Protein AF-G0HJB2-F1 (afdb_monomer)

Secondary structure (DSSP, 8-state):
-HHHHHHHHHHHHHHHHHHHHHHHHHHHHHHHHHHHHHHHHHHHHHHHHHHHHHHHHHHHHHHHHHHHHHHHHHHHHHHH-----TTTS-HHHHHHHHHHHS--TTS-HHHHHHHTTT-SHHHHHHHHHHHHHHTTEEEEETTEEHHHHHHS-HHHHHHHHHHHEEEEEEEEETTEEEEEEEEEEEEEEETT--EEEEEEESSSS-EEEEEE-TT-B-HHHHHHHTTS---B--B-SS--TTTT--S-EEEEEEEE-SSSEEEEEEESS--TTEEEEESS---S--SEEEESS-----TTS-EEEEEESSTT-PBPPGGGT--TT-EEEEEESS-TTS--TT--SSSSEEEEEEEEE-SSS-EEEEEEEEEESTTTB--HHHHHHHHHSS-B---SSTTS--BSEEEEETTSPBPPEEEEEEETTTTEEEEEEEEEE-TT-EEEEEEEESSS--BSEESHHHHSSEEE-SSS-GGGTEEESSS--EE-SS-EEEPP-SSEEEEEESS-----S-EEEEEEEEESSSS---EEEEEEETT--EEEEEE-BTTTS--SEEEBTBSSSSEEE-S--BS--SS-EEEEEEEEE--STT--EEEEEEEEE-TT--S--EEEEEEGGGTT----SEEEEEEEE---SSS---EEEEEEEEEE--TTGGGTSSTT-TTEEEE-S-SSTTSEEEPPP-------EEEEEEE-HHHHHHHHTT-BEEEEEEEEHHHHHHT--TTHHHHHHHHHHHHHHHT--BTTBPPP-EEE-B---STTT-HHHHHHHHHHTPPPPTT---BHHHHHHIIIII----SSPEEEEBTTTB--TTS--TTS--GGGS--EEEHHHHHHHHHHHHHHHHEE-

Solvent-accessible surface area (backbone atoms only — not comparable to full-atom values): 44216 Å² total; per-residue (Å²): 125,72,72,65,54,57,51,52,52,52,53,52,50,50,65,51,44,54,59,50,51,52,48,48,53,51,48,50,52,53,50,50,50,50,53,49,53,52,51,51,50,51,50,52,52,51,47,51,52,53,54,52,48,52,43,54,50,49,36,51,46,49,41,54,14,47,50,32,26,52,51,38,52,36,51,46,21,31,74,64,48,54,57,27,42,71,86,85,23,32,52,45,59,26,38,44,32,24,22,44,67,39,57,32,66,79,56,60,61,79,54,28,54,74,55,27,60,85,39,18,54,53,46,48,51,52,52,51,38,53,57,33,44,78,73,41,27,48,50,26,45,73,91,37,45,57,71,58,53,67,70,43,56,72,68,59,36,52,52,50,44,63,72,38,40,50,67,48,46,39,49,48,26,38,55,32,34,33,38,42,33,31,34,45,54,31,38,32,26,39,82,86,70,46,81,72,43,77,46,42,46,34,84,63,83,61,40,70,25,76,40,71,47,64,72,34,67,44,30,51,44,12,23,47,53,72,60,76,42,76,49,52,38,37,72,25,98,41,36,36,29,78,80,77,44,43,39,52,48,65,33,27,25,48,15,22,11,57,52,50,64,48,50,32,34,28,25,81,57,66,37,77,38,21,28,25,45,25,65,54,87,88,68,91,48,37,54,24,41,38,25,18,50,68,75,81,86,53,26,90,41,38,29,32,18,48,18,8,78,41,84,95,47,68,76,34,58,40,70,81,78,54,53,72,73,31,40,25,34,38,37,34,79,49,31,16,54,43,45,63,104,77,68,78,62,94,39,49,28,35,39,52,34,38,42,28,31,58,48,77,52,65,38,72,79,26,60,47,71,47,62,49,31,71,93,35,65,44,52,71,66,59,40,53,47,52,50,74,51,35,32,52,47,92,51,96,51,34,58,75,13,22,37,16,63,50,42,22,40,87,80,61,44,78,48,41,20,31,42,59,32,40,32,60,92,74,44,37,36,36,32,37,28,53,52,67,39,49,56,69,34,72,49,53,37,37,41,29,29,8,78,58,73,49,34,49,55,44,62,45,65,74,30,36,84,40,61,46,47,40,76,60,71,59,76,76,58,37,36,78,68,68,48,82,64,48,75,60,94,37,24,37,35,38,73,44,32,77,73,33,49,28,31,28,41,65,62,67,66,77,52,73,68,32,27,32,41,38,34,29,38,25,32,74,43,82,41,26,32,40,31,43,41,28,41,29,22,78,78,71,52,29,37,33,42,28,39,22,16,41,90,59,52,66,3,47,31,41,19,59,60,37,90,81,77,45,66,43,66,76,48,60,35,35,90,65,34,60,53,76,36,36,37,36,42,36,44,38,70,43,91,54,101,77,45,36,34,41,37,35,41,34,43,62,42,60,103,81,70,69,63,73,80,47,74,39,72,47,58,30,72,88,72,77,52,64,79,53,46,37,32,35,49,28,41,34,26,36,12,64,65,100,51,58,26,31,40,36,34,43,34,44,36,30,36,77,37,62,98,63,39,72,36,62,69,38,89,76,26,67,11,43,41,47,33,46,96,54,94,54,96,75,46,56,44,67,56,53,75,60,55,95,55,80,42,73,28,62,21,39,44,34,38,44,37,62,38,51,52,31,52,51,68,51,23,28,34,26,30,77,87,37,55,26,66,53,28,47,49,28,74,44,68,89,54,47,71,60,46,53,56,47,14,52,50,51,25,59,78,70,70,55,54,62,85,95,41,71,64,35,37,4,39,41,36,67,51,40,64,26,73,86,51,26,46,67,53,24,51,49,29,64,75,68,70,54,76,89,62,87,45,53,26,15,41,38,73,40,37,43,36,29,79,47,69,75,58,49,79,79,65,67,66,12,28,31,30,59,58,59,18,27,72,54,85,93,64,68,45,81,72,65,59,74,25,67,74,36,65,43,23,44,20,66,68,62,32,27,44,43,54,29,66,67,45,35,61,70,37,38,58,124

pLDDT: mean 87.91, std 11.34, range [37.28, 98.25]

Foldseek 3Di:
DPPVVVVVVVVVVVVVVVVVVVVVVVCVVVVVVVVVVVVVVVLLVVLVVLLVVVLVVLLVLCQQLLQLLLLLLLCQCLQPLQFAACVPFFLFNQSLLCQAQLDGPRGDSVSSCVRSPCSHPLSVLVVSQVVQVVVQKFKDAPNHGSVVLVVDDSVVNSVSCVVFKDWTWFQLFQFKIKIKIKGAFMFMAGNVRDTSDTGMRVNDGTRMDMHTQAQPKLSLQSSLQVNLDIDGAFAAPCFFCQFDNFLKAKKWFWKEAQDQKDKAFEDCDQAALYEHFFADDPDHRHQEYEHQADDDDDRNRIYGYVIDRDVVDHRDGVCVGDDGGFIKMKGFPDYFLAFPPQDLDPFWKKFKKKKWFALQFKQAQFWDKDKQDPLFQDDPVRLLVQLVFWDWDDDPAQQPIFIQKWKAFRNSHTWWKFWRGDDSPRSITIMITTDIAGNGRMTMMMIGGHDDDGDRIDPNCSNFLGKAQLPDPPVVFKDADFADWDGDDSKIWDFFAAQDLGIKTPWWSQDFAKKKKKWKKFWPDQAFKFWDKWWAAPVGFIWDWGAHHLVYDFGTWIDRRRPDPDIWGDDSGDPHRHDMWMKMWIWHFDPDPQRKIKIKIWGQDDPVLDDGPDMTIDMCPVVSDHGHRITMMTTTIRGDDPDRIIMMIRMIGMTHADPSRPCCRTSSSNSMHMHQPDNDPVSMDTRPRNDSDRDTGIMMMMRNRSVLVCQLVFHKHTFQPAAASSCSSNLHCPCVVVSVVVSVVVCVVVVNASVPHRHHRHIWTFDWLDCRRDVSSVVVCVVVVHDQDAFQARTPSSVSCCPRNDNDRPDGGWFAFPLQQDDDPVDDSPRSPHSVRTSHTHDLVRCCSNLNNVNSVRTGDD

Sequence (862 aa):
MRKRRAYIINSTVILLIIPLILLLATYEDVSSQIVFYQSERMQVERTYRVVSYIEMDFQRTLEISGKRAVVTVVDYIASTGNFLSASSSPANITIRDLMLVEEAQGVSQQYADKLMKDQTVFRWLLNISSELDKQGYTLEVDDTAISDVASMSRDKRKEFLRKNVDITVAPLDSFRIVVRARIDNVKIYDSANNVVYQGTIPRDGYVYSIVSIEELEDPMFSALTGGRYFRSIRPCNYTYPELIDRPIKVLYGDGASTVYHYPGVYSKTTDIGNIFFGNAYPGDGASAYVIKSGTPTDPSIPMIVNTSLTEGGDLADPSKVFKTGDLGVLAFDETSGGGSNSWCSGLEYRLNITVTNNAGEDLNDYQIPILLSTAKDLTTQVLGFLFSHTDYSENQDPFKNGAAIEIYDENCRPVPFWIEYWSPRKSKALIWIRDSLEDRESKTYSIYFGEGTPTKGYHPEQVFLFFDDFTDPWTEKWQEVDDTPTQSGGELTIPGGNSYYVVRTKETLDYSDSFAIRFRMKGTANSDWDSGVGIDDVLRHTVLFTDDYSGSGDGMAIHLAGWWPATAVGDGGRADIRTFNTYEAQVVPLTNILRITEFTFRDILDQDANAISRQERADTRSLGWTFGTPQYVYLVTDTDGSTIPDTIFDYVLVRKHPSSGDLLDDPNFNGIKVSSPQKLRRDIEEKPEGSSSITITPARAYDLQPFVECLMDQRYFGTYSGWSFFERLENSNRNHEGYVRLAKRMQDELGIKYGNEYYPIGLVSFMIPHRVYDEKLFNIFVSLQIAPEEGVSSADYNFLNHYFKSRDVISSTGYRVWGISYEDPNNPNPNLHNPREVPFFIDYETATAIFGTEGANDLLKR

Nearest PDB structures (foldseek):
  2ymz-assembly2_C  TM=6.438E-01  e=4.625E-02  Gallus gallus
  1hlc-assembly1_B  TM=6.589E-01  e=1.674E-01  Homo sapiens
  6yfl-assembly1_AA  TM=2.555E-01  e=1.428E+00  Leviviridae sp.

Structure (mmCIF, N/CA/C/O backbone):
data_AF-G0HJB2-F1
#
_entry.id   AF-G0HJB2-F1
#
loop_
_atom_site.group_PDB
_atom_site.id
_atom_site.type_symbol
_atom_site.label_atom_id
_atom_site.label_alt_id
_atom_site.label_comp_id
_atom_site.label_asym_id
_atom_site.label_entity_id
_atom_site.label_seq_id
_atom_site.pdbx_PDB_ins_code
_atom_site.Cartn_x
_atom_site.Cartn_y
_atom_site.Cartn_z
_atom_site.occupancy
_atom_site.B_iso_or_equiv
_atom_site.auth_seq_id
_atom_site.auth_comp_id
_atom_site.auth_asym_id
_atom_site.auth_atom_id
_atom_site.pdbx_PDB_model_num
ATOM 1 N N . MET A 1 1 ? -27.490 -41.240 116.691 1.00 50.19 1 MET A N 1
ATOM 2 C CA . MET A 1 1 ? -27.000 -41.719 115.371 1.00 50.19 1 MET A CA 1
ATOM 3 C C . MET A 1 1 ? -27.772 -41.214 114.137 1.00 50.19 1 MET A C 1
ATOM 5 O O . MET A 1 1 ? -27.185 -41.234 113.064 1.00 50.19 1 MET A O 1
ATOM 9 N N . ARG A 1 2 ? -29.024 -40.720 114.223 1.00 50.84 2 ARG A N 1
ATOM 10 C CA . ARG A 1 2 ? -29.800 -40.276 113.035 1.00 50.84 2 ARG A CA 1
ATOM 11 C C . ARG A 1 2 ? -29.399 -38.912 112.423 1.00 50.84 2 ARG A C 1
ATOM 13 O O . ARG A 1 2 ? -29.519 -38.760 111.216 1.00 50.84 2 ARG A O 1
ATOM 20 N N . LYS A 1 3 ? -28.849 -37.958 113.195 1.00 52.44 3 LYS A N 1
ATOM 21 C CA . LYS A 1 3 ? -28.474 -36.611 112.689 1.00 52.44 3 LYS A CA 1
ATOM 22 C C . LYS A 1 3 ? -27.213 -36.566 111.797 1.00 52.44 3 LYS A C 1
ATOM 24 O O . LYS A 1 3 ? -27.137 -35.715 110.924 1.00 52.44 3 LYS A O 1
ATOM 29 N N . ARG A 1 4 ? -26.253 -37.497 111.947 1.00 54.97 4 ARG A N 1
ATOM 30 C CA . ARG A 1 4 ? -25.034 -37.551 111.100 1.00 54.97 4 ARG A CA 1
ATOM 31 C C . ARG A 1 4 ? -25.283 -38.116 109.692 1.00 54.97 4 ARG A C 1
ATOM 33 O O . ARG A 1 4 ? -24.586 -37.730 108.767 1.00 54.97 4 ARG A O 1
ATOM 40 N N . ARG A 1 5 ? -26.286 -38.988 109.511 1.00 55.94 5 ARG A N 1
ATOM 41 C CA . ARG A 1 5 ? -26.609 -39.580 108.196 1.00 55.94 5 ARG A CA 1
ATOM 42 C C . ARG A 1 5 ? -27.313 -38.590 107.260 1.00 55.94 5 ARG A C 1
ATOM 44 O O . ARG A 1 5 ? -26.990 -38.563 106.084 1.00 55.94 5 ARG A O 1
ATOM 51 N N . ALA A 1 6 ? -28.196 -37.737 107.786 1.00 58.91 6 ALA A N 1
ATOM 52 C CA . ALA A 1 6 ? -28.856 -36.692 106.996 1.00 58.91 6 ALA A CA 1
ATOM 53 C C . ALA A 1 6 ? -27.874 -35.609 106.509 1.00 58.91 6 ALA A C 1
ATOM 55 O O . ALA A 1 6 ? -27.975 -35.169 105.371 1.00 58.91 6 ALA A O 1
ATOM 56 N N . TYR A 1 7 ? -26.887 -35.233 107.336 1.00 66.44 7 TYR A N 1
ATOM 57 C CA . TYR A 1 7 ? -25.843 -34.277 106.948 1.00 66.44 7 TYR A CA 1
ATOM 58 C C . TYR A 1 7 ? -24.926 -34.845 105.856 1.00 66.44 7 TYR A C 1
ATOM 60 O O . TYR A 1 7 ? -24.681 -34.176 104.863 1.00 66.44 7 TYR A O 1
ATOM 68 N N . ILE A 1 8 ? -24.492 -36.107 105.982 1.00 66.25 8 ILE A N 1
ATOM 69 C CA . ILE A 1 8 ? -23.670 -36.761 104.951 1.00 66.25 8 ILE A CA 1
ATOM 70 C C . ILE A 1 8 ? -24.451 -36.892 103.638 1.00 66.25 8 ILE A C 1
ATOM 72 O O . ILE A 1 8 ? -23.908 -36.558 102.594 1.00 66.25 8 ILE A O 1
ATOM 76 N N . ILE A 1 9 ? -25.725 -37.298 103.666 1.00 68.81 9 ILE A N 1
ATOM 77 C CA . ILE A 1 9 ? -26.535 -37.434 102.443 1.00 68.81 9 ILE A CA 1
ATOM 78 C C . ILE A 1 9 ? -26.760 -36.069 101.769 1.00 68.81 9 ILE A C 1
ATOM 80 O O . ILE A 1 9 ? -26.501 -35.957 100.576 1.00 68.81 9 ILE A O 1
ATOM 84 N N . ASN A 1 10 ? -27.132 -35.014 102.507 1.00 67.38 10 ASN A N 1
ATOM 85 C CA . ASN A 1 10 ? -27.288 -33.673 101.923 1.00 67.38 10 ASN A CA 1
ATOM 86 C C . ASN A 1 10 ? -25.967 -33.094 101.403 1.00 67.38 10 ASN A C 1
ATOM 88 O O . ASN A 1 10 ? -25.946 -32.521 100.319 1.00 67.38 10 ASN A O 1
ATOM 92 N N . SER A 1 11 ? -24.857 -33.264 102.128 1.00 70.00 11 SER A N 1
ATOM 93 C CA . SER A 1 11 ? -23.546 -32.814 101.651 1.00 70.00 11 SER A CA 1
ATOM 94 C C . SER A 1 11 ? -23.090 -33.584 100.414 1.00 70.00 11 SER A C 1
ATOM 96 O O . SER A 1 11 ? -22.521 -32.964 99.528 1.00 70.00 11 SER A O 1
ATOM 98 N N . THR A 1 12 ? -23.378 -34.888 100.311 1.00 73.12 12 THR A N 1
ATOM 99 C CA . THR A 1 12 ? -23.045 -35.706 99.126 1.00 73.12 12 THR A CA 1
ATOM 100 C C . THR A 1 12 ? -23.898 -35.308 97.920 1.00 73.12 12 THR A C 1
ATOM 102 O O . THR A 1 12 ? -23.387 -35.219 96.811 1.00 73.12 12 THR A O 1
ATOM 105 N N . VAL A 1 13 ? -25.183 -35.004 98.136 1.00 74.62 13 VAL A N 1
ATOM 106 C CA . VAL A 1 13 ? -26.087 -34.504 97.090 1.00 74.62 13 VAL A CA 1
ATOM 107 C C . VAL A 1 13 ? -25.645 -33.124 96.597 1.00 74.62 13 VAL A C 1
ATOM 109 O O . VAL A 1 13 ? -25.560 -32.921 95.394 1.00 74.62 13 VAL A O 1
ATOM 112 N N . ILE A 1 14 ? -25.272 -32.199 97.487 1.00 72.88 14 ILE A N 1
ATOM 113 C CA . ILE A 1 14 ? -24.739 -30.884 97.091 1.00 72.88 14 ILE A CA 1
ATOM 114 C C . ILE A 1 14 ? -23.386 -31.030 96.368 1.00 72.88 14 ILE A C 1
ATOM 116 O O . ILE A 1 14 ? -23.179 -30.390 95.339 1.00 72.88 14 ILE A O 1
ATOM 120 N N . LEU A 1 15 ? -22.497 -31.916 96.840 1.00 76.88 15 LEU A N 1
ATOM 121 C CA . LEU A 1 15 ? -21.215 -32.226 96.184 1.00 76.88 15 LEU A CA 1
ATOM 122 C C . LEU A 1 15 ? -21.372 -32.850 94.794 1.00 76.88 15 LEU A C 1
ATOM 124 O O . LEU A 1 15 ? -20.468 -32.707 93.982 1.00 76.88 15 LEU A O 1
ATOM 128 N N . LEU A 1 16 ? -22.487 -33.531 94.522 1.00 76.81 16 LEU A N 1
ATOM 129 C CA . LEU A 1 16 ? -22.809 -34.080 93.202 1.00 76.81 16 LEU A CA 1
ATOM 130 C C . LEU A 1 16 ? -23.548 -33.071 92.314 1.00 76.81 16 LEU A C 1
ATOM 132 O O . LEU A 1 16 ? -23.330 -33.051 91.107 1.00 76.81 16 LEU A O 1
ATOM 136 N N . ILE A 1 17 ? -24.389 -32.211 92.892 1.00 81.81 17 ILE A N 1
ATOM 137 C CA . ILE A 1 17 ? -25.157 -31.200 92.153 1.00 81.81 17 ILE A CA 1
ATOM 138 C C . ILE A 1 17 ? -24.255 -30.080 91.630 1.00 81.81 17 ILE A C 1
ATOM 140 O O . ILE A 1 17 ? -24.452 -29.641 90.505 1.00 81.81 17 ILE A O 1
ATOM 144 N N . ILE A 1 18 ? -23.255 -29.632 92.395 1.00 80.19 18 ILE A N 1
ATOM 145 C CA . ILE A 1 18 ? -22.332 -28.571 91.952 1.00 80.19 18 ILE A CA 1
ATOM 146 C C . ILE A 1 18 ? -21.627 -28.933 90.626 1.00 80.19 18 ILE A C 1
ATOM 148 O O . ILE A 1 18 ? -21.741 -28.156 89.678 1.00 80.19 18 ILE A O 1
ATOM 152 N N . PRO A 1 19 ? -20.949 -30.093 90.496 1.00 82.00 19 PRO A N 1
ATOM 153 C CA . PRO A 1 19 ? -20.351 -30.499 89.228 1.00 82.00 19 PRO A CA 1
ATOM 154 C C . PRO A 1 19 ? -21.392 -30.788 88.141 1.00 82.00 19 PRO A C 1
ATOM 156 O O . PRO A 1 19 ? -21.106 -30.531 86.979 1.00 82.00 19 PRO A O 1
ATOM 159 N N . LEU A 1 20 ? -22.604 -31.249 88.480 1.00 81.44 20 LEU A N 1
ATOM 160 C CA . LEU A 1 20 ? -23.676 -31.451 87.496 1.00 81.44 20 LEU A CA 1
ATOM 161 C C . LEU A 1 20 ? -24.189 -30.122 86.913 1.00 81.44 20 LEU A C 1
ATOM 163 O O . LEU A 1 20 ? -24.407 -30.028 85.710 1.00 81.44 20 LEU A O 1
ATOM 167 N N . ILE A 1 21 ? -24.351 -29.089 87.747 1.00 84.38 21 ILE A N 1
ATOM 168 C CA . ILE A 1 21 ? -24.740 -27.737 87.321 1.00 84.38 21 ILE A CA 1
ATOM 169 C C . ILE A 1 21 ? -23.616 -27.099 86.504 1.00 84.38 21 ILE A C 1
ATOM 171 O O . ILE A 1 21 ? -23.891 -26.501 85.471 1.00 84.38 21 ILE A O 1
ATOM 175 N N . LEU A 1 22 ? -22.355 -27.260 86.920 1.00 82.12 22 LEU A N 1
ATOM 176 C CA . LEU A 1 22 ? -21.201 -26.805 86.138 1.00 82.12 22 LEU A CA 1
ATOM 177 C C . LEU A 1 22 ? -21.123 -27.509 84.778 1.00 82.12 22 LEU A C 1
ATOM 179 O O . LEU A 1 22 ? -20.835 -26.856 83.779 1.00 82.12 22 LEU A O 1
ATOM 183 N N . LEU A 1 23 ? -21.415 -28.811 84.719 1.00 82.81 23 LEU A N 1
ATOM 184 C CA . LEU A 1 23 ? -21.459 -29.581 83.475 1.00 82.81 23 LEU A CA 1
ATOM 185 C C . LEU A 1 23 ? -22.622 -29.145 82.570 1.00 82.81 23 LEU A C 1
ATOM 187 O O . LEU A 1 23 ? -22.443 -29.030 81.366 1.00 82.81 23 LEU A O 1
ATOM 191 N N . LEU A 1 24 ? -23.797 -28.859 83.139 1.00 82.44 24 LEU A N 1
ATOM 192 C CA . LEU A 1 24 ? -24.944 -28.315 82.404 1.00 82.44 24 LEU A CA 1
ATOM 193 C C . LEU A 1 24 ? -24.657 -26.916 81.853 1.00 82.44 24 LEU A C 1
ATOM 195 O O . LEU A 1 24 ? -24.903 -26.679 80.678 1.00 82.44 24 LEU A O 1
ATOM 199 N N . ALA A 1 25 ? -24.088 -26.025 82.668 1.00 80.94 25 ALA A N 1
ATOM 200 C CA . ALA A 1 25 ? -23.736 -24.671 82.250 1.00 80.94 25 ALA A CA 1
ATOM 201 C C . ALA A 1 25 ? -22.644 -24.671 81.167 1.00 80.94 25 ALA A C 1
ATOM 203 O O . ALA A 1 25 ? -22.741 -23.934 80.194 1.00 80.94 25 ALA A O 1
ATOM 204 N N . THR A 1 26 ? -21.628 -25.533 81.293 1.00 82.69 26 THR A N 1
ATOM 205 C CA . THR A 1 26 ? -20.595 -25.687 80.252 1.00 82.69 26 THR A CA 1
ATOM 206 C C . THR A 1 26 ? -21.133 -26.357 78.992 1.00 82.69 26 THR A C 1
ATOM 208 O O . THR A 1 26 ? -20.741 -25.972 77.896 1.00 82.69 26 THR A O 1
ATOM 211 N N . TYR A 1 27 ? -22.051 -27.320 79.108 1.00 85.88 27 TYR A N 1
ATOM 212 C CA . TYR A 1 27 ? -22.712 -27.924 77.950 1.00 85.88 27 TYR A CA 1
ATOM 213 C C . TYR A 1 27 ? -23.601 -26.918 77.210 1.00 85.88 27 TYR A C 1
ATOM 215 O O . TYR A 1 27 ? -23.571 -26.876 75.984 1.00 85.88 27 TYR A O 1
ATOM 223 N N . GLU A 1 28 ? -24.367 -26.098 77.933 1.00 85.62 28 GLU A N 1
ATOM 224 C CA . GLU A 1 28 ? -25.189 -25.033 77.354 1.00 85.62 28 GLU A CA 1
ATOM 225 C C . GLU A 1 28 ? -24.320 -23.993 76.638 1.00 85.62 28 GLU A C 1
ATOM 227 O O . GLU A 1 28 ? -24.586 -23.679 75.479 1.00 85.62 28 GLU A O 1
ATOM 232 N N . ASP A 1 29 ? -23.240 -23.534 77.274 1.00 83.06 29 ASP A N 1
ATOM 233 C CA . ASP A 1 29 ? -22.311 -22.569 76.683 1.00 83.06 29 ASP A CA 1
ATOM 234 C C . ASP A 1 29 ? -21.648 -23.134 75.414 1.00 83.06 29 ASP A C 1
ATOM 236 O O . ASP A 1 29 ? -21.766 -22.548 74.339 1.00 83.06 29 ASP A O 1
ATOM 240 N N . VAL A 1 30 ? -21.070 -24.340 75.481 1.00 79.88 30 VAL A N 1
ATOM 241 C CA . VAL A 1 30 ? -20.441 -24.998 74.320 1.00 79.88 30 VAL A CA 1
ATOM 242 C C . VAL A 1 30 ? -21.459 -25.293 73.214 1.00 79.88 30 VAL A C 1
ATOM 244 O O . VAL A 1 30 ? -21.170 -25.069 72.040 1.00 79.88 30 VAL 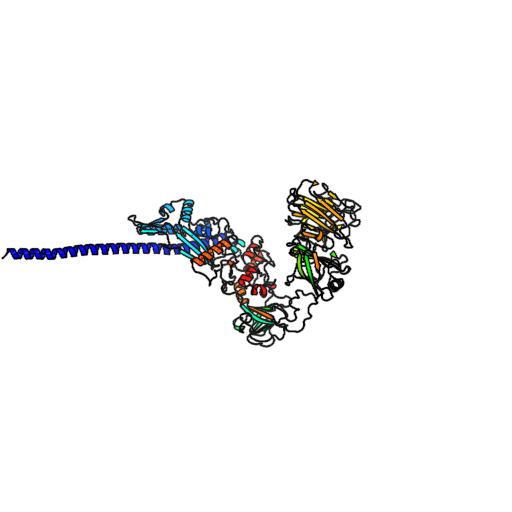A O 1
ATOM 247 N N . SER A 1 31 ? -22.664 -25.760 73.551 1.00 79.94 31 SER A N 1
ATOM 248 C CA . SER A 1 31 ? -23.723 -26.002 72.566 1.00 79.94 31 SER A CA 1
ATOM 249 C C . SER A 1 31 ? -24.179 -24.703 71.903 1.00 79.94 31 SER A C 1
ATOM 251 O O . SER A 1 31 ? -24.405 -24.693 70.694 1.00 79.94 31 SER A O 1
ATOM 253 N N . SER A 1 32 ? -24.313 -23.615 72.665 1.00 79.06 32 SER A N 1
ATOM 254 C CA . SER A 1 32 ? -24.703 -22.309 72.132 1.00 79.06 32 SER A CA 1
ATOM 255 C C . SER A 1 32 ? -23.637 -21.757 71.184 1.00 79.06 32 SER A C 1
ATOM 257 O O . SER A 1 32 ? -23.971 -21.317 70.085 1.00 79.06 32 SER A O 1
ATOM 259 N N . GLN A 1 33 ? -22.358 -21.897 71.545 1.00 79.44 33 GLN A N 1
ATOM 260 C CA . GLN A 1 33 ? -21.227 -21.518 70.704 1.00 79.44 33 GLN A CA 1
ATOM 261 C C . GLN A 1 33 ? -21.196 -22.347 69.417 1.00 79.44 33 GLN A C 1
ATOM 263 O O . GLN A 1 33 ? -21.067 -21.784 68.336 1.00 79.44 33 GLN A O 1
ATOM 268 N N . ILE A 1 34 ? -21.385 -23.670 69.489 1.00 77.25 34 ILE A N 1
ATOM 269 C CA . ILE A 1 34 ? -21.423 -24.534 68.296 1.00 77.25 34 ILE A CA 1
ATOM 270 C C . ILE A 1 34 ? -22.566 -24.132 67.356 1.00 77.25 34 ILE A C 1
ATOM 272 O O . ILE A 1 34 ? -22.340 -24.016 66.152 1.00 77.25 34 ILE A O 1
ATOM 276 N N . VAL A 1 35 ? -23.777 -23.905 67.877 1.00 76.75 35 VAL A N 1
ATOM 277 C CA . VAL A 1 35 ? -24.930 -23.479 67.064 1.00 76.75 35 VAL A CA 1
ATOM 278 C C . VAL A 1 35 ? -24.680 -22.106 66.440 1.00 76.75 35 VAL A C 1
ATOM 280 O O . VAL A 1 35 ? -24.959 -21.917 65.256 1.00 76.75 35 VAL A O 1
ATOM 283 N N . PHE A 1 36 ? -24.104 -21.173 67.198 1.00 76.50 36 PHE A N 1
ATOM 284 C CA . PHE A 1 36 ? -23.735 -19.848 66.709 1.00 76.50 36 PHE A CA 1
ATOM 285 C C . PHE A 1 36 ? -22.700 -19.931 65.576 1.00 76.50 36 PHE A C 1
ATOM 287 O O . PHE A 1 36 ? -22.957 -19.434 64.482 1.00 76.50 36 PHE A O 1
ATOM 294 N N . TYR A 1 37 ? -21.599 -20.664 65.771 1.00 74.69 37 TYR A N 1
ATOM 295 C CA . TYR A 1 37 ? -20.561 -20.846 64.751 1.00 74.69 37 TYR A CA 1
ATOM 296 C C . TYR A 1 37 ? -21.058 -21.604 63.510 1.00 74.69 37 TYR A C 1
ATOM 298 O O . TYR A 1 37 ? -20.644 -21.299 62.392 1.00 74.69 37 TYR A O 1
ATOM 306 N N . GLN A 1 38 ? -21.949 -22.589 63.667 1.00 75.88 38 GLN A N 1
ATOM 307 C CA . GLN A 1 38 ? -22.567 -23.279 62.529 1.00 75.88 38 GLN A CA 1
ATOM 308 C C . GLN A 1 38 ? -23.509 -22.358 61.748 1.00 75.88 38 GLN A C 1
ATOM 310 O O . GLN A 1 38 ? -23.506 -22.391 60.518 1.00 75.88 38 GLN A O 1
ATOM 315 N N . SER A 1 39 ? -24.279 -21.521 62.446 1.00 73.56 39 SER A N 1
ATOM 316 C CA . SER A 1 39 ? -25.139 -20.508 61.835 1.00 73.56 39 SER A CA 1
ATOM 317 C C . SER A 1 39 ? -24.322 -19.459 61.076 1.00 73.56 39 SER A C 1
ATOM 319 O O . SER A 1 39 ? -24.624 -19.186 59.916 1.00 73.56 39 SER A O 1
ATOM 321 N N . GLU A 1 40 ? -23.256 -18.921 61.678 1.00 74.19 40 GLU A N 1
ATOM 322 C CA . GLU A 1 40 ? -22.339 -17.986 61.011 1.00 74.19 40 GLU A CA 1
ATOM 323 C C . GLU A 1 40 ? -21.698 -18.617 59.775 1.00 74.19 40 GLU A C 1
ATOM 325 O O . GLU A 1 40 ? -21.722 -18.031 58.695 1.00 74.19 40 GLU A O 1
ATOM 330 N N . ARG A 1 41 ? -21.187 -19.848 59.891 1.00 73.62 41 ARG A N 1
ATOM 331 C CA . ARG A 1 41 ? -20.577 -20.558 58.761 1.00 73.62 41 ARG A CA 1
ATOM 332 C C . ARG A 1 41 ? -21.569 -20.786 57.623 1.00 73.62 41 ARG A C 1
ATOM 334 O O . ARG A 1 41 ? -21.213 -20.589 56.465 1.00 73.62 41 ARG A O 1
ATOM 341 N N . MET A 1 42 ? -22.796 -21.191 57.939 1.00 76.19 42 MET A N 1
ATOM 342 C CA . MET A 1 42 ? -23.853 -21.399 56.950 1.00 76.19 42 MET A CA 1
ATOM 343 C C . MET A 1 42 ? -24.243 -20.089 56.253 1.00 76.19 42 MET A C 1
ATOM 345 O O . MET A 1 42 ? -24.446 -20.089 55.039 1.00 76.19 42 MET A O 1
ATOM 349 N N . GLN A 1 43 ? -24.305 -18.975 56.989 1.00 72.00 43 GLN A N 1
ATOM 350 C CA . GLN A 1 43 ? -24.538 -17.650 56.410 1.00 72.00 43 GLN A CA 1
ATOM 351 C C . GLN A 1 43 ? -23.390 -17.236 55.485 1.00 72.00 43 GLN A C 1
ATOM 353 O O . GLN A 1 43 ? -23.636 -16.905 54.330 1.00 72.00 43 GLN A O 1
ATOM 358 N N . VAL A 1 44 ? -22.137 -17.355 55.933 1.00 73.00 44 VAL A N 1
ATOM 359 C CA . VAL A 1 44 ? -20.947 -17.051 55.119 1.00 73.00 44 VAL A CA 1
ATOM 360 C C . VAL A 1 44 ? -20.908 -17.898 53.845 1.00 73.00 44 VAL A C 1
ATOM 362 O O . VAL A 1 44 ? -20.634 -17.378 52.764 1.00 73.00 44 VAL A O 1
ATOM 365 N N . GLU A 1 45 ? -21.219 -19.193 53.935 1.00 79.25 45 GLU A N 1
ATOM 366 C CA . GLU A 1 45 ? -21.243 -20.087 52.776 1.00 79.25 45 GLU A CA 1
ATOM 367 C C . GLU A 1 45 ? -22.361 -19.718 51.789 1.00 79.25 45 GLU A C 1
ATOM 369 O O . GLU A 1 45 ? -22.143 -19.719 50.574 1.00 79.25 45 GLU A O 1
ATOM 374 N N . ARG A 1 46 ? -23.547 -19.352 52.291 1.00 77.19 46 ARG A N 1
ATOM 375 C CA . ARG A 1 46 ? -24.664 -18.893 51.459 1.00 77.19 46 ARG A CA 1
ATOM 376 C C . ARG A 1 46 ? -24.309 -17.600 50.726 1.00 77.19 46 ARG A C 1
ATOM 378 O O . ARG A 1 46 ? -24.484 -17.535 49.512 1.00 77.19 46 ARG A O 1
ATOM 385 N N . THR A 1 47 ? -23.735 -16.625 51.425 1.00 74.06 47 THR A N 1
ATOM 386 C CA . THR A 1 47 ? -23.242 -15.369 50.844 1.00 74.06 47 THR A CA 1
ATOM 387 C C . THR A 1 47 ? -22.180 -15.611 49.784 1.00 74.06 47 THR A C 1
ATOM 389 O O . THR A 1 47 ? -22.271 -15.082 48.679 1.00 74.06 47 THR A O 1
ATOM 392 N N . TYR A 1 48 ? -21.191 -16.454 50.088 1.00 80.88 48 TYR A N 1
ATOM 393 C CA . TYR A 1 48 ? -20.129 -16.794 49.151 1.00 80.88 48 TYR A CA 1
ATOM 394 C C . TYR A 1 48 ? -20.696 -17.403 47.863 1.00 80.88 48 TYR A C 1
ATOM 396 O O . TYR A 1 48 ? -20.263 -17.035 46.770 1.00 80.88 48 TYR A O 1
ATOM 404 N N . ARG A 1 49 ? -21.687 -18.299 47.970 1.00 83.38 49 ARG A N 1
ATOM 405 C CA . ARG A 1 49 ? -22.370 -18.895 46.811 1.00 83.38 49 ARG A CA 1
ATOM 406 C C . ARG A 1 49 ? -23.149 -17.860 45.999 1.00 83.38 49 ARG A C 1
ATOM 408 O O . ARG A 1 49 ? -23.062 -17.901 44.777 1.00 83.38 49 ARG A O 1
ATOM 415 N N . VAL A 1 50 ? -23.860 -16.936 46.653 1.00 85.12 50 VAL A N 1
ATOM 416 C CA . VAL A 1 50 ? -24.603 -15.857 45.976 1.00 85.12 50 VAL A CA 1
ATOM 417 C C . VAL A 1 50 ? -23.651 -14.961 45.184 1.00 85.12 50 VAL A C 1
ATOM 419 O O . VAL A 1 50 ? -23.848 -14.778 43.987 1.00 85.12 50 VAL A O 1
ATOM 422 N N . VAL A 1 51 ? -22.578 -14.470 45.808 1.00 87.06 51 VAL A N 1
ATOM 423 C CA . VAL A 1 51 ? -21.606 -13.593 45.131 1.00 87.06 51 VAL A CA 1
ATOM 424 C C . VAL A 1 51 ? -20.905 -14.328 43.987 1.00 87.06 51 VAL A C 1
ATOM 426 O O . VAL A 1 51 ? -20.817 -13.793 42.888 1.00 87.06 51 VAL A O 1
ATOM 429 N N . SER A 1 52 ? -20.491 -15.582 44.196 1.00 88.12 52 SER A N 1
ATOM 430 C CA . SER A 1 52 ? -19.851 -16.385 43.138 1.00 88.12 52 SER A CA 1
ATOM 431 C C . SER A 1 52 ? -20.794 -16.657 41.956 1.00 88.12 52 SER A C 1
ATOM 433 O O . SER A 1 52 ? -20.350 -16.714 40.811 1.00 88.12 52 SER A O 1
ATOM 435 N N . TYR A 1 53 ? -22.097 -16.820 42.215 1.00 89.69 53 TYR A N 1
ATOM 436 C CA . TYR A 1 53 ? -23.104 -16.950 41.161 1.00 89.69 53 TYR A CA 1
ATOM 437 C C . TYR A 1 53 ? -23.235 -15.655 40.354 1.00 89.69 53 TYR A C 1
ATOM 439 O O . TYR A 1 53 ? -23.211 -15.709 39.127 1.00 89.69 53 TYR A O 1
ATOM 447 N N . ILE A 1 54 ? -23.307 -14.499 41.026 1.00 92.06 54 ILE A N 1
ATOM 448 C CA . ILE A 1 54 ? -23.377 -13.191 40.357 1.00 92.06 54 ILE A CA 1
ATOM 449 C C . ILE A 1 54 ? -22.122 -12.952 39.508 1.00 92.06 54 ILE A C 1
ATOM 451 O O . ILE A 1 54 ? -22.243 -12.501 38.377 1.00 92.06 54 ILE A O 1
ATOM 455 N N . GLU A 1 55 ? -20.930 -13.295 40.004 1.00 92.69 55 GLU A N 1
ATOM 456 C CA . GLU A 1 55 ? -19.669 -13.179 39.253 1.00 92.69 55 GLU A CA 1
ATOM 457 C C . GLU A 1 55 ? -19.685 -14.005 37.956 1.00 92.69 55 GLU A C 1
ATOM 459 O O . GLU A 1 55 ? -19.362 -13.495 36.881 1.00 92.69 55 GLU A O 1
ATOM 464 N N . MET A 1 56 ? -20.098 -15.274 38.040 1.00 91.56 56 MET A N 1
ATOM 465 C CA . MET A 1 56 ? -20.166 -16.169 36.882 1.00 91.56 56 MET A CA 1
ATOM 466 C C . MET A 1 56 ? -21.235 -15.728 35.874 1.00 91.56 56 MET A C 1
ATOM 468 O O . MET A 1 56 ? -21.025 -15.804 34.662 1.00 91.56 56 MET A O 1
ATOM 472 N N . ASP A 1 57 ? -22.382 -15.263 36.364 1.00 94.94 57 ASP A N 1
ATOM 473 C CA . ASP A 1 57 ? -23.474 -14.794 35.515 1.00 94.94 57 ASP A CA 1
ATOM 474 C C . ASP A 1 57 ? -23.163 -13.431 34.878 1.00 94.94 57 ASP A C 1
ATOM 476 O O . ASP A 1 57 ? -23.519 -13.185 33.723 1.00 94.94 57 ASP A O 1
ATOM 480 N N . PHE A 1 58 ? -22.402 -12.578 35.571 1.00 95.50 58 PHE A N 1
ATOM 481 C CA . PHE A 1 58 ? -21.863 -11.344 35.007 1.00 95.50 58 PHE A CA 1
ATOM 482 C C . PHE A 1 58 ? -20.926 -11.644 33.835 1.00 95.50 58 PHE A C 1
ATOM 484 O O . PHE A 1 58 ? -21.082 -11.059 32.767 1.00 95.50 58 PHE A O 1
ATOM 491 N N . GLN A 1 59 ? -20.021 -12.620 33.974 1.00 94.62 59 GLN A N 1
ATOM 492 C CA . GLN A 1 59 ? -19.151 -13.045 32.872 1.00 94.62 59 GLN A CA 1
ATOM 493 C C . GLN A 1 59 ? -19.941 -13.499 31.641 1.00 94.62 59 GLN A C 1
ATOM 495 O O . GLN A 1 59 ? -19.661 -13.055 30.527 1.00 94.62 59 GLN A O 1
ATOM 500 N N . ARG A 1 60 ? -20.963 -14.339 31.837 1.00 94.62 60 ARG A N 1
ATOM 501 C CA . ARG A 1 60 ? -21.845 -14.792 30.748 1.00 94.62 60 ARG A CA 1
ATOM 502 C C . ARG A 1 60 ? -22.614 -13.638 30.116 1.00 94.62 60 ARG A C 1
ATOM 504 O O . ARG A 1 60 ? -22.782 -13.599 28.900 1.00 94.62 60 ARG A O 1
ATOM 511 N N . THR A 1 61 ? -23.050 -12.683 30.928 1.00 95.81 61 THR A N 1
ATOM 512 C CA . THR A 1 61 ? -23.729 -11.475 30.452 1.00 95.81 61 THR A CA 1
ATOM 513 C C . THR A 1 61 ? -22.814 -10.639 29.569 1.00 95.81 61 THR A C 1
ATOM 515 O O . THR A 1 61 ? -23.248 -10.198 28.508 1.00 95.81 61 THR A O 1
ATOM 518 N N . LEU A 1 62 ? -21.548 -10.454 29.952 1.00 96.44 62 LEU A N 1
ATOM 519 C CA . LEU A 1 62 ? -20.567 -9.742 29.129 1.00 96.44 62 LEU A CA 1
ATOM 520 C C . LEU A 1 62 ? -20.333 -10.446 27.789 1.00 96.44 62 LEU A C 1
ATOM 522 O O . LEU A 1 62 ? -20.227 -9.773 26.768 1.00 96.44 62 LEU A O 1
ATOM 526 N N . GLU A 1 63 ? -20.305 -11.779 27.773 1.00 94.94 63 GLU A N 1
ATOM 527 C CA . GLU A 1 63 ? -20.160 -12.562 26.543 1.00 94.94 63 GLU A CA 1
ATOM 528 C C . GLU A 1 63 ? -21.356 -12.390 25.605 1.00 94.94 63 GLU A C 1
ATOM 530 O O . GLU A 1 63 ? -21.184 -12.083 24.423 1.00 94.94 63 GLU A O 1
ATOM 535 N N . ILE A 1 64 ? -22.574 -12.551 26.126 1.00 94.88 64 ILE A N 1
ATOM 536 C CA . ILE A 1 64 ? -23.805 -12.428 25.337 1.00 94.88 64 ILE A CA 1
ATOM 537 C C . ILE A 1 64 ? -23.971 -10.991 24.845 1.00 94.88 64 ILE A C 1
ATOM 539 O O . ILE A 1 64 ? -24.168 -10.765 23.651 1.00 94.88 64 ILE A O 1
ATOM 543 N N . SER A 1 65 ? -23.859 -10.021 25.753 1.00 96.44 65 SER A N 1
ATOM 544 C CA . SER A 1 65 ? -24.023 -8.604 25.440 1.00 96.44 65 SER A CA 1
ATOM 545 C C . SER A 1 65 ? -22.939 -8.121 24.476 1.00 96.44 65 SER A C 1
ATOM 547 O O . SER A 1 65 ? -23.247 -7.437 23.505 1.00 96.44 65 SER A O 1
ATOM 549 N N . GLY A 1 66 ? -21.688 -8.552 24.669 1.00 95.94 66 GLY A N 1
ATOM 550 C CA . GLY A 1 66 ? -20.573 -8.237 23.776 1.00 95.94 66 GLY A CA 1
ATOM 551 C C . GLY A 1 66 ? -20.773 -8.795 22.369 1.00 95.94 66 GLY A C 1
ATOM 552 O O . GLY A 1 66 ? -20.667 -8.047 21.398 1.00 95.94 66 GLY A O 1
ATOM 553 N N . LYS A 1 67 ? -21.153 -10.076 22.241 1.00 95.94 67 LYS A N 1
ATOM 554 C CA . LYS A 1 67 ? -21.492 -10.692 20.944 1.00 95.94 67 LYS A CA 1
ATOM 555 C C . LYS A 1 67 ? -22.614 -9.933 20.239 1.00 95.94 67 LYS A C 1
ATOM 557 O O . LYS A 1 67 ? -22.499 -9.627 19.055 1.00 95.94 67 LYS A O 1
ATOM 562 N N . ARG A 1 68 ? -23.690 -9.598 20.956 1.00 95.56 68 ARG A N 1
ATOM 563 C CA . ARG A 1 68 ? -24.820 -8.847 20.389 1.00 95.56 68 ARG A CA 1
ATOM 564 C C . ARG A 1 68 ? -24.418 -7.439 19.971 1.00 95.56 68 ARG A C 1
ATOM 566 O O . ARG A 1 68 ? -24.812 -7.021 18.886 1.00 95.56 68 ARG A O 1
ATOM 573 N N . ALA A 1 69 ? -23.606 -6.746 20.764 1.00 96.56 69 ALA A N 1
ATOM 574 C CA . ALA A 1 69 ? -23.159 -5.393 20.454 1.00 96.56 69 ALA A CA 1
ATOM 575 C C . ALA A 1 69 ? -22.284 -5.372 19.195 1.00 96.56 69 ALA A C 1
ATOM 577 O O . ALA A 1 69 ? -22.532 -4.568 18.301 1.00 96.56 69 ALA A O 1
ATOM 578 N N . VAL A 1 70 ? -21.333 -6.304 19.075 1.00 96.75 70 VAL A N 1
ATOM 579 C CA . VAL A 1 70 ? -20.494 -6.447 17.874 1.00 96.75 70 VAL A CA 1
ATOM 580 C C . VAL A 1 70 ? -21.350 -6.720 16.635 1.00 96.75 70 VAL A C 1
ATOM 582 O O . VAL A 1 70 ? -21.248 -5.989 15.653 1.00 96.75 70 VAL A O 1
ATOM 585 N N . VAL A 1 71 ? -22.255 -7.705 16.693 1.00 95.88 71 VAL A N 1
ATOM 586 C CA . VAL A 1 71 ? -23.147 -8.033 15.564 1.00 95.88 71 VAL A CA 1
ATOM 587 C C . VAL A 1 71 ? -24.065 -6.859 15.210 1.00 95.88 71 VAL A C 1
ATOM 589 O O . VAL A 1 71 ? -24.321 -6.625 14.037 1.00 95.88 71 VAL A O 1
ATOM 592 N N . THR A 1 72 ? -24.527 -6.088 16.197 1.00 96.38 72 THR A N 1
ATOM 593 C CA . THR A 1 72 ? -25.356 -4.891 15.970 1.00 96.38 72 THR A CA 1
ATOM 594 C C . THR A 1 72 ? -24.608 -3.829 15.174 1.00 96.38 72 THR A C 1
ATOM 596 O O . THR A 1 72 ? -25.175 -3.238 14.259 1.00 96.38 72 THR A O 1
ATOM 599 N N . VAL A 1 73 ? -23.338 -3.583 15.507 1.00 96.94 73 VAL A N 1
ATOM 600 C CA . VAL A 1 73 ? -22.515 -2.612 14.776 1.00 96.94 73 VAL A CA 1
ATOM 601 C C . VAL A 1 73 ? -22.231 -3.108 13.357 1.00 96.94 73 VAL A C 1
ATOM 603 O O . VAL A 1 73 ? -22.357 -2.329 12.417 1.00 96.94 73 VAL A O 1
ATOM 606 N N . VAL A 1 74 ? -21.917 -4.397 13.187 1.00 96.25 74 VAL A N 1
ATOM 607 C CA . VAL A 1 74 ? -21.720 -5.005 11.859 1.00 96.25 74 VAL A CA 1
ATOM 608 C C . VAL A 1 74 ? -22.982 -4.889 11.003 1.00 96.25 74 VAL A C 1
ATOM 610 O O . VAL A 1 74 ? -22.898 -4.364 9.898 1.00 96.25 74 VAL A O 1
ATOM 613 N N . ASP A 1 75 ? -24.149 -5.288 11.523 1.00 94.81 75 ASP A N 1
ATOM 614 C CA . ASP A 1 75 ? -25.440 -5.187 10.819 1.00 94.81 75 ASP A CA 1
ATOM 615 C C . ASP A 1 75 ? -25.756 -3.739 10.429 1.00 94.81 75 ASP A C 1
ATOM 617 O O . ASP A 1 75 ? -26.168 -3.468 9.301 1.00 94.81 75 ASP A O 1
ATOM 621 N N . TYR A 1 76 ? -25.520 -2.791 11.342 1.00 96.00 76 TYR A N 1
ATOM 622 C CA . TYR A 1 76 ? -25.729 -1.370 11.085 1.00 96.00 76 TYR A CA 1
ATOM 623 C C . TYR A 1 76 ? -24.843 -0.855 9.943 1.00 96.00 76 TYR A C 1
ATOM 625 O O . TYR A 1 76 ? -25.358 -0.228 9.015 1.00 96.00 76 TYR A O 1
ATOM 633 N N . ILE A 1 77 ? -23.536 -1.125 9.979 1.00 96.50 77 ILE A N 1
ATOM 634 C CA . ILE A 1 77 ? -22.599 -0.639 8.956 1.00 96.50 77 ILE A CA 1
ATOM 635 C C . ILE A 1 77 ? -22.882 -1.317 7.614 1.00 96.50 77 ILE A C 1
ATOM 637 O O . ILE A 1 77 ? -23.037 -0.623 6.612 1.00 96.50 77 ILE A O 1
ATOM 641 N N . ALA A 1 78 ? -23.031 -2.644 7.594 1.00 94.56 78 ALA A N 1
ATOM 642 C CA . ALA A 1 78 ? -23.308 -3.398 6.373 1.00 94.56 78 ALA A CA 1
ATOM 643 C C . ALA A 1 78 ? -24.634 -2.977 5.714 1.00 94.56 78 ALA A C 1
ATOM 645 O O . ALA A 1 78 ? -24.713 -2.884 4.491 1.00 94.56 78 ALA A O 1
ATOM 646 N N . SER A 1 79 ? -25.662 -2.666 6.515 1.00 93.50 79 SER A N 1
ATOM 647 C CA . SER A 1 79 ? -26.983 -2.269 6.006 1.00 93.50 79 SER A CA 1
ATOM 648 C C . SER A 1 79 ? -27.081 -0.800 5.594 1.00 93.50 79 SER A C 1
ATOM 650 O O . SER A 1 79 ? -27.910 -0.459 4.751 1.00 93.50 79 SER A O 1
ATOM 652 N N . THR A 1 80 ? -26.315 0.094 6.227 1.00 94.06 80 THR A N 1
ATOM 653 C CA . THR A 1 80 ? -26.462 1.548 6.020 1.00 94.06 80 THR A CA 1
ATOM 654 C C . THR A 1 80 ? -25.322 2.186 5.238 1.00 94.06 80 THR A C 1
ATOM 656 O O . THR A 1 80 ? -25.500 3.291 4.735 1.00 94.06 80 THR A O 1
ATOM 659 N N . GLY A 1 81 ? -24.161 1.533 5.160 1.00 93.75 81 GLY A N 1
ATOM 660 C CA . GLY A 1 81 ? -22.930 2.116 4.625 1.00 93.75 81 GLY A CA 1
ATOM 661 C C . GLY A 1 81 ? -22.288 3.176 5.530 1.00 93.75 81 GLY A C 1
ATOM 662 O O . GLY A 1 81 ? -21.272 3.760 5.160 1.00 93.75 81 GLY A O 1
ATOM 663 N N . ASN A 1 82 ? -22.854 3.446 6.714 1.00 94.38 82 ASN A N 1
ATOM 664 C CA . ASN A 1 82 ? -22.371 4.492 7.614 1.00 94.38 82 ASN A CA 1
ATOM 665 C C . ASN A 1 82 ? -21.375 3.928 8.630 1.00 94.38 82 ASN A C 1
ATOM 667 O O . ASN A 1 82 ? -21.767 3.277 9.599 1.00 94.38 82 ASN A O 1
ATOM 671 N N . PHE A 1 83 ? -20.094 4.232 8.435 1.00 95.88 83 PHE A N 1
ATOM 672 C CA . PHE A 1 83 ? -19.030 3.879 9.373 1.00 95.88 83 PHE A CA 1
ATOM 673 C C . PHE A 1 83 ? -19.098 4.675 10.680 1.00 95.88 83 PHE A C 1
ATOM 675 O O . PHE A 1 83 ? -19.647 5.780 10.749 1.00 95.88 83 PHE A O 1
ATOM 682 N N . LEU A 1 84 ? -18.500 4.113 11.730 1.00 96.94 84 LEU A N 1
ATOM 683 C CA . LEU A 1 84 ? -18.353 4.785 13.014 1.00 96.94 84 LEU A CA 1
ATOM 684 C C . LEU A 1 84 ? -17.352 5.943 12.928 1.00 96.94 84 LEU A C 1
ATOM 686 O O . LEU A 1 84 ? -16.343 5.883 12.230 1.00 96.94 84 LEU A O 1
ATOM 690 N N . SER A 1 85 ? -17.598 7.005 13.695 1.00 95.69 85 SER A N 1
ATOM 691 C CA . SER A 1 85 ? -16.665 8.127 13.778 1.00 95.69 85 SER A CA 1
ATOM 692 C C . SER A 1 85 ? -15.461 7.771 14.648 1.00 95.69 85 SER A C 1
ATOM 694 O O . SER A 1 85 ? -15.589 7.693 15.869 1.00 95.69 85 SER A O 1
ATOM 696 N N . ALA A 1 86 ? -14.273 7.685 14.045 1.00 93.06 86 ALA A N 1
ATOM 697 C CA . ALA A 1 86 ? -13.017 7.460 14.766 1.00 93.06 86 ALA A CA 1
ATOM 698 C C . ALA A 1 86 ? -12.724 8.514 15.859 1.00 93.06 86 ALA A C 1
ATOM 700 O O . ALA A 1 86 ? -11.981 8.242 16.798 1.00 93.06 86 ALA A O 1
ATOM 701 N N . SER A 1 87 ? -13.285 9.726 15.764 1.00 92.88 87 SER A N 1
ATOM 702 C CA . SER A 1 87 ? -13.062 10.800 16.743 1.00 92.88 87 SER A CA 1
ATOM 703 C C . SER A 1 87 ? -14.132 10.880 17.833 1.00 92.88 87 SER A C 1
ATOM 705 O O . SER A 1 87 ? -13.799 11.121 18.990 1.00 92.88 87 SER A O 1
ATOM 707 N N . SER A 1 88 ? -15.410 10.722 17.478 1.00 91.12 88 SER A N 1
ATOM 708 C CA . SER A 1 88 ? -16.529 10.978 18.400 1.00 91.12 88 SER A CA 1
ATOM 709 C C . SER A 1 88 ? -17.222 9.717 18.912 1.00 91.12 88 SER A C 1
ATOM 711 O O . SER A 1 88 ? -17.792 9.737 20.001 1.00 91.12 88 SER A O 1
ATOM 713 N N . SER A 1 89 ? -17.154 8.615 18.165 1.00 92.69 89 SER A N 1
ATOM 714 C CA . SER A 1 89 ? -17.799 7.346 18.509 1.00 92.69 89 SER A CA 1
ATOM 715 C C . SER A 1 89 ? -16.958 6.142 18.050 1.00 92.69 89 SER A C 1
ATOM 717 O O . SER A 1 89 ? -17.452 5.326 17.264 1.00 92.69 89 SER A O 1
ATOM 719 N N . PRO A 1 90 ? -15.687 6.027 18.489 1.00 96.25 90 PRO A N 1
ATOM 720 C CA . PRO A 1 90 ? -14.819 4.928 18.073 1.00 96.25 90 PRO A CA 1
ATOM 721 C C . PRO A 1 90 ? -15.405 3.574 18.494 1.00 96.25 90 PRO A C 1
ATOM 723 O O . PRO A 1 90 ? -16.202 3.487 19.437 1.00 96.25 90 PRO A O 1
ATOM 726 N N . ALA A 1 91 ? -15.024 2.509 17.792 1.00 97.50 91 ALA A N 1
ATOM 727 C CA . ALA A 1 91 ? -15.624 1.183 17.895 1.00 97.50 91 ALA A CA 1
ATOM 728 C C . ALA A 1 91 ? -15.657 0.651 19.332 1.00 97.50 91 ALA A C 1
ATOM 730 O O . ALA A 1 91 ? -16.700 0.190 19.800 1.00 97.50 91 ALA A O 1
ATOM 731 N N . ASN A 1 92 ? -14.555 0.785 20.074 1.00 97.06 92 ASN A N 1
ATOM 732 C CA . ASN A 1 92 ? -14.484 0.342 21.465 1.00 97.06 92 ASN A CA 1
ATOM 733 C C . ASN A 1 92 ? -15.498 1.055 22.381 1.00 97.06 92 ASN A C 1
ATOM 735 O O . ASN A 1 92 ? -16.119 0.419 23.234 1.00 97.06 92 ASN A O 1
ATOM 739 N N . ILE A 1 93 ? -15.691 2.364 22.201 1.00 96.00 93 ILE A N 1
ATOM 740 C CA . ILE A 1 93 ? -16.637 3.176 22.976 1.00 96.00 93 ILE A CA 1
ATOM 741 C C . ILE A 1 93 ? -18.076 2.832 22.592 1.00 96.00 93 ILE A C 1
ATOM 743 O O . ILE A 1 93 ? -18.924 2.677 23.472 1.00 96.00 93 ILE A O 1
ATOM 747 N N . THR A 1 94 ? -18.342 2.689 21.296 1.00 97.25 94 THR A N 1
ATOM 748 C CA . THR A 1 94 ? -19.670 2.375 20.761 1.00 97.25 94 THR A CA 1
ATOM 749 C C . THR A 1 94 ? -20.143 1.001 21.228 1.00 97.25 94 THR A C 1
ATOM 751 O O . THR A 1 94 ? -21.241 0.885 21.773 1.00 97.25 94 THR A O 1
ATOM 754 N N . ILE A 1 95 ? -19.297 -0.029 21.111 1.00 97.50 95 ILE A N 1
ATOM 755 C CA . ILE A 1 95 ? -19.613 -1.388 21.577 1.00 97.50 95 ILE A CA 1
ATOM 756 C C . ILE A 1 95 ? -19.854 -1.385 23.092 1.00 97.50 95 ILE A C 1
ATOM 758 O O . ILE A 1 95 ? -20.868 -1.910 23.548 1.00 97.50 95 ILE A O 1
ATOM 762 N N . ARG A 1 96 ? -18.985 -0.730 23.877 1.00 96.88 96 ARG A N 1
ATOM 763 C CA . ARG A 1 96 ? -19.156 -0.588 25.333 1.00 96.88 96 ARG A CA 1
ATOM 764 C C . ARG A 1 96 ? -20.504 0.040 25.698 1.00 96.88 96 ARG A C 1
ATOM 766 O O . ARG A 1 96 ? -21.198 -0.446 26.586 1.00 96.88 96 ARG A O 1
ATOM 773 N N . ASP A 1 97 ? -20.868 1.135 25.039 1.00 95.50 97 ASP A N 1
ATOM 774 C CA . ASP A 1 97 ? -22.112 1.854 25.309 1.00 95.50 97 ASP A CA 1
ATOM 775 C C . ASP A 1 97 ? -23.358 1.015 24.982 1.00 95.50 97 ASP A C 1
ATOM 777 O O . ASP A 1 97 ? -24.296 0.988 25.784 1.00 95.50 97 ASP A O 1
ATOM 781 N N . LEU A 1 98 ? -23.346 0.293 23.854 1.00 96.62 98 LEU A N 1
ATOM 782 C CA . LEU A 1 98 ? -24.412 -0.651 23.503 1.00 96.62 98 LEU A CA 1
ATOM 783 C C . LEU A 1 98 ? -24.562 -1.722 24.586 1.00 96.62 98 LEU A C 1
ATOM 785 O O . LEU A 1 98 ? -25.678 -1.977 25.038 1.00 96.62 98 LEU A O 1
ATOM 789 N N . MET A 1 99 ? -23.449 -2.301 25.049 1.00 96.75 99 MET A N 1
ATOM 790 C CA . MET A 1 99 ? -23.458 -3.316 26.107 1.00 96.75 99 MET A CA 1
ATOM 791 C C . MET A 1 99 ? -24.057 -2.795 27.418 1.00 96.75 99 MET A C 1
ATOM 793 O O . MET A 1 99 ? -24.753 -3.528 28.122 1.00 96.75 99 MET A O 1
ATOM 797 N N . LEU A 1 100 ? -23.806 -1.529 27.759 1.00 95.19 100 LEU A N 1
ATOM 798 C CA . LEU A 1 100 ? -24.308 -0.927 28.992 1.00 95.19 100 LEU A CA 1
ATOM 799 C C . LEU A 1 100 ? -25.817 -0.651 28.942 1.00 95.19 100 LEU A C 1
ATOM 801 O O . LEU A 1 100 ? -26.522 -1.037 29.876 1.00 95.19 100 LEU A O 1
ATOM 805 N N . VAL A 1 101 ? -26.309 0.032 27.898 1.00 91.56 101 VAL A N 1
ATOM 806 C CA . VAL A 1 101 ? -27.658 0.642 27.900 1.00 91.56 101 VAL A CA 1
ATOM 807 C C . VAL A 1 101 ? -28.422 0.590 26.571 1.00 91.56 101 VAL A C 1
ATOM 809 O O . VAL A 1 101 ? -29.396 1.321 26.445 1.00 91.56 101 VAL A O 1
ATOM 812 N N . GLU A 1 102 ? -28.037 -0.247 25.597 1.00 89.75 102 GLU A N 1
ATOM 813 C CA . GLU A 1 102 ? -28.737 -0.401 24.295 1.00 89.75 102 GLU A CA 1
ATOM 814 C C . GLU A 1 102 ? -28.670 0.851 23.388 1.00 89.75 102 GLU A C 1
ATOM 816 O O . GLU A 1 102 ? -29.143 0.824 22.260 1.00 89.75 102 GLU A O 1
ATOM 821 N N . GLU A 1 103 ? -28.009 1.932 23.815 1.00 89.12 103 GLU A N 1
ATOM 822 C CA . GLU A 1 103 ? -27.899 3.183 23.052 1.00 89.12 103 GLU A CA 1
ATOM 823 C C . GLU A 1 103 ? -26.439 3.649 22.932 1.00 89.12 103 GLU A C 1
ATOM 825 O O . GLU A 1 103 ? -25.757 3.911 23.936 1.00 89.12 103 GLU A O 1
ATOM 830 N N . ALA A 1 104 ? -25.973 3.857 21.700 1.00 91.75 104 ALA A N 1
ATOM 831 C CA . ALA A 1 104 ? -24.638 4.375 21.416 1.00 91.75 104 ALA A CA 1
ATOM 832 C C . ALA A 1 104 ? -24.661 5.465 20.342 1.00 91.75 104 ALA A C 1
ATOM 834 O O . ALA A 1 104 ? -25.456 5.437 19.405 1.00 91.75 104 ALA A O 1
ATOM 835 N N . GLN A 1 105 ? -23.761 6.438 20.483 1.00 89.19 105 GLN A N 1
ATOM 836 C CA . GLN A 1 105 ? -23.566 7.468 19.468 1.00 89.19 105 GLN A CA 1
ATOM 837 C C . GLN A 1 105 ? -23.044 6.819 18.179 1.00 89.19 105 GLN A C 1
ATOM 839 O O . GLN A 1 105 ? -22.169 5.962 18.237 1.00 89.19 105 GLN A O 1
ATOM 844 N N . GLY A 1 106 ? -23.577 7.224 17.026 1.00 84.56 106 GLY A N 1
ATOM 845 C CA . GLY A 1 106 ? -23.169 6.688 15.722 1.00 84.56 106 GLY A CA 1
ATOM 846 C C . GLY A 1 106 ? -23.945 5.453 15.254 1.00 84.56 106 GLY A C 1
ATOM 847 O O . GLY A 1 106 ? -23.803 5.086 14.094 1.00 84.56 106 GLY A O 1
ATOM 848 N N . VAL A 1 107 ? -24.809 4.863 16.093 1.00 92.62 107 VAL A N 1
ATOM 849 C CA . VAL A 1 107 ? -25.707 3.756 15.718 1.00 92.62 107 VAL A CA 1
ATOM 850 C C . VAL A 1 107 ? -27.158 4.184 15.929 1.00 92.62 107 VAL A C 1
ATOM 852 O O . VAL A 1 107 ? -27.523 4.694 16.986 1.00 92.62 107 VAL A O 1
ATOM 855 N N . SER A 1 108 ? -28.008 3.987 14.919 1.00 91.00 108 SER A N 1
ATOM 856 C CA . SER A 1 108 ? -29.436 4.312 15.026 1.00 91.00 108 SER A CA 1
ATOM 857 C C . SER A 1 108 ? -30.152 3.387 16.014 1.00 91.00 108 SER A C 1
ATOM 859 O O . SER A 1 108 ? -29.976 2.167 15.969 1.00 91.00 108 SER A O 1
ATOM 861 N N . GLN A 1 109 ? -31.037 3.954 16.841 1.00 87.75 109 GLN A N 1
ATOM 862 C CA . GLN A 1 109 ? -31.791 3.205 17.850 1.00 87.75 109 GLN A CA 1
ATOM 863 C C . GLN A 1 109 ? -32.589 2.042 17.253 1.00 87.75 109 GLN A C 1
ATOM 865 O O . GLN A 1 109 ? -32.639 0.964 17.827 1.00 87.75 109 GLN A O 1
ATOM 870 N N . GLN A 1 110 ? -33.154 2.221 16.055 1.00 88.31 110 GLN A N 1
ATOM 871 C CA . GLN A 1 110 ? -33.918 1.167 15.387 1.00 88.31 110 GLN A CA 1
ATOM 872 C C . GLN A 1 110 ? -33.077 -0.091 15.119 1.00 88.31 110 GLN A C 1
ATOM 874 O O . GLN A 1 110 ? -33.619 -1.193 15.115 1.00 88.31 110 GLN A O 1
ATOM 879 N N . TYR A 1 111 ? -31.775 0.061 14.861 1.00 87.50 111 TYR A N 1
ATOM 880 C CA . TYR A 1 111 ? -30.869 -1.072 14.668 1.00 87.50 111 TYR A CA 1
ATOM 881 C C . TYR A 1 111 ? -30.452 -1.676 16.003 1.00 87.50 111 TYR A C 1
ATOM 883 O O . TYR A 1 111 ? -30.476 -2.898 16.142 1.00 87.50 111 TYR A O 1
ATOM 891 N N . ALA A 1 112 ? -30.151 -0.835 16.995 1.00 90.62 112 ALA A N 1
ATOM 892 C CA . ALA A 1 112 ? -29.831 -1.301 18.337 1.00 90.62 112 ALA A CA 1
ATOM 893 C C . ALA A 1 112 ? -30.972 -2.145 18.936 1.00 90.62 112 ALA A C 1
ATOM 895 O O . ALA A 1 112 ? -30.736 -3.274 19.365 1.00 90.62 112 ALA A O 1
ATOM 896 N N . ASP A 1 113 ? -32.219 -1.681 18.827 1.00 91.00 113 ASP A N 1
ATOM 897 C CA . ASP A 1 113 ? -33.410 -2.362 19.352 1.00 91.00 113 ASP A CA 1
ATOM 898 C C . ASP A 1 113 ? -33.638 -3.768 18.756 1.00 91.00 113 ASP A C 1
ATOM 900 O O . ASP A 1 113 ? -34.322 -4.598 19.360 1.00 91.00 113 ASP A O 1
ATOM 904 N N . LYS A 1 114 ? -33.097 -4.076 17.566 1.00 91.00 114 LYS A N 1
ATOM 905 C CA . LYS A 1 114 ? -33.280 -5.401 16.939 1.00 91.00 114 LYS A CA 1
ATOM 906 C C . LYS A 1 114 ? -32.557 -6.510 17.700 1.00 91.00 114 LYS A C 1
ATOM 908 O O . LYS A 1 114 ? -33.065 -7.628 17.769 1.00 91.00 114 LYS A O 1
ATOM 913 N N . LEU A 1 115 ? -31.355 -6.222 18.198 1.00 90.50 115 LEU A N 1
ATOM 914 C CA . LEU A 1 115 ? -30.426 -7.232 18.716 1.00 90.50 115 LEU A CA 1
ATOM 915 C C . LEU A 1 115 ? -29.984 -6.970 20.157 1.00 90.50 115 LEU A C 1
ATOM 917 O O . LEU A 1 115 ? -29.681 -7.929 20.868 1.00 90.50 115 LEU A O 1
ATOM 921 N N . MET A 1 116 ? -29.955 -5.706 20.586 1.00 94.50 116 MET A N 1
ATOM 922 C CA . MET A 1 116 ? -29.540 -5.313 21.936 1.00 94.50 116 MET A CA 1
ATOM 923 C C . MET A 1 116 ? -30.689 -5.250 22.933 1.00 94.50 116 MET A C 1
ATOM 925 O O . MET A 1 116 ? -30.432 -5.253 24.139 1.00 94.50 116 MET A O 1
ATOM 929 N N . LYS A 1 117 ? -31.937 -5.250 22.460 1.00 90.50 117 LYS A N 1
ATOM 930 C CA . LYS A 1 117 ? -33.106 -5.189 23.329 1.00 90.50 117 LYS A CA 1
ATOM 931 C C . LYS A 1 117 ? -33.110 -6.300 24.359 1.00 90.50 117 LYS A C 1
ATOM 933 O O . LYS A 1 117 ? -33.072 -7.486 24.036 1.00 90.50 117 LYS A O 1
ATOM 938 N N . ASP A 1 118 ? -33.169 -5.886 25.619 1.00 90.06 118 ASP A N 1
ATOM 939 C CA . ASP A 1 118 ? -33.095 -6.761 26.786 1.00 90.06 118 ASP A CA 1
ATOM 940 C C . ASP A 1 118 ? -31.777 -7.575 26.914 1.00 90.06 118 ASP A C 1
ATOM 942 O O . ASP A 1 118 ? -31.709 -8.493 27.729 1.00 90.06 118 ASP A O 1
ATOM 946 N N . GLN A 1 119 ? -30.718 -7.242 26.161 1.00 94.62 119 GLN A N 1
ATOM 947 C CA . GLN A 1 119 ? -29.415 -7.940 26.141 1.00 94.62 119 GLN A CA 1
ATOM 948 C C . GLN A 1 119 ? -28.264 -7.088 26.714 1.00 94.62 119 GLN A C 1
ATOM 950 O O . GLN A 1 119 ? -27.114 -7.207 26.289 1.00 94.62 119 GLN A O 1
ATOM 955 N N . THR A 1 120 ? -28.555 -6.195 27.659 1.00 95.81 120 THR A N 1
ATOM 956 C CA . THR A 1 120 ? -27.582 -5.250 28.234 1.00 95.81 120 THR A CA 1
ATOM 957 C C . THR A 1 120 ? -27.186 -5.609 29.662 1.00 95.81 120 THR A C 1
ATOM 959 O O . THR A 1 120 ? -27.928 -6.285 30.379 1.00 95.81 120 THR A O 1
ATOM 962 N N . VAL A 1 121 ? -26.046 -5.084 30.119 1.00 95.94 121 VAL A N 1
ATOM 963 C CA . VAL A 1 121 ? -25.615 -5.173 31.525 1.00 95.94 121 VAL A CA 1
ATOM 964 C C . VAL A 1 121 ? -26.649 -4.531 32.449 1.00 95.94 121 VAL A C 1
ATOM 966 O O . VAL A 1 121 ? -26.961 -5.085 33.500 1.00 95.94 121 VAL A O 1
ATOM 969 N N . PHE A 1 122 ? -27.249 -3.406 32.047 1.00 95.88 122 PHE A N 1
ATOM 970 C CA . PHE A 1 122 ? -28.341 -2.803 32.807 1.00 95.88 122 PHE A CA 1
ATOM 971 C C . PHE A 1 122 ? -29.542 -3.746 32.946 1.00 95.88 122 PHE A C 1
ATOM 973 O O . PHE A 1 122 ? -30.102 -3.888 34.034 1.00 95.88 122 PHE A O 1
ATOM 980 N N . ARG A 1 123 ? -29.934 -4.428 31.862 1.00 95.69 123 ARG A N 1
ATOM 981 C CA . ARG A 1 123 ? -31.047 -5.376 31.920 1.00 95.69 123 ARG A CA 1
ATOM 982 C C . ARG A 1 123 ? -30.735 -6.566 32.817 1.00 95.69 123 ARG A C 1
ATOM 984 O O . ARG A 1 123 ? -31.597 -6.990 33.585 1.00 95.69 123 ARG A O 1
ATOM 991 N N . TRP A 1 124 ? -29.512 -7.073 32.747 1.00 95.81 124 TRP A N 1
ATOM 992 C CA . TRP A 1 124 ? -29.037 -8.117 33.643 1.00 95.81 124 TRP A CA 1
ATOM 993 C C . TRP A 1 124 ? -29.073 -7.678 35.113 1.00 95.81 124 TRP A C 1
ATOM 995 O O . TRP A 1 124 ? -29.616 -8.414 35.933 1.00 95.81 124 TRP A O 1
ATOM 1005 N N . LEU A 1 125 ? -28.616 -6.461 35.439 1.00 95.62 125 LEU A N 1
ATOM 1006 C CA . LEU A 1 125 ? -28.699 -5.909 36.798 1.00 95.62 125 LEU A CA 1
ATOM 1007 C C . LEU A 1 125 ? -30.141 -5.894 37.322 1.00 95.62 125 LEU A C 1
ATOM 1009 O O . LEU A 1 125 ? -30.376 -6.278 38.465 1.00 95.62 125 LEU A O 1
ATOM 1013 N N . LEU A 1 126 ? -31.118 -5.516 36.487 1.00 95.38 126 LEU A N 1
ATOM 1014 C CA . LEU A 1 126 ? -32.539 -5.566 36.859 1.00 95.38 126 LEU A CA 1
ATOM 1015 C C . LEU A 1 126 ? -33.012 -6.993 37.155 1.00 95.38 126 LEU A C 1
ATOM 1017 O O . LEU A 1 126 ? -33.731 -7.220 38.129 1.00 95.38 126 LEU A O 1
ATOM 1021 N N . ASN A 1 127 ? -32.620 -7.952 36.316 1.00 95.56 127 ASN A N 1
ATOM 1022 C CA . ASN A 1 127 ? -33.029 -9.346 36.465 1.00 95.56 127 ASN A CA 1
ATOM 1023 C C . ASN A 1 127 ? -32.399 -9.978 37.714 1.00 95.56 127 ASN A C 1
ATOM 1025 O O . ASN A 1 127 ? -33.108 -10.606 38.497 1.00 95.56 127 ASN A O 1
ATOM 1029 N N . ILE A 1 128 ? -31.101 -9.759 37.945 1.00 94.06 128 ILE A N 1
ATOM 1030 C CA . ILE A 1 128 ? -30.404 -10.243 39.141 1.00 94.06 128 ILE A CA 1
ATOM 1031 C C . ILE A 1 128 ? -30.945 -9.582 40.403 1.00 94.06 128 ILE A C 1
ATOM 1033 O O . ILE A 1 128 ? -31.205 -10.293 41.368 1.00 94.06 128 ILE A O 1
ATOM 1037 N N . SER A 1 129 ? -31.186 -8.267 40.400 1.00 94.31 129 SER A N 1
ATOM 1038 C CA . SER A 1 129 ? -31.822 -7.595 41.539 1.00 94.31 129 SER A CA 1
ATOM 1039 C C . SER A 1 129 ? -33.175 -8.229 41.861 1.00 94.31 129 SER A C 1
ATOM 1041 O O . SER A 1 129 ? -33.438 -8.545 43.013 1.00 94.31 129 SER A O 1
ATOM 1043 N N . SER A 1 130 ? -33.998 -8.512 40.844 1.00 94.25 130 SER A N 1
ATOM 1044 C CA . SER A 1 130 ? -35.297 -9.160 41.045 1.00 94.25 130 SER A CA 1
ATOM 1045 C C . SER A 1 130 ? -35.184 -10.590 41.590 1.00 94.25 130 SER A C 1
ATOM 1047 O O . SER A 1 130 ? -35.984 -10.987 42.438 1.00 94.25 130 SER A O 1
ATOM 1049 N N . GLU A 1 131 ? -34.210 -11.379 41.130 1.00 92.88 131 GLU A N 1
ATOM 1050 C CA . GLU A 1 131 ? -33.970 -12.731 41.655 1.00 92.88 131 GLU A CA 1
ATOM 1051 C C . GLU A 1 131 ? -33.395 -12.723 43.078 1.00 92.88 131 GLU A C 1
ATOM 1053 O O . GLU A 1 131 ? -33.716 -13.609 43.874 1.00 92.88 131 GLU A O 1
ATOM 1058 N N . LEU A 1 132 ? -32.582 -11.723 43.419 1.00 91.12 132 LEU A N 1
ATOM 1059 C CA . LEU A 1 132 ? -32.085 -11.509 44.777 1.00 91.12 132 LEU A CA 1
ATOM 1060 C C . LEU A 1 132 ? -33.217 -11.091 45.718 1.00 91.12 132 LEU A C 1
ATOM 1062 O O . LEU A 1 132 ? -33.349 -11.686 46.790 1.00 91.12 132 LEU A O 1
ATOM 1066 N N . ASP A 1 133 ? -34.100 -10.188 45.284 1.00 91.44 133 ASP A N 1
ATOM 1067 C CA . ASP A 1 133 ? -35.252 -9.744 46.076 1.00 91.44 133 ASP A CA 1
ATOM 1068 C C . ASP A 1 133 ? -36.173 -10.928 46.421 1.00 91.44 133 ASP A C 1
ATOM 1070 O O . ASP A 1 133 ? -36.602 -11.080 47.567 1.00 91.44 133 ASP A O 1
ATOM 1074 N N . LYS A 1 134 ? -36.406 -11.852 45.473 1.00 90.25 134 LYS A N 1
ATOM 1075 C CA . LYS A 1 134 ? -37.159 -13.105 45.718 1.00 90.25 134 LYS A CA 1
ATOM 1076 C C . LYS A 1 134 ? -36.500 -14.011 46.761 1.00 90.25 134 LYS A C 1
ATOM 1078 O O . LYS A 1 134 ? -37.188 -14.793 47.416 1.00 90.25 134 LYS A O 1
ATOM 1083 N N . GLN A 1 135 ? -35.180 -13.933 46.901 1.00 87.00 135 GLN A N 1
ATOM 1084 C CA . GLN A 1 135 ? -34.397 -14.695 47.874 1.00 87.00 135 GLN A CA 1
ATOM 1085 C C . GLN A 1 135 ? -34.234 -13.965 49.218 1.00 87.00 135 GLN A C 1
ATOM 1087 O O . GLN A 1 135 ? -33.636 -14.532 50.138 1.00 87.00 135 GLN A O 1
ATOM 1092 N N . GLY A 1 136 ? -34.798 -12.759 49.348 1.00 88.69 136 GLY A N 1
ATOM 1093 C CA . GLY A 1 136 ? -34.714 -11.926 50.544 1.00 88.69 136 GLY A CA 1
ATOM 1094 C C . GLY A 1 136 ? -33.432 -11.099 50.632 1.00 88.69 136 GLY A C 1
ATOM 1095 O O . GLY A 1 136 ? -32.999 -10.809 51.747 1.00 88.69 136 GLY A O 1
ATOM 1096 N N . TYR A 1 137 ? -32.823 -10.761 49.491 1.00 90.38 137 TYR A N 1
ATOM 1097 C CA . TYR A 1 137 ? -31.646 -9.901 49.402 1.00 90.38 137 TYR A CA 1
ATOM 1098 C C . TYR A 1 137 ? -31.914 -8.664 48.546 1.00 90.38 137 TYR A C 1
ATOM 1100 O O . TYR A 1 137 ? -32.564 -8.780 47.518 1.00 90.38 137 TYR A O 1
ATOM 1108 N N . THR A 1 138 ? -31.338 -7.518 48.900 1.00 91.75 138 THR A N 1
ATOM 1109 C CA . THR A 1 138 ? -31.427 -6.283 48.100 1.00 91.75 138 THR A CA 1
ATOM 1110 C C . THR A 1 138 ? -30.050 -5.887 47.582 1.00 91.75 138 THR A C 1
ATOM 1112 O O . THR A 1 138 ? -29.079 -5.911 48.338 1.00 91.75 138 THR A O 1
ATOM 1115 N N . LEU A 1 139 ? -29.965 -5.544 46.294 1.00 93.62 139 LEU A N 1
ATOM 1116 C CA . LEU A 1 139 ? -28.734 -5.152 45.605 1.00 93.62 139 LEU A CA 1
ATOM 1117 C C . LEU A 1 139 ? -28.680 -3.632 45.400 1.00 93.62 139 LEU A C 1
ATOM 1119 O O . LEU A 1 139 ? -29.587 -3.045 44.806 1.00 93.62 139 LEU A O 1
ATOM 1123 N N . GLU A 1 140 ? -27.576 -3.022 45.816 1.00 95.12 140 GLU A N 1
ATOM 1124 C CA . GLU A 1 140 ? -27.264 -1.613 45.581 1.00 95.12 140 GLU A CA 1
ATOM 1125 C C . GLU A 1 140 ? -25.909 -1.458 44.888 1.00 95.12 140 GLU A C 1
ATOM 1127 O O . GLU A 1 140 ? -24.979 -2.240 45.103 1.00 95.12 140 GLU A O 1
ATOM 1132 N N . VAL A 1 141 ? -25.800 -0.414 44.069 1.00 96.00 141 VAL A N 1
ATOM 1133 C CA . VAL A 1 141 ? -24.553 0.029 43.435 1.00 96.00 141 VAL A CA 1
ATOM 1134 C C . VAL A 1 141 ? -24.385 1.508 43.754 1.00 96.00 141 VAL A C 1
ATOM 1136 O O . VAL A 1 141 ? -25.312 2.280 43.527 1.00 96.00 141 VAL A O 1
ATOM 1139 N N . ASP A 1 142 ? -23.228 1.903 44.289 1.00 94.69 142 ASP A N 1
ATOM 1140 C CA . ASP A 1 142 ? -22.948 3.294 44.697 1.00 94.69 142 ASP A CA 1
ATOM 1141 C C . ASP A 1 142 ? -24.076 3.877 45.581 1.00 94.69 142 ASP A C 1
ATOM 1143 O O . ASP A 1 142 ? -24.612 4.953 45.315 1.00 94.69 142 ASP A O 1
ATOM 1147 N N . ASP A 1 143 ? -24.493 3.102 46.592 1.00 93.38 143 ASP A N 1
ATOM 1148 C CA . ASP A 1 143 ? -25.569 3.430 47.548 1.00 93.38 143 ASP A CA 1
ATOM 1149 C C . ASP A 1 143 ? -26.932 3.738 46.903 1.00 93.38 143 ASP A C 1
ATOM 1151 O O . ASP A 1 143 ? -27.763 4.454 47.463 1.00 93.38 143 ASP A O 1
ATOM 1155 N N . THR A 1 144 ? -27.163 3.214 45.698 1.00 94.81 144 THR A N 1
ATOM 1156 C CA . THR A 1 144 ? -28.416 3.372 44.962 1.00 94.81 144 THR A CA 1
ATOM 1157 C C . THR A 1 144 ? -29.004 2.002 44.640 1.00 94.81 144 THR A C 1
ATOM 1159 O O . THR A 1 144 ? -28.361 1.176 43.983 1.00 94.81 144 THR A O 1
ATOM 1162 N N . ALA A 1 145 ? -30.246 1.761 45.064 1.00 93.19 145 ALA A N 1
ATOM 1163 C CA . ALA A 1 145 ? -30.972 0.543 44.722 1.00 93.19 145 ALA A CA 1
ATOM 1164 C C . ALA A 1 145 ? -31.199 0.444 43.208 1.00 93.19 145 ALA A C 1
ATOM 1166 O O . ALA A 1 145 ? -31.518 1.430 42.537 1.00 93.19 145 ALA A O 1
ATOM 1167 N N . ILE A 1 146 ? -31.086 -0.764 42.649 1.00 94.38 146 ILE A N 1
ATOM 1168 C CA . ILE A 1 146 ? -31.245 -0.974 41.200 1.00 94.38 146 ILE A CA 1
ATOM 1169 C C . ILE A 1 146 ? -32.644 -0.557 40.701 1.00 94.38 146 ILE A C 1
ATOM 1171 O O . ILE A 1 146 ? -32.782 -0.075 39.573 1.00 94.38 146 ILE A O 1
ATOM 1175 N N . SER A 1 147 ? -33.677 -0.656 41.544 1.00 91.50 147 SER A N 1
ATOM 1176 C CA . SER A 1 147 ? -35.020 -0.131 41.254 1.00 91.50 147 SER A CA 1
ATOM 1177 C C . SER A 1 147 ? -35.034 1.384 41.030 1.00 91.50 147 SER A C 1
ATOM 1179 O O . SER A 1 147 ? -35.736 1.872 40.141 1.00 91.50 147 SER A O 1
ATOM 1181 N N . ASP A 1 148 ? -34.226 2.129 41.782 1.00 94.44 148 ASP A N 1
ATOM 1182 C CA . ASP A 1 148 ?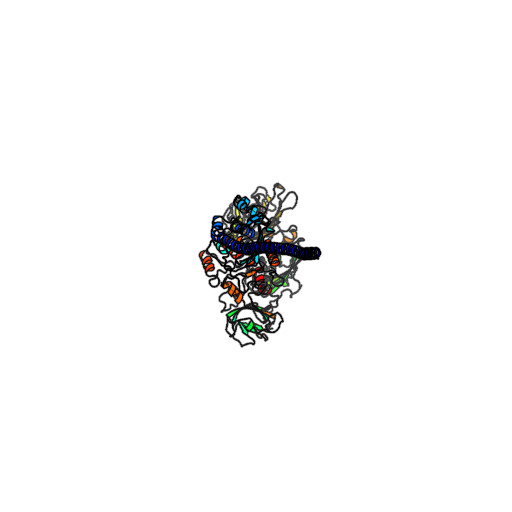 -34.140 3.584 41.671 1.00 94.44 148 ASP A CA 1
ATOM 1183 C C . ASP A 1 148 ? -33.363 3.973 40.413 1.00 94.44 148 ASP A C 1
ATOM 1185 O O . ASP A 1 148 ? -33.795 4.863 39.677 1.00 94.44 148 ASP A O 1
ATOM 1189 N N . VAL A 1 149 ? -32.301 3.230 40.076 1.00 94.00 149 VAL A N 1
ATOM 1190 C CA . VAL A 1 149 ? -31.592 3.354 38.787 1.00 94.00 149 VAL A CA 1
ATOM 1191 C C . VAL A 1 149 ? -32.545 3.125 37.605 1.00 94.00 149 VAL A C 1
ATOM 1193 O O . VAL A 1 149 ? -32.488 3.834 36.593 1.00 94.00 149 VAL A O 1
ATOM 1196 N N . ALA A 1 150 ? -33.480 2.178 37.731 1.00 92.62 150 ALA A N 1
ATOM 1197 C CA . ALA A 1 150 ? -34.506 1.934 36.719 1.00 92.62 150 ALA A CA 1
ATOM 1198 C C . ALA A 1 150 ? -35.449 3.129 36.525 1.00 92.62 150 ALA A C 1
ATOM 1200 O O . ALA A 1 150 ? -35.870 3.399 35.399 1.00 92.62 150 ALA A O 1
ATOM 1201 N N . SER A 1 151 ? -35.733 3.877 37.592 1.00 94.38 151 SER A N 1
ATOM 1202 C CA . SER A 1 151 ? -36.592 5.066 37.556 1.00 94.38 151 SER A CA 1
ATOM 1203 C C . SER A 1 151 ? -35.907 6.326 37.000 1.00 94.38 151 SER A C 1
ATOM 1205 O O . SER A 1 151 ? -36.587 7.300 36.671 1.00 94.38 151 SER A O 1
ATOM 1207 N N . MET A 1 152 ? -34.576 6.318 36.852 1.00 94.69 152 MET A N 1
ATOM 1208 C CA . MET A 1 152 ? -33.822 7.447 36.299 1.00 94.69 152 MET A CA 1
ATOM 1209 C C . MET A 1 152 ? -34.173 7.719 34.829 1.00 94.69 152 MET A C 1
ATOM 1211 O O . MET A 1 152 ? -34.524 6.810 34.070 1.00 94.69 152 MET A O 1
ATOM 1215 N N . SER A 1 153 ? -34.007 8.978 34.400 1.00 94.00 153 SER A N 1
ATOM 1216 C CA . SER A 1 153 ? -34.027 9.322 32.973 1.00 94.00 153 SER A CA 1
ATOM 1217 C C . SER A 1 153 ? -32.903 8.597 32.226 1.00 94.00 153 SER A C 1
ATOM 1219 O O . SER A 1 153 ? -31.886 8.238 32.823 1.00 94.00 153 SER A O 1
ATOM 1221 N N . ARG A 1 154 ? -33.072 8.400 30.912 1.00 87.06 154 ARG A N 1
ATOM 1222 C CA . ARG A 1 154 ? -32.112 7.653 30.079 1.00 87.06 154 ARG A CA 1
ATOM 1223 C C . ARG A 1 154 ? -30.682 8.190 30.206 1.00 87.06 154 ARG A C 1
ATOM 1225 O O . ARG A 1 154 ? -29.780 7.416 30.515 1.00 87.06 154 ARG A O 1
ATOM 1232 N N . ASP A 1 155 ? -30.500 9.505 30.092 1.00 90.12 155 ASP A N 1
ATOM 1233 C CA . ASP A 1 155 ? -29.174 10.135 30.183 1.00 90.12 155 ASP A CA 1
ATOM 1234 C C . ASP A 1 155 ? -28.522 9.937 31.556 1.00 90.12 155 ASP A C 1
ATOM 1236 O O . ASP A 1 155 ? -27.368 9.519 31.644 1.00 90.12 155 ASP A O 1
ATOM 1240 N N . LYS A 1 156 ? -29.284 10.153 32.639 1.00 94.31 156 LYS A N 1
ATOM 1241 C CA . LYS A 1 156 ? -28.791 9.965 34.013 1.00 94.31 156 LYS A CA 1
ATOM 1242 C C . LYS A 1 156 ? -28.426 8.514 34.288 1.00 94.31 156 LYS A C 1
ATOM 1244 O O . LYS A 1 156 ? -27.420 8.245 34.935 1.00 94.31 156 LYS A O 1
ATOM 1249 N N . ARG A 1 157 ? -29.221 7.573 33.775 1.00 93.69 157 ARG A N 1
ATOM 1250 C CA . ARG A 1 157 ? -28.944 6.141 33.892 1.00 93.69 157 ARG A CA 1
ATOM 1251 C C . ARG A 1 157 ? -27.654 5.764 33.165 1.00 93.69 157 ARG A C 1
ATOM 1253 O O . ARG A 1 157 ? -26.839 5.026 33.712 1.00 93.69 157 ARG A O 1
ATOM 1260 N N . LYS A 1 158 ? -27.457 6.276 31.947 1.00 92.25 158 LYS A N 1
ATOM 1261 C CA . LYS A 1 158 ? -26.239 6.049 31.160 1.00 92.25 158 LYS A CA 1
ATOM 1262 C C . LYS A 1 158 ? -25.001 6.599 31.870 1.00 92.25 158 LYS A C 1
ATOM 1264 O O . LYS A 1 158 ? -23.983 5.914 31.930 1.00 92.25 158 LYS A O 1
ATOM 1269 N N . GLU A 1 159 ? -25.092 7.801 32.432 1.00 93.88 159 GLU A N 1
ATOM 1270 C CA . GLU A 1 159 ? -24.016 8.411 33.219 1.00 93.88 159 GLU A CA 1
ATOM 1271 C C . GLU A 1 159 ? -23.709 7.608 34.492 1.00 93.88 159 GLU A C 1
ATOM 1273 O O . GLU A 1 159 ? -22.548 7.286 34.744 1.00 93.88 159 GLU A O 1
ATOM 1278 N N . PHE A 1 160 ? -24.744 7.201 35.236 1.00 95.44 160 PHE A N 1
ATOM 1279 C CA . PHE A 1 160 ? -24.608 6.353 36.422 1.00 95.44 160 PHE A CA 1
ATOM 1280 C C . PHE A 1 160 ? -23.874 5.043 36.104 1.00 95.44 160 PHE A C 1
ATOM 1282 O O . PHE A 1 160 ? -22.919 4.678 36.787 1.00 95.44 160 PHE A O 1
ATOM 1289 N N . LEU A 1 161 ? -24.276 4.347 35.038 1.00 95.19 161 LEU A N 1
ATOM 1290 C CA . LEU A 1 161 ? -23.664 3.072 34.661 1.00 95.19 161 LEU A CA 1
ATOM 1291 C C . LEU A 1 161 ? -22.229 3.241 34.162 1.00 95.19 161 LEU A C 1
ATOM 1293 O O . LEU A 1 161 ? -21.373 2.456 34.548 1.00 95.19 161 LEU A O 1
ATOM 1297 N N . ARG A 1 162 ? -21.931 4.280 33.373 1.00 93.62 162 ARG A N 1
ATOM 1298 C CA . ARG A 1 162 ? -20.553 4.580 32.942 1.00 93.62 162 ARG A CA 1
ATOM 1299 C C . ARG A 1 162 ? -19.619 4.894 34.113 1.00 93.62 162 ARG A C 1
ATOM 1301 O O . ARG A 1 162 ? -18.423 4.654 33.999 1.00 93.62 162 ARG A O 1
ATOM 1308 N N . LYS A 1 163 ? -20.150 5.459 35.201 1.00 95.25 163 LYS A N 1
ATOM 1309 C CA . LYS A 1 163 ? -19.386 5.770 36.414 1.00 95.25 163 LYS A CA 1
ATOM 1310 C C . LYS A 1 163 ? -19.117 4.522 37.261 1.00 95.25 163 LYS A C 1
ATOM 1312 O O . LYS A 1 163 ? -18.028 4.398 37.805 1.00 95.25 163 LYS A O 1
ATOM 1317 N N . ASN A 1 164 ? -20.107 3.638 37.384 1.00 95.75 164 ASN A N 1
ATOM 1318 C CA . ASN A 1 164 ? -20.091 2.549 38.367 1.00 95.75 164 ASN A CA 1
ATOM 1319 C C . ASN A 1 164 ? -19.801 1.161 37.772 1.00 95.75 164 ASN A C 1
ATOM 1321 O O . ASN A 1 164 ? -19.559 0.210 38.513 1.00 95.75 164 ASN A O 1
ATOM 1325 N N . VAL A 1 165 ? -19.829 1.027 36.445 1.00 96.19 165 VAL A N 1
ATOM 1326 C CA . VAL A 1 165 ? -19.465 -0.195 35.723 1.00 96.19 165 VAL A CA 1
ATOM 1327 C C . VAL A 1 165 ? -18.297 0.131 34.793 1.00 96.19 165 VAL A C 1
ATOM 1329 O O . VAL A 1 165 ? -18.483 0.667 33.698 1.00 96.19 165 VAL A O 1
ATOM 1332 N N . ASP A 1 166 ? -17.083 -0.195 35.233 1.00 96.31 166 ASP A N 1
ATOM 1333 C CA . ASP A 1 166 ? -15.870 -0.088 34.423 1.00 96.31 166 ASP A CA 1
ATOM 1334 C C . ASP A 1 166 ? -15.906 -1.189 33.361 1.00 96.31 166 ASP A C 1
ATOM 1336 O O . ASP A 1 166 ? -15.760 -2.364 33.689 1.00 96.31 166 ASP A O 1
ATOM 1340 N N . ILE A 1 167 ? -16.138 -0.821 32.098 1.00 96.81 167 ILE A N 1
ATOM 1341 C CA . ILE A 1 167 ? -16.063 -1.727 30.947 1.00 96.81 167 ILE A CA 1
ATOM 1342 C C . ILE A 1 167 ? -15.058 -1.174 29.945 1.00 96.81 167 ILE A C 1
ATOM 1344 O O . ILE A 1 167 ? -15.208 -0.068 29.421 1.00 96.81 167 ILE A O 1
ATOM 1348 N N . THR A 1 168 ? -14.078 -2.003 29.612 1.00 97.38 168 THR A N 1
ATOM 1349 C CA . THR A 1 168 ? -13.117 -1.780 28.537 1.00 97.38 168 THR A CA 1
ATOM 1350 C C . THR A 1 168 ? -13.332 -2.825 27.450 1.00 97.38 168 THR A C 1
ATOM 1352 O O . THR A 1 168 ? -13.348 -4.022 27.725 1.00 97.38 168 THR A O 1
ATOM 1355 N N . VAL A 1 169 ? -13.485 -2.365 26.211 1.00 98.25 169 VAL A N 1
ATOM 1356 C CA . VAL A 1 169 ? -13.598 -3.209 25.017 1.00 98.25 169 VAL A CA 1
ATOM 1357 C C . VAL A 1 169 ? -12.362 -2.972 24.156 1.00 98.25 169 VAL A C 1
ATOM 1359 O O . VAL A 1 169 ? -11.977 -1.822 23.944 1.00 98.25 169 VAL A O 1
ATOM 1362 N N . ALA A 1 170 ? -11.726 -4.035 23.676 1.00 97.81 170 ALA A N 1
ATOM 1363 C CA . ALA A 1 170 ? -10.485 -3.940 22.913 1.00 97.81 170 ALA A CA 1
ATOM 1364 C C . ALA A 1 170 ? -10.354 -5.079 21.898 1.00 97.81 170 ALA A C 1
ATOM 1366 O O . ALA A 1 170 ? -10.853 -6.174 22.168 1.00 97.81 170 ALA A O 1
ATOM 1367 N N . PRO A 1 171 ? -9.621 -4.889 20.789 1.00 97.81 171 PRO A N 1
ATOM 1368 C CA . PRO A 1 171 ? -9.072 -6.021 20.056 1.00 97.81 171 PRO A CA 1
ATOM 1369 C C . PRO A 1 171 ? -8.143 -6.802 20.991 1.00 97.81 171 PRO A C 1
ATOM 1371 O O . PRO A 1 171 ? -7.351 -6.209 21.726 1.00 97.81 171 PRO A O 1
ATOM 1374 N N . LEU A 1 172 ? -8.270 -8.123 20.999 1.00 97.25 172 LEU A N 1
ATOM 1375 C CA . LEU A 1 172 ? -7.352 -9.013 21.703 1.00 97.25 172 LEU A CA 1
ATOM 1376 C C . LEU A 1 172 ? -6.212 -9.425 20.769 1.00 97.25 172 LEU A C 1
ATOM 1378 O O . LEU A 1 172 ? -5.044 -9.322 21.132 1.00 97.25 172 LEU A O 1
ATOM 1382 N N . ASP A 1 173 ? -6.590 -9.829 19.560 1.00 96.81 173 ASP A N 1
ATOM 1383 C CA . ASP A 1 173 ? -5.757 -10.117 18.395 1.00 96.81 173 ASP A CA 1
ATOM 1384 C C . ASP A 1 173 ? -6.604 -9.897 17.125 1.00 96.81 173 ASP A C 1
ATOM 1386 O O . ASP A 1 173 ? -7.735 -9.412 17.210 1.00 96.81 173 ASP A O 1
ATOM 1390 N N . SER A 1 174 ? -6.081 -10.260 15.953 1.00 97.19 174 SER A N 1
ATOM 1391 C CA . SER A 1 174 ? -6.749 -10.093 14.656 1.00 97.19 174 SER A CA 1
ATOM 1392 C C . SER A 1 174 ? -8.145 -10.722 14.550 1.00 97.19 174 SER A C 1
ATOM 1394 O O . SER A 1 174 ? -8.945 -10.255 13.746 1.00 97.19 174 SER A O 1
ATOM 1396 N N . PHE A 1 175 ? -8.461 -11.756 15.338 1.00 97.81 175 PHE A N 1
ATOM 1397 C CA . PHE A 1 175 ? -9.687 -12.561 15.215 1.00 97.81 175 PHE A CA 1
ATOM 1398 C C . PHE A 1 175 ? -10.539 -12.588 16.489 1.00 97.81 175 PHE A C 1
ATOM 1400 O O . PHE A 1 175 ? -11.588 -13.242 16.535 1.00 97.81 175 PHE A O 1
ATOM 1407 N N . ARG A 1 176 ? -10.120 -11.886 17.547 1.00 97.56 176 ARG A N 1
ATOM 1408 C CA . ARG A 1 176 ? -10.808 -11.894 18.842 1.00 97.56 176 ARG A CA 1
ATOM 1409 C C . ARG A 1 176 ? -10.866 -10.506 19.460 1.00 97.56 176 ARG A C 1
ATOM 1411 O O . ARG A 1 176 ? -9.918 -9.731 19.415 1.00 97.56 176 ARG A O 1
ATOM 1418 N N . ILE A 1 177 ? -11.982 -10.227 20.116 1.00 98.19 177 ILE A N 1
ATOM 1419 C CA . ILE A 1 177 ? -12.237 -9.032 20.919 1.00 98.19 177 ILE A CA 1
ATOM 1420 C C . ILE A 1 177 ? -12.273 -9.455 22.382 1.00 98.19 177 ILE A C 1
ATOM 1422 O O . ILE A 1 177 ? -12.829 -10.499 22.722 1.00 98.19 177 ILE A O 1
ATOM 1426 N N . VAL A 1 178 ? -11.725 -8.632 23.264 1.00 97.88 178 VAL A N 1
ATOM 1427 C CA . VAL A 1 178 ? -11.824 -8.815 24.709 1.00 97.88 178 VAL A CA 1
ATOM 1428 C C . VAL A 1 178 ? -12.690 -7.726 25.325 1.00 97.88 178 VAL A C 1
ATOM 1430 O O . VAL A 1 178 ? -12.579 -6.541 25.006 1.00 97.88 178 VAL A O 1
ATOM 1433 N N . VAL A 1 179 ? -13.556 -8.152 26.235 1.00 98.12 179 VAL A N 1
ATOM 1434 C CA . VAL A 1 179 ? -14.307 -7.287 27.136 1.00 98.12 179 VAL A CA 1
ATOM 1435 C C . VAL A 1 179 ? -13.792 -7.537 28.542 1.00 98.12 179 VAL A C 1
ATOM 1437 O O . VAL A 1 179 ? -13.911 -8.644 29.064 1.00 98.12 179 VAL A O 1
ATOM 1440 N N . ARG A 1 180 ? -13.237 -6.497 29.153 1.00 97.31 180 ARG A N 1
ATOM 1441 C CA . ARG A 1 180 ? -12.769 -6.472 30.537 1.00 97.31 180 ARG A CA 1
ATOM 1442 C C . ARG A 1 180 ? -13.729 -5.616 31.345 1.00 97.31 180 ARG A C 1
ATOM 1444 O O . ARG A 1 180 ? -13.923 -4.455 30.987 1.00 97.31 180 ARG A O 1
ATOM 1451 N N . ALA A 1 181 ? -14.314 -6.154 32.414 1.00 97.50 181 ALA A N 1
ATOM 1452 C CA . ALA A 1 181 ? -15.289 -5.406 33.200 1.00 97.50 181 ALA A CA 1
ATOM 1453 C C . ALA A 1 181 ? -15.240 -5.640 34.715 1.00 97.50 181 ALA A C 1
ATOM 1455 O O . ALA A 1 181 ? -14.858 -6.715 35.186 1.00 97.50 181 ALA A O 1
ATOM 1456 N N . ARG A 1 182 ? -15.661 -4.617 35.465 1.00 96.75 182 ARG A N 1
ATOM 1457 C CA . ARG A 1 182 ? -15.844 -4.626 36.921 1.00 96.75 182 ARG A CA 1
ATOM 1458 C C . ARG A 1 182 ? -16.967 -3.669 37.321 1.00 96.75 182 ARG A C 1
ATOM 1460 O O . ARG A 1 182 ? -17.098 -2.589 36.757 1.00 96.75 182 ARG A O 1
ATOM 1467 N N . ILE A 1 183 ? -17.765 -4.064 38.303 1.00 96.81 183 ILE A N 1
ATOM 1468 C CA . ILE A 1 183 ? -18.777 -3.222 38.943 1.00 96.81 183 ILE A CA 1
ATOM 1469 C C . ILE A 1 183 ? -18.212 -2.746 40.274 1.00 96.81 183 ILE A C 1
ATOM 1471 O O . ILE A 1 183 ? -17.804 -3.565 41.102 1.00 96.81 183 ILE A O 1
ATOM 1475 N N . ASP A 1 184 ? -18.199 -1.436 40.473 1.00 94.19 184 ASP A N 1
ATOM 1476 C CA . ASP A 1 184 ? -17.666 -0.805 41.673 1.00 94.19 184 ASP A CA 1
ATOM 1477 C C . ASP A 1 184 ? -18.772 -0.542 42.708 1.00 94.19 184 ASP A C 1
ATOM 1479 O O . ASP A 1 184 ? -19.947 -0.399 42.372 1.00 94.19 184 ASP A O 1
ATOM 1483 N N . ASN A 1 185 ? -18.389 -0.483 43.988 1.00 93.62 185 ASN A N 1
ATOM 1484 C CA . ASN A 1 185 ? -19.263 -0.116 45.111 1.00 93.62 185 ASN A CA 1
ATOM 1485 C C . ASN A 1 185 ? -20.575 -0.921 45.207 1.00 93.62 185 ASN A C 1
ATOM 1487 O O . ASN A 1 185 ? -21.644 -0.350 45.427 1.00 93.62 185 ASN A O 1
ATOM 1491 N N . VAL A 1 186 ? -20.501 -2.246 45.073 1.00 95.19 186 VAL A N 1
ATOM 1492 C CA . VAL A 1 186 ? -21.658 -3.132 45.226 1.00 95.19 186 VAL A CA 1
ATOM 1493 C C . VAL A 1 186 ? -21.916 -3.430 46.700 1.00 95.19 186 VAL A C 1
ATOM 1495 O O . VAL A 1 186 ? -21.000 -3.830 47.425 1.00 95.19 186 VAL A O 1
ATOM 1498 N N . LYS A 1 187 ? -23.172 -3.293 47.132 1.00 94.62 187 LYS A N 1
ATOM 1499 C CA . LYS A 1 187 ? -23.651 -3.712 48.456 1.00 94.62 187 LYS A CA 1
ATOM 1500 C C . LYS A 1 187 ? -24.843 -4.653 48.319 1.00 94.62 187 LYS A C 1
ATOM 1502 O O . LYS A 1 187 ? -25.739 -4.413 47.515 1.00 94.62 187 LYS A O 1
ATOM 1507 N N . ILE A 1 188 ? -24.847 -5.733 49.099 1.00 92.19 188 ILE A N 1
ATOM 1508 C CA . ILE A 1 188 ? -25.969 -6.677 49.175 1.00 92.19 188 ILE A CA 1
ATOM 1509 C C . ILE A 1 188 ? -26.449 -6.741 50.617 1.00 92.19 188 ILE A C 1
ATOM 1511 O O . ILE A 1 188 ? -25.660 -7.047 51.514 1.00 92.19 188 ILE A O 1
ATOM 1515 N N . TYR A 1 189 ? -27.736 -6.489 50.821 1.00 91.00 189 TYR A N 1
ATOM 1516 C CA . TYR A 1 189 ? -28.404 -6.505 52.120 1.00 91.00 189 TYR A CA 1
ATOM 1517 C C . TYR A 1 189 ? -29.275 -7.747 52.261 1.00 91.00 189 TYR A C 1
ATOM 1519 O O . TYR A 1 189 ? -29.800 -8.231 51.264 1.00 91.00 189 TYR A O 1
ATOM 1527 N N . ASP A 1 190 ? -29.446 -8.264 53.477 1.00 87.62 190 ASP A N 1
ATOM 1528 C CA . ASP A 1 190 ? -30.471 -9.269 53.776 1.00 87.62 190 ASP A CA 1
ATOM 1529 C C . ASP A 1 190 ? -31.823 -8.615 54.121 1.00 87.62 190 ASP A C 1
ATOM 1531 O O . ASP A 1 190 ? -31.938 -7.405 54.302 1.00 87.62 190 ASP A O 1
ATOM 1535 N N . SER A 1 191 ? -32.862 -9.437 54.276 1.00 84.81 191 SER A N 1
ATOM 1536 C CA . SER A 1 191 ? -34.202 -9.001 54.705 1.00 84.81 191 SER A CA 1
ATOM 1537 C C . SER A 1 191 ? -34.261 -8.286 56.068 1.00 84.81 191 SER A C 1
ATOM 1539 O O . SER A 1 191 ? -35.278 -7.671 56.386 1.00 84.81 191 SER A O 1
ATOM 1541 N N . ALA A 1 192 ? -33.202 -8.365 56.880 1.00 85.19 192 ALA A N 1
ATOM 1542 C CA . ALA A 1 192 ? -33.064 -7.659 58.152 1.00 85.19 192 ALA A CA 1
ATOM 1543 C C . ALA A 1 192 ? -32.222 -6.373 58.022 1.00 85.19 192 ALA A C 1
ATOM 1545 O O . ALA A 1 192 ? -31.927 -5.731 59.030 1.00 85.19 192 ALA A O 1
ATOM 1546 N N . ASN A 1 193 ? -31.888 -5.976 56.789 1.00 84.31 193 ASN A N 1
ATOM 1547 C CA . ASN A 1 193 ? -31.101 -4.801 56.435 1.00 84.31 193 ASN A CA 1
ATOM 1548 C C . ASN A 1 193 ? -29.635 -4.852 56.909 1.00 84.31 193 ASN A C 1
ATOM 1550 O O . ASN A 1 193 ? -28.993 -3.812 57.068 1.00 84.31 193 ASN A O 1
ATOM 1554 N N . ASN A 1 194 ? -29.086 -6.051 57.129 1.00 86.00 194 ASN A N 1
ATOM 1555 C CA . ASN A 1 194 ? -27.661 -6.229 57.402 1.00 86.00 194 ASN A CA 1
ATOM 1556 C C . ASN A 1 194 ? -26.881 -6.324 56.092 1.00 86.00 194 ASN A C 1
ATOM 1558 O O . ASN A 1 194 ? -27.318 -6.987 55.153 1.00 86.00 194 ASN A O 1
ATOM 1562 N N . VAL A 1 195 ? -25.693 -5.719 56.051 1.00 87.19 195 VAL A N 1
ATOM 1563 C CA . VAL A 1 195 ? -24.781 -5.835 54.906 1.00 87.19 195 VAL A CA 1
ATOM 1564 C C . VAL A 1 195 ? -24.183 -7.240 54.884 1.00 87.19 195 VAL A C 1
ATOM 1566 O O . VAL A 1 195 ? -23.420 -7.622 55.769 1.00 87.19 195 VAL A O 1
ATOM 1569 N N . VAL A 1 196 ? -24.529 -7.999 53.852 1.00 87.38 196 VAL A N 1
ATOM 1570 C CA . VAL A 1 196 ? -24.063 -9.369 53.619 1.00 87.38 196 VAL A CA 1
ATOM 1571 C C . VAL A 1 196 ? -22.827 -9.373 52.718 1.00 87.38 196 VAL A C 1
ATOM 1573 O O . VAL A 1 196 ? -21.939 -10.210 52.869 1.00 87.38 196 VAL A O 1
ATOM 1576 N N . TYR A 1 197 ? -22.748 -8.418 51.793 1.00 90.12 197 TYR A N 1
ATOM 1577 C CA . TYR A 1 197 ? -21.601 -8.214 50.918 1.00 90.12 197 TYR A CA 1
ATOM 1578 C C . TYR A 1 197 ? -21.367 -6.723 50.684 1.00 90.12 197 TYR A C 1
ATOM 1580 O O . TYR A 1 197 ? -22.323 -5.976 50.491 1.00 90.12 197 TYR A O 1
ATOM 1588 N N . GLN A 1 198 ? -20.101 -6.309 50.668 1.00 92.38 198 GLN A N 1
ATOM 1589 C CA . GLN A 1 198 ? -19.676 -4.974 50.260 1.00 92.38 198 GLN A CA 1
ATOM 1590 C C . GLN A 1 198 ? -18.329 -5.079 49.538 1.00 92.38 198 GLN A C 1
ATOM 1592 O O . GLN A 1 198 ? -17.364 -5.581 50.115 1.00 92.38 198 GLN A O 1
ATOM 1597 N N . GLY A 1 199 ? -18.255 -4.607 48.295 1.00 92.50 199 GLY A N 1
ATOM 1598 C CA . GLY A 1 199 ? -17.032 -4.666 47.493 1.00 92.50 199 GLY A CA 1
ATOM 1599 C C . GLY A 1 199 ? -17.283 -4.484 45.998 1.00 92.50 199 GLY A C 1
ATOM 1600 O O . GLY A 1 199 ? -18.312 -3.952 45.592 1.00 92.50 199 GLY A O 1
ATOM 1601 N N . THR A 1 200 ? -16.337 -4.927 45.173 1.00 95.00 200 THR A N 1
ATOM 1602 C CA . THR A 1 200 ? -16.461 -4.933 43.704 1.00 95.00 200 THR A CA 1
ATOM 1603 C C . THR A 1 200 ? -17.061 -6.242 43.201 1.00 95.00 200 THR A C 1
ATOM 1605 O O . THR A 1 200 ? -17.023 -7.252 43.893 1.00 95.00 200 THR A O 1
ATOM 1608 N N . ILE A 1 201 ? -17.609 -6.273 41.991 1.00 93.62 201 ILE A N 1
ATOM 1609 C CA . ILE A 1 201 ? -17.926 -7.528 41.297 1.00 93.62 201 ILE A CA 1
ATOM 1610 C C . ILE A 1 201 ? -17.127 -7.543 39.986 1.00 93.62 201 ILE A C 1
ATOM 1612 O O . ILE A 1 201 ? -17.397 -6.714 39.119 1.00 93.62 201 ILE A O 1
ATOM 1616 N N . PRO A 1 202 ? -16.133 -8.434 39.821 1.00 93.56 202 PRO A N 1
ATOM 1617 C CA . PRO A 1 202 ? -15.748 -9.511 40.737 1.00 93.56 202 PRO A CA 1
ATOM 1618 C C . PRO A 1 202 ? -15.052 -9.012 42.009 1.00 93.56 202 PRO A C 1
ATOM 1620 O O . PRO A 1 202 ? -14.566 -7.882 42.069 1.00 93.56 202 PRO A O 1
ATOM 1623 N N . ARG A 1 203 ? -15.000 -9.878 43.027 1.00 90.94 203 ARG A N 1
ATOM 1624 C CA . ARG A 1 203 ? -14.338 -9.625 44.319 1.00 90.94 203 ARG A CA 1
ATOM 1625 C C . ARG A 1 203 ? -12.864 -9.259 44.199 1.00 90.94 203 ARG A C 1
ATOM 1627 O O . ARG A 1 203 ? -12.358 -8.550 45.062 1.00 90.94 203 ARG A O 1
ATOM 1634 N N . ASP A 1 204 ? -12.188 -9.766 43.174 1.00 87.25 204 ASP A N 1
ATOM 1635 C CA . ASP A 1 204 ? -10.795 -9.452 42.878 1.00 87.25 204 ASP A CA 1
ATOM 1636 C C . ASP A 1 204 ? -10.612 -9.218 41.375 1.00 87.25 204 ASP A C 1
ATOM 1638 O O . ASP A 1 204 ? -11.201 -9.917 40.548 1.00 87.25 204 ASP A O 1
ATOM 1642 N N . GLY A 1 205 ? -9.790 -8.228 41.033 1.00 91.44 205 GLY A N 1
ATOM 1643 C CA . GLY A 1 205 ? -9.458 -7.882 39.656 1.00 91.44 205 GLY A CA 1
ATOM 1644 C C . GLY A 1 205 ? -10.670 -7.549 38.779 1.00 91.44 205 GLY A C 1
ATOM 1645 O O . GLY A 1 205 ? -11.472 -6.671 39.096 1.00 91.44 205 GLY A O 1
ATOM 1646 N N . TYR A 1 206 ? -10.738 -8.212 37.625 1.00 95.81 206 TYR A N 1
ATOM 1647 C CA . TYR A 1 206 ? -11.698 -7.966 36.551 1.00 95.81 206 TYR A CA 1
ATOM 1648 C C . TYR A 1 206 ? -12.212 -9.287 35.985 1.00 95.81 206 TYR A C 1
ATOM 1650 O O . TYR A 1 206 ? -11.500 -10.292 35.985 1.00 95.81 206 TYR A O 1
ATOM 1658 N N . VAL A 1 207 ? -13.440 -9.274 35.469 1.00 94.88 207 VAL A N 1
ATOM 1659 C CA . VAL A 1 207 ? -13.963 -10.371 34.652 1.00 94.88 207 VAL A CA 1
ATOM 1660 C C . VAL A 1 207 ? -13.620 -10.104 33.192 1.00 94.88 207 VAL A C 1
ATOM 1662 O O . VAL A 1 207 ? -13.734 -8.973 32.715 1.00 94.88 207 VAL A O 1
ATOM 1665 N N . TYR A 1 208 ? -13.244 -11.165 32.480 1.00 95.62 208 TYR A N 1
ATOM 1666 C CA . TYR A 1 208 ? -12.939 -11.121 31.057 1.00 95.62 208 TYR A CA 1
ATOM 1667 C C . TYR A 1 208 ? -13.912 -11.989 30.264 1.00 95.62 208 TYR A C 1
ATOM 1669 O O . TYR A 1 208 ? -14.248 -13.109 30.658 1.00 95.62 208 TYR A O 1
ATOM 1677 N N . SER A 1 209 ? -14.317 -11.476 29.111 1.00 95.69 209 SER A N 1
ATOM 1678 C CA . SER A 1 209 ? -15.045 -12.212 28.087 1.00 95.69 209 SER A CA 1
ATOM 1679 C C . SER A 1 209 ? -14.330 -12.047 26.753 1.00 95.69 209 SER A C 1
ATOM 1681 O O . SER A 1 209 ? -14.026 -10.926 26.350 1.00 95.69 209 SER A O 1
ATOM 1683 N N . ILE A 1 210 ? -14.090 -13.157 26.058 1.00 96.56 210 ILE A N 1
ATOM 1684 C CA . ILE A 1 210 ? -13.448 -13.172 24.743 1.00 96.56 210 ILE A CA 1
ATOM 1685 C C . ILE A 1 210 ? -14.510 -13.499 23.695 1.00 96.56 210 ILE A C 1
ATOM 1687 O O . ILE A 1 210 ? -15.203 -14.512 23.784 1.00 96.56 210 ILE A O 1
ATOM 1691 N N . VAL A 1 211 ? -14.638 -12.629 22.703 1.00 95.69 211 VAL A N 1
ATOM 1692 C CA . VAL A 1 211 ? -15.592 -12.736 21.602 1.00 95.69 211 VAL A CA 1
ATOM 1693 C C . VAL A 1 211 ? -14.808 -12.981 20.318 1.00 95.69 211 VAL A C 1
ATOM 1695 O O . VAL A 1 211 ? -14.034 -12.124 19.905 1.00 95.69 211 VAL A O 1
ATOM 1698 N N . SER A 1 212 ? -14.990 -14.146 19.694 1.00 96.00 212 SER A N 1
ATOM 1699 C CA . SER A 1 212 ? -14.439 -14.404 18.356 1.00 96.00 212 SER A CA 1
ATOM 1700 C C . SER A 1 212 ? -15.258 -13.665 17.296 1.00 96.00 212 SER A C 1
ATOM 1702 O O . SER A 1 212 ? -16.485 -13.589 17.407 1.00 96.00 212 SER A O 1
ATOM 1704 N N . ILE A 1 213 ? -14.563 -13.124 16.295 1.00 97.19 213 ILE A N 1
ATOM 1705 C CA . ILE A 1 213 ? -15.154 -12.530 15.087 1.00 97.19 213 ILE A CA 1
ATOM 1706 C C . ILE A 1 213 ? -15.014 -13.446 13.863 1.00 97.19 213 ILE A C 1
ATOM 1708 O O . ILE A 1 213 ? -15.343 -13.043 12.753 1.00 97.19 213 ILE A O 1
ATOM 1712 N N . GLU A 1 214 ? -14.528 -14.674 14.040 1.00 96.44 214 GLU A N 1
ATOM 1713 C CA . GLU A 1 214 ? -14.502 -15.665 12.965 1.00 96.44 214 GLU A CA 1
ATOM 1714 C C . GLU A 1 214 ? -15.927 -15.986 12.498 1.00 96.44 214 GLU A C 1
ATOM 1716 O O . GLU A 1 214 ? -16.869 -16.032 13.292 1.00 96.44 214 GLU A O 1
ATOM 1721 N N . GLU A 1 215 ? -16.081 -16.185 11.190 1.00 95.62 215 GLU A N 1
ATOM 1722 C CA . GLU A 1 215 ? -17.355 -16.369 10.484 1.00 95.62 215 GLU A CA 1
ATOM 1723 C C . GLU A 1 215 ? -18.332 -15.183 10.568 1.00 95.62 215 GLU A C 1
ATOM 1725 O O . GLU A 1 215 ? -19.426 -15.242 10.002 1.00 95.62 215 GLU A O 1
ATOM 1730 N N . LEU A 1 216 ? -17.943 -14.079 11.213 1.00 96.00 216 LEU A N 1
ATOM 1731 C CA . LEU A 1 216 ? -18.686 -12.827 11.161 1.00 96.00 216 LEU A CA 1
ATOM 1732 C C . LEU A 1 216 ? -18.484 -12.157 9.800 1.00 96.00 216 LEU A C 1
ATOM 1734 O O . LEU A 1 216 ? -17.427 -12.282 9.183 1.00 96.00 216 LEU A O 1
ATOM 1738 N N . GLU A 1 217 ? -19.496 -11.436 9.326 1.00 95.44 217 GLU A N 1
ATOM 1739 C CA . GLU A 1 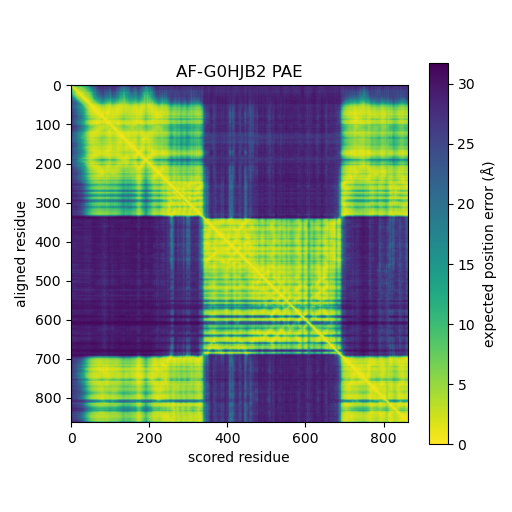217 ? -19.349 -10.586 8.148 1.00 95.44 217 GLU A CA 1
ATOM 1740 C C . GLU A 1 217 ? -18.346 -9.460 8.424 1.00 95.44 217 GLU A C 1
ATOM 1742 O O . GLU A 1 217 ? -18.387 -8.822 9.477 1.00 95.44 217 GLU A O 1
ATOM 1747 N N . ASP A 1 218 ? -17.462 -9.205 7.463 1.00 96.94 218 ASP A N 1
ATOM 1748 C CA . ASP A 1 218 ? -16.658 -7.993 7.431 1.00 96.94 218 ASP A CA 1
ATOM 1749 C C . ASP A 1 218 ? -17.489 -6.870 6.787 1.00 96.94 218 ASP A C 1
ATOM 1751 O O . ASP A 1 218 ? -17.686 -6.866 5.563 1.00 96.94 218 ASP A O 1
ATOM 1755 N N . PRO A 1 219 ? -18.009 -5.918 7.585 1.00 94.81 219 PRO A N 1
ATOM 1756 C CA . PRO A 1 219 ? -19.002 -4.969 7.100 1.00 94.81 219 PRO A CA 1
ATOM 1757 C C . PRO A 1 219 ? -18.420 -3.952 6.117 1.00 94.81 219 PRO A C 1
ATOM 1759 O O . PRO A 1 219 ? -19.186 -3.292 5.419 1.00 94.81 219 PRO A O 1
ATOM 1762 N N . MET A 1 220 ? -17.091 -3.821 6.033 1.00 94.81 220 MET A N 1
ATOM 1763 C CA . MET A 1 220 ? -16.438 -2.880 5.125 1.00 94.81 220 MET A CA 1
ATOM 1764 C C . MET A 1 220 ? -16.733 -3.218 3.656 1.00 94.81 220 MET A C 1
ATOM 1766 O O . MET A 1 220 ? -16.984 -2.312 2.860 1.00 94.81 220 MET A O 1
ATOM 1770 N N . PHE A 1 221 ? -16.783 -4.509 3.307 1.00 96.00 221 PHE A N 1
ATOM 1771 C CA . PHE A 1 221 ? -17.099 -4.968 1.950 1.00 96.00 221 PHE A CA 1
ATOM 1772 C C . PHE A 1 221 ? -18.513 -4.549 1.538 1.00 96.00 221 PHE A C 1
ATOM 1774 O O . PHE A 1 221 ? -18.700 -3.904 0.504 1.00 96.00 221 PHE A O 1
ATOM 1781 N N . SER A 1 222 ? -19.503 -4.864 2.371 1.00 95.69 222 SER A N 1
ATOM 1782 C CA . SER A 1 222 ? -20.904 -4.537 2.100 1.00 95.69 222 SER A CA 1
ATOM 1783 C C . SER A 1 222 ? -21.139 -3.029 2.113 1.00 95.69 222 SER A C 1
ATOM 1785 O O . SER A 1 222 ? -21.804 -2.508 1.220 1.00 95.69 222 SER A O 1
ATOM 1787 N N . ALA A 1 223 ? -20.543 -2.306 3.063 1.00 95.56 223 ALA A N 1
ATOM 1788 C CA . ALA A 1 223 ? -20.700 -0.861 3.175 1.00 95.56 223 ALA A CA 1
ATOM 1789 C C . ALA A 1 223 ? -20.135 -0.105 1.965 1.00 95.56 223 ALA A C 1
ATOM 1791 O O . ALA A 1 223 ? -20.834 0.732 1.396 1.00 95.56 223 ALA A O 1
ATOM 1792 N N . LEU A 1 224 ? -18.904 -0.414 1.539 1.00 94.38 224 LEU A N 1
ATOM 1793 C CA . LEU A 1 224 ? -18.258 0.302 0.432 1.00 94.38 224 LEU A CA 1
ATOM 1794 C C . LEU A 1 224 ? -18.822 -0.107 -0.930 1.00 94.38 224 LEU A C 1
ATOM 1796 O O . LEU A 1 224 ? -18.982 0.734 -1.806 1.00 94.38 224 LEU A O 1
ATOM 1800 N N . THR A 1 225 ? -19.207 -1.370 -1.112 1.00 93.75 225 THR A N 1
ATOM 1801 C CA . THR A 1 225 ? -19.775 -1.828 -2.393 1.00 93.75 225 THR A CA 1
ATOM 1802 C C . THR A 1 225 ? -21.284 -1.592 -2.523 1.00 93.75 225 THR A C 1
ATOM 1804 O O . THR A 1 225 ? -21.884 -1.971 -3.535 1.00 93.75 225 THR A O 1
ATOM 1807 N N . GLY A 1 226 ? -21.927 -0.996 -1.512 1.00 91.31 226 GLY A N 1
ATOM 1808 C CA . GLY A 1 226 ? -23.378 -0.797 -1.474 1.00 91.31 226 GLY A CA 1
ATOM 1809 C C . GLY A 1 226 ? -24.164 -2.114 -1.467 1.00 91.31 226 GLY A C 1
ATOM 1810 O O . GLY A 1 226 ? -25.185 -2.231 -2.143 1.00 91.31 226 GLY A O 1
ATOM 1811 N N . GLY A 1 227 ? -23.651 -3.127 -0.765 1.00 92.19 227 GLY A N 1
ATOM 1812 C CA . GLY A 1 227 ? -24.255 -4.453 -0.602 1.00 92.19 227 GLY A CA 1
ATOM 1813 C C . GLY A 1 227 ? -24.065 -5.405 -1.787 1.00 92.19 227 GLY A C 1
ATOM 1814 O O . GLY A 1 227 ? -24.664 -6.480 -1.810 1.00 92.19 227 GLY A O 1
ATOM 1815 N N . ARG A 1 228 ? -23.256 -5.039 -2.790 1.00 92.19 228 ARG A N 1
ATOM 1816 C CA . ARG A 1 228 ? -23.001 -5.886 -3.973 1.00 92.19 228 ARG A CA 1
ATOM 1817 C C . ARG A 1 228 ? -22.045 -7.036 -3.682 1.00 92.19 228 ARG A C 1
ATOM 1819 O O . ARG A 1 228 ? -22.083 -8.050 -4.378 1.00 92.19 228 ARG A O 1
ATOM 1826 N N . TYR A 1 229 ? -21.190 -6.872 -2.681 1.00 94.50 229 TYR A N 1
ATOM 1827 C CA . TYR A 1 229 ? -20.180 -7.841 -2.301 1.00 94.50 229 TYR A CA 1
ATOM 1828 C C . TYR A 1 229 ? -20.091 -7.922 -0.776 1.00 94.50 229 TYR A C 1
ATOM 1830 O O . TYR A 1 229 ? -20.077 -6.897 -0.104 1.00 94.50 229 TYR A O 1
ATOM 1838 N N . PHE A 1 230 ? -20.009 -9.137 -0.242 1.00 93.88 230 PHE A N 1
ATOM 1839 C CA . PHE A 1 230 ? -19.883 -9.401 1.190 1.00 93.88 230 PHE A CA 1
ATOM 1840 C C . PHE A 1 230 ? -18.893 -10.543 1.414 1.00 93.88 230 PHE A C 1
ATOM 1842 O O . PHE A 1 230 ? -18.732 -11.415 0.552 1.00 93.88 230 PHE A O 1
ATOM 1849 N N . ARG A 1 231 ? -18.254 -10.563 2.585 1.00 93.88 231 ARG A N 1
ATOM 1850 C CA . ARG A 1 231 ? -17.260 -11.576 2.950 1.00 93.88 231 ARG A CA 1
ATOM 1851 C C . ARG A 1 231 ? -17.371 -11.920 4.428 1.00 93.88 231 ARG A C 1
ATOM 1853 O O . ARG A 1 231 ? -17.601 -11.038 5.248 1.00 93.88 231 ARG A O 1
ATOM 1860 N N . SER A 1 232 ? -17.206 -13.199 4.759 1.00 95.50 232 SER A N 1
ATOM 1861 C CA . SER A 1 232 ? -17.050 -13.643 6.146 1.00 95.50 232 SER A CA 1
ATOM 1862 C C . SER A 1 232 ? -15.573 -13.746 6.518 1.00 95.50 232 SER A C 1
ATOM 1864 O O . SER A 1 232 ? -14.750 -14.192 5.710 1.00 95.50 232 SER A O 1
ATOM 1866 N N . ILE A 1 233 ? -15.246 -13.353 7.748 1.00 97.69 233 ILE A N 1
ATOM 1867 C CA . ILE A 1 233 ? -13.890 -13.377 8.291 1.00 97.69 233 ILE A CA 1
ATOM 1868 C C . ILE A 1 233 ? -13.489 -14.825 8.545 1.00 97.69 233 ILE A C 1
ATOM 1870 O O . ILE A 1 233 ? -13.998 -15.479 9.453 1.00 97.69 233 ILE A O 1
ATOM 1874 N N . ARG A 1 234 ? -12.568 -15.332 7.728 1.00 97.19 234 ARG A N 1
ATOM 1875 C CA . ARG A 1 234 ? -12.075 -16.710 7.808 1.00 97.19 234 ARG A CA 1
ATOM 1876 C C . ARG A 1 234 ? -10.550 -16.722 7.837 1.00 97.19 234 ARG A C 1
ATOM 1878 O O . ARG A 1 234 ? -9.953 -16.291 6.849 1.00 97.19 234 ARG A O 1
ATOM 1885 N N . PRO A 1 235 ? -9.911 -17.183 8.925 1.00 96.88 235 PRO A N 1
ATOM 1886 C CA . PRO A 1 235 ? -8.458 -17.179 9.029 1.00 96.88 235 PRO A CA 1
ATOM 1887 C C . PRO A 1 235 ? -7.828 -18.124 8.000 1.00 96.88 235 PRO A C 1
ATOM 1889 O O . PRO A 1 235 ? -8.356 -19.196 7.707 1.00 96.88 235 PRO A O 1
ATOM 1892 N N . CYS A 1 236 ? -6.686 -17.727 7.444 1.00 95.88 236 CYS A N 1
ATOM 1893 C CA . CYS A 1 236 ? -5.821 -18.618 6.675 1.00 95.88 236 CYS A CA 1
ATOM 1894 C C . CYS A 1 236 ? -5.200 -19.659 7.617 1.00 95.88 236 CYS A C 1
ATOM 1896 O O . CYS A 1 236 ? -5.006 -19.380 8.802 1.00 95.88 236 CYS A O 1
ATOM 1898 N N . ASN A 1 237 ? -4.819 -20.829 7.092 1.00 94.06 237 ASN A N 1
ATOM 1899 C CA . ASN A 1 237 ? -4.059 -21.830 7.859 1.00 94.06 237 ASN A CA 1
ATOM 1900 C C . ASN A 1 237 ? -2.755 -21.242 8.436 1.00 94.06 237 ASN A C 1
ATOM 1902 O O . ASN A 1 237 ? -2.306 -21.646 9.504 1.00 94.06 237 ASN A O 1
ATOM 1906 N N . TYR A 1 238 ? -2.200 -20.239 7.753 1.00 95.12 238 TYR A N 1
ATOM 1907 C CA . TYR A 1 238 ? -1.067 -19.416 8.171 1.00 95.12 238 TYR A CA 1
ATOM 1908 C C . TYR A 1 238 ? -1.581 -18.121 8.803 1.00 95.12 238 TYR A C 1
ATOM 1910 O O . TYR A 1 238 ? -1.429 -17.030 8.259 1.00 95.12 238 TYR A O 1
ATOM 1918 N N . THR A 1 239 ? -2.294 -18.260 9.922 1.00 94.56 239 THR A N 1
ATOM 1919 C CA . THR A 1 239 ? -3.093 -17.173 10.507 1.00 94.56 239 THR A CA 1
ATOM 1920 C C . THR A 1 239 ? -2.253 -15.967 10.924 1.00 94.56 239 THR A C 1
ATOM 1922 O O . THR A 1 239 ? -2.713 -14.842 10.771 1.00 94.56 239 THR A O 1
ATOM 1925 N N . TYR A 1 240 ? -1.027 -16.183 11.413 1.00 96.62 240 TYR A N 1
ATOM 1926 C CA . TYR A 1 240 ? -0.118 -15.129 11.881 1.00 96.62 240 TYR A CA 1
ATOM 1927 C C . TYR A 1 240 ? 1.269 -15.278 11.225 1.00 96.62 240 TYR A C 1
ATOM 1929 O O . TYR A 1 240 ? 2.178 -15.828 11.856 1.00 96.62 240 TYR A O 1
ATOM 1937 N N . PRO A 1 241 ? 1.443 -14.822 9.969 1.00 95.00 241 PRO A N 1
ATOM 1938 C CA . PRO A 1 241 ? 2.666 -15.039 9.186 1.00 95.00 241 PRO A CA 1
ATOM 1939 C C . PRO A 1 241 ? 3.938 -14.460 9.810 1.00 95.00 241 PRO A C 1
ATOM 1941 O O . PRO A 1 241 ? 5.022 -15.019 9.665 1.00 95.00 241 PRO A O 1
ATOM 1944 N N . GLU A 1 242 ? 3.800 -13.356 10.541 1.00 94.56 242 GLU A N 1
ATOM 1945 C CA . GLU A 1 242 ? 4.917 -12.660 11.187 1.00 94.56 242 GLU A CA 1
ATOM 1946 C C . GLU A 1 242 ? 5.389 -13.351 12.475 1.00 94.56 242 GLU A C 1
ATOM 1948 O O . GLU A 1 242 ? 6.498 -13.091 12.929 1.00 94.56 242 GLU A O 1
ATOM 1953 N N . LEU A 1 243 ? 4.566 -14.238 13.051 1.00 92.62 243 LEU A N 1
ATOM 1954 C CA . LEU A 1 243 ? 4.808 -14.855 14.359 1.00 92.62 243 LEU A CA 1
ATOM 1955 C C . LEU A 1 243 ? 5.042 -16.364 14.315 1.00 92.62 243 LEU A C 1
ATOM 1957 O O . LEU A 1 243 ? 5.858 -16.882 15.076 1.00 92.62 243 LEU A O 1
ATOM 1961 N N . ILE A 1 244 ? 4.256 -17.083 13.510 1.00 90.31 244 ILE A N 1
ATOM 1962 C CA . ILE A 1 244 ? 4.164 -18.545 13.594 1.00 90.31 244 ILE A CA 1
ATOM 1963 C C . ILE A 1 244 ? 4.794 -19.193 12.371 1.00 90.31 244 ILE A C 1
ATOM 1965 O O . ILE A 1 244 ? 5.833 -19.835 12.485 1.00 90.31 244 ILE A O 1
ATOM 1969 N N . ASP A 1 245 ? 4.133 -19.068 11.223 1.00 89.88 245 ASP A N 1
ATOM 1970 C CA . ASP A 1 245 ? 4.558 -19.700 9.981 1.00 89.88 245 ASP A CA 1
ATOM 1971 C C . ASP A 1 245 ? 4.014 -18.916 8.791 1.00 89.88 245 ASP A C 1
ATOM 1973 O O . ASP A 1 245 ? 2.895 -18.394 8.839 1.00 89.88 245 ASP A O 1
ATOM 1977 N N . ARG A 1 246 ? 4.799 -18.855 7.720 1.00 94.44 246 ARG A N 1
ATOM 1978 C CA . ARG A 1 246 ? 4.490 -18.068 6.527 1.00 94.44 246 ARG A CA 1
ATOM 1979 C C . ARG A 1 246 ? 3.808 -18.938 5.476 1.00 94.44 246 ARG A C 1
ATOM 1981 O O . ARG A 1 246 ? 4.165 -20.103 5.325 1.00 94.44 246 ARG A O 1
ATOM 1988 N N . PRO A 1 247 ? 2.882 -18.384 4.675 1.00 95.94 247 PRO A N 1
ATOM 1989 C CA . PRO A 1 247 ? 2.195 -19.128 3.623 1.00 95.94 247 PRO A CA 1
ATOM 1990 C C . PRO A 1 247 ? 3.070 -19.383 2.381 1.00 95.94 247 PRO A C 1
ATOM 1992 O O . PRO A 1 247 ? 2.545 -19.677 1.311 1.00 95.94 247 PRO A O 1
ATOM 1995 N N . ILE A 1 248 ? 4.393 -19.272 2.506 1.00 95.88 248 ILE A N 1
ATOM 1996 C CA . ILE A 1 248 ? 5.361 -19.650 1.480 1.00 95.88 248 ILE A CA 1
ATOM 1997 C C . ILE A 1 248 ? 6.408 -20.563 2.109 1.00 95.88 248 ILE A C 1
ATOM 1999 O O . ILE A 1 248 ? 6.833 -20.338 3.243 1.00 95.88 248 ILE A O 1
ATOM 2003 N N . LYS A 1 249 ? 6.840 -21.589 1.376 1.00 94.94 249 LYS A N 1
ATOM 2004 C CA . LYS A 1 249 ? 7.982 -22.418 1.791 1.00 94.94 249 LYS A CA 1
ATOM 2005 C C . LYS A 1 249 ? 9.180 -22.112 0.914 1.00 94.94 249 LYS A C 1
ATOM 2007 O O . LYS A 1 249 ? 9.006 -21.837 -0.267 1.00 94.94 249 LYS A O 1
ATOM 2012 N N . VAL A 1 250 ? 10.379 -22.212 1.476 1.00 95.75 250 VAL A N 1
ATOM 2013 C CA . VAL A 1 250 ? 11.628 -21.933 0.763 1.00 95.75 250 VAL A CA 1
ATOM 2014 C C . VAL A 1 250 ? 12.644 -23.053 0.977 1.00 95.75 250 VAL A C 1
ATOM 2016 O O . VAL A 1 250 ? 12.744 -23.625 2.065 1.00 95.75 250 VAL A O 1
ATOM 2019 N N . LEU A 1 251 ? 13.390 -23.372 -0.077 1.00 96.94 251 LEU A N 1
ATOM 2020 C CA . LEU A 1 251 ? 14.656 -24.093 -0.003 1.00 96.94 251 LEU A CA 1
ATOM 2021 C C . LEU A 1 251 ? 15.770 -23.219 -0.562 1.00 96.94 251 LEU A C 1
ATOM 2023 O O . LEU A 1 251 ? 15.635 -22.665 -1.648 1.00 96.94 251 LEU A O 1
ATOM 2027 N N . TYR A 1 252 ? 16.875 -23.155 0.167 1.00 96.06 252 TYR A N 1
ATOM 2028 C CA . TYR A 1 252 ? 18.102 -22.475 -0.237 1.00 96.06 252 TYR A CA 1
ATOM 2029 C C . TYR A 1 252 ? 18.995 -23.456 -0.981 1.00 96.06 252 TYR A C 1
ATOM 2031 O O . TYR A 1 252 ? 18.940 -24.646 -0.689 1.00 96.06 252 TYR A O 1
ATOM 2039 N N . GLY A 1 253 ? 19.825 -22.994 -1.906 1.00 93.31 253 GLY A N 1
ATOM 2040 C CA . GLY A 1 253 ? 20.804 -23.843 -2.574 1.00 93.31 253 GLY A CA 1
ATOM 2041 C C . GLY A 1 253 ? 21.723 -23.065 -3.504 1.00 93.31 253 GLY A C 1
ATOM 2042 O O . GLY A 1 253 ? 21.700 -21.838 -3.548 1.00 93.31 253 GLY A O 1
ATOM 2043 N N . ASP A 1 254 ? 22.510 -23.815 -4.262 1.00 91.06 254 ASP A N 1
ATOM 2044 C CA . ASP A 1 254 ? 23.420 -23.304 -5.279 1.00 91.06 254 ASP A CA 1
ATOM 2045 C C . ASP A 1 254 ? 22.708 -23.315 -6.637 1.00 91.06 254 ASP A C 1
ATOM 2047 O O . ASP A 1 254 ? 22.347 -24.378 -7.152 1.00 91.06 254 ASP A O 1
ATOM 2051 N N . GLY A 1 255 ? 22.483 -22.142 -7.214 1.00 88.69 255 GLY A N 1
ATOM 2052 C CA . GLY A 1 255 ? 21.759 -21.947 -8.459 1.00 88.69 255 GLY A CA 1
ATOM 2053 C C . GLY A 1 255 ? 22.643 -21.637 -9.661 1.00 88.69 255 GLY A C 1
ATOM 2054 O O . GLY A 1 255 ? 23.677 -20.988 -9.539 1.00 88.69 255 GLY A O 1
ATOM 2055 N N . ALA A 1 256 ? 22.200 -22.063 -10.842 1.00 88.12 256 ALA A N 1
ATOM 2056 C CA . ALA A 1 256 ? 22.659 -21.548 -12.128 1.00 88.12 256 ALA A CA 1
ATOM 2057 C C . ALA A 1 256 ? 21.457 -21.394 -13.068 1.00 88.12 256 ALA A C 1
ATOM 2059 O O . ALA A 1 256 ? 20.613 -22.287 -13.155 1.00 88.12 256 ALA A O 1
ATOM 2060 N N . SER A 1 257 ? 21.370 -20.255 -13.747 1.00 86.50 257 SER A N 1
ATOM 2061 C CA . SER A 1 257 ? 20.250 -19.899 -14.625 1.00 86.50 257 SER A CA 1
ATOM 2062 C C . SER A 1 257 ? 20.640 -18.731 -15.526 1.00 86.50 257 SER A C 1
ATOM 2064 O O . SER A 1 257 ? 21.403 -17.877 -15.090 1.00 86.50 257 SER A O 1
ATOM 2066 N N . THR A 1 258 ? 20.091 -18.622 -16.735 1.00 80.38 258 THR A N 1
ATOM 2067 C CA . THR A 1 258 ? 20.193 -17.416 -17.582 1.00 80.38 258 THR A CA 1
ATOM 2068 C C . THR A 1 258 ? 19.125 -16.363 -17.262 1.00 80.38 258 THR A C 1
ATOM 2070 O O . THR A 1 258 ? 19.153 -15.275 -17.828 1.00 80.38 258 THR A O 1
ATOM 2073 N N . VAL A 1 259 ? 18.165 -16.676 -16.384 1.00 82.00 259 VAL A N 1
ATOM 2074 C CA . VAL A 1 259 ? 17.079 -15.777 -15.951 1.00 82.00 259 VAL A CA 1
ATOM 2075 C C . VAL A 1 259 ? 17.051 -15.640 -14.429 1.00 82.00 259 VAL A C 1
ATOM 2077 O O . VAL A 1 259 ? 17.274 -16.617 -13.715 1.00 82.00 259 VAL A O 1
ATOM 2080 N N . TYR A 1 260 ? 16.756 -14.438 -13.926 1.00 85.75 260 TYR A N 1
ATOM 2081 C CA . TYR A 1 260 ? 16.723 -14.160 -12.481 1.00 85.75 260 TYR A CA 1
ATOM 2082 C C . TYR A 1 260 ? 15.589 -14.881 -11.759 1.00 85.75 260 TYR A C 1
ATOM 2084 O O . TYR A 1 260 ? 15.734 -15.272 -10.606 1.00 85.75 260 TYR A O 1
ATOM 2092 N N . HIS A 1 261 ? 14.460 -15.057 -12.445 1.00 91.50 261 HIS A N 1
ATOM 2093 C CA . HIS A 1 261 ? 13.287 -15.717 -11.901 1.00 91.50 261 HIS A CA 1
ATOM 2094 C C . HIS A 1 261 ? 12.756 -16.724 -12.907 1.00 91.50 261 HIS A C 1
ATOM 2096 O O . HIS A 1 261 ? 12.629 -16.421 -14.094 1.00 91.50 261 HIS A O 1
ATOM 2102 N N . TYR A 1 262 ? 12.417 -17.913 -12.424 1.00 92.56 262 TYR A N 1
ATOM 2103 C CA . TYR A 1 262 ? 11.728 -18.921 -13.214 1.00 92.56 262 TYR A CA 1
ATOM 2104 C C . TYR A 1 262 ? 10.481 -19.401 -12.465 1.00 92.56 262 TYR A C 1
ATOM 2106 O O . TYR A 1 262 ? 10.600 -20.219 -11.545 1.00 92.56 262 TYR A O 1
ATOM 2114 N N . PRO A 1 263 ? 9.287 -18.889 -12.807 1.00 94.69 263 PRO A N 1
ATOM 2115 C CA . PRO A 1 263 ? 8.044 -19.404 -12.261 1.00 94.69 263 PRO A CA 1
ATOM 2116 C C . PRO A 1 263 ? 7.629 -20.697 -12.987 1.00 94.69 263 PRO A C 1
ATOM 2118 O O . PRO A 1 263 ? 7.856 -20.866 -14.188 1.00 94.69 263 PRO A O 1
ATOM 2121 N N . GLY A 1 264 ? 6.981 -21.622 -12.281 1.00 93.75 264 GLY A N 1
ATOM 2122 C CA . GLY A 1 264 ? 6.477 -22.862 -12.872 1.00 93.75 264 GLY A CA 1
ATOM 2123 C C . GLY A 1 264 ? 5.721 -23.751 -11.893 1.00 93.75 264 GLY A C 1
ATOM 2124 O O . GLY A 1 264 ? 5.478 -23.371 -10.754 1.00 93.75 264 GLY A O 1
ATOM 2125 N N . VAL A 1 265 ? 5.340 -24.948 -12.336 1.00 95.56 265 VAL A N 1
ATOM 2126 C CA . VAL A 1 265 ? 4.620 -25.927 -11.504 1.00 95.56 265 VAL A CA 1
ATOM 2127 C C . VAL A 1 265 ? 5.556 -27.068 -11.118 1.00 95.56 265 VAL A C 1
ATOM 2129 O O . VAL A 1 265 ? 6.239 -27.639 -11.971 1.00 95.56 265 VAL A O 1
ATOM 2132 N N . TYR A 1 266 ? 5.596 -27.424 -9.836 1.00 97.00 266 TYR A N 1
ATOM 2133 C CA . TYR A 1 266 ? 6.448 -28.498 -9.341 1.00 97.00 266 TYR A CA 1
ATOM 2134 C C . TYR A 1 266 ? 5.963 -29.881 -9.797 1.00 97.00 266 TYR A C 1
ATOM 2136 O O . TYR A 1 266 ? 4.788 -30.230 -9.670 1.00 97.00 266 TYR A O 1
ATOM 2144 N N . SER A 1 267 ? 6.886 -30.729 -10.258 1.00 96.06 267 SER A N 1
ATOM 2145 C CA . SER A 1 267 ? 6.609 -32.123 -10.619 1.00 96.06 267 SER A CA 1
ATOM 2146 C C . SER A 1 267 ? 7.724 -33.087 -10.202 1.00 96.06 267 SER A C 1
ATOM 2148 O O . SER A 1 267 ? 8.890 -32.723 -10.085 1.00 96.06 267 SER A O 1
ATOM 2150 N N . LYS A 1 268 ? 7.355 -34.357 -9.987 1.00 93.56 268 LYS A N 1
ATOM 2151 C CA . LYS A 1 268 ? 8.308 -35.473 -9.825 1.00 93.56 268 LYS A CA 1
ATOM 2152 C C . LYS A 1 268 ? 8.625 -36.179 -11.145 1.00 93.56 268 LYS A C 1
ATOM 2154 O O . LYS A 1 268 ? 9.422 -37.114 -11.161 1.00 93.56 268 LYS A O 1
ATOM 2159 N N . THR A 1 269 ? 7.979 -35.770 -12.230 1.00 90.56 269 THR A N 1
ATOM 2160 C CA . THR A 1 269 ? 8.229 -36.237 -13.595 1.00 90.56 269 THR A CA 1
ATOM 2161 C C . THR A 1 269 ? 8.901 -35.131 -14.399 1.00 90.56 269 THR A C 1
ATOM 2163 O O . THR A 1 269 ? 8.687 -33.945 -14.149 1.00 90.56 269 THR A O 1
ATOM 2166 N N . THR A 1 270 ? 9.763 -35.521 -15.334 1.00 89.50 270 THR A N 1
ATOM 2167 C CA . THR A 1 270 ? 10.452 -34.597 -16.238 1.00 89.50 270 THR A CA 1
ATOM 2168 C C . THR A 1 270 ? 9.539 -34.257 -17.410 1.00 89.50 270 THR A C 1
ATOM 2170 O O . THR A 1 270 ? 9.495 -35.005 -18.386 1.00 89.50 270 THR A O 1
ATOM 2173 N N . ASP A 1 271 ? 8.813 -33.148 -17.299 1.00 87.38 271 ASP A N 1
ATOM 2174 C CA . ASP A 1 271 ? 7.910 -32.660 -18.342 1.00 87.38 271 ASP A CA 1
ATOM 2175 C C . ASP A 1 271 ? 8.194 -31.187 -18.658 1.00 87.38 271 ASP A C 1
ATOM 2177 O O . ASP A 1 271 ? 8.541 -30.397 -17.774 1.00 87.38 271 ASP A O 1
ATOM 2181 N N . ILE A 1 272 ? 7.991 -30.807 -19.919 1.00 84.88 272 ILE A N 1
ATOM 2182 C CA . ILE A 1 272 ? 8.146 -29.426 -20.388 1.00 84.88 272 ILE A CA 1
ATOM 2183 C C . ILE A 1 272 ? 7.166 -28.509 -19.634 1.00 84.88 272 ILE A C 1
ATOM 2185 O O . ILE A 1 272 ? 5.996 -28.849 -19.451 1.00 84.88 272 ILE A O 1
ATOM 2189 N N . GLY A 1 273 ? 7.654 -27.346 -19.195 1.00 80.69 273 GLY A N 1
ATOM 2190 C CA . GLY A 1 273 ? 6.915 -26.356 -18.403 1.00 80.69 273 GLY A CA 1
ATOM 2191 C C . GLY A 1 273 ? 6.907 -26.623 -16.893 1.00 80.69 273 GLY A C 1
ATOM 2192 O O . GLY A 1 273 ? 6.491 -25.760 -16.122 1.00 80.69 273 GLY A O 1
ATOM 2193 N N . ASN A 1 274 ? 7.389 -27.785 -16.439 1.00 93.62 274 ASN A N 1
ATOM 2194 C CA . ASN A 1 274 ? 7.444 -28.116 -15.015 1.00 93.62 274 ASN A CA 1
ATOM 2195 C C . ASN A 1 274 ? 8.836 -27.902 -14.410 1.00 93.62 274 ASN A C 1
ATOM 2197 O O . ASN A 1 274 ? 9.867 -28.049 -15.075 1.00 93.62 274 ASN A O 1
ATOM 2201 N N . ILE A 1 275 ? 8.838 -27.623 -13.107 1.00 96.31 275 ILE A N 1
ATOM 2202 C CA . ILE A 1 275 ? 10.022 -27.614 -12.252 1.00 96.31 275 ILE A CA 1
ATOM 2203 C C . ILE A 1 275 ? 10.154 -29.007 -11.631 1.00 96.31 275 ILE A C 1
ATOM 2205 O O . ILE A 1 275 ? 9.355 -29.400 -10.777 1.00 96.31 275 ILE A O 1
ATOM 2209 N N . PHE A 1 276 ? 11.156 -29.777 -12.046 1.00 96.44 276 PHE A N 1
ATOM 2210 C CA . PHE A 1 276 ? 11.433 -31.068 -11.427 1.00 96.44 276 PHE A CA 1
ATOM 2211 C C . PHE A 1 276 ? 12.006 -30.878 -10.021 1.00 96.44 276 PHE A C 1
ATOM 2213 O O . PHE A 1 276 ? 12.913 -30.071 -9.833 1.00 96.44 276 PHE A O 1
ATOM 2220 N N . PHE A 1 277 ? 11.561 -31.675 -9.047 1.00 96.69 277 PHE A N 1
ATOM 2221 C CA . PHE A 1 277 ? 12.190 -31.721 -7.725 1.00 96.69 277 PHE A CA 1
ATOM 2222 C C . PHE A 1 277 ? 12.506 -33.148 -7.261 1.00 96.69 277 PHE A C 1
ATOM 2224 O O . PHE A 1 277 ? 11.695 -34.068 -7.394 1.00 96.69 277 PHE A O 1
ATOM 2231 N N . GLY A 1 278 ? 13.689 -33.349 -6.672 1.00 94.75 278 GLY A N 1
ATOM 2232 C CA . GLY A 1 278 ? 14.105 -34.677 -6.219 1.00 94.75 278 GLY A CA 1
ATOM 2233 C C . GLY A 1 278 ? 15.482 -34.748 -5.564 1.00 94.75 278 GLY A C 1
ATOM 2234 O O . GLY A 1 278 ? 16.167 -33.751 -5.363 1.00 94.75 278 GLY A O 1
ATOM 2235 N N . ASN A 1 279 ? 15.903 -35.965 -5.216 1.00 92.81 279 ASN A N 1
ATOM 2236 C CA . ASN A 1 279 ? 17.193 -36.187 -4.552 1.00 92.81 279 ASN A CA 1
ATOM 2237 C C . ASN A 1 279 ? 18.389 -36.229 -5.516 1.00 92.81 279 ASN A C 1
ATOM 2239 O O . ASN A 1 279 ? 19.520 -36.015 -5.091 1.00 92.81 279 ASN A O 1
ATOM 2243 N N . ALA A 1 280 ? 18.149 -36.527 -6.792 1.00 89.25 280 ALA A N 1
ATOM 2244 C CA . ALA A 1 280 ? 19.176 -36.631 -7.820 1.00 89.25 280 ALA A CA 1
ATOM 2245 C C . ALA A 1 280 ? 18.624 -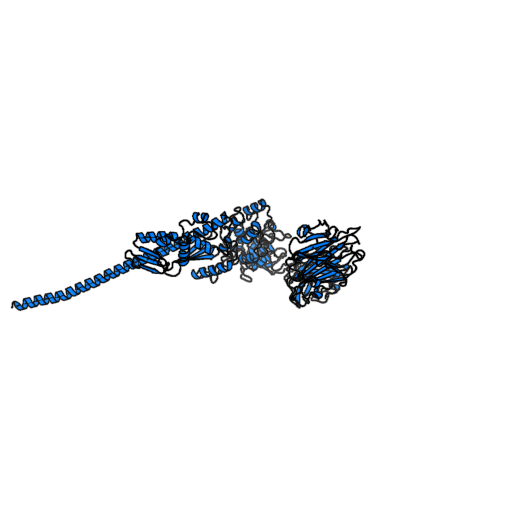36.155 -9.167 1.00 89.25 280 ALA A C 1
ATOM 2247 O O . ALA A 1 280 ? 17.410 -36.166 -9.380 1.00 89.25 280 ALA A O 1
ATOM 2248 N N . TYR A 1 281 ? 19.528 -35.765 -10.065 1.00 88.19 281 TYR A N 1
ATOM 2249 C CA . TYR A 1 281 ? 19.190 -35.350 -11.420 1.00 88.19 281 TYR A CA 1
ATOM 2250 C C . TYR A 1 281 ? 18.596 -36.528 -12.224 1.00 88.19 281 TYR A C 1
ATOM 2252 O O . TYR A 1 281 ? 19.246 -37.573 -12.322 1.00 88.19 281 TYR A O 1
ATOM 2260 N N . PRO A 1 282 ? 17.374 -36.397 -12.772 1.00 86.19 282 PRO A N 1
ATOM 2261 C CA . PRO A 1 282 ? 16.655 -37.498 -13.420 1.00 86.19 282 PRO A CA 1
ATOM 2262 C C . PRO A 1 282 ? 17.008 -37.686 -14.907 1.00 86.19 282 PRO A C 1
ATOM 2264 O O . PRO A 1 282 ? 16.587 -38.680 -15.497 1.00 86.19 282 PRO A O 1
ATOM 2267 N N . GLY A 1 283 ? 17.768 -36.760 -15.503 1.00 82.56 283 GLY A N 1
ATOM 2268 C CA . GLY A 1 283 ? 17.944 -36.622 -16.952 1.00 82.56 283 GLY A CA 1
ATOM 2269 C C . GLY A 1 283 ? 17.207 -35.399 -17.511 1.00 82.56 283 GLY A C 1
ATOM 2270 O O . GLY A 1 283 ? 16.433 -34.761 -16.795 1.00 82.56 283 GLY A O 1
ATOM 2271 N N . ASP A 1 284 ? 17.457 -35.089 -18.784 1.00 82.56 284 ASP A N 1
ATOM 2272 C CA . ASP A 1 284 ? 16.827 -33.970 -19.494 1.00 82.56 284 ASP A CA 1
ATOM 2273 C C . ASP A 1 284 ? 15.317 -34.182 -19.694 1.00 82.56 284 ASP A C 1
ATOM 2275 O O . ASP A 1 284 ? 14.851 -35.308 -19.889 1.00 82.56 284 ASP A O 1
ATOM 2279 N N . GLY A 1 285 ? 14.552 -33.087 -19.718 1.00 82.62 285 GLY A N 1
ATOM 2280 C CA . GLY A 1 285 ? 13.128 -33.095 -20.077 1.00 82.62 285 GLY A CA 1
ATOM 2281 C C . GLY A 1 285 ? 12.243 -32.145 -19.269 1.00 82.62 285 GLY A C 1
ATOM 2282 O O . GLY A 1 285 ? 11.178 -31.773 -19.754 1.00 82.62 285 GLY A O 1
ATOM 2283 N N . ALA A 1 286 ? 12.674 -31.727 -18.075 1.00 88.75 286 ALA A N 1
ATOM 2284 C CA . ALA A 1 286 ? 12.033 -30.640 -17.331 1.00 88.75 286 ALA A CA 1
ATOM 2285 C C . ALA A 1 286 ? 12.604 -29.276 -17.739 1.00 88.75 286 ALA A C 1
ATOM 2287 O O . ALA A 1 286 ? 13.743 -29.190 -18.204 1.00 88.75 286 ALA A O 1
ATOM 2288 N N . SER A 1 287 ? 11.825 -28.214 -17.527 1.00 90.50 287 SER A N 1
ATOM 2289 C CA . SER A 1 287 ? 12.244 -26.846 -17.852 1.00 90.50 287 SER A CA 1
ATOM 2290 C C . SER A 1 287 ? 13.067 -26.181 -16.747 1.00 90.50 287 SER A C 1
ATOM 2292 O O . SER A 1 287 ? 13.789 -25.235 -17.032 1.00 90.50 287 SER A O 1
ATOM 2294 N N . ALA A 1 288 ? 13.000 -26.688 -15.514 1.00 93.50 288 ALA A N 1
ATOM 2295 C CA . ALA A 1 288 ? 13.874 -26.290 -14.414 1.00 93.50 288 ALA A CA 1
ATOM 2296 C C . ALA A 1 288 ? 14.001 -27.412 -13.369 1.00 93.50 288 ALA A C 1
ATOM 2298 O O . ALA A 1 288 ? 13.203 -28.354 -13.371 1.00 93.50 288 ALA A O 1
ATOM 2299 N N . TYR A 1 289 ? 14.991 -27.326 -12.473 1.00 95.00 289 TYR A N 1
ATOM 2300 C CA . TYR A 1 289 ? 15.321 -28.400 -11.525 1.00 95.00 289 TYR A CA 1
ATOM 2301 C C . TYR A 1 289 ? 15.638 -27.880 -10.117 1.00 95.00 289 TYR A C 1
ATOM 2303 O O . TYR A 1 289 ? 16.388 -26.923 -9.955 1.00 95.00 289 TYR A O 1
ATOM 2311 N N . VAL A 1 290 ? 15.145 -28.578 -9.091 1.00 96.94 290 VAL A N 1
ATOM 2312 C CA . VAL A 1 290 ? 15.514 -28.382 -7.681 1.00 96.94 290 VAL A CA 1
ATOM 2313 C C . VAL A 1 290 ? 15.951 -29.712 -7.068 1.00 96.94 290 VAL A C 1
ATOM 2315 O O . VAL A 1 290 ? 15.157 -30.645 -6.925 1.00 96.94 290 VAL A O 1
ATOM 2318 N N . ILE A 1 291 ? 17.234 -29.836 -6.734 1.00 95.00 291 ILE A N 1
ATOM 2319 C CA . ILE A 1 291 ? 17.872 -31.127 -6.460 1.00 95.00 291 ILE A CA 1
ATOM 2320 C C . ILE A 1 291 ? 18.627 -31.096 -5.134 1.00 95.00 291 ILE A C 1
ATOM 2322 O O . ILE A 1 291 ? 19.429 -30.203 -4.880 1.00 95.00 291 ILE A O 1
ATOM 2326 N N . LYS A 1 292 ? 18.461 -32.144 -4.320 1.00 94.44 292 LYS A N 1
ATOM 2327 C CA . LYS A 1 292 ? 19.147 -32.256 -3.024 1.00 94.44 292 LYS A CA 1
ATOM 2328 C C . LYS A 1 292 ? 20.665 -32.088 -3.099 1.00 94.44 292 LYS A C 1
ATOM 2330 O O . LYS A 1 292 ? 21.242 -31.447 -2.234 1.00 94.44 292 LYS A O 1
ATOM 2335 N N . SER A 1 293 ? 21.327 -32.717 -4.065 1.00 90.25 293 SER A N 1
ATOM 2336 C CA . SER A 1 293 ? 22.788 -32.675 -4.191 1.00 90.25 293 SER A CA 1
ATOM 2337 C C . SER A 1 293 ? 23.209 -32.785 -5.647 1.00 90.25 293 SER A C 1
ATOM 2339 O O . SER A 1 293 ? 22.733 -33.683 -6.347 1.00 90.25 293 SER A O 1
ATOM 2341 N N . GLY A 1 294 ? 24.121 -31.921 -6.085 1.00 85.38 294 GLY A N 1
ATOM 2342 C CA . GLY A 1 294 ? 24.602 -31.920 -7.461 1.00 85.38 294 GLY A CA 1
ATOM 2343 C C . GLY A 1 294 ? 25.519 -30.744 -7.773 1.00 85.38 294 GLY A C 1
ATOM 2344 O O . GLY A 1 294 ? 25.963 -30.018 -6.889 1.00 85.38 294 GLY A O 1
ATOM 2345 N N . THR A 1 295 ? 25.800 -30.563 -9.057 1.00 83.38 295 THR A N 1
ATOM 2346 C CA . THR A 1 295 ? 26.503 -29.393 -9.589 1.00 83.38 295 THR A CA 1
ATOM 2347 C C . THR A 1 295 ? 25.762 -28.965 -10.849 1.00 83.38 295 THR A C 1
ATOM 2349 O O . THR A 1 295 ? 25.489 -29.842 -11.677 1.00 83.38 295 THR A O 1
ATOM 2352 N N . PRO A 1 296 ? 25.412 -27.679 -11.019 1.00 80.31 296 PRO A N 1
ATOM 2353 C CA . PRO A 1 296 ? 24.780 -27.227 -12.248 1.00 80.31 296 PRO A CA 1
ATOM 2354 C C . PRO A 1 296 ? 25.746 -27.409 -13.422 1.00 80.31 296 PRO A C 1
ATOM 2356 O O . PRO A 1 296 ? 26.941 -27.137 -13.300 1.00 80.31 296 PRO A O 1
ATOM 2359 N N . THR A 1 297 ? 25.244 -27.921 -14.544 1.00 72.50 297 THR A N 1
ATOM 2360 C CA . THR A 1 297 ? 26.067 -28.250 -15.727 1.00 72.50 297 THR A CA 1
ATOM 2361 C C . THR A 1 297 ? 25.685 -27.459 -16.973 1.00 72.50 297 THR A C 1
ATOM 2363 O O . THR A 1 297 ? 26.514 -27.330 -17.871 1.00 72.50 297 THR A O 1
ATOM 2366 N N . ASP A 1 298 ? 24.481 -26.888 -17.006 1.00 75.31 298 ASP A N 1
ATOM 2367 C CA . ASP A 1 298 ? 23.985 -26.041 -18.085 1.00 75.31 298 ASP A CA 1
ATOM 2368 C C . ASP A 1 298 ? 23.149 -24.902 -17.478 1.00 75.31 298 ASP A C 1
ATOM 2370 O O . ASP A 1 298 ? 22.117 -25.179 -16.868 1.00 75.31 298 ASP A O 1
ATOM 2374 N N . PRO A 1 299 ? 23.578 -23.636 -17.598 1.00 73.69 299 PRO A N 1
ATOM 2375 C CA . PRO A 1 299 ? 22.841 -22.513 -17.039 1.00 73.69 299 PRO A CA 1
ATOM 2376 C C . PRO A 1 299 ? 21.632 -22.096 -17.879 1.00 73.69 299 PRO A C 1
ATOM 2378 O O . PRO A 1 299 ? 20.792 -21.353 -17.384 1.00 73.69 299 PRO A O 1
ATOM 2381 N N . SER A 1 300 ? 21.505 -22.560 -19.129 1.00 78.75 300 SER A N 1
ATOM 2382 C CA . SER A 1 300 ? 20.307 -22.298 -19.943 1.00 78.75 300 SER A CA 1
ATOM 2383 C C . SER A 1 300 ? 19.060 -22.999 -19.393 1.00 78.75 300 SER A C 1
ATOM 2385 O O . SER A 1 300 ? 17.933 -22.648 -19.742 1.00 78.75 300 SER A O 1
ATOM 2387 N N . ILE A 1 301 ? 19.271 -23.968 -18.502 1.00 84.75 301 ILE A N 1
ATOM 2388 C CA . ILE A 1 301 ? 18.245 -24.702 -17.783 1.00 84.75 301 ILE A CA 1
ATOM 2389 C C . ILE A 1 301 ? 18.332 -24.294 -16.304 1.00 84.75 301 ILE A C 1
ATOM 2391 O O . ILE A 1 301 ? 19.242 -24.752 -15.609 1.00 84.75 301 ILE A O 1
ATOM 2395 N N . PRO A 1 302 ? 17.395 -23.472 -15.793 1.00 91.12 302 PRO A N 1
ATOM 2396 C CA . PRO A 1 302 ? 17.411 -23.029 -14.404 1.00 91.12 302 PRO A CA 1
ATOM 2397 C C . PRO A 1 302 ? 17.486 -24.211 -13.430 1.00 91.12 302 PRO A C 1
ATOM 2399 O O . PRO A 1 302 ? 16.630 -25.102 -13.429 1.00 91.12 302 PRO A O 1
ATOM 2402 N N . MET A 1 303 ? 18.521 -24.236 -12.594 1.00 92.88 303 MET A N 1
ATOM 2403 C CA . MET A 1 303 ? 18.798 -25.361 -11.706 1.00 92.88 303 MET A CA 1
ATOM 2404 C C . MET A 1 303 ? 19.288 -24.883 -10.346 1.00 92.88 303 MET A C 1
ATOM 2406 O O . MET A 1 303 ? 20.242 -24.119 -10.280 1.00 92.88 303 MET A O 1
ATOM 2410 N N . ILE A 1 304 ? 18.684 -25.399 -9.274 1.00 95.06 304 ILE A N 1
ATOM 2411 C CA . ILE A 1 304 ? 19.124 -25.227 -7.886 1.00 95.06 304 ILE A CA 1
ATOM 2412 C C . ILE A 1 304 ? 19.538 -26.595 -7.339 1.00 95.06 304 ILE A C 1
ATOM 2414 O O . ILE A 1 304 ? 18.753 -27.546 -7.358 1.00 95.06 304 ILE A O 1
ATOM 2418 N N . VAL A 1 305 ? 20.773 -26.711 -6.860 1.00 94.00 305 VAL A N 1
ATOM 2419 C CA . VAL A 1 305 ? 21.329 -27.928 -6.253 1.00 94.00 305 VAL A CA 1
ATOM 2420 C C . VAL A 1 305 ? 21.747 -27.676 -4.805 1.00 94.00 305 VAL A C 1
ATOM 2422 O O . VAL A 1 305 ? 21.726 -26.547 -4.331 1.00 94.00 305 VAL A O 1
ATOM 2425 N N . ASN A 1 306 ? 22.151 -28.733 -4.097 1.00 93.25 306 ASN A N 1
ATOM 2426 C CA . ASN A 1 306 ? 22.661 -28.650 -2.722 1.00 93.25 306 ASN A CA 1
ATOM 2427 C C . ASN A 1 306 ? 21.653 -28.005 -1.761 1.00 93.25 306 ASN A C 1
ATOM 2429 O O . ASN A 1 306 ? 22.008 -27.178 -0.927 1.00 93.25 306 ASN A O 1
ATOM 2433 N N . THR A 1 307 ? 20.380 -28.383 -1.897 1.00 95.50 307 THR A N 1
ATOM 2434 C CA . THR A 1 307 ? 19.291 -27.680 -1.222 1.00 95.50 307 THR A CA 1
ATOM 2435 C C . THR A 1 307 ? 19.311 -27.853 0.294 1.00 95.50 307 THR A C 1
ATOM 2437 O O . THR A 1 307 ? 19.485 -28.974 0.769 1.00 95.50 307 THR A O 1
ATOM 2440 N N . SER A 1 308 ? 19.008 -26.802 1.053 1.00 94.94 308 SER A N 1
ATOM 2441 C CA . SER A 1 308 ? 18.929 -26.771 2.518 1.00 94.94 308 SER A CA 1
ATOM 2442 C C . SER A 1 308 ? 17.712 -25.964 3.005 1.00 94.94 308 SER A C 1
ATOM 2444 O O . SER A 1 308 ? 17.146 -25.150 2.279 1.00 94.94 308 SER A O 1
ATOM 2446 N N . LEU A 1 309 ? 17.278 -26.199 4.252 1.00 92.06 309 LEU A N 1
ATOM 2447 C CA . LEU A 1 309 ? 16.161 -25.455 4.876 1.00 92.06 309 LEU A CA 1
ATOM 2448 C C . LEU A 1 309 ? 16.569 -24.068 5.393 1.00 92.06 309 LEU A C 1
ATOM 2450 O O . LEU A 1 309 ? 15.714 -23.240 5.684 1.00 92.06 309 LEU A O 1
ATOM 2454 N N . THR A 1 310 ? 17.868 -23.836 5.538 1.00 89.12 310 THR A N 1
ATOM 2455 C CA . THR A 1 310 ? 18.466 -22.562 5.943 1.00 89.12 310 THR A CA 1
ATOM 2456 C C . THR A 1 310 ? 19.685 -22.309 5.074 1.00 89.12 310 THR A C 1
ATOM 2458 O O . THR A 1 310 ? 20.327 -23.266 4.632 1.00 89.12 310 THR A O 1
ATOM 2461 N N . GLU A 1 311 ? 20.049 -21.050 4.874 1.00 83.81 311 GLU A N 1
ATOM 2462 C CA . GLU A 1 311 ? 21.263 -20.676 4.149 1.00 83.81 311 GLU A CA 1
ATOM 2463 C C . GLU A 1 311 ? 22.504 -21.387 4.732 1.00 83.81 311 GLU A C 1
ATOM 2465 O O . GLU A 1 311 ? 22.732 -21.377 5.944 1.00 83.81 311 GLU A O 1
ATOM 2470 N N . GLY A 1 312 ? 23.258 -22.099 3.884 1.00 77.31 312 GLY A N 1
ATOM 2471 C CA . GLY A 1 312 ? 24.441 -22.877 4.287 1.00 77.31 312 GLY A CA 1
ATOM 2472 C C . GLY A 1 312 ? 24.186 -24.047 5.256 1.00 77.31 312 GLY A C 1
ATOM 2473 O O . GLY A 1 312 ? 25.133 -24.555 5.858 1.00 77.31 312 GLY A O 1
ATOM 2474 N N . GLY A 1 313 ? 22.925 -24.452 5.452 1.00 86.25 313 GLY A N 1
ATOM 2475 C CA . GLY A 1 313 ? 22.528 -25.531 6.361 1.00 86.25 313 GLY A CA 1
ATOM 2476 C C . GLY A 1 313 ? 22.719 -26.947 5.803 1.00 86.25 313 GLY A C 1
ATOM 2477 O O . GLY A 1 313 ? 23.225 -27.157 4.704 1.00 86.25 313 GLY A O 1
ATOM 2478 N N . ASP A 1 314 ? 22.266 -27.947 6.565 1.00 90.50 314 ASP A N 1
ATOM 2479 C CA . ASP A 1 314 ? 22.315 -29.352 6.145 1.00 90.50 314 ASP A CA 1
ATOM 2480 C C . ASP A 1 314 ? 21.430 -29.629 4.917 1.00 90.50 314 ASP A C 1
ATOM 2482 O O . ASP A 1 314 ? 20.327 -29.088 4.781 1.00 90.50 314 ASP A O 1
ATOM 2486 N N . LEU A 1 315 ? 21.883 -30.559 4.064 1.00 93.12 315 LEU A N 1
ATOM 2487 C CA . LEU A 1 315 ? 21.167 -30.950 2.848 1.00 93.12 315 LEU A CA 1
ATOM 2488 C C . LEU A 1 315 ? 19.765 -31.504 3.152 1.00 93.12 315 LEU A C 1
ATOM 2490 O O . LEU A 1 315 ? 19.597 -32.591 3.722 1.00 93.12 315 LEU A O 1
ATOM 2494 N N . ALA A 1 316 ? 18.753 -30.800 2.663 1.00 94.44 316 ALA A N 1
ATOM 2495 C CA . ALA A 1 316 ? 17.343 -31.132 2.743 1.00 94.44 316 ALA A CA 1
ATOM 2496 C C . ALA A 1 316 ? 16.858 -31.838 1.468 1.00 94.44 316 ALA A C 1
ATOM 2498 O O . ALA A 1 316 ? 17.335 -31.577 0.372 1.00 94.44 316 ALA A O 1
ATOM 2499 N N . ASP A 1 317 ? 15.904 -32.760 1.615 1.00 94.56 317 ASP A N 1
ATOM 2500 C CA . ASP A 1 317 ? 15.243 -33.415 0.478 1.00 94.56 317 ASP A CA 1
ATOM 2501 C C . ASP A 1 317 ? 14.091 -32.527 -0.028 1.00 94.56 317 ASP A C 1
ATOM 2503 O O . ASP A 1 317 ? 13.137 -32.327 0.738 1.00 94.56 317 ASP A O 1
ATOM 2507 N N . PRO A 1 318 ? 14.122 -32.048 -1.291 1.00 96.19 318 PRO A N 1
ATOM 2508 C CA . PRO A 1 318 ? 13.051 -31.232 -1.862 1.00 96.19 318 PRO A CA 1
ATOM 2509 C C . PRO A 1 318 ? 11.659 -31.860 -1.758 1.00 96.19 318 PRO A C 1
ATOM 2511 O O . PRO A 1 318 ? 10.668 -31.156 -1.579 1.00 96.19 318 PRO A O 1
ATOM 2514 N N . SER A 1 319 ? 11.568 -33.196 -1.762 1.00 93.94 319 SER A N 1
ATOM 2515 C CA . SER A 1 319 ? 10.294 -33.919 -1.649 1.00 93.94 319 SER A CA 1
ATOM 2516 C C . SER A 1 319 ? 9.606 -33.797 -0.290 1.00 93.94 319 SER A C 1
ATOM 2518 O O . SER A 1 319 ? 8.478 -34.271 -0.145 1.00 93.94 319 SER A O 1
ATOM 2520 N N . LYS A 1 320 ? 10.277 -33.229 0.718 1.00 92.75 320 LYS A N 1
ATOM 2521 C CA . LYS A 1 320 ? 9.678 -32.936 2.028 1.00 92.75 320 LYS A CA 1
ATOM 2522 C C . LYS A 1 320 ? 9.054 -31.543 2.099 1.00 92.75 320 LYS A C 1
ATOM 2524 O O . LYS A 1 320 ? 8.279 -31.301 3.019 1.00 92.75 320 LYS A O 1
ATOM 2529 N N . VAL A 1 321 ? 9.396 -30.658 1.163 1.00 93.31 321 VAL A N 1
ATOM 2530 C CA . VAL A 1 321 ? 8.934 -29.264 1.136 1.00 93.31 321 VAL A CA 1
ATOM 2531 C C . VAL A 1 321 ? 7.881 -29.077 0.046 1.00 93.31 321 VAL A C 1
ATOM 2533 O O . VAL A 1 321 ? 6.793 -28.571 0.3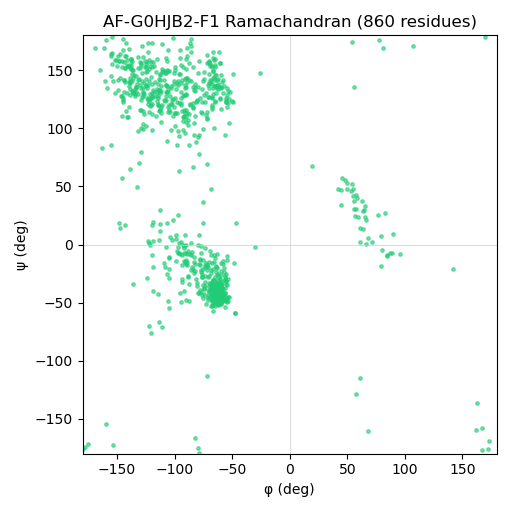37 1.00 93.31 321 VAL A O 1
ATOM 2536 N N . PHE A 1 322 ? 8.174 -29.569 -1.161 1.00 96.19 322 PHE A N 1
ATOM 2537 C CA . PHE A 1 322 ? 7.348 -29.396 -2.356 1.00 96.19 322 PHE A CA 1
ATOM 2538 C C . PHE A 1 322 ? 6.492 -30.625 -2.659 1.00 96.19 322 PHE A C 1
ATOM 2540 O O . PHE A 1 322 ? 6.899 -31.772 -2.421 1.00 96.19 322 PHE A O 1
ATOM 2547 N N . LYS A 1 323 ? 5.307 -30.394 -3.228 1.00 96.00 323 LYS A N 1
ATOM 2548 C CA . LYS A 1 323 ? 4.420 -31.436 -3.750 1.00 96.00 323 LYS A CA 1
ATOM 2549 C C . LYS A 1 323 ? 4.203 -31.238 -5.248 1.00 96.00 323 LYS A C 1
ATOM 2551 O O . LYS A 1 323 ? 4.389 -30.168 -5.812 1.00 96.00 323 LYS A O 1
ATOM 2556 N N . THR A 1 324 ? 3.834 -32.325 -5.918 1.00 95.75 324 THR A N 1
ATOM 2557 C CA . THR A 1 324 ? 3.484 -32.275 -7.340 1.00 95.75 324 THR A CA 1
ATOM 2558 C C . THR A 1 324 ? 2.205 -31.465 -7.527 1.00 95.75 324 THR A C 1
ATOM 2560 O O . THR A 1 324 ? 1.206 -31.769 -6.877 1.00 95.75 324 THR A O 1
ATOM 2563 N N . GLY A 1 325 ? 2.237 -30.496 -8.441 1.00 93.75 325 GLY A N 1
ATOM 2564 C CA . GLY A 1 325 ? 1.136 -29.576 -8.720 1.00 93.75 325 GLY A CA 1
ATOM 2565 C C . GLY A 1 325 ? 1.227 -28.238 -7.984 1.00 93.75 325 GLY A C 1
ATOM 2566 O O . GLY A 1 325 ? 0.448 -27.349 -8.306 1.00 93.75 325 GLY A O 1
ATOM 2567 N N . ASP A 1 326 ? 2.167 -28.081 -7.047 1.00 95.81 326 ASP A N 1
ATOM 2568 C CA . ASP A 1 326 ? 2.358 -26.820 -6.330 1.00 95.81 326 ASP A CA 1
ATOM 2569 C C . ASP A 1 326 ? 2.949 -25.751 -7.266 1.00 95.81 326 ASP A C 1
ATOM 2571 O O . ASP A 1 326 ? 3.858 -26.033 -8.056 1.00 95.81 326 ASP A O 1
ATOM 2575 N N . LEU A 1 327 ? 2.450 -24.517 -7.165 1.00 95.44 327 LEU A N 1
ATOM 2576 C CA . LEU A 1 327 ? 3.028 -23.357 -7.839 1.00 95.44 327 LEU A CA 1
ATOM 2577 C C . LEU A 1 327 ? 4.372 -22.974 -7.204 1.00 95.44 327 LEU A C 1
ATOM 2579 O O . LEU A 1 327 ? 4.445 -22.734 -5.998 1.00 95.44 327 LEU A O 1
ATOM 2583 N N . GLY A 1 328 ? 5.414 -22.855 -8.023 1.00 95.62 328 GLY A N 1
ATOM 2584 C CA . GLY A 1 328 ? 6.767 -22.552 -7.582 1.00 95.62 328 GLY A CA 1
ATOM 2585 C C . GLY A 1 328 ? 7.438 -21.406 -8.324 1.00 95.62 328 GLY A C 1
ATOM 2586 O O . GLY A 1 328 ? 7.111 -21.102 -9.472 1.00 95.62 328 GLY A O 1
ATOM 2587 N N . VAL A 1 329 ? 8.416 -20.789 -7.665 1.00 96.88 329 VAL A N 1
ATOM 2588 C CA . VAL A 1 329 ? 9.301 -19.776 -8.254 1.00 96.88 329 VAL A CA 1
ATOM 2589 C C . VAL A 1 329 ? 10.734 -20.076 -7.850 1.00 96.88 329 VAL A C 1
ATOM 2591 O O . VAL A 1 329 ? 11.031 -20.230 -6.669 1.00 96.88 329 VAL A O 1
ATOM 2594 N N . LEU A 1 330 ? 11.630 -20.153 -8.829 1.00 96.75 330 LEU A N 1
ATOM 2595 C CA . LEU A 1 330 ? 13.069 -20.178 -8.584 1.00 96.75 330 LEU A CA 1
ATOM 2596 C C . LEU A 1 330 ? 13.604 -18.754 -8.699 1.00 96.75 330 LEU A C 1
ATOM 2598 O O . LEU A 1 330 ? 13.370 -18.121 -9.725 1.00 96.75 330 LEU A O 1
ATOM 2602 N N . ALA A 1 331 ? 14.299 -18.274 -7.675 1.00 94.31 331 ALA A N 1
ATOM 2603 C CA . ALA A 1 331 ? 14.963 -16.977 -7.642 1.00 94.31 331 ALA A CA 1
ATOM 2604 C C . ALA A 1 331 ? 16.481 -17.181 -7.583 1.00 94.31 331 ALA A C 1
ATOM 2606 O O . ALA A 1 331 ? 16.967 -18.000 -6.798 1.00 94.31 331 ALA A O 1
ATOM 2607 N N . PHE A 1 332 ? 17.217 -16.456 -8.420 1.00 90.00 332 PHE A N 1
ATOM 2608 C CA . PHE A 1 332 ? 18.670 -16.542 -8.542 1.00 90.00 332 PHE A CA 1
ATOM 2609 C C . PHE A 1 332 ? 19.284 -15.175 -8.265 1.00 90.00 332 PHE A C 1
ATOM 2611 O O . PHE A 1 332 ? 18.875 -14.191 -8.880 1.00 90.00 332 PHE A O 1
ATOM 2618 N N . ASP A 1 333 ? 20.287 -15.122 -7.387 1.00 81.12 333 ASP A N 1
ATOM 2619 C CA . ASP A 1 333 ? 20.950 -13.857 -7.048 1.00 81.12 333 ASP A CA 1
ATOM 2620 C C . ASP A 1 333 ? 21.737 -13.288 -8.237 1.00 81.12 333 ASP A C 1
ATOM 2622 O O . ASP A 1 333 ? 21.792 -12.077 -8.435 1.00 81.12 333 ASP A O 1
ATOM 2626 N N . GLU A 1 334 ? 22.305 -14.165 -9.071 1.00 74.50 334 GLU A N 1
ATOM 2627 C CA . GLU A 1 334 ? 22.930 -13.796 -10.345 1.00 74.50 334 GLU A CA 1
ATOM 2628 C C . GLU A 1 334 ? 22.620 -14.844 -11.417 1.00 74.50 334 GLU A C 1
ATOM 2630 O O . GLU A 1 334 ? 22.329 -16.001 -11.105 1.00 74.50 334 GLU A O 1
ATOM 2635 N N . THR A 1 335 ? 22.738 -14.463 -12.690 1.00 69.38 335 THR A N 1
ATOM 2636 C CA . THR A 1 335 ? 22.510 -15.360 -13.828 1.00 69.38 335 THR A CA 1
ATOM 2637 C C . THR A 1 335 ? 23.823 -15.746 -14.509 1.00 69.38 335 THR A C 1
ATOM 2639 O O . THR A 1 335 ? 24.700 -14.914 -14.731 1.00 69.38 335 THR A O 1
ATOM 2642 N N . SER A 1 336 ? 23.996 -17.021 -14.865 1.00 59.66 336 SER A N 1
ATOM 2643 C CA . SER A 1 336 ? 25.153 -17.467 -15.641 1.00 59.66 336 SER A CA 1
ATOM 2644 C C . SER A 1 336 ? 24.924 -17.173 -17.125 1.00 59.66 336 SER A C 1
ATOM 2646 O O . SER A 1 336 ? 23.931 -17.597 -17.709 1.00 59.66 336 SER A O 1
ATOM 2648 N N . GLY A 1 337 ? 25.846 -16.435 -17.742 1.00 51.84 337 GLY A N 1
ATOM 2649 C CA . GLY A 1 337 ? 25.658 -15.870 -19.084 1.00 51.84 337 GLY A CA 1
ATOM 2650 C C . GLY A 1 337 ? 24.970 -14.499 -19.083 1.00 51.84 337 GLY A C 1
ATOM 2651 O O . GLY A 1 337 ? 24.935 -13.847 -20.125 1.00 51.84 337 GLY A O 1
ATOM 2652 N N . GLY A 1 338 ? 24.495 -14.034 -17.923 1.00 40.88 338 GLY A N 1
ATOM 2653 C CA . GLY A 1 338 ? 24.210 -12.629 -17.666 1.00 40.88 338 GLY A CA 1
ATOM 2654 C C . GLY A 1 338 ? 25.499 -11.930 -17.254 1.00 40.88 338 GLY A C 1
ATOM 2655 O O . GLY A 1 338 ? 26.275 -12.453 -16.453 1.00 40.88 338 GLY A O 1
ATOM 2656 N N . GLY A 1 339 ? 25.766 -10.771 -17.855 1.00 40.75 339 GLY A N 1
ATOM 2657 C CA . GLY A 1 339 ? 26.865 -9.912 -17.437 1.00 40.75 339 GLY A CA 1
ATOM 2658 C C . GLY A 1 339 ? 26.828 -9.699 -15.924 1.00 40.75 339 GLY A C 1
ATOM 2659 O O . GLY A 1 339 ? 25.757 -9.700 -15.325 1.00 40.75 339 GLY A O 1
ATOM 2660 N N . SER A 1 340 ? 28.019 -9.565 -15.335 1.00 43.69 340 SER A N 1
ATOM 2661 C CA . SER A 1 340 ? 28.279 -9.237 -13.928 1.00 43.69 340 SER A CA 1
ATOM 2662 C C . SER A 1 340 ? 27.149 -8.456 -13.261 1.00 43.69 340 SER A C 1
ATOM 2664 O O . SER A 1 340 ? 26.587 -7.572 -13.909 1.00 43.69 340 SER A O 1
ATOM 2666 N N . ASN A 1 341 ? 26.964 -8.688 -11.958 1.00 47.94 341 ASN A N 1
ATOM 2667 C CA . ASN A 1 341 ? 26.086 -8.034 -10.972 1.00 47.94 341 ASN A CA 1
ATOM 2668 C C . ASN A 1 341 ? 26.069 -6.478 -10.942 1.00 47.94 341 ASN A C 1
ATOM 2670 O O . ASN A 1 341 ? 25.685 -5.858 -9.959 1.00 47.94 341 ASN A O 1
ATOM 2674 N N . SER A 1 342 ? 26.519 -5.820 -12.005 1.00 59.44 342 SER A N 1
ATOM 2675 C CA . SER A 1 342 ? 26.396 -4.403 -12.272 1.00 59.44 342 SER A CA 1
ATOM 2676 C C . SER A 1 342 ? 25.628 -4.061 -13.560 1.00 59.44 342 SER A C 1
ATOM 2678 O O . SER A 1 342 ? 25.421 -2.878 -13.764 1.00 59.44 342 SER A O 1
ATOM 2680 N N . TRP A 1 343 ? 25.260 -4.984 -14.465 1.00 72.94 343 TRP A N 1
ATOM 2681 C CA . TRP A 1 343 ? 24.639 -4.607 -15.756 1.00 72.94 343 TRP A CA 1
ATOM 2682 C C . TRP A 1 343 ? 23.102 -4.588 -15.696 1.00 72.94 343 TRP A C 1
ATOM 2684 O O . TRP A 1 343 ? 22.458 -5.624 -15.807 1.00 72.94 343 TRP A O 1
ATOM 2694 N N . CYS A 1 344 ? 22.513 -3.402 -15.531 1.00 79.44 344 CYS A N 1
ATOM 2695 C CA . CYS A 1 344 ? 21.083 -3.225 -15.249 1.00 79.44 344 CYS A CA 1
ATOM 2696 C C . CYS A 1 344 ? 20.190 -3.090 -16.504 1.00 79.44 344 CYS A C 1
ATOM 2698 O O . CYS A 1 344 ? 18.974 -3.048 -16.366 1.00 79.44 344 CYS A O 1
ATOM 2700 N N . SER A 1 345 ? 20.765 -2.988 -17.712 1.00 82.56 345 SER A N 1
ATOM 2701 C CA . SER A 1 345 ? 20.031 -2.663 -18.949 1.00 82.56 345 SER A CA 1
ATOM 2702 C C . SER A 1 345 ? 20.213 -3.703 -20.057 1.00 82.56 345 SER A C 1
ATOM 2704 O O . SER A 1 345 ? 21.214 -4.422 -20.119 1.00 82.56 345 SER A O 1
ATOM 2706 N N . GLY A 1 346 ? 19.256 -3.751 -20.986 1.00 79.38 346 GLY A N 1
ATOM 2707 C CA . GLY A 1 346 ? 19.377 -4.518 -22.225 1.00 79.38 346 GLY A CA 1
ATOM 2708 C C . GLY A 1 346 ? 20.477 -4.002 -23.163 1.00 79.38 346 GLY A C 1
ATOM 2709 O O . GLY A 1 346 ? 21.056 -4.821 -23.879 1.00 79.38 346 GLY A O 1
ATOM 2710 N N . LEU A 1 347 ? 20.792 -2.703 -23.094 1.00 83.12 347 LEU A N 1
ATOM 2711 C CA . LEU A 1 347 ? 21.691 -1.975 -24.000 1.00 83.12 347 LEU A CA 1
ATOM 2712 C C . LEU A 1 347 ? 23.170 -2.386 -23.848 1.00 83.12 347 LEU A C 1
ATOM 2714 O O . LEU A 1 347 ? 23.596 -2.866 -22.791 1.00 83.12 347 LEU A O 1
ATOM 2718 N N . GLU A 1 348 ? 23.948 -2.219 -24.921 1.00 87.12 348 GLU A N 1
ATOM 2719 C CA . GLU A 1 348 ? 25.300 -2.776 -25.086 1.00 87.12 348 GLU A CA 1
ATOM 2720 C C . GLU A 1 348 ? 26.393 -2.031 -24.325 1.00 87.12 348 GLU A C 1
ATOM 2722 O O . GLU A 1 348 ? 27.424 -2.624 -24.022 1.00 87.12 348 GLU A O 1
ATOM 2727 N N . TYR A 1 349 ? 26.204 -0.755 -23.999 1.00 90.50 349 TYR A N 1
ATOM 2728 C CA . TYR A 1 349 ? 27.240 0.060 -23.369 1.00 90.50 349 TYR A CA 1
ATOM 2729 C C . TYR A 1 349 ? 26.732 0.773 -22.120 1.00 90.50 349 TYR A C 1
ATOM 2731 O O . TYR A 1 349 ? 25.541 1.044 -21.973 1.00 90.50 349 TYR A O 1
ATOM 2739 N N . ARG A 1 350 ? 27.655 1.094 -21.208 1.00 91.12 350 ARG A N 1
ATOM 2740 C CA . ARG A 1 350 ? 27.386 1.830 -19.969 1.00 91.12 350 ARG A CA 1
ATOM 2741 C C . ARG A 1 350 ? 28.427 2.912 -19.750 1.00 91.12 350 ARG A C 1
ATOM 2743 O O . ARG A 1 350 ? 29.626 2.641 -19.747 1.00 91.12 350 ARG A O 1
ATOM 2750 N N . LEU A 1 351 ? 27.957 4.125 -19.486 1.00 91.75 351 LEU A N 1
ATOM 2751 C CA . LEU A 1 351 ? 28.749 5.251 -19.012 1.00 91.75 351 LEU A CA 1
ATOM 2752 C C . LEU A 1 351 ? 28.336 5.579 -17.576 1.00 91.75 351 LEU A C 1
ATOM 2754 O O . LEU A 1 351 ? 27.226 6.048 -17.329 1.00 91.75 351 LEU A O 1
ATOM 2758 N N . ASN A 1 352 ? 29.248 5.368 -16.631 1.00 90.69 352 ASN A N 1
ATOM 2759 C CA . ASN A 1 352 ? 29.050 5.791 -15.249 1.00 90.69 352 ASN A CA 1
ATOM 2760 C C . ASN A 1 352 ? 29.440 7.262 -15.097 1.00 90.69 352 ASN A C 1
ATOM 2762 O O . ASN A 1 352 ? 30.582 7.642 -15.356 1.00 90.69 352 ASN A O 1
ATOM 2766 N N . ILE A 1 353 ? 28.497 8.088 -14.653 1.00 92.06 353 ILE A N 1
ATOM 2767 C CA . ILE A 1 353 ? 28.723 9.499 -14.357 1.00 92.06 353 ILE A CA 1
ATOM 2768 C C . ILE A 1 353 ? 28.542 9.762 -12.868 1.00 92.06 353 ILE A C 1
ATOM 2770 O O . ILE A 1 353 ? 27.604 9.286 -12.238 1.00 92.06 353 ILE A O 1
ATOM 2774 N N . THR A 1 354 ? 29.427 10.568 -12.304 1.00 92.75 354 THR A N 1
ATOM 2775 C CA . THR A 1 354 ? 29.268 11.136 -10.971 1.00 92.75 354 THR A CA 1
ATOM 2776 C C . THR A 1 354 ? 28.725 12.550 -11.106 1.00 92.75 354 THR A C 1
ATOM 2778 O O . THR A 1 354 ? 29.336 13.399 -11.767 1.00 92.75 354 THR A O 1
ATOM 2781 N N . VAL A 1 355 ? 27.578 12.779 -10.475 1.00 94.44 355 VAL A N 1
ATOM 2782 C CA . VAL A 1 355 ? 26.868 14.053 -10.405 1.00 94.44 355 VAL A CA 1
ATOM 2783 C C . VAL A 1 355 ? 27.082 14.629 -9.010 1.00 94.44 355 VAL A C 1
ATOM 2785 O O . VAL A 1 355 ? 26.725 13.996 -8.020 1.00 94.44 355 VAL A O 1
ATOM 2788 N N . THR A 1 356 ? 27.680 15.816 -8.932 1.00 94.19 356 THR A N 1
ATOM 2789 C CA . THR A 1 356 ? 27.969 16.517 -7.674 1.00 94.19 356 THR A CA 1
ATOM 2790 C C . THR A 1 356 ? 27.180 17.816 -7.602 1.00 94.19 356 THR A C 1
ATOM 2792 O O . THR A 1 356 ? 27.236 18.622 -8.538 1.00 94.19 356 THR A O 1
ATOM 2795 N N . ASN A 1 357 ? 26.511 18.048 -6.473 1.00 93.81 357 ASN A N 1
ATOM 2796 C CA . ASN A 1 357 ? 25.861 19.318 -6.180 1.00 93.81 357 ASN A CA 1
ATOM 2797 C C . ASN A 1 357 ? 26.902 20.366 -5.748 1.00 93.81 357 ASN A C 1
ATOM 2799 O O . ASN A 1 357 ? 27.530 20.246 -4.703 1.00 93.81 357 ASN A O 1
ATOM 2803 N N . ASN A 1 358 ? 27.082 21.401 -6.563 1.00 90.25 358 ASN A N 1
ATOM 2804 C CA . ASN A 1 358 ? 27.919 22.572 -6.296 1.00 90.25 358 ASN A CA 1
ATOM 2805 C C . ASN A 1 358 ? 27.095 23.871 -6.294 1.00 90.25 358 ASN A C 1
ATOM 2807 O O . ASN A 1 358 ? 27.660 24.951 -6.476 1.00 90.25 358 ASN A O 1
ATOM 2811 N N . ALA A 1 359 ? 25.774 23.779 -6.128 1.00 86.00 359 ALA A N 1
ATOM 2812 C CA . ALA A 1 359 ? 24.899 24.944 -6.099 1.00 86.00 359 ALA A CA 1
ATOM 2813 C C . ALA A 1 359 ? 25.126 25.806 -4.845 1.00 86.00 359 ALA A C 1
ATOM 2815 O O . ALA A 1 359 ? 24.917 27.012 -4.893 1.00 86.00 359 ALA A O 1
ATOM 2816 N N . GLY A 1 360 ? 25.634 25.219 -3.753 1.00 85.75 360 GLY A N 1
ATOM 2817 C CA . GLY A 1 360 ? 25.817 25.909 -2.473 1.00 85.75 360 GLY A CA 1
ATOM 2818 C C . GLY A 1 360 ? 24.599 25.831 -1.546 1.00 85.75 360 GLY A C 1
ATOM 2819 O O . GLY A 1 360 ? 24.583 26.512 -0.522 1.00 85.75 360 GLY A O 1
ATOM 2820 N N . GLU A 1 361 ? 23.600 25.015 -1.893 1.00 88.19 361 GLU A N 1
ATOM 2821 C CA . GLU A 1 361 ? 22.420 24.685 -1.086 1.00 88.19 361 GLU A CA 1
ATOM 2822 C C . GLU A 1 361 ? 21.940 23.253 -1.391 1.00 88.19 361 GLU A C 1
ATOM 2824 O O . GLU A 1 361 ? 22.311 22.676 -2.418 1.00 88.19 361 GLU A O 1
ATOM 2829 N N . ASP A 1 362 ? 21.125 22.675 -0.506 1.00 91.12 362 ASP A N 1
ATOM 2830 C CA . ASP A 1 362 ? 20.595 21.316 -0.667 1.00 91.12 362 ASP A CA 1
ATOM 2831 C C . ASP A 1 362 ? 19.517 21.266 -1.759 1.00 91.12 362 ASP A C 1
ATOM 2833 O O . ASP A 1 362 ? 18.545 22.026 -1.747 1.00 91.12 362 ASP A O 1
ATOM 2837 N N . LEU A 1 363 ? 19.652 20.319 -2.684 1.00 91.06 363 LEU A N 1
ATOM 2838 C CA . LEU A 1 363 ? 18.688 20.060 -3.746 1.00 91.06 363 LEU A CA 1
ATOM 2839 C C . LEU A 1 363 ? 17.762 18.934 -3.300 1.00 91.06 363 LEU A C 1
ATOM 2841 O O . LEU A 1 363 ? 18.082 17.769 -3.478 1.00 91.06 363 LEU A O 1
ATOM 2845 N N . ASN A 1 364 ? 16.621 19.264 -2.700 1.00 90.62 364 ASN A N 1
ATOM 2846 C CA . ASN A 1 364 ? 15.665 18.268 -2.214 1.00 90.62 364 ASN A CA 1
ATOM 2847 C C . ASN A 1 364 ? 14.579 17.981 -3.251 1.00 90.62 364 ASN A C 1
ATOM 2849 O O . ASN A 1 364 ? 13.818 18.884 -3.617 1.00 90.62 364 ASN A O 1
ATOM 2853 N N . ASP A 1 365 ? 14.460 16.715 -3.666 1.00 91.19 365 ASP A N 1
ATOM 2854 C CA . ASP A 1 365 ? 13.447 16.266 -4.623 1.00 91.19 365 ASP A CA 1
ATOM 2855 C C . ASP A 1 365 ? 13.440 17.173 -5.873 1.00 91.19 365 ASP A C 1
ATOM 2857 O O . ASP A 1 365 ? 12.448 17.824 -6.213 1.00 91.19 365 ASP A O 1
ATOM 2861 N N . TYR A 1 366 ? 14.619 17.333 -6.469 1.00 92.12 366 TYR A N 1
ATOM 2862 C CA . TYR A 1 366 ? 14.931 18.401 -7.411 1.00 92.12 366 TYR A CA 1
ATOM 2863 C C . TYR A 1 366 ? 15.096 17.870 -8.837 1.00 92.12 366 TYR A C 1
ATOM 2865 O O . TYR A 1 366 ? 15.563 16.753 -9.046 1.00 92.12 366 TYR A O 1
ATOM 2873 N N . GLN A 1 367 ? 14.751 18.697 -9.827 1.00 94.31 367 GLN A N 1
ATOM 2874 C CA . GLN A 1 367 ? 14.963 18.414 -11.249 1.00 94.31 367 GLN A CA 1
ATOM 2875 C C . GLN A 1 367 ? 16.424 18.684 -11.621 1.00 94.31 367 GLN A C 1
ATOM 2877 O O . GLN A 1 367 ? 16.794 19.821 -11.911 1.00 94.31 367 GLN A O 1
ATOM 2882 N N . ILE A 1 368 ? 17.271 17.658 -11.599 1.00 94.12 368 ILE A N 1
ATOM 2883 C CA . ILE A 1 368 ? 18.713 17.788 -11.821 1.00 94.12 368 ILE A CA 1
ATOM 2884 C C . ILE A 1 368 ? 19.028 17.720 -13.331 1.00 94.12 368 ILE A C 1
ATOM 2886 O O . ILE A 1 368 ? 18.744 16.700 -13.966 1.00 94.12 368 ILE A O 1
ATOM 2890 N N . PRO A 1 369 ? 19.657 18.759 -13.915 1.00 93.19 369 PRO A N 1
ATOM 2891 C CA . PRO A 1 369 ? 20.117 18.742 -15.301 1.00 93.19 369 PRO A CA 1
ATOM 2892 C C . PRO A 1 369 ? 21.461 18.012 -15.451 1.00 93.19 369 PRO A C 1
ATOM 2894 O O . PRO A 1 369 ? 22.489 18.406 -14.895 1.00 93.19 369 PRO A O 1
ATOM 2897 N N . ILE A 1 370 ? 21.479 16.979 -16.286 1.00 94.62 370 ILE A N 1
ATOM 2898 C CA . ILE A 1 370 ? 22.661 16.248 -16.739 1.00 94.62 370 ILE A CA 1
ATOM 2899 C C . ILE A 1 370 ? 23.038 16.749 -18.137 1.00 94.62 370 ILE A C 1
ATOM 2901 O O . ILE A 1 370 ? 22.443 16.376 -19.151 1.00 94.62 370 ILE A O 1
ATOM 2905 N N . LEU A 1 371 ? 24.068 17.594 -18.197 1.00 93.38 371 LEU A N 1
ATOM 2906 C CA . LEU A 1 371 ? 24.643 18.072 -19.453 1.00 93.38 371 LEU A CA 1
ATOM 2907 C C . LEU A 1 371 ? 25.800 17.165 -19.902 1.00 93.38 371 LEU A C 1
ATOM 2909 O O . LEU A 1 371 ? 26.888 17.207 -19.331 1.00 93.38 371 LEU A O 1
ATOM 2913 N N . LEU A 1 372 ? 25.608 16.404 -20.977 1.00 93.38 372 LEU A N 1
ATOM 2914 C CA . LEU A 1 372 ? 26.664 15.605 -21.602 1.00 93.38 372 LEU A CA 1
ATOM 2915 C C . LEU A 1 372 ? 27.354 16.437 -22.687 1.00 93.38 372 LEU A C 1
ATOM 2917 O O . LEU A 1 372 ? 26.858 16.551 -23.806 1.00 93.38 372 LEU A O 1
ATOM 2921 N N . SER A 1 373 ? 28.478 17.070 -22.350 1.00 91.00 373 SER A N 1
ATOM 2922 C CA . SER A 1 373 ? 29.287 17.855 -23.294 1.00 91.00 373 SER A CA 1
ATOM 2923 C C . SER A 1 373 ? 30.712 18.071 -22.778 1.00 91.00 373 SER A C 1
ATOM 2925 O O . SER A 1 373 ? 30.991 17.848 -21.601 1.00 91.00 373 SER A O 1
ATOM 2927 N N . THR A 1 374 ? 31.607 18.580 -23.631 1.00 88.94 374 THR A N 1
ATOM 2928 C CA . THR A 1 374 ? 32.973 18.966 -23.228 1.00 88.94 374 THR A CA 1
ATOM 2929 C C . THR A 1 374 ? 33.023 20.202 -22.324 1.00 88.94 374 THR A C 1
ATOM 2931 O O . THR A 1 374 ? 34.103 20.572 -21.876 1.00 88.94 374 THR A O 1
ATOM 2934 N N . ALA A 1 375 ? 31.889 20.875 -22.084 1.00 86.00 375 ALA A N 1
ATOM 2935 C CA . ALA A 1 375 ? 31.790 21.923 -21.065 1.00 86.00 375 ALA A CA 1
ATOM 2936 C C . ALA A 1 375 ? 31.743 21.340 -19.638 1.00 86.00 375 ALA A C 1
ATOM 2938 O O . ALA A 1 375 ? 31.916 22.072 -18.667 1.00 86.00 375 ALA A O 1
ATOM 2939 N N . LYS A 1 376 ? 31.518 20.025 -19.511 1.00 88.25 376 LYS A N 1
ATOM 2940 C CA . LYS A 1 376 ? 31.667 19.251 -18.274 1.00 88.25 376 LYS A CA 1
ATOM 2941 C C . LYS A 1 376 ? 32.988 18.481 -18.283 1.00 88.25 376 LYS A C 1
ATOM 2943 O O . LYS A 1 376 ? 33.713 18.491 -19.276 1.00 88.25 376 LYS A O 1
ATOM 2948 N N . ASP A 1 377 ? 33.286 17.760 -17.204 1.00 87.25 377 ASP A N 1
ATOM 2949 C CA . ASP A 1 377 ? 34.521 16.974 -17.056 1.00 87.25 377 ASP A CA 1
ATOM 2950 C C . ASP A 1 377 ? 34.497 15.663 -17.890 1.00 87.25 377 ASP A C 1
ATOM 2952 O O . ASP A 1 377 ? 35.009 14.627 -17.463 1.00 87.25 377 ASP A O 1
ATOM 2956 N N . LEU A 1 378 ? 33.904 15.693 -19.093 1.00 87.19 378 LEU A N 1
ATOM 2957 C CA . LEU A 1 378 ? 33.811 14.582 -20.045 1.00 87.19 378 LEU A CA 1
ATOM 2958 C C . LEU A 1 378 ? 34.736 14.819 -21.246 1.00 87.19 378 LEU A C 1
ATOM 2960 O O . LEU A 1 378 ? 34.815 15.914 -21.803 1.00 87.19 378 LEU A O 1
ATOM 2964 N N . THR A 1 379 ? 35.442 13.775 -21.682 1.00 87.31 379 THR A N 1
ATOM 2965 C CA . THR A 1 379 ? 36.393 13.885 -22.799 1.00 87.31 379 THR A CA 1
ATOM 2966 C C . THR A 1 379 ? 35.702 13.753 -24.160 1.00 87.31 379 THR A C 1
ATOM 2968 O O . THR A 1 379 ? 34.713 13.036 -24.306 1.00 87.31 379 THR A O 1
ATOM 2971 N N . THR A 1 380 ? 36.277 14.358 -25.208 1.00 87.94 380 THR A N 1
ATOM 2972 C CA . THR A 1 380 ? 35.810 14.192 -26.601 1.00 87.94 380 THR A CA 1
ATOM 2973 C C . THR A 1 380 ? 35.780 12.726 -27.047 1.00 87.94 380 THR A C 1
ATOM 2975 O O . THR A 1 380 ? 34.983 12.365 -27.903 1.00 87.94 380 THR A O 1
ATOM 2978 N N . GLN A 1 381 ? 36.628 11.866 -26.470 1.00 86.62 381 GLN A N 1
ATOM 2979 C CA . GLN A 1 381 ? 36.654 10.434 -26.784 1.00 86.62 381 GLN A CA 1
ATOM 2980 C C . GLN A 1 381 ? 35.427 9.710 -26.221 1.00 86.62 381 GLN A C 1
ATOM 2982 O O . GLN A 1 381 ? 34.812 8.936 -26.945 1.00 86.62 381 GLN A O 1
ATOM 2987 N N . VAL A 1 382 ? 35.062 9.992 -24.964 1.00 88.12 382 VAL A N 1
ATOM 2988 C CA . VAL A 1 382 ? 33.870 9.425 -24.310 1.00 88.12 382 VAL A CA 1
ATOM 2989 C C . VAL A 1 382 ? 32.607 9.875 -25.033 1.00 88.12 382 VAL A C 1
ATOM 2991 O O . VAL A 1 382 ? 31.803 9.044 -25.437 1.00 88.12 382 VAL A O 1
ATOM 2994 N N . LEU A 1 383 ? 32.471 11.181 -25.281 1.00 91.25 383 LEU A N 1
ATOM 2995 C CA . LEU A 1 383 ? 31.310 11.725 -25.989 1.00 91.25 383 LEU A CA 1
ATOM 2996 C C . LEU A 1 383 ? 31.241 11.202 -27.428 1.00 91.25 383 LEU A C 1
ATOM 2998 O O . LEU A 1 383 ? 30.181 10.788 -27.881 1.00 91.25 383 LEU A O 1
ATOM 3002 N N . GLY A 1 384 ? 32.372 11.166 -28.138 1.00 90.94 384 GLY A N 1
ATOM 3003 C CA . GLY A 1 384 ? 32.428 10.628 -29.494 1.00 90.94 384 GLY A CA 1
ATOM 3004 C C . GLY A 1 384 ? 31.996 9.164 -29.563 1.00 90.94 384 GLY A C 1
ATOM 3005 O O . GLY A 1 384 ? 31.286 8.795 -30.494 1.00 90.94 384 GLY A O 1
ATOM 3006 N N . PHE A 1 385 ? 32.372 8.343 -28.578 1.00 91.69 385 PHE A N 1
ATOM 3007 C CA . PHE A 1 385 ? 31.926 6.952 -28.496 1.00 91.69 385 PHE A CA 1
ATOM 3008 C C . PHE A 1 385 ? 30.428 6.865 -28.183 1.00 91.69 385 PHE A C 1
ATOM 3010 O O . PHE A 1 385 ? 29.707 6.257 -28.966 1.00 91.69 385 PHE A O 1
ATOM 3017 N N . LEU A 1 386 ? 29.960 7.539 -27.123 1.00 93.62 386 LEU A N 1
ATOM 3018 C CA . LEU A 1 386 ? 28.546 7.606 -26.735 1.00 93.62 386 LEU A CA 1
ATOM 3019 C C . LEU A 1 386 ? 27.655 7.930 -27.943 1.00 93.62 386 LEU A C 1
ATOM 3021 O O . LEU A 1 386 ? 26.812 7.132 -28.333 1.00 93.62 386 LEU A O 1
ATOM 3025 N N . PHE A 1 387 ? 27.895 9.065 -28.601 1.00 94.31 387 PHE A N 1
ATOM 3026 C CA . PHE A 1 387 ? 27.051 9.528 -29.706 1.00 94.31 387 PHE A CA 1
ATOM 3027 C C . PHE A 1 387 ? 27.190 8.714 -31.002 1.00 94.31 387 PHE A C 1
ATOM 3029 O O . PHE A 1 387 ? 26.323 8.832 -31.862 1.00 94.31 387 PHE A O 1
ATOM 3036 N N . SER A 1 388 ? 28.259 7.925 -31.177 1.00 93.25 388 SER A N 1
ATOM 3037 C CA . SER A 1 388 ? 28.420 7.053 -32.357 1.00 93.25 388 SER A CA 1
ATOM 3038 C C . SER A 1 388 ? 27.867 5.641 -32.166 1.00 93.25 388 SER A C 1
ATOM 3040 O O . SER A 1 388 ? 27.700 4.948 -33.164 1.00 93.25 388 SER A O 1
ATOM 3042 N N . HIS A 1 389 ? 27.578 5.238 -30.924 1.00 93.44 389 HIS A N 1
ATOM 3043 C CA . HIS A 1 389 ? 27.068 3.909 -30.562 1.00 93.44 389 HIS A CA 1
ATOM 3044 C C . HIS A 1 389 ? 25.693 3.975 -29.878 1.00 93.44 389 HIS A C 1
ATOM 3046 O O . HIS A 1 389 ? 25.298 3.027 -29.216 1.00 93.44 389 HIS A O 1
ATOM 3052 N N . THR A 1 390 ? 24.980 5.099 -29.985 1.00 95.62 390 THR A N 1
ATOM 3053 C CA . THR A 1 390 ? 23.613 5.239 -29.462 1.00 95.62 390 THR A CA 1
ATOM 3054 C C . THR A 1 390 ? 22.657 5.437 -30.626 1.00 95.62 390 THR A C 1
ATOM 3056 O O . THR A 1 390 ? 22.783 6.433 -31.349 1.00 95.62 390 THR A O 1
ATOM 3059 N N . ASP A 1 391 ? 21.682 4.544 -30.780 1.00 93.56 391 ASP A N 1
ATOM 3060 C CA . ASP A 1 391 ? 20.572 4.763 -31.702 1.00 93.56 391 ASP A CA 1
ATOM 3061 C C . ASP A 1 391 ? 19.766 5.991 -31.271 1.00 93.56 391 ASP A C 1
ATOM 3063 O O . ASP A 1 391 ? 19.485 6.210 -30.093 1.00 93.56 391 ASP A O 1
ATOM 3067 N N . TYR A 1 392 ? 19.390 6.833 -32.228 1.00 95.38 392 TYR A N 1
ATOM 3068 C CA . TYR A 1 392 ? 18.645 8.058 -31.957 1.00 95.38 392 TYR A CA 1
ATOM 3069 C C . TYR A 1 392 ? 17.669 8.352 -33.091 1.00 95.38 392 TYR A C 1
ATOM 3071 O O . TYR A 1 392 ? 17.882 7.957 -34.238 1.00 95.38 392 TYR A O 1
ATOM 3079 N N . SER A 1 393 ? 16.580 9.054 -32.788 1.00 91.56 393 SER A N 1
ATOM 3080 C CA . SER A 1 393 ? 15.655 9.496 -33.831 1.00 91.56 393 SER A CA 1
ATOM 3081 C C . SER A 1 393 ? 16.290 10.654 -34.602 1.00 91.56 393 SER A C 1
ATOM 3083 O O . SER A 1 393 ? 16.637 11.668 -33.998 1.00 91.56 393 SER A O 1
ATOM 3085 N N . GLU A 1 394 ? 16.439 10.530 -35.918 1.00 86.19 394 GLU A N 1
ATOM 3086 C CA . GLU A 1 394 ? 17.125 11.534 -36.737 1.00 86.19 394 GLU A CA 1
ATOM 3087 C C . GLU A 1 394 ? 16.162 12.643 -37.203 1.00 86.19 394 GLU A C 1
ATOM 3089 O O . GLU A 1 394 ? 15.605 12.593 -38.301 1.00 86.19 394 GLU A O 1
ATOM 3094 N N . ASN A 1 395 ? 15.961 13.667 -36.367 1.00 89.44 395 ASN A N 1
ATOM 3095 C CA . ASN A 1 395 ? 15.287 14.911 -36.742 1.00 89.44 395 ASN A CA 1
ATOM 3096 C C . ASN A 1 395 ? 16.317 16.017 -37.047 1.00 89.44 395 ASN A C 1
ATOM 3098 O O . ASN A 1 395 ? 17.420 16.054 -36.493 1.00 89.44 395 ASN A O 1
ATOM 3102 N N . GLN A 1 396 ? 15.955 16.940 -37.946 1.00 86.69 396 GLN A N 1
ATOM 3103 C CA . GLN A 1 396 ? 16.749 18.147 -38.196 1.00 86.69 396 GLN A CA 1
ATOM 3104 C C . GLN A 1 396 ? 16.833 19.030 -36.950 1.00 86.69 396 GLN A C 1
ATOM 3106 O O . GLN A 1 396 ? 17.854 19.683 -36.740 1.00 86.69 396 GLN A O 1
ATOM 3111 N N . ASP A 1 397 ? 15.773 19.028 -36.142 1.00 87.94 397 ASP A N 1
ATOM 3112 C CA . ASP A 1 397 ? 15.694 19.724 -34.870 1.00 87.94 397 ASP A CA 1
ATOM 3113 C C . ASP A 1 397 ? 16.175 18.820 -33.717 1.00 87.94 397 ASP A C 1
ATOM 3115 O O . ASP A 1 397 ? 15.469 17.879 -33.344 1.00 87.94 397 ASP A O 1
ATOM 3119 N N . PRO A 1 398 ? 17.346 19.087 -33.103 1.00 90.56 398 PRO A N 1
ATOM 3120 C CA . PRO A 1 398 ? 17.892 18.220 -32.062 1.00 90.56 398 PRO A CA 1
ATOM 3121 C C . PRO A 1 398 ? 17.071 18.164 -30.768 1.00 90.56 398 PRO A C 1
ATOM 3123 O O . PRO A 1 398 ? 17.290 17.266 -29.958 1.00 90.56 398 PRO A O 1
ATOM 3126 N N . PHE A 1 399 ? 16.136 19.093 -30.560 1.00 90.50 399 PHE A N 1
ATOM 3127 C CA . PHE A 1 399 ? 15.196 19.042 -29.437 1.00 90.50 399 PHE A CA 1
ATOM 3128 C C . PHE A 1 399 ? 14.092 18.007 -29.650 1.00 90.50 399 PHE A C 1
ATOM 3130 O O . PHE A 1 399 ? 13.509 17.524 -28.687 1.00 90.50 399 PHE A O 1
ATOM 3137 N N . LYS A 1 400 ? 13.831 17.598 -30.895 1.00 89.75 400 LYS A N 1
ATOM 3138 C CA . LYS A 1 400 ? 12.890 16.516 -31.215 1.00 89.75 400 LYS A CA 1
ATOM 3139 C C . LYS A 1 400 ? 13.558 15.137 -31.216 1.00 89.75 400 LYS A C 1
ATOM 3141 O O . LYS A 1 400 ? 12.868 14.134 -31.365 1.00 89.75 400 LYS A O 1
ATOM 3146 N N . ASN A 1 401 ? 14.880 15.071 -31.044 1.00 92.44 401 ASN A N 1
ATOM 3147 C CA . ASN A 1 401 ? 15.606 13.807 -31.031 1.00 92.44 401 ASN A CA 1
ATOM 3148 C C . ASN A 1 401 ? 15.450 13.085 -29.683 1.00 92.44 401 ASN A C 1
ATOM 3150 O O . ASN A 1 401 ? 15.761 13.649 -28.635 1.00 92.44 401 ASN A O 1
ATOM 3154 N N . GLY A 1 402 ? 15.017 11.828 -29.723 1.00 93.06 402 GLY A N 1
ATOM 3155 C CA . GLY A 1 402 ? 15.179 10.848 -28.652 1.00 93.06 402 GLY A CA 1
ATOM 3156 C C . GLY A 1 402 ? 16.415 9.974 -28.868 1.00 93.06 402 GLY A C 1
ATOM 3157 O O . GLY A 1 402 ? 16.982 9.957 -29.962 1.00 93.06 402 GLY A O 1
ATOM 3158 N N . ALA A 1 403 ? 16.811 9.230 -27.839 1.00 96.38 403 ALA A N 1
ATOM 3159 C CA . ALA A 1 403 ? 17.966 8.335 -27.854 1.00 96.38 403 ALA A CA 1
ATOM 3160 C C . ALA A 1 403 ? 17.640 7.002 -27.167 1.00 96.38 403 ALA A C 1
ATOM 3162 O O . ALA A 1 403 ? 16.800 6.955 -26.269 1.00 96.38 403 ALA A O 1
ATOM 3163 N N . ALA A 1 404 ? 18.280 5.920 -27.604 1.00 95.12 404 ALA A N 1
ATOM 3164 C CA . ALA A 1 404 ? 18.185 4.599 -26.995 1.00 95.12 404 ALA A CA 1
ATOM 3165 C C . ALA A 1 404 ? 19.080 4.565 -25.751 1.00 95.12 404 ALA A C 1
ATOM 3167 O O . ALA A 1 404 ? 20.217 4.094 -25.796 1.00 95.12 404 ALA A O 1
ATOM 3168 N N . ILE A 1 405 ? 18.578 5.153 -24.663 1.00 96.56 405 ILE A N 1
ATOM 3169 C CA . ILE A 1 405 ? 19.269 5.221 -23.377 1.00 96.56 405 ILE A CA 1
ATOM 3170 C C . ILE A 1 405 ? 18.357 4.798 -22.227 1.00 96.56 405 ILE A C 1
ATOM 3172 O O . ILE A 1 405 ? 17.147 5.008 -22.272 1.00 96.56 405 ILE A O 1
ATOM 3176 N N . GLU A 1 406 ? 18.963 4.275 -21.168 1.00 94.06 406 GLU A N 1
ATOM 3177 C CA . GLU A 1 406 ? 18.320 4.021 -19.876 1.00 94.06 406 GLU A CA 1
ATOM 3178 C C . GLU A 1 406 ? 19.230 4.533 -18.755 1.00 94.06 406 GLU A C 1
ATOM 3180 O O . GLU A 1 406 ? 20.455 4.453 -18.862 1.00 94.06 406 GLU A O 1
ATOM 3185 N N . ILE A 1 407 ? 18.657 5.062 -17.673 1.00 95.25 407 ILE A N 1
ATOM 3186 C CA . ILE A 1 407 ? 19.426 5.606 -16.546 1.00 95.25 407 ILE A CA 1
ATOM 3187 C C . ILE A 1 407 ? 19.075 4.830 -15.284 1.00 95.25 407 ILE A C 1
ATOM 3189 O O . ILE A 1 407 ? 17.902 4.704 -14.942 1.00 95.25 407 ILE A O 1
ATOM 3193 N N . TYR A 1 408 ? 20.095 4.338 -14.587 1.00 91.12 408 TYR A N 1
ATOM 3194 C CA . TYR A 1 408 ? 19.953 3.655 -13.305 1.00 91.12 408 TYR A CA 1
ATOM 3195 C C . TYR A 1 408 ? 20.820 4.321 -12.242 1.00 91.12 408 TYR A C 1
ATOM 3197 O O . TYR A 1 408 ? 21.860 4.911 -12.549 1.00 91.12 408 TYR A O 1
ATOM 3205 N N . ASP A 1 409 ? 20.399 4.210 -10.988 1.00 87.94 409 ASP A N 1
ATOM 3206 C CA . ASP A 1 409 ? 21.249 4.543 -9.850 1.00 87.94 409 ASP A CA 1
ATOM 3207 C C . ASP A 1 409 ? 22.253 3.416 -9.536 1.00 87.94 409 ASP A C 1
ATOM 3209 O O . ASP A 1 409 ? 22.292 2.371 -10.190 1.00 87.94 409 ASP A O 1
ATOM 3213 N N . GLU A 1 410 ? 23.073 3.620 -8.504 1.00 81.12 410 GLU A N 1
ATOM 3214 C CA . GLU A 1 410 ? 24.083 2.652 -8.054 1.00 81.12 410 GLU A CA 1
ATOM 3215 C C . GLU A 1 410 ? 23.522 1.282 -7.619 1.00 81.12 410 GLU A C 1
ATOM 3217 O O . GLU A 1 410 ? 24.282 0.320 -7.529 1.00 81.12 410 GLU A O 1
ATOM 3222 N N . ASN A 1 411 ? 22.209 1.175 -7.378 1.00 78.19 411 ASN A N 1
ATOM 3223 C CA . ASN A 1 411 ? 21.523 -0.036 -6.924 1.00 78.19 411 ASN A CA 1
ATOM 3224 C C . ASN A 1 411 ? 20.681 -0.690 -8.037 1.00 78.19 411 ASN A C 1
ATOM 3226 O O . ASN A 1 411 ? 19.777 -1.471 -7.738 1.00 78.19 411 ASN A O 1
ATOM 3230 N N . CYS A 1 412 ? 20.937 -0.364 -9.310 1.00 77.81 412 CYS A N 1
ATOM 3231 C CA . CYS A 1 412 ? 20.139 -0.823 -10.452 1.00 77.81 412 CYS A CA 1
ATOM 3232 C C . CYS A 1 412 ? 18.646 -0.454 -10.363 1.00 77.81 412 CYS A C 1
ATOM 3234 O O . CYS A 1 412 ? 17.798 -1.156 -10.921 1.00 77.81 412 CYS A O 1
ATOM 3236 N N . ARG A 1 413 ? 18.292 0.666 -9.720 1.00 83.81 413 ARG A N 1
ATOM 3237 C CA . ARG A 1 413 ? 16.920 1.195 -9.772 1.00 83.81 413 ARG A CA 1
ATOM 3238 C C . ARG A 1 413 ? 16.784 2.159 -10.952 1.00 83.81 413 ARG A C 1
ATOM 3240 O O . ARG A 1 413 ? 17.633 3.044 -11.082 1.00 83.81 413 ARG A O 1
ATOM 3247 N N . PRO A 1 414 ? 15.765 2.004 -11.817 1.00 86.38 414 PRO A N 1
ATOM 3248 C CA . PRO A 1 414 ? 15.580 2.891 -12.958 1.00 86.38 414 PRO A CA 1
ATOM 3249 C C . PRO A 1 414 ? 15.232 4.303 -12.475 1.00 86.38 414 PRO A C 1
ATOM 3251 O O . PRO A 1 414 ? 14.396 4.481 -11.589 1.00 86.38 414 PRO A O 1
ATOM 3254 N N . VAL A 1 415 ? 15.876 5.306 -13.064 1.00 92.19 415 VAL A N 1
ATOM 3255 C CA . VAL A 1 415 ? 15.705 6.722 -12.727 1.00 92.19 415 VAL A CA 1
ATOM 3256 C C . VAL A 1 415 ? 14.835 7.375 -13.802 1.00 92.19 415 VAL A C 1
ATOM 3258 O O . VAL A 1 415 ? 15.227 7.357 -14.972 1.00 92.19 415 VAL A O 1
ATOM 3261 N N . PRO A 1 416 ? 13.673 7.960 -13.449 1.00 94.56 416 PRO A N 1
ATOM 3262 C CA . PRO A 1 416 ? 12.878 8.740 -14.387 1.00 94.56 416 PRO A CA 1
ATOM 3263 C C . PRO A 1 416 ? 13.703 9.857 -15.022 1.00 94.56 416 PRO A C 1
ATOM 3265 O O . PRO A 1 416 ? 14.437 10.570 -14.328 1.00 94.56 416 PRO A O 1
ATOM 3268 N N . PHE A 1 417 ? 13.590 10.011 -16.339 1.00 97.06 417 PHE A N 1
ATOM 3269 C CA . PHE A 1 417 ? 14.353 11.011 -17.074 1.00 97.06 417 PHE A CA 1
ATOM 3270 C C . PHE A 1 417 ? 13.609 11.561 -18.287 1.00 97.06 417 PHE A C 1
ATOM 3272 O O . PHE A 1 417 ? 12.743 10.903 -18.864 1.00 97.06 417 PHE A O 1
ATOM 3279 N N . TRP A 1 418 ? 14.014 12.754 -18.719 1.00 97.81 418 TRP A N 1
ATOM 3280 C CA . TRP A 1 418 ? 13.566 13.367 -19.966 1.00 97.81 418 TRP A CA 1
ATOM 3281 C C . TRP A 1 418 ? 14.738 13.970 -20.742 1.00 97.81 418 TRP A C 1
ATOM 3283 O O . TRP A 1 418 ? 15.569 14.685 -20.186 1.00 97.81 418 TRP A O 1
ATOM 3293 N N . ILE A 1 419 ? 14.809 13.694 -22.040 1.00 96.81 419 ILE A N 1
ATOM 3294 C CA . ILE A 1 419 ? 15.818 14.227 -22.954 1.00 96.81 419 ILE A CA 1
ATOM 3295 C C . ILE A 1 419 ? 15.281 15.529 -23.541 1.00 96.81 419 ILE A C 1
ATOM 3297 O O . ILE A 1 419 ? 14.442 15.502 -24.438 1.00 96.81 419 ILE A O 1
ATOM 3301 N N . GLU A 1 420 ? 15.788 16.675 -23.093 1.00 93.94 420 GLU A N 1
ATOM 3302 C CA . GLU A 1 420 ? 15.413 17.970 -23.678 1.00 93.94 420 GLU A CA 1
ATOM 3303 C C . GLU A 1 420 ? 16.070 18.165 -25.048 1.00 93.94 420 GLU A C 1
ATOM 3305 O O . GLU A 1 420 ? 15.434 18.618 -25.997 1.00 93.94 420 GLU A O 1
ATOM 3310 N N . TYR A 1 421 ? 17.350 17.805 -25.158 1.00 92.81 421 TYR A N 1
ATOM 3311 C CA . TYR A 1 421 ? 18.172 18.073 -26.335 1.00 92.81 421 TYR A CA 1
ATOM 3312 C C . TYR A 1 421 ? 19.135 16.916 -26.595 1.00 92.81 421 TYR A C 1
ATOM 3314 O O . TYR A 1 421 ? 19.871 16.520 -25.690 1.00 92.81 421 TYR A O 1
ATOM 3322 N N . TRP A 1 422 ? 19.205 16.431 -27.838 1.00 94.88 422 TRP A N 1
ATOM 3323 C CA . TRP A 1 422 ? 20.152 15.389 -28.244 1.00 94.88 422 TRP A CA 1
ATOM 3324 C C . TRP A 1 422 ? 20.737 15.652 -29.637 1.00 94.88 422 TRP A C 1
ATOM 3326 O O . TRP A 1 422 ? 20.067 15.521 -30.664 1.00 94.88 422 TRP A O 1
ATOM 3336 N N . SER A 1 423 ? 22.025 16.008 -29.696 1.00 92.50 423 SER A N 1
ATOM 3337 C CA . SER A 1 423 ? 22.727 16.278 -30.955 1.00 92.50 423 SER A CA 1
ATOM 3338 C C . SER A 1 423 ? 24.044 15.508 -31.059 1.00 92.50 423 SER A C 1
ATOM 3340 O O . SER A 1 423 ? 25.077 15.983 -30.571 1.00 92.50 423 SER A O 1
ATOM 3342 N N . PRO A 1 424 ? 24.058 14.384 -31.797 1.00 90.94 424 PRO A N 1
ATOM 3343 C CA . PRO A 1 424 ? 25.291 13.666 -32.114 1.00 90.94 424 PRO A CA 1
ATOM 3344 C C . PRO A 1 424 ? 26.300 14.535 -32.874 1.00 90.94 424 PRO A C 1
ATOM 3346 O O . PRO A 1 424 ? 27.494 14.505 -32.580 1.00 90.94 424 PRO A O 1
ATOM 3349 N N . ARG A 1 425 ? 25.817 15.399 -33.785 1.00 89.00 425 ARG A N 1
ATOM 3350 C CA . ARG A 1 425 ? 26.650 16.317 -34.590 1.00 89.00 425 ARG A CA 1
ATOM 3351 C C . ARG A 1 425 ? 27.416 17.337 -33.748 1.00 89.00 425 ARG A C 1
ATOM 3353 O O . ARG A 1 425 ? 28.551 17.658 -34.084 1.00 89.00 425 ARG A O 1
ATOM 3360 N N . LYS A 1 426 ? 26.796 17.855 -32.682 1.00 87.88 426 LYS A N 1
ATOM 3361 C CA . LYS A 1 426 ? 27.444 18.775 -31.731 1.00 87.88 426 LYS A CA 1
ATOM 3362 C C . LYS A 1 426 ? 28.065 18.040 -30.531 1.00 87.88 426 LYS A C 1
ATOM 3364 O O . LYS A 1 426 ? 28.627 18.697 -29.662 1.00 87.88 426 LYS A O 1
ATOM 3369 N N . SER A 1 427 ? 27.949 16.708 -30.474 1.00 91.00 427 SER A N 1
ATOM 3370 C CA . SER A 1 427 ? 28.316 15.862 -29.328 1.00 91.00 427 SER A CA 1
ATOM 3371 C C . SER A 1 427 ? 27.829 16.438 -27.991 1.00 91.00 427 SER A C 1
ATOM 3373 O O . SER A 1 427 ? 28.595 16.561 -27.031 1.00 91.00 427 SER A O 1
ATOM 3375 N N . LYS A 1 428 ? 26.555 16.850 -27.967 1.00 91.25 428 LYS A N 1
ATOM 3376 C CA . LYS A 1 428 ? 25.922 17.540 -26.838 1.00 91.25 428 LYS A CA 1
ATOM 3377 C C . LYS A 1 428 ? 24.534 16.962 -26.578 1.00 91.25 428 LYS A C 1
ATOM 3379 O O . LYS A 1 428 ? 23.737 16.866 -27.513 1.00 91.25 428 LYS A O 1
ATOM 3384 N N . ALA A 1 429 ? 24.242 16.645 -25.319 1.00 94.44 429 ALA A N 1
ATOM 3385 C CA . ALA A 1 429 ? 22.905 16.279 -24.859 1.00 94.44 429 ALA A CA 1
ATOM 3386 C C . ALA A 1 429 ? 22.568 16.941 -23.516 1.00 94.44 429 ALA A C 1
ATOM 3388 O O . ALA A 1 429 ? 23.460 17.132 -22.690 1.00 94.44 429 ALA A O 1
ATOM 3389 N N . LEU A 1 430 ? 21.296 17.284 -23.313 1.00 93.81 430 LEU A N 1
ATOM 3390 C CA . LEU A 1 430 ? 20.743 17.761 -22.045 1.00 93.81 430 LEU A CA 1
ATOM 3391 C C . LEU A 1 430 ? 19.619 16.818 -21.620 1.00 93.81 430 LEU A C 1
ATOM 3393 O O . LEU A 1 430 ? 18.635 16.662 -22.345 1.00 93.81 430 LEU A O 1
ATOM 3397 N N . ILE A 1 431 ? 19.795 16.198 -20.458 1.00 96.75 431 ILE A N 1
ATOM 3398 C CA . ILE A 1 431 ? 18.878 15.215 -19.884 1.00 96.75 431 ILE A CA 1
ATOM 3399 C C . ILE A 1 431 ? 18.492 15.691 -18.486 1.00 96.75 431 ILE A C 1
ATOM 3401 O O . ILE A 1 431 ? 19.353 16.141 -17.741 1.00 96.75 431 ILE A O 1
ATOM 3405 N N . TRP A 1 432 ? 17.225 15.581 -18.115 1.00 96.94 432 TRP A N 1
ATOM 3406 C CA . TRP A 1 432 ? 16.730 15.906 -16.781 1.00 96.94 432 TRP A CA 1
ATOM 3407 C C . TRP A 1 432 ? 16.385 14.634 -16.024 1.00 96.94 432 TRP A C 1
ATOM 3409 O O . TRP A 1 432 ? 15.764 13.747 -16.601 1.00 96.94 432 TRP A O 1
ATOM 3419 N N . ILE A 1 433 ? 16.756 14.571 -14.747 1.00 97.00 433 ILE A N 1
ATOM 3420 C CA . ILE A 1 433 ? 16.357 13.514 -13.806 1.00 97.00 433 ILE A CA 1
ATOM 3421 C C . ILE A 1 433 ? 15.775 14.139 -12.535 1.00 97.00 433 ILE A C 1
ATOM 3423 O O . ILE A 1 433 ? 15.885 15.350 -12.336 1.00 97.00 433 ILE A O 1
ATOM 3427 N N . ARG A 1 434 ? 15.196 13.324 -11.649 1.00 93.50 434 ARG A N 1
ATOM 3428 C CA . ARG A 1 434 ? 14.717 13.768 -10.333 1.00 93.50 434 ARG A CA 1
ATOM 3429 C C . ARG A 1 434 ? 15.363 12.964 -9.212 1.00 93.50 434 ARG A C 1
ATOM 3431 O O . ARG A 1 434 ? 15.215 11.748 -9.177 1.00 93.50 434 ARG A O 1
ATOM 3438 N N . ASP A 1 435 ? 16.061 13.647 -8.308 1.00 93.62 435 ASP A N 1
ATOM 3439 C CA . ASP A 1 435 ? 16.633 13.062 -7.085 1.00 93.62 435 ASP A CA 1
ATOM 3440 C C . ASP A 1 435 ? 16.919 14.168 -6.044 1.00 93.62 435 ASP A C 1
ATOM 3442 O O . ASP A 1 435 ? 16.750 15.360 -6.319 1.00 93.62 435 ASP A O 1
ATOM 3446 N N . SER A 1 436 ? 17.357 13.775 -4.849 1.00 93.31 436 SER A N 1
ATOM 3447 C CA . SER A 1 436 ? 17.865 14.658 -3.800 1.00 93.31 436 SER A CA 1
ATOM 3448 C C . SER A 1 436 ? 19.395 14.611 -3.703 1.00 93.31 436 SER A C 1
ATOM 3450 O O . SER A 1 436 ? 19.971 13.523 -3.715 1.00 93.31 436 SER A O 1
ATOM 3452 N N . LEU A 1 437 ? 20.051 15.765 -3.569 1.00 91.50 437 LEU A N 1
ATOM 3453 C CA . LEU A 1 437 ? 21.496 15.905 -3.351 1.00 91.50 437 LEU A CA 1
ATOM 3454 C C . LEU A 1 437 ? 21.788 17.023 -2.337 1.00 91.50 437 LEU A C 1
ATOM 3456 O O . LEU A 1 437 ? 21.512 18.191 -2.617 1.00 91.50 437 LEU A O 1
ATOM 3460 N N . GLU A 1 438 ? 22.400 16.701 -1.200 1.00 94.12 438 GLU A N 1
ATOM 3461 C CA . GLU A 1 438 ? 22.884 17.696 -0.227 1.00 94.12 438 GLU A CA 1
ATOM 3462 C C . GLU A 1 438 ? 24.010 18.569 -0.824 1.00 94.12 438 GLU A C 1
ATOM 3464 O O . GLU A 1 438 ? 24.650 18.197 -1.817 1.00 94.12 438 GLU A O 1
ATOM 3469 N N . ASP A 1 439 ? 24.271 19.754 -0.258 1.00 90.75 439 ASP A N 1
ATOM 3470 C CA . ASP A 1 439 ? 25.374 20.622 -0.704 1.00 90.75 439 ASP A CA 1
ATOM 3471 C C . ASP A 1 439 ? 26.716 19.866 -0.667 1.00 90.75 439 ASP A C 1
ATOM 3473 O O . ASP A 1 439 ? 27.149 19.358 0.370 1.00 90.75 439 ASP A O 1
ATOM 3477 N N . ARG A 1 440 ? 27.416 19.831 -1.809 1.00 90.19 440 ARG A N 1
ATOM 3478 C CA . ARG A 1 440 ? 28.663 19.075 -2.054 1.00 90.19 440 ARG A CA 1
ATOM 3479 C C . ARG A 1 440 ? 28.529 17.551 -2.062 1.00 90.19 440 ARG A C 1
ATOM 3481 O O . ARG A 1 440 ? 29.552 16.871 -2.203 1.00 90.19 440 ARG A O 1
ATOM 3488 N N . GLU A 1 441 ? 27.324 16.995 -1.962 1.00 94.44 441 GLU A N 1
ATOM 3489 C CA . GLU A 1 441 ? 27.104 15.559 -2.136 1.00 94.44 441 GLU A CA 1
ATOM 3490 C C . GLU A 1 441 ? 27.383 15.140 -3.586 1.00 94.44 441 GLU A C 1
ATOM 3492 O O . GLU A 1 441 ? 27.213 15.915 -4.531 1.00 94.44 441 GLU A O 1
ATOM 3497 N N . SER A 1 442 ? 27.845 13.902 -3.769 1.00 92.56 442 SER A N 1
ATOM 3498 C CA . SER A 1 442 ? 28.025 13.284 -5.081 1.00 92.56 442 SER A CA 1
ATOM 3499 C C . SER A 1 442 ? 27.323 11.936 -5.140 1.00 92.56 442 SER A C 1
ATOM 3501 O O . SER A 1 442 ? 27.566 11.092 -4.281 1.00 92.56 442 SER A O 1
ATOM 3503 N N . LYS A 1 443 ? 26.537 11.709 -6.193 1.00 93.62 443 LYS A N 1
ATOM 3504 C CA . LYS A 1 443 ? 25.928 10.410 -6.511 1.00 93.62 443 LYS A CA 1
ATOM 3505 C C . LYS A 1 443 ? 26.390 9.916 -7.871 1.00 93.62 443 LYS A C 1
ATOM 3507 O O . LYS A 1 443 ? 26.748 10.711 -8.742 1.00 93.62 443 LYS A O 1
ATOM 3512 N N . THR A 1 444 ? 26.392 8.599 -8.047 1.00 91.50 444 THR A N 1
ATOM 3513 C CA . THR A 1 444 ? 26.752 7.970 -9.320 1.00 91.50 444 THR A CA 1
ATOM 3514 C C . THR A 1 444 ? 25.504 7.450 -10.014 1.00 91.50 444 THR A C 1
ATOM 3516 O O . THR A 1 444 ? 24.681 6.782 -9.396 1.00 91.50 444 THR A O 1
ATOM 3519 N N . TYR A 1 445 ? 25.403 7.741 -11.307 1.00 93.94 445 TYR A N 1
ATOM 3520 C CA . TYR A 1 445 ? 24.365 7.235 -12.191 1.00 93.94 445 TYR A CA 1
ATOM 3521 C C . TYR A 1 445 ? 25.005 6.487 -13.352 1.00 93.94 445 TYR A C 1
ATOM 3523 O O . TYR A 1 445 ? 26.023 6.915 -13.904 1.00 93.94 445 TYR A O 1
ATOM 3531 N N . SER A 1 446 ? 24.384 5.386 -13.744 1.00 92.81 446 SER A N 1
ATOM 3532 C CA . SER A 1 446 ? 24.763 4.598 -14.907 1.00 92.81 446 SER A CA 1
ATOM 3533 C C . SER A 1 446 ? 23.852 4.955 -16.075 1.00 92.81 446 SER A C 1
ATOM 3535 O O . SER A 1 446 ? 22.662 4.649 -16.041 1.00 92.81 446 SER A O 1
ATOM 3537 N N . ILE A 1 447 ? 24.409 5.577 -17.115 1.00 95.25 447 ILE A N 1
ATOM 3538 C CA . ILE A 1 447 ? 23.722 5.791 -18.393 1.00 95.25 447 ILE A CA 1
ATOM 3539 C C . ILE A 1 447 ? 24.053 4.607 -19.295 1.00 95.25 447 ILE A C 1
ATOM 3541 O O . ILE A 1 447 ? 25.189 4.475 -19.753 1.00 95.25 447 ILE A O 1
ATOM 3545 N N . TYR A 1 448 ? 23.072 3.754 -19.549 1.00 94.69 448 TYR A N 1
ATOM 3546 C CA . TYR A 1 448 ? 23.163 2.696 -20.544 1.00 94.69 448 TYR A CA 1
ATOM 3547 C C . TYR A 1 448 ? 22.741 3.232 -21.904 1.00 94.69 448 TYR A C 1
ATOM 3549 O O . TYR A 1 448 ? 21.830 4.054 -21.984 1.00 94.69 448 TYR A O 1
ATOM 3557 N N . PHE A 1 449 ? 23.421 2.801 -22.960 1.00 94.88 449 PHE A N 1
ATOM 3558 C CA . PHE A 1 449 ? 23.199 3.275 -24.323 1.00 94.88 449 PHE A CA 1
ATOM 3559 C C . PHE A 1 449 ? 23.636 2.222 -25.339 1.00 94.88 449 PHE A C 1
ATOM 3561 O O . PHE A 1 449 ? 24.478 1.378 -25.028 1.00 94.88 449 PHE A O 1
ATOM 3568 N N . GLY A 1 450 ? 23.068 2.257 -26.542 1.00 93.44 450 GLY A N 1
ATOM 3569 C CA . GLY A 1 450 ? 23.324 1.197 -27.509 1.00 93.44 450 GLY A CA 1
ATOM 3570 C C . GLY A 1 450 ? 22.388 1.175 -28.709 1.00 93.44 450 GLY A C 1
ATOM 3571 O O . GLY A 1 450 ? 21.756 2.185 -29.038 1.00 93.44 450 GLY A O 1
ATOM 3572 N N . GLU A 1 451 ? 22.299 0.001 -29.332 1.00 89.38 451 GLU A N 1
ATOM 3573 C CA . GLU A 1 451 ? 21.280 -0.336 -30.321 1.00 89.38 451 GLU A CA 1
ATOM 3574 C C . GLU A 1 451 ? 19.942 -0.567 -29.604 1.00 89.38 451 GLU A C 1
ATOM 3576 O O . GLU A 1 451 ? 19.839 -1.302 -28.620 1.00 89.38 451 GLU A O 1
ATOM 3581 N N . GLY A 1 452 ? 18.878 0.088 -30.063 1.00 87.50 452 GLY A N 1
ATOM 3582 C CA . GLY A 1 452 ? 17.604 0.040 -29.352 1.00 87.50 452 GLY A CA 1
ATOM 3583 C C . GLY A 1 452 ? 16.553 0.984 -29.908 1.00 87.50 452 GLY A C 1
ATOM 3584 O O . GLY A 1 452 ? 16.747 1.648 -30.920 1.00 87.50 452 GLY A O 1
ATOM 3585 N N . THR A 1 453 ? 15.397 1.046 -29.242 1.00 89.50 453 THR A N 1
ATOM 3586 C CA . THR A 1 453 ? 14.330 1.976 -29.639 1.00 89.50 453 THR A CA 1
ATOM 3587 C C . THR A 1 453 ? 14.598 3.349 -29.024 1.00 89.50 453 THR A C 1
ATOM 3589 O O . THR A 1 453 ? 14.588 3.457 -27.796 1.00 89.50 453 THR A O 1
ATOM 3592 N N . PRO A 1 454 ? 14.815 4.409 -29.824 1.00 92.25 454 PRO A N 1
ATOM 3593 C CA . PRO A 1 454 ? 15.020 5.741 -29.277 1.00 92.25 454 PRO A CA 1
ATOM 3594 C C . PRO A 1 454 ? 13.783 6.242 -28.533 1.00 92.25 454 PRO A C 1
ATOM 3596 O O . PRO A 1 454 ? 12.672 6.165 -29.056 1.00 92.25 454 PRO A O 1
ATOM 3599 N N . THR A 1 455 ? 13.982 6.813 -27.346 1.00 92.88 455 THR A N 1
ATOM 3600 C CA . THR A 1 455 ? 12.921 7.437 -26.544 1.00 92.88 455 THR A CA 1
ATOM 3601 C C . THR A 1 455 ? 13.273 8.880 -26.186 1.00 92.88 455 THR A C 1
ATOM 3603 O O . THR A 1 455 ? 14.445 9.256 -26.150 1.00 92.88 455 THR A O 1
ATOM 3606 N N . LYS A 1 456 ? 12.258 9.708 -25.917 1.00 92.62 456 LYS A N 1
ATOM 3607 C CA . LYS A 1 456 ? 12.425 11.047 -25.330 1.00 92.62 456 LYS A CA 1
ATOM 3608 C C . LYS A 1 456 ? 12.559 11.012 -23.806 1.00 92.62 456 LYS A C 1
ATOM 3610 O O . LYS A 1 456 ? 12.932 12.024 -23.224 1.00 92.62 456 LYS A O 1
ATOM 3615 N N . GLY A 1 457 ? 12.304 9.879 -23.159 1.00 90.31 457 GLY A N 1
ATOM 3616 C CA . GLY A 1 457 ? 12.410 9.749 -21.709 1.00 90.31 457 GLY A CA 1
ATOM 3617 C C . GLY A 1 457 ? 11.830 8.447 -21.164 1.00 90.31 457 GLY A C 1
ATOM 3618 O O . GLY A 1 457 ? 11.278 7.634 -21.906 1.00 90.31 457 GLY A O 1
ATOM 3619 N N . TYR A 1 458 ? 11.935 8.281 -19.851 1.00 89.06 458 TYR A N 1
ATOM 3620 C CA . TYR A 1 458 ? 11.269 7.245 -19.063 1.00 89.06 458 TYR A CA 1
ATOM 3621 C C . TYR A 1 458 ? 10.531 7.946 -17.921 1.00 89.06 458 TYR A C 1
ATOM 3623 O O . TYR A 1 458 ? 11.174 8.583 -17.091 1.00 89.06 458 TYR A O 1
ATOM 3631 N N . HIS A 1 459 ? 9.198 7.881 -17.916 1.00 88.25 459 HIS A N 1
ATOM 3632 C CA . HIS A 1 459 ? 8.329 8.602 -16.972 1.00 88.25 459 HIS A CA 1
ATOM 3633 C C . HIS A 1 459 ? 8.663 10.102 -16.795 1.00 88.25 459 HIS A C 1
ATOM 3635 O O . HIS A 1 459 ? 8.906 10.556 -15.670 1.00 88.25 459 HIS A O 1
ATOM 3641 N N . PRO A 1 460 ? 8.709 10.904 -17.878 1.00 87.19 460 PRO A N 1
ATOM 3642 C CA . PRO A 1 460 ? 9.051 12.328 -17.799 1.00 87.19 460 PRO A CA 1
ATOM 3643 C C . PRO A 1 460 ? 8.087 13.142 -16.912 1.00 87.19 460 PRO A C 1
ATOM 3645 O O . PRO A 1 460 ? 8.495 14.133 -16.306 1.00 87.19 460 PRO A O 1
ATOM 3648 N N . GLU A 1 461 ? 6.838 12.698 -16.756 1.00 88.25 461 GLU A N 1
ATOM 3649 C CA . GLU A 1 461 ? 5.843 13.264 -15.840 1.00 88.25 461 GLU A CA 1
ATOM 3650 C C . GLU A 1 461 ? 6.248 13.166 -14.364 1.00 88.25 461 GLU A C 1
ATOM 3652 O O . GLU A 1 461 ? 5.828 13.989 -13.556 1.00 88.25 461 GLU A O 1
ATOM 3657 N N . GLN A 1 462 ? 7.093 12.195 -14.007 1.00 92.62 462 GLN A N 1
ATOM 3658 C CA . GLN A 1 462 ? 7.610 12.052 -12.646 1.00 92.62 462 GLN A CA 1
ATOM 3659 C C . GLN A 1 462 ? 8.808 12.966 -12.388 1.00 92.62 462 GLN A C 1
ATOM 3661 O O . GLN A 1 462 ? 9.156 13.189 -11.229 1.00 92.62 462 GLN A O 1
ATOM 3666 N N . VAL A 1 463 ? 9.436 13.520 -13.434 1.00 95.19 463 VAL A N 1
ATOM 3667 C CA . VAL A 1 463 ? 10.623 14.371 -13.297 1.00 95.19 463 VAL A CA 1
ATOM 3668 C C . VAL A 1 463 ? 10.240 15.758 -12.785 1.00 95.19 463 VAL A C 1
ATOM 3670 O O . VAL A 1 463 ? 10.867 16.247 -11.851 1.00 95.19 463 VAL A O 1
ATOM 3673 N N . PHE A 1 464 ? 9.201 16.380 -13.338 1.00 95.38 464 PHE A N 1
ATOM 3674 C CA . PHE A 1 464 ? 8.856 17.790 -13.105 1.00 95.38 464 PHE A CA 1
ATOM 3675 C C . PHE A 1 464 ? 7.636 17.971 -12.184 1.00 95.38 464 PHE A C 1
ATOM 3677 O O . PHE A 1 464 ? 6.913 17.020 -11.904 1.00 95.38 464 PHE A O 1
ATOM 3684 N N . LEU A 1 465 ? 7.392 19.200 -11.706 1.00 92.50 465 LEU A N 1
ATOM 3685 C CA . LEU A 1 465 ? 6.151 19.545 -10.987 1.00 92.50 465 LEU A CA 1
ATOM 3686 C C . LEU A 1 465 ? 4.940 19.533 -11.930 1.00 92.50 465 LEU A C 1
ATOM 3688 O O . LEU A 1 465 ? 3.839 19.163 -11.541 1.00 92.50 465 LEU A O 1
ATOM 3692 N N . PHE A 1 466 ? 5.171 19.931 -13.178 1.00 95.44 466 PHE A N 1
ATOM 3693 C CA . PHE A 1 466 ? 4.238 19.832 -14.291 1.00 95.44 466 PHE A CA 1
ATOM 3694 C C . PHE A 1 466 ? 5.048 19.601 -15.569 1.00 95.44 466 PHE A C 1
ATOM 3696 O O . PHE A 1 466 ? 6.136 20.163 -15.708 1.00 95.44 466 PHE A O 1
ATOM 3703 N N . PHE A 1 467 ? 4.539 18.784 -16.490 1.00 96.19 467 PHE A N 1
ATOM 3704 C CA . PHE A 1 467 ? 5.220 18.464 -17.742 1.00 96.19 467 PHE A CA 1
ATOM 3705 C C . PHE A 1 467 ? 4.229 18.117 -18.849 1.00 96.19 467 PHE A C 1
ATOM 3707 O O . PHE A 1 467 ? 3.375 17.240 -18.679 1.00 96.19 467 PHE A O 1
ATOM 3714 N N . ASP A 1 468 ? 4.401 18.740 -20.008 1.00 96.31 468 ASP A N 1
ATOM 3715 C CA . ASP A 1 468 ? 3.737 18.344 -21.239 1.00 96.31 468 ASP A CA 1
ATOM 3716 C C . ASP A 1 468 ? 4.636 18.589 -22.455 1.00 96.31 468 ASP A C 1
ATOM 3718 O O . ASP A 1 468 ? 5.149 19.691 -22.634 1.00 96.31 468 ASP A O 1
ATOM 3722 N N . ASP A 1 469 ? 4.822 17.564 -23.283 1.00 94.31 469 ASP A N 1
ATOM 3723 C CA . ASP A 1 469 ? 5.486 17.633 -24.592 1.00 94.31 469 ASP A CA 1
ATOM 3724 C C . ASP A 1 469 ? 4.510 17.369 -25.749 1.00 94.31 469 ASP A C 1
ATOM 3726 O O . ASP A 1 469 ? 4.917 17.153 -26.892 1.00 94.31 469 ASP A O 1
ATOM 3730 N N . PHE A 1 470 ? 3.207 17.355 -25.441 1.00 95.00 470 PHE A N 1
ATOM 3731 C CA . PHE A 1 470 ? 2.116 17.207 -26.398 1.00 95.00 470 PHE A CA 1
ATOM 3732 C C . PHE A 1 470 ? 2.226 15.947 -27.265 1.00 95.00 470 PHE A C 1
ATOM 3734 O O . PHE A 1 470 ? 1.779 15.929 -28.418 1.00 95.00 470 PHE A O 1
ATOM 3741 N N . THR A 1 471 ? 2.817 14.880 -26.727 1.00 90.44 471 THR A N 1
ATOM 3742 C CA . THR A 1 471 ? 2.768 13.540 -27.327 1.00 90.44 471 THR A CA 1
ATOM 3743 C C . THR A 1 471 ? 1.450 12.825 -27.009 1.00 90.44 471 THR A C 1
ATOM 3745 O O . THR A 1 471 ? 0.906 12.145 -27.882 1.00 90.44 471 THR A O 1
ATOM 3748 N N . ASP A 1 472 ? 0.884 13.087 -25.829 1.00 91.12 472 ASP A N 1
ATOM 3749 C CA . ASP A 1 472 ? -0.456 12.676 -25.388 1.00 91.12 472 ASP A CA 1
ATOM 3750 C C . ASP A 1 472 ? -1.497 13.786 -25.624 1.00 91.12 472 ASP A C 1
ATOM 3752 O O . ASP A 1 472 ? -1.116 14.950 -25.779 1.00 91.12 472 ASP A O 1
ATOM 3756 N N . PRO A 1 473 ? -2.814 13.493 -25.658 1.00 93.88 473 PRO A N 1
ATOM 3757 C CA . PRO A 1 473 ? -3.837 14.514 -25.885 1.00 93.88 473 PRO A CA 1
ATOM 3758 C C . PRO A 1 473 ? -3.752 15.684 -24.887 1.00 93.88 473 PRO A C 1
ATOM 3760 O O . PRO A 1 473 ? -3.913 15.501 -23.682 1.00 93.88 473 PRO A O 1
ATOM 3763 N N . TRP A 1 474 ? -3.607 16.916 -25.387 1.00 94.56 474 TRP A N 1
ATOM 3764 C CA . TRP A 1 474 ? -3.468 18.144 -24.586 1.00 94.56 474 TRP A CA 1
ATOM 3765 C C . TRP A 1 474 ? -4.620 18.323 -23.593 1.00 94.56 474 TRP A C 1
ATOM 3767 O O . TRP A 1 474 ? -4.447 18.829 -22.484 1.00 94.56 474 TRP A O 1
ATOM 3777 N N . THR A 1 475 ? -5.806 17.832 -23.963 1.00 95.50 475 THR A N 1
ATOM 3778 C CA . THR A 1 475 ? -7.006 17.840 -23.129 1.00 95.50 475 THR A CA 1
ATOM 3779 C C . THR A 1 475 ? -6.872 17.014 -21.861 1.00 95.50 475 THR A C 1
ATOM 3781 O O . THR A 1 475 ? -7.796 17.043 -21.062 1.00 95.50 475 THR A O 1
ATOM 3784 N N . GLU A 1 476 ? -5.813 16.231 -21.656 1.00 94.06 476 GLU A N 1
ATOM 3785 C CA . GLU A 1 476 ? -5.579 15.511 -20.404 1.00 94.06 476 GLU A CA 1
ATOM 3786 C C . GLU A 1 476 ? -5.072 16.447 -19.309 1.00 94.06 476 GLU A C 1
ATOM 3788 O O . GLU A 1 476 ? -5.606 16.405 -18.200 1.00 94.06 476 GLU A O 1
ATOM 3793 N N . LYS A 1 477 ? -4.140 17.346 -19.647 1.00 95.25 477 LYS A N 1
ATOM 3794 C CA . LYS A 1 477 ? -3.419 18.216 -18.701 1.00 95.25 477 LYS A CA 1
ATOM 3795 C C . LYS A 1 477 ? -3.891 19.669 -18.710 1.00 95.25 477 LYS A C 1
ATOM 3797 O O . LYS A 1 477 ? -3.708 20.379 -17.720 1.00 95.25 477 LYS A O 1
ATOM 3802 N N . TRP A 1 478 ? -4.542 20.098 -19.788 1.00 97.19 478 TRP A N 1
ATOM 3803 C CA . TRP A 1 478 ? -4.969 21.479 -19.989 1.00 97.19 478 TRP A CA 1
ATOM 3804 C C . TRP A 1 478 ? -6.491 21.612 -20.107 1.00 97.19 478 TRP A C 1
ATOM 3806 O O . TRP A 1 478 ? -7.204 20.684 -20.499 1.00 97.19 478 TRP A O 1
ATOM 3816 N N . GLN A 1 479 ? -6.988 22.791 -19.746 1.00 96.81 479 GLN A N 1
ATOM 3817 C CA . GLN A 1 479 ? -8.374 23.223 -19.843 1.00 96.81 479 GLN A CA 1
ATOM 3818 C C . GLN A 1 479 ? -8.463 24.424 -20.788 1.00 96.81 479 GLN A C 1
ATOM 3820 O O . GLN A 1 479 ? -7.726 25.393 -20.621 1.00 96.81 479 GLN A O 1
ATOM 3825 N N . GLU A 1 480 ? -9.398 24.364 -21.736 1.00 96.56 480 GLU A N 1
ATOM 3826 C CA . GLU A 1 480 ? -9.774 25.489 -22.600 1.00 96.56 480 GLU A CA 1
ATOM 3827 C C . GLU A 1 480 ? -10.287 26.680 -21.783 1.00 96.56 480 GLU A C 1
ATOM 3829 O O . GLU A 1 480 ? -11.078 26.504 -20.849 1.00 96.56 480 GLU A O 1
ATOM 3834 N N . VAL A 1 481 ? -9.827 27.880 -22.140 1.00 95.06 481 VAL A N 1
ATOM 3835 C CA . VAL A 1 481 ? -10.227 29.138 -21.505 1.00 95.06 481 VAL A CA 1
ATOM 3836 C C . VAL A 1 481 ? -10.825 30.080 -22.552 1.00 95.06 481 VAL A C 1
ATOM 3838 O O . VAL A 1 481 ? -12.043 30.260 -22.533 1.00 95.06 481 VAL A O 1
ATOM 3841 N N . ASP A 1 482 ? -10.017 30.617 -23.472 1.00 93.19 482 ASP A N 1
ATOM 3842 C CA . ASP A 1 482 ? -10.491 31.586 -24.475 1.00 93.19 482 ASP A CA 1
ATOM 3843 C C . ASP A 1 482 ? -10.658 31.002 -25.889 1.00 93.19 482 ASP A C 1
ATOM 3845 O O . ASP A 1 482 ? -11.521 31.474 -26.632 1.00 93.19 482 ASP A O 1
ATOM 3849 N N . ASP A 1 483 ? -9.878 29.982 -26.270 1.00 91.56 483 ASP A N 1
ATOM 3850 C CA . ASP A 1 483 ? -9.970 29.351 -27.596 1.00 91.56 483 ASP A CA 1
ATOM 3851 C C . ASP A 1 483 ? -9.450 27.903 -27.580 1.00 91.56 483 ASP A C 1
ATOM 3853 O O . ASP A 1 483 ? -8.724 27.502 -26.668 1.00 91.56 483 ASP A O 1
ATOM 3857 N N . THR A 1 484 ? -9.806 27.114 -28.594 1.00 93.69 484 THR A N 1
ATOM 3858 C CA . THR A 1 484 ? -9.459 25.694 -28.705 1.00 93.69 484 THR A CA 1
ATOM 3859 C C . THR A 1 484 ? -8.143 25.503 -29.475 1.00 93.69 484 THR A C 1
ATOM 3861 O O . THR A 1 484 ? -8.094 25.743 -30.686 1.00 93.69 484 THR A O 1
ATOM 3864 N N . PRO A 1 485 ? -7.077 24.980 -28.842 1.00 95.00 485 PRO A N 1
ATOM 3865 C CA . PRO A 1 485 ? -5.857 24.608 -29.546 1.00 95.00 485 PRO A CA 1
ATOM 3866 C C . PRO A 1 485 ? -6.046 23.427 -30.498 1.00 95.00 485 PRO A C 1
ATOM 3868 O O . PRO A 1 485 ? -6.923 22.573 -30.334 1.00 95.00 485 PRO A O 1
ATOM 3871 N N . THR A 1 486 ? -5.117 23.298 -31.439 1.00 96.12 486 THR A N 1
ATOM 3872 C CA . THR A 1 486 ? -4.951 22.088 -32.249 1.00 96.12 486 THR A CA 1
ATOM 3873 C C . THR A 1 486 ? -3.626 21.418 -31.917 1.00 96.12 486 THR A C 1
ATOM 3875 O O . THR A 1 486 ? -2.631 22.087 -31.670 1.00 96.12 486 THR A O 1
ATOM 3878 N N . GLN A 1 487 ? -3.591 20.088 -31.902 1.00 96.00 487 GLN A N 1
ATOM 3879 C CA . GLN A 1 487 ? -2.381 19.331 -31.586 1.00 96.00 487 GLN A CA 1
ATOM 3880 C C . GLN A 1 487 ? -2.051 18.369 -32.716 1.00 96.00 487 GLN A C 1
ATOM 3882 O O . GLN A 1 487 ? -2.927 17.667 -33.227 1.00 96.00 487 GLN A O 1
ATOM 3887 N N . SER A 1 488 ? -0.780 18.326 -33.104 1.00 93.25 488 SER A N 1
ATOM 3888 C CA . SER A 1 488 ? -0.290 17.405 -34.124 1.00 93.25 488 SER A CA 1
ATOM 3889 C C . SER A 1 488 ? 1.216 17.211 -33.993 1.00 93.25 488 SER A C 1
ATOM 3891 O O . SER A 1 488 ? 1.959 18.178 -33.894 1.00 93.25 488 SER A O 1
ATOM 3893 N N . GLY A 1 489 ? 1.678 15.960 -34.068 1.00 84.50 489 GLY A N 1
ATOM 3894 C CA . GLY A 1 489 ? 3.106 15.649 -34.184 1.00 84.50 489 GLY A CA 1
ATOM 3895 C C . GLY A 1 489 ? 3.961 16.033 -32.971 1.00 84.50 489 GLY A C 1
ATOM 3896 O O . GLY A 1 489 ? 5.121 16.396 -33.158 1.00 84.50 489 GLY A O 1
ATOM 3897 N N . GLY A 1 490 ? 3.419 15.961 -31.750 1.00 88.94 490 GLY A N 1
ATOM 3898 C CA . GLY A 1 490 ? 4.159 16.378 -30.553 1.00 88.94 490 GLY A CA 1
ATOM 3899 C C . GLY A 1 490 ? 4.238 17.897 -30.396 1.00 88.94 490 GLY A C 1
ATOM 3900 O O . GLY A 1 490 ? 5.238 18.401 -29.903 1.00 88.94 490 GLY A O 1
ATOM 3901 N N . GLU A 1 491 ? 3.286 18.643 -30.957 1.00 95.75 491 GLU A N 1
ATOM 3902 C CA . GLU A 1 491 ? 3.243 20.106 -30.904 1.00 95.75 491 GLU A CA 1
ATOM 3903 C C . GLU A 1 491 ? 1.803 20.565 -30.654 1.00 95.75 491 GLU A C 1
ATOM 3905 O O . GLU A 1 491 ? 0.859 20.008 -31.229 1.00 95.75 491 GLU A O 1
ATOM 3910 N N . LEU A 1 492 ? 1.642 21.599 -29.828 1.00 97.56 492 LEU A N 1
ATOM 3911 C CA . LEU A 1 492 ? 0.371 22.273 -29.582 1.00 97.56 492 LEU A CA 1
ATOM 3912 C C . LEU A 1 492 ? 0.368 23.627 -30.285 1.00 97.56 492 LEU A C 1
ATOM 3914 O O . LEU A 1 492 ? 1.175 24.497 -29.979 1.00 97.56 492 LEU A O 1
ATOM 3918 N N . THR A 1 493 ? -0.551 23.816 -31.220 1.00 97.38 493 THR A N 1
ATOM 3919 C CA . THR A 1 493 ? -0.781 25.084 -31.911 1.00 97.38 493 THR A CA 1
ATOM 3920 C C . THR A 1 493 ? -1.952 25.796 -31.253 1.00 97.38 493 THR A C 1
ATOM 3922 O O . THR A 1 493 ? -3.089 25.322 -31.336 1.00 97.38 493 THR A O 1
ATOM 3925 N N . ILE A 1 494 ? -1.681 26.924 -30.604 1.00 95.50 494 ILE A N 1
ATOM 3926 C CA . ILE A 1 494 ? -2.717 27.835 -30.129 1.00 95.50 494 ILE A CA 1
ATOM 3927 C C . ILE A 1 494 ? -3.001 28.884 -31.217 1.00 95.50 494 ILE A C 1
ATOM 3929 O O . ILE A 1 494 ? -2.050 29.397 -31.819 1.00 95.50 494 ILE A O 1
ATOM 3933 N N . PRO A 1 495 ? -4.280 29.173 -31.510 1.00 91.81 495 PRO A N 1
ATOM 3934 C CA . PRO A 1 495 ? -4.635 30.169 -32.510 1.00 91.81 495 PRO A CA 1
ATOM 3935 C C . PRO A 1 495 ? -4.182 31.556 -32.058 1.00 91.81 495 PRO A C 1
ATOM 3937 O O . PRO A 1 495 ? -4.278 31.879 -30.873 1.00 91.81 495 PRO A O 1
ATOM 3940 N N . GLY A 1 496 ? -3.701 32.372 -32.995 1.00 89.38 496 GLY A N 1
ATOM 3941 C CA . GLY A 1 496 ? -3.428 33.776 -32.702 1.00 89.38 496 GLY A CA 1
ATOM 3942 C C . GLY A 1 496 ? -4.728 34.539 -32.412 1.00 89.38 496 GLY A C 1
ATOM 3943 O O . GLY A 1 496 ? -5.773 34.290 -33.022 1.00 89.38 496 GLY A O 1
ATOM 3944 N N . GLY A 1 497 ? -4.676 35.478 -31.474 1.00 87.25 497 GLY A N 1
ATOM 3945 C CA . GLY A 1 497 ? -5.809 36.299 -31.064 1.00 87.25 497 GLY A CA 1
ATOM 3946 C C . GLY A 1 497 ? -5.376 37.456 -30.172 1.00 87.25 497 GLY A C 1
ATOM 3947 O O . GLY A 1 497 ? -4.235 37.503 -29.736 1.00 87.25 497 GLY A O 1
ATOM 3948 N N . ASN A 1 498 ? -6.286 38.396 -29.918 1.00 88.00 498 ASN A N 1
ATOM 3949 C CA . ASN A 1 498 ? -5.985 39.600 -29.143 1.00 88.00 498 ASN A CA 1
ATOM 3950 C C . ASN A 1 498 ? -6.179 39.347 -27.638 1.00 88.00 498 ASN A C 1
ATOM 3952 O O . ASN A 1 498 ? -7.319 39.245 -27.171 1.00 88.00 498 ASN A O 1
ATOM 3956 N N . SER A 1 499 ? -5.081 39.353 -26.888 1.00 88.12 499 SER A N 1
ATOM 3957 C CA . SER A 1 499 ? -5.003 39.218 -25.429 1.00 88.12 499 SER A CA 1
ATOM 3958 C C . SER A 1 499 ? -5.619 37.919 -24.876 1.00 88.12 499 SER A C 1
ATOM 3960 O O . SER A 1 499 ? -6.295 37.932 -23.843 1.00 88.12 499 SER A O 1
ATOM 3962 N N . TYR A 1 500 ? -5.412 36.794 -25.561 1.00 89.56 500 TYR A N 1
ATOM 3963 C CA . TYR A 1 500 ? -5.991 35.495 -25.214 1.00 89.56 500 TYR A CA 1
ATOM 3964 C C . TYR A 1 500 ? -5.208 34.756 -24.128 1.00 89.56 500 TYR A C 1
ATOM 3966 O O . TYR A 1 500 ? -3.985 34.607 -24.182 1.00 89.56 500 TYR A O 1
ATOM 3974 N N . TYR A 1 501 ? -5.962 34.199 -23.186 1.00 92.19 501 TYR A N 1
ATOM 3975 C CA . TYR A 1 501 ? -5.581 33.111 -22.300 1.00 92.19 501 TYR A CA 1
ATOM 3976 C C . TYR A 1 501 ? -6.144 31.829 -22.903 1.00 92.19 501 TYR A C 1
ATOM 3978 O O . TYR A 1 501 ? -7.257 31.432 -22.590 1.00 92.19 501 TYR A O 1
ATOM 3986 N N . VAL A 1 502 ? -5.426 31.196 -23.829 1.00 92.56 502 VAL A N 1
ATOM 3987 C CA . VAL A 1 502 ? -6.012 30.133 -24.665 1.00 92.56 502 VAL A CA 1
ATOM 3988 C C . VAL A 1 502 ? -6.356 28.900 -23.829 1.00 92.56 502 VAL A C 1
ATOM 3990 O O . VAL A 1 502 ? -7.497 28.436 -23.817 1.00 92.56 502 VAL A O 1
ATOM 3993 N N . VAL A 1 503 ? -5.378 28.398 -23.075 1.00 96.06 503 VAL A N 1
ATOM 3994 C CA . VAL A 1 503 ? -5.546 27.262 -22.163 1.00 96.06 503 VAL A CA 1
ATOM 3995 C C . VAL A 1 503 ? -4.838 27.509 -20.845 1.00 96.06 503 VAL A C 1
ATOM 3997 O O . VAL A 1 503 ? -3.895 28.297 -20.770 1.00 96.06 503 VAL A O 1
ATOM 4000 N N . ARG A 1 504 ? -5.260 26.773 -19.818 1.00 96.25 504 ARG A N 1
ATOM 4001 C CA . ARG A 1 504 ? -4.590 26.703 -18.518 1.00 96.25 504 ARG A CA 1
ATOM 4002 C C . ARG A 1 504 ? -4.402 25.272 -18.043 1.00 96.25 504 ARG A C 1
ATOM 4004 O O . ARG A 1 504 ? -5.113 24.386 -18.512 1.00 96.25 504 ARG A O 1
ATOM 4011 N N . THR A 1 505 ? -3.499 25.030 -17.101 1.00 96.88 505 THR A N 1
ATOM 4012 C CA . THR A 1 505 ? -3.392 23.714 -16.452 1.00 96.88 505 THR A CA 1
ATOM 4013 C C . THR A 1 505 ? -4.719 23.338 -15.788 1.00 96.88 505 THR A C 1
ATOM 4015 O O . THR A 1 505 ? -5.421 24.193 -15.251 1.00 96.88 505 THR A O 1
ATOM 4018 N N . LYS A 1 506 ? -5.109 22.061 -15.848 1.00 95.06 506 LYS A N 1
ATOM 4019 C CA . LYS A 1 506 ? -6.337 21.589 -15.182 1.00 95.06 506 LYS A CA 1
ATOM 4020 C C . LYS A 1 506 ? -6.214 21.585 -13.670 1.00 95.06 506 LYS A C 1
ATOM 4022 O O . LYS A 1 506 ? -7.131 22.015 -12.976 1.00 95.06 506 LYS A O 1
ATOM 4027 N N . GLU A 1 507 ? -5.091 21.063 -13.201 1.00 93.00 507 GLU A N 1
ATOM 4028 C CA . GLU A 1 507 ? -4.765 20.972 -11.788 1.00 93.00 507 GLU A CA 1
ATOM 4029 C C . GLU A 1 507 ? -3.957 22.198 -11.361 1.00 93.00 507 GLU A C 1
ATOM 4031 O O . GLU A 1 507 ? -3.260 22.831 -12.169 1.00 93.00 507 GLU A O 1
ATOM 4036 N N . THR A 1 508 ? -4.074 22.533 -10.080 1.00 91.25 508 THR A N 1
ATOM 4037 C CA . THR A 1 508 ? -3.284 23.585 -9.451 1.00 91.25 508 THR A CA 1
ATOM 4038 C C . THR A 1 508 ? -1.850 23.113 -9.219 1.00 91.25 508 THR A C 1
ATOM 4040 O O . THR A 1 508 ? -1.613 21.962 -8.864 1.00 91.25 508 THR A O 1
ATOM 4043 N N . LEU A 1 509 ? -0.876 24.009 -9.399 1.00 87.62 509 LEU A N 1
ATOM 4044 C CA . LEU A 1 509 ? 0.530 23.733 -9.093 1.00 87.62 509 LEU A CA 1
ATOM 4045 C C . LEU A 1 509 ? 0.781 23.579 -7.585 1.00 87.62 509 LEU A C 1
ATOM 4047 O O . LEU A 1 509 ? 1.662 22.816 -7.201 1.00 87.62 509 LEU A O 1
ATOM 4051 N N . ASP A 1 510 ? 0.055 24.335 -6.748 1.00 83.12 510 ASP A N 1
ATOM 4052 C CA . ASP A 1 510 ? 0.121 24.333 -5.274 1.00 83.12 510 ASP A CA 1
ATOM 4053 C C . ASP A 1 510 ? 1.550 24.332 -4.685 1.00 83.12 510 ASP A C 1
ATOM 4055 O O . ASP A 1 510 ? 1.814 23.779 -3.615 1.00 83.12 510 ASP A O 1
ATOM 4059 N N . TYR A 1 511 ? 2.483 25.004 -5.365 1.00 86.62 511 TYR A N 1
ATOM 4060 C CA . TYR A 1 511 ? 3.892 25.080 -4.987 1.00 86.62 511 TYR A CA 1
ATOM 4061 C C . TYR A 1 511 ? 4.283 26.521 -4.645 1.00 86.62 511 TYR A C 1
ATOM 4063 O O . TYR A 1 511 ? 4.313 27.386 -5.514 1.00 86.62 511 TYR A O 1
ATOM 4071 N N . SER A 1 512 ? 4.553 26.794 -3.364 1.00 82.25 512 SER A N 1
ATOM 4072 C CA . SER A 1 512 ? 4.759 28.157 -2.844 1.00 82.25 512 SER A CA 1
ATOM 4073 C C . SER A 1 512 ? 6.213 28.629 -2.792 1.00 82.25 512 SER A C 1
ATOM 4075 O O . SER A 1 512 ? 6.452 29.795 -2.476 1.00 82.25 512 SER A O 1
ATOM 4077 N N . ASP A 1 513 ? 7.169 27.736 -3.035 1.00 86.25 513 ASP A N 1
ATOM 4078 C CA . ASP A 1 513 ? 8.590 28.085 -3.084 1.00 86.25 513 ASP A CA 1
ATOM 4079 C C . ASP A 1 513 ? 8.977 28.579 -4.485 1.00 86.25 513 ASP A C 1
ATOM 4081 O O . ASP A 1 513 ? 8.165 28.606 -5.406 1.00 86.25 513 ASP A O 1
ATOM 4085 N N . SER A 1 514 ? 10.231 28.986 -4.659 1.00 87.31 514 SER A N 1
ATOM 4086 C CA . SER A 1 514 ? 10.758 29.450 -5.942 1.00 87.31 514 SER A CA 1
ATOM 4087 C C . SER A 1 514 ? 10.723 28.350 -7.021 1.00 87.31 514 SER A C 1
ATOM 4089 O O . SER A 1 514 ? 11.136 27.208 -6.787 1.00 87.31 514 SER A O 1
ATOM 4091 N N . PHE A 1 515 ? 10.252 28.686 -8.224 1.00 91.00 515 PHE A N 1
ATOM 4092 C CA . PHE A 1 515 ? 10.124 27.760 -9.360 1.00 91.00 515 PHE A CA 1
ATOM 4093 C C . PHE A 1 515 ? 10.406 28.449 -10.699 1.00 91.00 515 PHE A C 1
ATOM 4095 O O . PHE A 1 515 ? 10.479 29.675 -10.786 1.00 91.00 515 PHE A O 1
ATOM 4102 N N . ALA A 1 516 ? 10.566 27.647 -11.750 1.00 91.75 516 ALA A N 1
ATOM 4103 C CA . ALA A 1 516 ? 10.732 28.110 -13.117 1.00 91.75 516 ALA A CA 1
ATOM 4104 C C . ALA A 1 516 ? 9.819 27.342 -14.081 1.00 91.75 516 ALA A C 1
ATOM 4106 O O . ALA A 1 516 ? 9.696 26.119 -13.992 1.00 91.75 516 ALA A O 1
ATOM 4107 N N . ILE A 1 517 ? 9.208 28.067 -15.015 1.00 95.38 517 ILE A N 1
ATOM 4108 C CA . ILE A 1 517 ? 8.443 27.528 -16.138 1.00 95.38 517 ILE A CA 1
ATOM 4109 C C . ILE A 1 517 ? 9.356 27.574 -17.356 1.00 95.38 517 ILE A C 1
ATOM 4111 O O . ILE A 1 517 ? 9.702 28.658 -17.824 1.00 95.38 517 ILE A O 1
ATOM 4115 N N . ARG A 1 518 ? 9.751 26.414 -17.872 1.00 93.62 518 ARG A N 1
ATOM 4116 C CA . ARG A 1 518 ? 10.586 26.293 -19.068 1.00 93.62 518 ARG A CA 1
ATOM 4117 C C . ARG A 1 518 ? 9.732 25.777 -20.211 1.00 93.62 518 ARG A C 1
ATOM 4119 O O . ARG A 1 518 ? 9.001 24.803 -20.054 1.00 93.62 518 ARG A O 1
ATOM 4126 N N . PHE A 1 519 ? 9.810 26.426 -21.359 1.00 95.75 519 PHE A N 1
ATOM 4127 C CA . PHE A 1 519 ? 8.961 26.089 -22.493 1.00 95.75 519 PHE A CA 1
ATOM 4128 C C . PHE A 1 519 ? 9.657 26.404 -23.803 1.00 95.75 519 PHE A C 1
ATOM 4130 O O . PHE A 1 519 ? 10.591 27.204 -23.851 1.00 95.75 519 PHE A O 1
ATOM 4137 N N . ARG A 1 520 ? 9.206 25.764 -24.876 1.00 94.06 520 ARG A N 1
ATOM 4138 C CA . ARG A 1 520 ? 9.757 25.973 -26.212 1.00 94.06 520 ARG A CA 1
ATOM 4139 C C . ARG A 1 520 ? 8.647 26.283 -27.195 1.00 94.06 520 ARG A C 1
ATOM 4141 O O . ARG A 1 520 ? 7.688 25.523 -27.287 1.00 94.06 520 ARG A O 1
ATOM 4148 N N . MET A 1 521 ? 8.785 27.389 -27.921 1.00 94.56 521 MET A N 1
ATOM 4149 C CA . MET A 1 521 ? 7.740 27.876 -28.822 1.00 94.56 521 MET A CA 1
ATOM 4150 C C . MET A 1 521 ? 8.281 28.597 -30.064 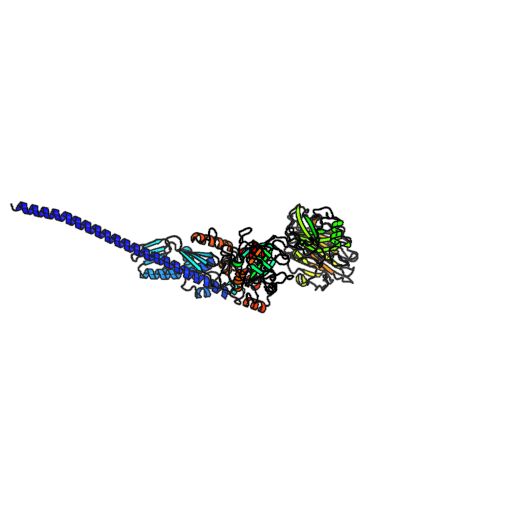1.00 94.56 521 MET A C 1
ATOM 4152 O O . MET A 1 521 ? 9.458 28.965 -30.112 1.00 94.56 521 MET A O 1
ATOM 4156 N N . LYS A 1 522 ? 7.418 28.761 -31.073 1.00 92.94 522 LYS A N 1
ATOM 4157 C CA . LYS A 1 522 ? 7.628 29.562 -32.294 1.00 92.94 522 LYS A CA 1
ATOM 4158 C C . LYS A 1 522 ? 6.304 30.151 -32.791 1.00 92.94 522 LYS A C 1
ATOM 4160 O O . LYS A 1 522 ? 5.249 29.571 -32.542 1.00 92.94 522 LYS A O 1
ATOM 4165 N N . GLY A 1 523 ? 6.371 31.225 -33.567 1.00 92.75 523 GLY A N 1
ATOM 4166 C CA . GLY A 1 523 ? 5.248 31.754 -34.341 1.00 92.75 523 GLY A CA 1
ATOM 4167 C C . GLY A 1 523 ? 5.159 31.146 -35.745 1.00 92.75 523 GLY A C 1
ATOM 4168 O O . GLY A 1 523 ? 6.122 30.589 -36.276 1.00 92.75 523 GLY A O 1
ATOM 4169 N N . THR A 1 524 ? 4.007 31.265 -36.398 1.00 93.19 524 THR A N 1
ATOM 4170 C CA . THR A 1 524 ? 3.821 30.796 -37.789 1.00 93.19 524 THR A CA 1
ATOM 4171 C C . THR A 1 524 ? 4.247 31.815 -38.854 1.00 93.19 524 THR A C 1
ATOM 4173 O O . THR A 1 524 ? 4.587 31.435 -39.980 1.00 93.19 524 THR A O 1
ATOM 4176 N N . ALA A 1 525 ? 4.309 33.105 -38.512 1.00 89.94 525 ALA A N 1
ATOM 4177 C CA . ALA A 1 525 ? 4.753 34.187 -39.390 1.00 89.94 525 ALA A CA 1
ATOM 4178 C C . ALA A 1 525 ? 5.543 35.241 -38.603 1.00 89.94 525 ALA A C 1
ATOM 4180 O O . ALA A 1 525 ? 5.296 35.424 -37.424 1.00 89.94 525 ALA A O 1
ATOM 4181 N N . ASN A 1 526 ? 6.473 35.943 -39.260 1.00 88.88 526 ASN A N 1
ATOM 4182 C CA . ASN A 1 526 ? 7.203 37.068 -38.661 1.00 88.88 526 ASN A CA 1
ATOM 4183 C C . ASN A 1 526 ? 6.331 38.334 -38.730 1.00 88.88 526 ASN A C 1
ATOM 4185 O O . ASN A 1 526 ? 6.359 39.050 -39.733 1.00 88.88 526 ASN A O 1
ATOM 4189 N N . SER A 1 527 ? 5.509 38.528 -37.705 1.00 88.12 527 SER A N 1
ATOM 4190 C CA . SER A 1 527 ? 4.532 39.606 -37.505 1.00 88.12 527 SER A CA 1
ATOM 4191 C C . SER A 1 527 ? 4.312 39.763 -35.996 1.00 88.12 527 SER A C 1
ATOM 4193 O O . SER A 1 527 ? 4.886 38.982 -35.242 1.00 88.12 527 SER A O 1
ATOM 4195 N N . ASP A 1 528 ? 3.470 40.713 -35.597 1.00 86.50 528 ASP A N 1
ATOM 4196 C CA . ASP A 1 528 ? 3.022 40.884 -34.211 1.00 86.50 528 ASP A CA 1
ATOM 4197 C C . ASP A 1 528 ? 2.526 39.575 -33.596 1.00 86.50 528 ASP A C 1
ATOM 4199 O O . ASP A 1 528 ? 1.672 38.902 -34.192 1.00 86.50 528 ASP A O 1
ATOM 4203 N N . TRP A 1 529 ? 3.129 39.171 -32.480 1.00 87.69 529 TRP A N 1
ATOM 4204 C CA . TRP A 1 529 ? 3.014 37.815 -31.955 1.00 87.69 529 TRP A CA 1
ATOM 4205 C C . TRP A 1 529 ? 2.797 37.727 -30.450 1.00 87.69 529 TRP A C 1
ATOM 4207 O O . TRP A 1 529 ? 2.119 36.786 -30.043 1.00 87.69 529 TRP A O 1
ATOM 4217 N N . ASP A 1 530 ? 3.369 38.629 -29.647 1.00 88.44 530 ASP A N 1
ATOM 4218 C CA . ASP A 1 530 ? 3.242 38.718 -28.177 1.00 88.44 530 ASP A CA 1
ATOM 4219 C C . ASP A 1 530 ? 2.755 37.424 -27.494 1.00 88.44 530 ASP A C 1
ATOM 4221 O O . ASP A 1 530 ? 1.636 37.315 -26.986 1.00 88.44 530 ASP A O 1
ATOM 4225 N N . SER A 1 531 ? 3.580 36.377 -27.529 1.00 92.38 531 SER A N 1
ATOM 4226 C CA . SER A 1 531 ? 3.167 35.032 -27.104 1.00 92.38 531 SER A CA 1
ATOM 4227 C C . SER A 1 531 ? 4.085 34.449 -26.054 1.00 92.38 531 SER A C 1
ATOM 4229 O O . SER A 1 531 ? 5.269 34.774 -25.994 1.00 92.38 531 SER A O 1
ATOM 4231 N N . GLY A 1 532 ? 3.535 33.560 -25.226 1.00 94.81 532 GLY A N 1
ATOM 4232 C CA . GLY A 1 532 ? 4.297 32.856 -24.204 1.00 94.81 532 GLY A CA 1
ATOM 4233 C C . GLY A 1 532 ? 3.428 32.220 -23.132 1.00 94.81 532 GLY A C 1
ATOM 4234 O O . GLY A 1 532 ? 2.420 31.579 -23.433 1.00 94.81 532 GLY A O 1
ATOM 4235 N N . VAL A 1 533 ? 3.840 32.360 -21.873 1.00 97.00 533 VAL A N 1
ATOM 4236 C CA . VAL A 1 533 ? 3.176 31.713 -20.732 1.00 97.00 533 VAL A CA 1
ATOM 4237 C C . VAL A 1 533 ? 2.716 32.727 -19.695 1.00 97.00 533 VAL A C 1
ATOM 4239 O O . VAL A 1 533 ? 3.323 33.780 -19.518 1.00 97.00 533 VAL A O 1
ATOM 4242 N N . GLY A 1 534 ? 1.648 32.394 -18.979 1.00 95.19 534 GLY A N 1
ATOM 4243 C CA . GLY A 1 534 ? 1.161 33.150 -17.832 1.00 95.19 534 GLY A CA 1
ATOM 4244 C C . GLY A 1 534 ? 1.133 32.303 -16.566 1.00 95.19 534 GLY A C 1
ATOM 4245 O O . GLY A 1 534 ? 1.057 31.081 -16.636 1.00 95.19 534 GLY A O 1
ATOM 4246 N N . ILE A 1 535 ? 1.162 32.945 -15.405 1.00 93.88 535 ILE A N 1
ATOM 4247 C CA . ILE A 1 535 ? 0.960 32.304 -14.104 1.00 93.88 535 ILE A CA 1
ATOM 4248 C C . ILE A 1 535 ? -0.012 33.136 -13.277 1.00 93.88 535 ILE A C 1
ATOM 4250 O O . ILE A 1 535 ? 0.154 34.355 -13.180 1.00 93.88 535 ILE A O 1
ATOM 4254 N N . ASP A 1 536 ? -1.023 32.495 -12.691 1.00 91.00 536 ASP A N 1
ATOM 4255 C CA . ASP A 1 536 ? -1.881 33.128 -11.691 1.00 91.00 536 ASP A CA 1
ATOM 4256 C C . ASP A 1 536 ? -1.600 32.623 -10.271 1.00 91.00 536 ASP A C 1
ATOM 4258 O O . ASP A 1 536 ? -1.023 31.555 -10.059 1.00 91.00 536 ASP A O 1
ATOM 4262 N N . ASP A 1 537 ? -1.973 33.435 -9.285 1.00 88.69 537 ASP A N 1
ATOM 4263 C CA . ASP A 1 537 ? -1.919 33.077 -7.872 1.00 88.69 537 ASP A CA 1
ATOM 4264 C C . ASP A 1 537 ? -3.321 32.913 -7.257 1.00 88.69 537 ASP A C 1
ATOM 4266 O O . ASP A 1 537 ? -4.352 33.267 -7.835 1.00 88.69 537 ASP A O 1
ATOM 4270 N N . VAL A 1 538 ? -3.363 32.433 -6.012 1.00 88.19 538 VAL A N 1
ATOM 4271 C CA . VAL A 1 538 ? -4.591 32.317 -5.197 1.00 88.19 538 VAL A CA 1
ATOM 4272 C C . VAL A 1 538 ? -5.332 33.646 -4.978 1.00 88.19 538 VAL A C 1
ATOM 4274 O O . VAL A 1 538 ? -6.489 33.642 -4.552 1.00 88.19 538 VAL A O 1
ATOM 4277 N N . LEU A 1 539 ? -4.682 34.787 -5.222 1.00 85.62 539 LEU A N 1
ATOM 4278 C CA . LEU A 1 539 ? -5.260 36.129 -5.119 1.00 85.62 539 LEU A CA 1
ATOM 4279 C C . LEU A 1 539 ? -5.755 36.657 -6.476 1.00 85.62 539 LEU A C 1
ATOM 4281 O O . LEU A 1 539 ? -6.319 37.752 -6.522 1.00 85.62 539 LEU A O 1
ATOM 4285 N N . ARG A 1 540 ? -5.634 35.855 -7.545 1.00 85.00 540 ARG A N 1
ATOM 4286 C CA . ARG A 1 540 ? -5.964 36.186 -8.939 1.00 85.00 540 ARG A CA 1
ATOM 4287 C C . ARG A 1 540 ? -5.112 37.308 -9.524 1.00 85.00 540 ARG A C 1
ATOM 4289 O O . ARG A 1 540 ? -5.573 38.047 -10.394 1.00 85.00 540 ARG A O 1
ATOM 4296 N N . HIS A 1 541 ? -3.887 37.456 -9.046 1.00 86.75 541 HIS A N 1
ATOM 4297 C CA . HIS A 1 541 ? -2.877 38.224 -9.754 1.00 86.75 541 HIS A CA 1
ATOM 4298 C C . HIS A 1 541 ? -2.298 37.351 -10.858 1.00 86.75 541 HIS A C 1
ATOM 4300 O O . HIS A 1 541 ? -1.992 36.186 -10.620 1.00 86.75 541 HIS A O 1
ATOM 4306 N N . THR A 1 542 ? -2.139 37.917 -12.050 1.00 89.56 542 THR A N 1
ATOM 4307 C CA . THR A 1 542 ? -1.653 37.185 -13.217 1.00 89.56 542 THR A CA 1
ATOM 4308 C C . THR A 1 542 ? -0.431 37.874 -13.786 1.00 89.56 542 THR A C 1
ATOM 4310 O O . THR A 1 542 ? -0.488 39.063 -14.106 1.00 89.56 542 THR A O 1
ATOM 4313 N N . VAL A 1 543 ? 0.650 37.113 -13.936 1.00 91.56 543 VAL A N 1
ATOM 4314 C CA . VAL A 1 543 ? 1.902 37.575 -14.534 1.00 91.56 543 VAL A CA 1
ATOM 4315 C C . VAL A 1 543 ? 2.120 36.852 -15.851 1.00 91.56 543 VAL A C 1
ATOM 4317 O O . VAL A 1 543 ? 1.991 35.631 -15.903 1.00 91.56 543 VAL A O 1
ATOM 4320 N N . LEU A 1 544 ? 2.424 37.602 -16.908 1.00 93.25 544 LEU A N 1
ATOM 4321 C CA . LEU A 1 544 ? 2.644 37.080 -18.257 1.00 93.25 544 LEU A CA 1
ATOM 4322 C C . LEU A 1 544 ? 4.102 37.248 -18.666 1.00 93.25 544 LEU A C 1
ATOM 4324 O O . LEU A 1 544 ? 4.733 38.246 -18.323 1.00 93.25 544 LEU A O 1
ATOM 4328 N N . PHE A 1 545 ? 4.594 36.288 -19.436 1.00 92.81 545 PHE A N 1
ATOM 4329 C CA . PHE A 1 545 ? 5.938 36.236 -19.987 1.00 92.81 545 PHE A CA 1
ATOM 4330 C C . PHE A 1 545 ? 5.823 36.023 -21.491 1.00 92.81 545 PHE A C 1
ATOM 4332 O O . PHE A 1 545 ? 5.501 34.912 -21.920 1.00 92.81 545 PHE A O 1
ATOM 4339 N N . THR A 1 546 ? 6.041 37.078 -22.274 1.00 91.75 546 THR A N 1
ATOM 4340 C CA . THR A 1 546 ? 5.838 37.068 -23.730 1.00 91.75 546 THR A CA 1
ATOM 4341 C C . THR A 1 546 ? 7.100 37.487 -24.473 1.00 91.75 546 THR A C 1
ATOM 4343 O O . THR A 1 546 ? 7.908 38.246 -23.943 1.00 91.75 546 THR A O 1
ATOM 4346 N N . ASP A 1 547 ? 7.296 36.960 -25.679 1.00 89.31 547 ASP A N 1
ATOM 4347 C CA . ASP A 1 547 ? 8.301 37.439 -26.641 1.00 89.31 547 ASP A CA 1
ATOM 4348 C C . ASP A 1 547 ? 7.593 37.837 -27.942 1.00 89.31 547 ASP A C 1
ATOM 4350 O O . ASP A 1 547 ? 6.492 37.351 -28.221 1.00 89.31 547 ASP A O 1
ATOM 4354 N N . ASP A 1 548 ? 8.249 38.677 -28.741 1.00 87.19 548 ASP A N 1
ATOM 4355 C CA . ASP A 1 548 ? 7.664 39.260 -29.951 1.00 87.19 548 ASP A CA 1
ATOM 4356 C C . ASP A 1 548 ? 8.651 39.335 -31.134 1.00 87.19 548 ASP A C 1
ATOM 4358 O O . ASP A 1 548 ? 9.871 39.124 -31.026 1.00 87.19 548 ASP A O 1
ATOM 4362 N N . TYR A 1 549 ? 8.103 39.622 -32.313 1.00 86.88 549 TYR A N 1
ATOM 4363 C CA . TYR A 1 549 ? 8.832 39.942 -33.524 1.00 86.88 549 TYR A CA 1
ATOM 4364 C C . TYR A 1 549 ? 9.383 41.375 -33.506 1.00 86.88 549 TYR A C 1
ATOM 4366 O O . TYR A 1 549 ? 8.686 42.361 -33.296 1.00 86.88 549 TYR A O 1
ATOM 4374 N N . SER A 1 550 ? 10.653 41.528 -33.879 1.00 80.56 550 SER A N 1
ATOM 4375 C CA . SER A 1 550 ? 11.349 42.820 -33.811 1.00 80.56 550 SER A CA 1
ATOM 4376 C C . SER A 1 550 ? 10.829 43.922 -34.738 1.00 80.56 550 SER A C 1
ATOM 4378 O O . SER A 1 550 ? 11.310 45.056 -34.690 1.00 80.56 550 SER A O 1
ATOM 4380 N N . GLY A 1 551 ? 9.915 43.594 -35.654 1.00 75.75 551 GLY A N 1
ATOM 4381 C CA . GLY A 1 551 ? 9.318 44.545 -36.589 1.00 75.75 551 GLY A CA 1
ATOM 4382 C C . GLY A 1 551 ? 7.945 45.078 -36.176 1.00 75.75 551 GLY A C 1
ATOM 4383 O O . GLY A 1 551 ? 7.440 45.946 -36.891 1.00 75.75 551 GLY A O 1
ATOM 4384 N N . SER A 1 552 ? 7.353 44.572 -35.090 1.00 70.12 552 SER A N 1
ATOM 4385 C CA . SER A 1 552 ? 5.991 44.898 -34.634 1.00 70.12 552 SER A CA 1
ATOM 4386 C C . SER A 1 552 ? 5.944 45.535 -33.248 1.00 70.12 552 SER A C 1
ATOM 4388 O O . SER A 1 552 ? 5.227 46.523 -33.107 1.00 70.12 552 SER A O 1
ATOM 4390 N N . GLY A 1 553 ? 6.752 45.085 -32.283 1.00 67.06 553 GLY A N 1
ATOM 4391 C CA . GLY A 1 553 ? 6.564 45.522 -30.902 1.00 67.06 553 GLY A CA 1
ATOM 4392 C C . GLY A 1 553 ? 7.758 45.369 -29.961 1.00 67.06 553 GLY A C 1
ATOM 4393 O O . GLY A 1 553 ? 8.931 45.451 -30.349 1.00 67.06 553 GLY A O 1
ATOM 4394 N N . ASP A 1 554 ? 7.394 45.260 -28.685 1.00 69.75 554 ASP A N 1
ATOM 4395 C CA . ASP A 1 554 ? 8.252 45.105 -27.517 1.00 69.75 554 ASP A CA 1
ATOM 4396 C C . ASP A 1 554 ? 8.649 43.630 -27.420 1.00 69.75 554 ASP A C 1
ATOM 4398 O O . ASP A 1 554 ? 7.776 42.779 -27.399 1.00 69.75 554 ASP A O 1
ATOM 4402 N N . GLY A 1 555 ? 9.943 43.299 -27.402 1.00 78.00 555 GLY A N 1
ATOM 4403 C CA . GLY A 1 555 ? 10.366 41.899 -27.482 1.00 78.00 555 GLY A CA 1
ATOM 4404 C C . GLY A 1 555 ? 10.100 41.085 -26.222 1.00 78.00 555 GLY A C 1
ATOM 4405 O O . GLY A 1 555 ? 8.964 40.801 -25.867 1.00 78.00 555 GLY A O 1
ATOM 4406 N N . MET A 1 556 ? 11.145 40.656 -25.519 1.00 86.06 556 MET A N 1
ATOM 4407 C CA . MET A 1 556 ? 10.912 39.956 -24.255 1.00 86.06 556 MET A CA 1
ATOM 4408 C C . MET A 1 556 ? 10.266 40.895 -23.229 1.00 86.06 556 MET A C 1
ATOM 4410 O O . MET A 1 556 ? 10.833 41.939 -22.887 1.00 86.06 556 MET A O 1
ATOM 4414 N N . ALA A 1 557 ? 9.106 40.493 -22.709 1.00 87.25 557 ALA A N 1
ATOM 4415 C CA . ALA A 1 557 ? 8.303 41.290 -21.798 1.00 87.25 557 ALA A CA 1
ATOM 4416 C C . ALA A 1 557 ? 7.766 40.480 -20.606 1.00 87.25 557 ALA A C 1
ATOM 4418 O O . ALA A 1 557 ? 7.375 39.316 -20.722 1.00 87.25 557 ALA A O 1
ATOM 4419 N N . ILE A 1 558 ? 7.724 41.134 -19.440 1.00 89.12 558 ILE A N 1
ATOM 4420 C CA . ILE A 1 558 ? 7.039 40.652 -18.235 1.00 89.12 558 ILE A CA 1
ATOM 4421 C C . ILE A 1 558 ? 5.876 41.592 -17.937 1.00 89.12 558 ILE A C 1
ATOM 4423 O O . ILE A 1 558 ? 6.093 42.752 -17.581 1.00 89.12 558 ILE A O 1
ATOM 4427 N N . HIS A 1 559 ? 4.646 41.090 -18.019 1.00 88.50 559 HIS A N 1
ATOM 4428 C CA . HIS A 1 559 ? 3.442 41.857 -17.705 1.00 88.50 559 HIS A CA 1
ATOM 4429 C C . HIS A 1 559 ? 2.940 41.473 -16.323 1.00 88.50 559 HIS A C 1
ATOM 4431 O O . HIS A 1 559 ? 2.467 40.361 -16.114 1.00 88.50 559 HIS A O 1
ATOM 4437 N N . LEU A 1 560 ? 3.052 42.376 -15.353 1.00 80.50 560 LEU A N 1
ATOM 4438 C CA . LEU A 1 560 ? 2.810 42.033 -13.953 1.00 80.50 560 LEU A CA 1
ATOM 4439 C C . LEU A 1 560 ? 1.321 41.916 -13.593 1.00 80.50 560 LEU A C 1
ATOM 4441 O O . LEU A 1 560 ? 1.013 41.272 -12.602 1.00 80.50 560 LEU A O 1
ATOM 4445 N N . ALA A 1 561 ? 0.402 42.525 -14.346 1.00 76.81 561 ALA A N 1
ATOM 4446 C CA . ALA A 1 561 ? -1.020 42.589 -13.987 1.00 76.81 561 ALA A CA 1
ATOM 4447 C C . ALA A 1 561 ? -1.954 42.226 -15.149 1.00 76.81 561 ALA A C 1
ATOM 4449 O O . ALA A 1 561 ? -2.901 42.951 -15.446 1.00 76.81 561 ALA A O 1
ATOM 4450 N N . GLY A 1 562 ? -1.675 41.104 -15.809 1.00 78.12 562 GLY A N 1
ATOM 4451 C CA . GLY A 1 562 ? -2.268 40.781 -17.105 1.00 78.12 562 GLY A CA 1
ATOM 4452 C C . GLY A 1 562 ? -1.759 41.720 -18.200 1.00 78.12 562 GLY A C 1
ATOM 4453 O O . GLY A 1 562 ? -0.721 42.359 -18.040 1.00 78.12 562 GLY A O 1
ATOM 4454 N N . TRP A 1 563 ? -2.492 41.810 -19.304 1.00 80.62 563 TRP A N 1
ATOM 4455 C CA . TRP A 1 563 ? -2.093 42.561 -20.495 1.00 80.62 563 TRP A CA 1
ATOM 4456 C C . TRP A 1 563 ? -2.050 44.083 -20.273 1.00 80.62 563 TRP A C 1
ATOM 4458 O O . TRP A 1 563 ? -3.081 44.705 -19.993 1.00 80.62 563 TRP A O 1
ATOM 4468 N N . TRP A 1 564 ? -0.851 44.680 -20.389 1.00 68.19 564 TRP A N 1
ATOM 4469 C CA . TRP A 1 564 ? -0.585 46.131 -20.484 1.00 68.19 564 TRP A CA 1
ATOM 4470 C C . TRP A 1 564 ? -0.570 47.061 -19.237 1.00 68.19 564 TRP A C 1
ATOM 4472 O O . TRP A 1 564 ? -0.217 48.230 -19.430 1.00 68.19 564 TRP A O 1
ATOM 4482 N N . PRO A 1 565 ? -0.879 46.705 -17.962 1.00 60.03 565 PRO A N 1
ATOM 4483 C CA . PRO A 1 565 ? -0.970 47.725 -16.903 1.00 60.03 565 PRO A CA 1
ATOM 4484 C C . PRO A 1 565 ? 0.367 47.992 -16.199 1.00 60.03 565 PRO A C 1
ATOM 4486 O O . PRO A 1 565 ? 0.500 49.003 -15.508 1.00 60.03 565 PRO A O 1
ATOM 4489 N N . ALA A 1 566 ? 1.339 47.084 -16.334 1.00 65.19 566 ALA A N 1
ATOM 4490 C CA . ALA A 1 566 ? 2.650 47.160 -15.694 1.00 65.19 566 ALA A CA 1
ATOM 4491 C C . ALA A 1 566 ? 3.645 46.211 -16.376 1.00 65.19 566 ALA A C 1
ATOM 4493 O O . ALA A 1 566 ? 3.857 45.088 -15.915 1.00 65.19 566 ALA A O 1
ATOM 4494 N N . THR A 1 567 ? 4.228 46.674 -17.478 1.00 70.19 567 THR A N 1
ATOM 4495 C CA . THR A 1 567 ? 5.111 45.868 -18.327 1.00 70.19 567 THR A CA 1
ATOM 4496 C C . THR A 1 567 ? 6.570 46.270 -18.129 1.00 70.19 567 THR A C 1
ATOM 4498 O O . THR A 1 567 ? 6.907 47.457 -18.146 1.00 70.19 567 THR A O 1
ATOM 4501 N N . ALA A 1 568 ? 7.435 45.281 -17.920 1.00 71.25 568 ALA A N 1
ATOM 4502 C CA . ALA A 1 568 ? 8.878 45.427 -18.050 1.00 71.25 568 ALA A CA 1
ATOM 4503 C C . ALA A 1 568 ? 9.288 44.857 -19.409 1.00 71.25 568 ALA A C 1
ATOM 4505 O O . ALA A 1 568 ? 9.065 43.677 -19.660 1.00 71.25 568 ALA A O 1
ATOM 4506 N N . VAL A 1 569 ? 9.854 45.705 -20.263 1.00 69.50 569 VAL A N 1
ATOM 4507 C CA . VAL A 1 569 ? 10.362 45.362 -21.596 1.00 69.50 569 VAL A CA 1
ATOM 4508 C C . VAL A 1 569 ? 11.845 45.679 -21.596 1.00 69.50 569 VAL A C 1
ATOM 4510 O O . VAL A 1 569 ? 12.224 46.753 -21.112 1.00 69.50 569 VAL A O 1
ATOM 4513 N N . GLY A 1 570 ? 12.680 44.820 -22.168 1.00 58.00 570 GLY A N 1
ATOM 4514 C CA . GLY A 1 570 ? 14.106 45.147 -22.249 1.00 58.00 570 GLY A CA 1
ATOM 4515 C C . GLY A 1 570 ? 14.867 44.614 -23.449 1.00 58.00 570 GLY A C 1
ATOM 4516 O O . GLY A 1 570 ? 16.096 44.724 -23.484 1.00 58.00 570 GLY A O 1
ATOM 4517 N N . ASP A 1 571 ? 14.166 44.227 -24.518 1.00 67.44 571 ASP A N 1
ATOM 4518 C CA . ASP A 1 571 ? 14.768 44.172 -25.847 1.00 67.44 571 ASP A CA 1
ATOM 4519 C C . ASP A 1 571 ? 13.793 44.560 -26.978 1.00 67.44 571 ASP A C 1
ATOM 4521 O O . ASP A 1 571 ? 12.635 44.899 -26.748 1.00 67.44 571 ASP A O 1
ATOM 4525 N N . GLY A 1 572 ? 14.312 44.593 -28.209 1.00 65.81 572 GLY A N 1
ATOM 4526 C CA . GLY A 1 572 ? 13.560 44.958 -29.412 1.00 65.81 572 GLY A CA 1
ATOM 4527 C C . GLY A 1 572 ? 13.033 43.768 -30.210 1.00 65.81 572 GLY A C 1
ATOM 4528 O O . GLY A 1 572 ? 12.925 43.906 -31.422 1.00 65.81 572 GLY A O 1
ATOM 4529 N N . GLY A 1 573 ? 12.811 42.607 -29.587 1.00 72.06 573 GLY A N 1
ATOM 4530 C CA . GLY A 1 573 ? 12.214 41.424 -30.215 1.00 72.06 573 GLY A CA 1
ATOM 4531 C C . GLY A 1 573 ? 13.158 40.630 -31.114 1.00 72.06 573 GLY A C 1
ATOM 4532 O O . GLY A 1 573 ? 14.313 40.996 -31.368 1.00 72.06 573 GLY A O 1
ATOM 4533 N N . ARG A 1 574 ? 12.662 39.506 -31.638 1.00 75.94 574 ARG A N 1
ATOM 4534 C CA . ARG A 1 574 ? 13.422 38.619 -32.533 1.00 75.94 574 ARG A CA 1
ATOM 4535 C C . ARG A 1 574 ? 13.171 38.939 -33.995 1.00 75.94 574 ARG A C 1
ATOM 4537 O O . ARG A 1 574 ? 12.034 39.066 -34.426 1.00 75.94 574 ARG A O 1
ATOM 4544 N N . ALA A 1 575 ? 14.225 38.914 -34.809 1.00 80.19 575 ALA A N 1
ATOM 4545 C CA . ALA A 1 575 ? 14.087 39.047 -36.264 1.00 80.19 575 ALA A CA 1
ATOM 4546 C C . ALA A 1 575 ? 13.464 37.811 -36.948 1.00 80.19 575 ALA A C 1
ATOM 4548 O O . ALA A 1 575 ? 13.006 37.902 -38.088 1.00 80.19 575 ALA A O 1
ATOM 4549 N N . ASP A 1 576 ? 13.474 36.651 -36.288 1.00 85.56 576 ASP A N 1
ATOM 4550 C CA . ASP A 1 576 ? 12.801 35.443 -36.761 1.00 85.56 576 ASP A CA 1
ATOM 4551 C C . ASP A 1 576 ? 12.175 34.703 -35.577 1.00 85.56 576 ASP A C 1
ATOM 4553 O O . ASP A 1 576 ? 12.879 34.131 -34.741 1.00 85.56 576 ASP A O 1
ATOM 4557 N N . ILE A 1 577 ? 10.844 34.736 -35.523 1.00 86.81 577 ILE A N 1
ATOM 4558 C CA . ILE A 1 577 ? 10.034 34.038 -34.516 1.00 86.81 577 ILE A CA 1
ATOM 4559 C C . ILE A 1 577 ? 9.537 32.683 -35.026 1.00 86.81 577 ILE A C 1
ATOM 4561 O O . ILE A 1 577 ? 9.005 31.891 -34.262 1.00 86.81 577 ILE A O 1
ATOM 4565 N N . ARG A 1 578 ? 9.748 32.371 -36.313 1.00 89.62 578 ARG A N 1
ATOM 4566 C CA . ARG A 1 578 ? 9.330 31.099 -36.937 1.00 89.62 578 ARG A CA 1
ATOM 4567 C C . ARG A 1 578 ? 10.222 29.909 -36.612 1.00 89.62 578 ARG A C 1
ATOM 4569 O O . ARG A 1 578 ? 9.917 28.780 -36.995 1.00 89.62 578 ARG A O 1
ATOM 4576 N N . THR A 1 579 ? 11.342 30.148 -35.949 1.00 88.19 579 THR A N 1
ATOM 4577 C CA . THR A 1 579 ? 12.211 29.094 -35.435 1.00 88.19 579 THR A CA 1
ATOM 4578 C C . THR A 1 579 ? 11.882 28.862 -33.971 1.00 88.19 579 THR A C 1
ATOM 4580 O O . THR A 1 579 ? 11.592 29.805 -33.244 1.00 88.19 579 THR A O 1
ATOM 4583 N N . PHE A 1 580 ? 11.891 27.601 -33.541 1.00 89.94 580 PHE A N 1
ATOM 4584 C CA . PHE A 1 580 ? 11.667 27.272 -32.137 1.00 89.94 580 PHE A CA 1
ATOM 4585 C C . PHE A 1 580 ? 12.788 27.802 -31.257 1.00 89.94 580 PHE A C 1
ATOM 4587 O O . PHE A 1 580 ? 13.963 27.604 -31.573 1.00 89.94 580 PHE A O 1
ATOM 4594 N N . ASN A 1 581 ? 12.405 28.381 -30.122 1.00 87.50 581 ASN A N 1
ATOM 4595 C CA . ASN A 1 581 ? 13.325 28.837 -29.088 1.00 87.50 581 ASN A CA 1
ATOM 4596 C C . ASN A 1 581 ? 12.831 28.444 -27.710 1.00 87.50 581 ASN A C 1
ATOM 4598 O O . ASN A 1 581 ? 11.626 28.299 -27.493 1.00 87.50 581 ASN A O 1
ATOM 4602 N N . THR A 1 582 ? 13.785 28.236 -26.807 1.00 89.81 582 THR A N 1
ATOM 4603 C CA . THR A 1 582 ? 13.520 27.791 -25.443 1.00 89.81 582 THR A CA 1
ATOM 4604 C C . THR A 1 582 ? 13.628 28.971 -24.495 1.00 89.81 582 THR A C 1
ATOM 4606 O O . THR A 1 582 ? 14.673 29.616 -24.402 1.00 89.81 582 THR A O 1
ATOM 4609 N N . TYR A 1 583 ? 12.560 29.185 -23.746 1.00 89.81 583 TYR A N 1
ATOM 4610 C CA . TYR A 1 583 ? 12.402 30.261 -22.790 1.00 89.81 583 TYR A CA 1
ATOM 4611 C C . TYR A 1 583 ? 12.277 29.710 -21.377 1.00 89.81 583 TYR A C 1
ATOM 4613 O O . TYR A 1 583 ? 11.913 28.547 -21.169 1.00 89.81 583 TYR A O 1
ATOM 4621 N N . GLU A 1 584 ? 12.544 30.565 -20.398 1.00 90.62 584 GLU A N 1
ATOM 4622 C CA . GLU A 1 584 ? 12.306 30.249 -18.998 1.00 90.62 584 GLU A CA 1
ATOM 4623 C C . GLU A 1 584 ? 11.846 31.464 -18.204 1.00 90.62 584 GLU A C 1
ATOM 4625 O O . GLU A 1 584 ? 12.504 32.506 -18.182 1.00 90.62 584 GLU A O 1
ATOM 4630 N N . ALA A 1 585 ? 10.716 31.301 -17.528 1.00 92.00 585 ALA A N 1
ATOM 4631 C CA . ALA A 1 585 ? 10.139 32.268 -16.615 1.00 92.00 585 ALA A CA 1
ATOM 4632 C C . ALA A 1 585 ? 10.369 31.805 -15.173 1.00 92.00 585 ALA A C 1
ATOM 4634 O O . ALA A 1 585 ? 9.867 30.762 -14.765 1.00 92.00 585 ALA A O 1
ATOM 4635 N N . GLN A 1 586 ? 11.134 32.567 -14.402 1.00 89.94 586 GLN A N 1
ATOM 4636 C CA . GLN A 1 586 ? 11.495 32.269 -13.019 1.00 89.94 586 GLN A CA 1
ATOM 4637 C C . GLN A 1 586 ? 10.656 33.130 -12.073 1.00 89.94 586 GLN A C 1
ATOM 4639 O O . GLN A 1 586 ? 10.523 34.340 -12.276 1.00 89.94 586 GLN A O 1
ATOM 4644 N N . VAL A 1 587 ? 10.121 32.505 -11.027 1.00 88.94 587 VAL A N 1
ATOM 4645 C CA . VAL A 1 587 ? 9.301 33.139 -9.993 1.00 88.94 587 VAL A CA 1
ATOM 4646 C C . VAL A 1 587 ? 9.967 32.897 -8.645 1.00 88.94 587 VAL A C 1
ATOM 4648 O O . VAL A 1 587 ? 10.067 31.757 -8.192 1.00 88.94 587 VAL A O 1
ATOM 4651 N N . VAL A 1 588 ? 10.437 33.970 -8.007 1.00 86.25 588 VAL A N 1
ATOM 4652 C CA . VAL A 1 588 ? 11.226 33.908 -6.770 1.00 86.25 588 VAL A CA 1
ATOM 4653 C C . VAL A 1 588 ? 10.563 34.761 -5.682 1.00 86.25 588 VAL A C 1
ATOM 4655 O O . VAL A 1 588 ? 10.694 35.992 -5.683 1.00 86.25 588 VAL A O 1
ATOM 4658 N N . PRO A 1 589 ? 9.844 34.149 -4.723 1.00 78.00 589 PRO A N 1
ATOM 4659 C CA . PRO A 1 589 ? 9.310 34.859 -3.565 1.00 78.00 589 PRO A CA 1
ATOM 4660 C C . PRO A 1 589 ? 10.451 35.336 -2.649 1.00 78.00 589 PRO A C 1
ATOM 4662 O O . PRO A 1 589 ? 11.203 34.535 -2.095 1.00 78.00 589 PRO A O 1
ATOM 4665 N N . LEU A 1 590 ? 10.598 36.649 -2.450 1.00 68.81 590 LEU A N 1
ATOM 4666 C CA . LEU A 1 590 ? 11.631 37.210 -1.573 1.00 68.81 590 LEU A CA 1
ATOM 4667 C C . LEU A 1 590 ? 11.166 37.210 -0.109 1.00 68.81 590 LEU A C 1
ATOM 4669 O O . LEU A 1 590 ? 10.073 37.665 0.230 1.00 68.81 590 LEU A O 1
ATOM 4673 N N . THR A 1 591 ? 12.052 36.791 0.794 1.00 57.81 591 THR A N 1
ATOM 4674 C CA . THR A 1 591 ? 11.773 36.567 2.227 1.00 57.81 591 THR A CA 1
ATOM 4675 C C . THR A 1 591 ? 11.735 37.830 3.101 1.00 57.81 591 THR A C 1
ATOM 4677 O O . THR A 1 591 ? 11.629 37.744 4.325 1.00 57.81 591 THR A O 1
ATOM 4680 N N . ASN A 1 592 ? 11.785 39.031 2.520 1.00 54.69 592 ASN A N 1
ATOM 4681 C CA . ASN A 1 592 ? 11.792 40.268 3.304 1.00 54.69 592 ASN A CA 1
ATOM 4682 C C . ASN A 1 592 ? 10.383 40.655 3.798 1.00 54.69 592 ASN A C 1
ATOM 4684 O O . ASN A 1 592 ? 9.373 40.299 3.197 1.00 54.69 592 ASN A O 1
ATOM 4688 N N . ILE A 1 593 ? 10.327 41.469 4.863 1.00 52.25 593 ILE A N 1
ATOM 4689 C CA . ILE A 1 593 ? 9.129 41.962 5.597 1.00 52.25 593 ILE A CA 1
ATOM 4690 C C . ILE A 1 593 ? 8.016 42.536 4.679 1.00 52.25 593 ILE A C 1
ATOM 4692 O O . ILE A 1 593 ? 6.874 42.686 5.103 1.00 52.25 593 ILE A O 1
ATOM 4696 N N . LEU A 1 594 ? 8.335 42.831 3.416 1.00 52.97 594 LEU A N 1
ATOM 4697 C CA . LEU A 1 594 ? 7.446 43.407 2.407 1.00 52.97 594 LEU A CA 1
ATOM 4698 C C . LEU A 1 594 ? 6.787 42.384 1.449 1.00 52.97 594 LEU A C 1
ATOM 4700 O O . LEU A 1 594 ? 5.996 42.819 0.622 1.00 52.97 594 LEU A O 1
ATOM 4704 N N . ARG A 1 595 ? 7.076 41.069 1.541 1.00 62.69 595 ARG A N 1
ATOM 4705 C CA . ARG A 1 595 ? 6.521 39.999 0.667 1.00 62.69 595 ARG A CA 1
ATOM 4706 C C . ARG A 1 595 ? 6.537 40.354 -0.833 1.00 62.69 595 ARG A C 1
ATOM 4708 O O . ARG A 1 595 ? 5.498 40.397 -1.492 1.00 62.69 595 ARG A O 1
ATOM 4715 N N . ILE A 1 596 ? 7.726 40.659 -1.345 1.00 71.88 596 ILE A N 1
ATOM 4716 C CA . ILE A 1 596 ? 7.954 41.004 -2.756 1.00 71.88 596 ILE A CA 1
ATOM 4717 C C . ILE A 1 596 ? 8.262 39.719 -3.524 1.00 71.88 596 ILE A C 1
ATOM 4719 O O . ILE A 1 596 ? 8.945 38.854 -2.991 1.00 71.88 596 ILE A O 1
ATOM 4723 N N . THR A 1 597 ? 7.793 39.592 -4.761 1.00 81.50 597 THR A N 1
ATOM 4724 C CA . THR A 1 597 ? 8.191 38.496 -5.665 1.00 81.50 597 THR A CA 1
ATOM 4725 C C . THR A 1 597 ? 9.015 39.069 -6.811 1.00 81.50 597 THR A C 1
ATOM 4727 O O . THR A 1 597 ? 8.639 40.103 -7.367 1.00 81.50 597 THR A O 1
ATOM 4730 N N . GLU A 1 598 ? 10.156 38.445 -7.103 1.00 85.56 598 GLU A N 1
ATOM 4731 C CA . GLU A 1 598 ? 10.992 38.746 -8.268 1.00 85.56 598 GLU A CA 1
ATOM 4732 C C . GLU A 1 598 ? 10.617 37.791 -9.403 1.00 85.56 598 GLU A C 1
ATOM 4734 O O . GLU A 1 598 ? 10.515 36.578 -9.210 1.00 85.56 598 GLU A O 1
ATOM 4739 N N . PHE A 1 599 ? 10.405 38.361 -10.582 1.00 87.75 599 PHE A N 1
ATOM 4740 C CA . PHE A 1 599 ? 10.125 37.648 -11.815 1.00 87.75 599 PHE A CA 1
ATOM 4741 C C . PHE A 1 599 ? 11.288 37.863 -12.768 1.00 87.75 599 PHE A C 1
ATOM 4743 O O . PHE A 1 599 ? 11.732 38.995 -12.963 1.00 87.75 599 PHE A O 1
ATOM 4750 N N . THR A 1 600 ? 11.778 36.786 -13.367 1.00 86.94 600 THR A N 1
ATOM 4751 C CA . THR A 1 600 ? 12.837 36.846 -14.377 1.00 86.94 600 THR A CA 1
ATOM 4752 C C . THR A 1 600 ? 12.398 36.089 -15.618 1.00 86.94 600 THR A C 1
ATOM 4754 O O . THR A 1 600 ? 11.918 34.970 -15.497 1.00 86.94 600 THR A O 1
ATOM 4757 N N . PHE A 1 601 ? 12.597 36.657 -16.803 1.00 88.69 601 PHE A N 1
ATOM 4758 C CA . PHE A 1 601 ? 12.303 35.992 -18.071 1.00 88.69 601 PHE A CA 1
ATOM 4759 C C . PHE A 1 601 ? 13.566 35.882 -18.910 1.00 88.69 601 PHE A C 1
ATOM 4761 O O . PHE A 1 601 ? 14.244 36.886 -19.112 1.00 88.69 601 PHE A O 1
ATOM 4768 N N . ARG A 1 602 ? 13.919 34.674 -19.358 1.00 84.19 602 ARG A N 1
ATOM 4769 C CA . ARG A 1 602 ? 15.173 34.393 -20.073 1.00 84.19 602 ARG A CA 1
ATOM 4770 C C . ARG A 1 602 ? 14.916 33.680 -21.395 1.00 84.19 602 ARG A C 1
ATOM 4772 O O . ARG A 1 602 ? 14.130 32.737 -21.441 1.00 84.19 602 ARG A O 1
ATOM 4779 N N . ASP A 1 603 ? 15.648 34.082 -22.427 1.00 81.19 603 ASP A N 1
ATOM 4780 C CA . ASP A 1 603 ? 15.848 33.292 -23.645 1.00 81.19 603 ASP A CA 1
ATOM 4781 C C . ASP A 1 603 ? 17.109 32.437 -23.451 1.00 81.19 603 ASP A C 1
ATOM 4783 O O . ASP A 1 603 ? 18.214 32.965 -23.279 1.00 81.19 603 ASP A O 1
ATOM 4787 N N . ILE A 1 604 ? 16.938 31.114 -23.375 1.00 73.19 604 ILE A N 1
ATOM 4788 C CA . ILE A 1 604 ? 17.991 30.199 -22.910 1.00 73.19 604 ILE A CA 1
ATOM 4789 C C . ILE A 1 604 ? 18.826 29.635 -24.065 1.00 73.19 604 ILE A C 1
ATOM 4791 O O . ILE A 1 604 ? 20.002 29.327 -23.854 1.00 73.19 604 ILE A O 1
ATOM 4795 N N . LEU A 1 605 ? 18.273 29.473 -25.275 1.00 66.38 605 LEU A N 1
ATOM 4796 C CA . LEU A 1 605 ? 18.972 28.797 -26.379 1.00 66.38 605 LEU A CA 1
ATOM 4797 C C . LEU A 1 605 ? 18.636 29.410 -27.746 1.00 66.38 605 LEU A C 1
ATOM 4799 O O . LEU A 1 605 ? 17.552 29.177 -28.276 1.00 66.38 605 LEU A O 1
ATOM 4803 N N . ASP A 1 606 ? 19.618 30.077 -28.366 1.00 52.59 606 ASP A N 1
ATOM 4804 C CA . ASP A 1 606 ? 19.649 30.286 -29.818 1.00 52.59 606 ASP A CA 1
ATOM 4805 C C . ASP A 1 606 ? 20.308 29.090 -30.544 1.00 52.59 606 ASP A C 1
ATOM 4807 O O . ASP A 1 606 ? 20.861 28.176 -29.918 1.00 52.59 606 ASP A O 1
ATOM 4811 N N . GLN A 1 607 ? 20.226 29.064 -31.883 1.00 42.62 607 GLN A N 1
ATOM 4812 C CA . GLN A 1 607 ? 20.631 27.936 -32.743 1.00 42.62 607 GLN A CA 1
ATOM 4813 C C . GLN A 1 607 ? 22.081 27.441 -32.543 1.00 42.62 607 GLN A C 1
ATOM 4815 O O . GLN A 1 607 ? 22.404 26.325 -32.974 1.00 42.62 607 GLN A O 1
ATOM 4820 N N . ASP A 1 608 ? 22.937 28.191 -31.840 1.00 42.69 608 ASP A N 1
ATOM 4821 C CA . ASP A 1 608 ? 24.333 27.843 -31.567 1.00 42.69 608 ASP A CA 1
ATOM 4822 C C . ASP A 1 608 ? 24.658 27.563 -30.091 1.00 42.69 608 ASP A C 1
ATOM 4824 O O . ASP A 1 608 ? 25.791 27.186 -29.781 1.00 42.69 608 ASP A O 1
ATOM 4828 N N . ALA A 1 609 ? 23.654 27.580 -29.209 1.00 47.88 609 ALA A N 1
ATOM 4829 C CA . ALA A 1 609 ? 23.738 27.134 -27.817 1.00 47.88 609 ALA A CA 1
ATOM 4830 C C . ALA A 1 609 ? 24.853 27.814 -26.989 1.00 47.88 609 ALA A C 1
ATOM 4832 O O . ALA A 1 609 ? 25.521 27.139 -26.194 1.00 47.88 609 ALA A O 1
ATOM 4833 N N . ASN A 1 610 ? 25.029 29.132 -27.160 1.00 39.34 610 ASN A N 1
ATOM 4834 C CA . ASN A 1 610 ? 25.928 29.978 -26.368 1.00 39.34 610 ASN A CA 1
ATOM 4835 C C . ASN A 1 610 ? 25.199 31.199 -25.774 1.00 39.34 610 ASN A C 1
ATOM 4837 O O . ASN A 1 610 ? 24.620 31.973 -26.518 1.00 39.34 610 ASN A O 1
ATOM 4841 N N . ALA A 1 611 ? 25.378 31.388 -24.456 1.00 42.50 611 ALA A N 1
ATOM 4842 C CA . ALA A 1 611 ? 25.043 32.544 -23.606 1.00 42.50 611 ALA A CA 1
ATOM 4843 C C . ALA A 1 611 ? 23.581 33.046 -23.585 1.00 42.50 611 ALA A C 1
ATOM 4845 O O . ALA A 1 611 ? 22.960 33.260 -24.617 1.00 42.50 611 ALA A O 1
ATOM 4846 N N . ILE A 1 612 ? 23.083 33.325 -22.368 1.00 52.25 612 ILE A N 1
ATOM 4847 C CA . ILE A 1 612 ? 21.863 34.110 -22.113 1.00 52.25 612 ILE A CA 1
ATOM 4848 C C . ILE A 1 612 ? 22.017 35.429 -22.876 1.00 52.25 612 ILE A C 1
ATOM 4850 O O . ILE A 1 612 ? 22.829 36.273 -22.491 1.00 52.25 612 ILE A O 1
ATOM 4854 N N . SER A 1 613 ? 21.314 35.574 -23.995 1.00 52.38 613 SER A N 1
ATOM 4855 C CA . SER A 1 613 ? 21.445 36.757 -24.847 1.00 52.38 613 SER A CA 1
ATOM 4856 C C . SER A 1 613 ? 20.483 37.861 -24.415 1.00 52.38 613 SER A C 1
ATOM 4858 O O . SER A 1 613 ? 20.786 39.037 -24.623 1.00 52.38 613 SER A O 1
ATOM 4860 N N . ARG A 1 614 ? 19.343 37.485 -23.812 1.00 64.19 614 ARG A N 1
ATOM 4861 C CA . ARG A 1 614 ? 18.213 38.365 -23.482 1.00 64.19 614 ARG A CA 1
ATOM 4862 C C . ARG A 1 614 ? 17.575 37.909 -22.160 1.00 64.19 614 ARG A C 1
ATOM 4864 O O . ARG A 1 614 ? 17.266 36.726 -21.986 1.00 64.19 614 ARG A O 1
ATOM 4871 N N . GLN A 1 615 ? 17.482 38.825 -21.196 1.00 72.25 615 GLN A N 1
ATOM 4872 C CA . GLN A 1 615 ? 16.936 38.576 -19.861 1.00 72.25 615 GLN A CA 1
ATOM 4873 C C . GLN A 1 615 ? 16.220 39.821 -19.347 1.00 72.25 615 GLN A C 1
ATOM 4875 O O . GLN A 1 615 ? 16.854 40.862 -19.193 1.00 72.25 615 GLN A O 1
ATOM 4880 N N . GLU A 1 616 ? 14.973 39.644 -18.922 1.00 73.75 616 GLU A N 1
ATOM 4881 C CA . GLU A 1 616 ? 14.197 40.669 -18.233 1.00 73.75 616 GLU A CA 1
ATOM 4882 C C . GLU A 1 616 ? 13.985 40.350 -16.764 1.00 73.75 616 GLU A C 1
ATOM 4884 O O . GLU A 1 616 ? 13.905 39.185 -16.369 1.00 73.75 616 GLU A O 1
ATOM 4889 N N . ARG A 1 617 ? 13.893 41.402 -15.946 1.00 78.75 617 ARG A N 1
ATOM 4890 C CA . ARG A 1 617 ? 13.584 41.299 -14.518 1.00 78.75 617 ARG A CA 1
ATOM 4891 C C . ARG A 1 617 ? 12.530 42.316 -14.121 1.00 78.75 617 ARG A C 1
ATOM 4893 O O . ARG A 1 617 ? 12.644 43.499 -14.433 1.00 78.75 617 ARG A O 1
ATOM 4900 N N . ALA A 1 618 ? 11.550 41.862 -13.357 1.00 75.06 618 ALA A N 1
ATOM 4901 C CA . ALA A 1 618 ? 10.509 42.694 -12.782 1.00 75.06 618 ALA A CA 1
ATOM 4902 C C . ALA A 1 618 ? 10.253 42.283 -11.330 1.00 75.06 618 ALA A C 1
ATOM 4904 O O . ALA A 1 618 ? 10.549 41.161 -10.923 1.00 75.06 618 ALA A O 1
ATOM 4905 N N . ASP A 1 619 ? 9.693 43.186 -10.531 1.00 75.25 619 ASP A N 1
ATOM 4906 C CA . ASP A 1 619 ? 9.280 42.855 -9.172 1.00 75.25 619 ASP A CA 1
ATOM 4907 C C . ASP A 1 619 ? 7.970 43.543 -8.790 1.00 75.25 619 ASP A C 1
ATOM 4909 O O . ASP A 1 619 ? 7.535 44.516 -9.409 1.00 75.25 619 ASP A O 1
ATOM 4913 N N . THR A 1 620 ? 7.329 43.031 -7.742 1.00 72.31 620 THR A N 1
ATOM 4914 C CA . THR A 1 620 ? 6.034 43.547 -7.286 1.00 72.31 620 THR A CA 1
ATOM 4915 C C . THR A 1 620 ? 6.116 44.858 -6.487 1.00 72.31 620 THR A C 1
ATOM 4917 O O . THR A 1 620 ? 5.069 45.385 -6.094 1.00 72.31 620 THR A O 1
ATOM 4920 N N . ARG A 1 621 ? 7.311 45.434 -6.237 1.00 69.12 621 ARG A N 1
ATOM 4921 C CA . ARG A 1 621 ? 7.464 46.643 -5.392 1.00 69.12 621 ARG A CA 1
ATOM 4922 C C . ARG A 1 621 ? 6.746 47.847 -5.972 1.00 69.12 621 ARG A C 1
ATOM 4924 O O . ARG A 1 621 ? 6.173 48.629 -5.218 1.00 69.12 621 ARG A O 1
ATOM 4931 N N . SER A 1 622 ? 6.795 48.001 -7.291 1.00 63.25 622 SER A N 1
ATOM 4932 C CA . SER A 1 622 ? 6.186 49.123 -8.012 1.00 63.25 622 SER A CA 1
ATOM 4933 C C . SER A 1 622 ? 4.653 49.115 -7.949 1.00 63.25 622 SER A C 1
ATOM 4935 O O . SER A 1 622 ? 4.039 50.169 -8.102 1.00 63.25 622 SER A O 1
ATOM 4937 N N . LEU A 1 623 ? 4.047 47.956 -7.670 1.00 67.62 623 LEU A N 1
ATOM 4938 C CA . LEU A 1 623 ? 2.597 47.741 -7.660 1.00 67.62 623 LEU A CA 1
ATOM 4939 C C . LEU A 1 623 ? 1.986 47.649 -6.257 1.00 67.62 623 LEU A C 1
ATOM 4941 O O . LEU A 1 623 ? 0.768 47.703 -6.113 1.00 67.62 623 LEU A O 1
ATOM 4945 N N . GLY A 1 624 ? 2.808 47.545 -5.208 1.00 68.19 624 GLY A N 1
ATOM 4946 C CA . GLY A 1 624 ? 2.333 47.551 -3.818 1.00 68.19 624 GLY A CA 1
ATOM 4947 C C . GLY A 1 624 ? 1.474 46.340 -3.428 1.00 68.19 624 GLY A C 1
ATOM 4948 O O . GLY A 1 624 ? 0.720 46.418 -2.458 1.00 68.19 624 GLY A O 1
ATOM 4949 N N . TRP A 1 625 ? 1.585 45.235 -4.165 1.00 75.62 625 TRP A N 1
ATOM 4950 C CA . TRP A 1 625 ? 0.849 43.985 -3.948 1.00 75.62 625 TRP A CA 1
ATOM 4951 C C . TRP A 1 625 ? 1.784 42.777 -3.748 1.00 75.62 625 TRP A C 1
ATOM 4953 O O . TRP A 1 625 ? 2.989 42.836 -4.014 1.00 75.62 625 TRP A O 1
ATOM 4963 N N . THR A 1 626 ? 1.221 41.679 -3.250 1.00 75.50 626 THR A N 1
ATOM 4964 C CA . THR A 1 626 ? 1.941 40.442 -2.924 1.00 75.50 626 THR A CA 1
ATOM 4965 C C . THR A 1 626 ? 1.437 39.320 -3.819 1.00 75.50 626 THR A C 1
ATOM 4967 O O . THR A 1 626 ? 0.232 39.083 -3.850 1.00 75.50 626 THR A O 1
ATOM 4970 N N . PHE A 1 627 ? 2.354 38.618 -4.488 1.00 80.44 627 PHE A N 1
ATOM 4971 C CA . PHE A 1 627 ? 2.038 37.389 -5.212 1.00 80.44 627 PHE A CA 1
ATOM 4972 C C . PHE A 1 627 ? 1.865 36.242 -4.202 1.00 80.44 627 PHE A C 1
ATOM 4974 O O . PHE A 1 627 ? 2.720 36.023 -3.339 1.00 80.44 627 PHE A O 1
ATOM 4981 N N . GLY A 1 628 ? 0.701 35.602 -4.224 1.00 81.94 628 GLY A N 1
ATOM 4982 C CA . GLY A 1 628 ? 0.333 34.466 -3.389 1.00 81.94 628 GLY A CA 1
ATOM 4983 C C . GLY A 1 628 ? 0.861 33.139 -3.936 1.00 81.94 628 GLY A C 1
ATOM 4984 O O . GLY A 1 628 ? 1.707 33.104 -4.824 1.00 81.94 628 GLY A O 1
ATOM 4985 N N . THR A 1 629 ? 0.345 32.029 -3.402 1.00 86.62 629 THR A N 1
ATOM 4986 C CA . THR A 1 629 ? 0.655 30.690 -3.920 1.00 86.62 629 THR A CA 1
ATOM 4987 C C . THR A 1 629 ? 0.202 30.575 -5.384 1.00 86.62 629 THR A C 1
ATOM 4989 O O . THR A 1 629 ? -0.972 30.846 -5.649 1.00 86.62 629 THR A O 1
ATOM 4992 N N . PRO A 1 630 ? 1.087 30.188 -6.317 1.00 88.31 630 PRO A N 1
ATOM 4993 C CA . PRO A 1 630 ? 0.740 29.940 -7.714 1.00 88.31 630 PRO A CA 1
ATOM 4994 C C . PRO A 1 630 ? -0.334 28.857 -7.860 1.00 88.31 630 PRO A C 1
ATOM 4996 O O . PRO A 1 630 ? -0.280 27.842 -7.162 1.00 88.31 630 PRO A O 1
ATOM 4999 N N . GLN A 1 631 ? -1.284 29.051 -8.776 1.00 91.06 631 GLN A N 1
ATOM 5000 C CA . GLN A 1 631 ? -2.337 28.079 -9.072 1.00 91.06 631 GLN A CA 1
ATOM 5001 C C . GLN A 1 631 ? -2.194 27.501 -10.478 1.00 91.06 631 GLN A C 1
ATOM 5003 O O . GLN A 1 631 ? -1.896 26.319 -10.601 1.00 91.06 631 GLN A O 1
ATOM 5008 N N . TYR A 1 632 ? -2.368 28.299 -11.527 1.00 94.62 632 TYR A N 1
ATOM 5009 C CA . TYR A 1 632 ? -2.478 27.815 -12.900 1.00 94.62 632 TYR A CA 1
ATOM 5010 C C . TYR A 1 632 ? -1.429 28.437 -13.817 1.00 94.62 632 TYR A C 1
ATOM 5012 O O . TYR A 1 632 ? -1.198 29.648 -13.799 1.00 94.62 632 TYR A O 1
ATOM 5020 N N . VAL A 1 633 ? -0.840 27.603 -14.676 1.00 96.56 633 VAL A N 1
ATOM 5021 C CA . VAL A 1 633 ? -0.038 28.070 -15.817 1.00 96.56 633 VAL A CA 1
ATOM 5022 C C . VAL A 1 633 ? -0.959 28.240 -17.015 1.00 96.56 633 VAL A C 1
ATOM 5024 O O . VAL A 1 633 ? -1.765 27.354 -17.289 1.00 96.56 633 VAL A O 1
ATOM 5027 N N . TYR A 1 634 ? -0.818 29.346 -17.736 1.00 96.81 634 TYR A N 1
ATOM 5028 C CA . TYR A 1 634 ? -1.556 29.663 -18.956 1.00 96.81 634 TYR A CA 1
ATOM 5029 C C . TYR A 1 634 ? -0.635 29.632 -20.171 1.00 96.81 634 TYR A C 1
ATOM 5031 O O . TYR A 1 634 ? 0.533 30.004 -20.064 1.00 96.81 634 TYR A O 1
ATOM 5039 N N . LEU A 1 635 ? -1.183 29.265 -21.328 1.00 97.12 635 LEU A N 1
ATOM 5040 C CA . LEU A 1 635 ? -0.588 29.574 -22.630 1.00 97.12 635 LEU A CA 1
ATOM 5041 C C . LEU A 1 635 ? -1.313 30.787 -23.202 1.00 97.12 635 LEU A C 1
ATOM 5043 O O . LEU A 1 635 ? -2.546 30.800 -23.260 1.00 97.12 635 LEU A O 1
ATOM 5047 N N . VAL A 1 636 ? -0.549 31.812 -23.567 1.00 95.12 636 VAL A N 1
ATOM 5048 C CA . VAL A 1 636 ? -1.079 33.145 -23.864 1.00 95.12 636 VAL A CA 1
ATOM 5049 C C . VAL A 1 636 ? -0.559 33.680 -25.191 1.00 95.12 636 VAL A C 1
ATOM 5051 O O . VAL A 1 636 ? 0.539 33.325 -25.625 1.00 95.12 636 VAL A O 1
ATOM 5054 N N . THR A 1 637 ? -1.361 34.531 -25.826 1.00 92.56 637 THR A N 1
ATOM 5055 C CA . THR A 1 637 ? -1.017 35.204 -27.083 1.00 92.56 637 THR A CA 1
ATOM 5056 C C . THR A 1 637 ? -1.774 36.526 -27.214 1.00 92.56 637 THR A C 1
ATOM 5058 O O . THR A 1 637 ? -2.945 36.600 -26.835 1.00 92.56 637 THR A O 1
ATOM 5061 N N . ASP A 1 638 ? -1.114 37.563 -27.724 1.00 89.62 638 ASP A N 1
ATOM 5062 C CA . ASP A 1 638 ? -1.725 38.836 -28.115 1.00 89.62 638 ASP A CA 1
ATOM 5063 C C . ASP A 1 638 ? -1.263 39.242 -29.516 1.00 89.62 638 ASP A C 1
ATOM 5065 O O . ASP A 1 638 ? -0.473 40.146 -29.710 1.00 89.62 638 ASP A O 1
ATOM 5069 N N . THR A 1 639 ? -1.723 38.522 -30.531 1.00 84.12 639 THR A N 1
ATOM 5070 C CA . THR A 1 639 ? -1.348 38.813 -31.915 1.00 84.12 639 THR A CA 1
ATOM 5071 C C . THR A 1 639 ? -2.322 39.830 -32.521 1.00 84.12 639 THR A C 1
ATOM 5073 O O . THR A 1 639 ? -3.454 39.459 -32.873 1.00 84.12 639 THR A O 1
ATOM 5076 N N . ASP A 1 640 ? -1.910 41.083 -32.721 1.00 75.62 640 ASP A N 1
ATOM 5077 C CA . ASP A 1 640 ? -2.701 42.101 -33.420 1.00 75.62 640 ASP A CA 1
ATOM 5078 C C . ASP A 1 640 ? -2.059 42.548 -34.750 1.00 75.62 640 ASP A C 1
ATOM 5080 O O . ASP A 1 640 ? -0.943 43.034 -34.852 1.00 75.62 640 ASP A O 1
ATOM 5084 N N . GLY A 1 641 ? -2.769 42.368 -35.872 1.00 68.06 641 GLY A N 1
ATOM 5085 C CA . GLY A 1 641 ? -2.196 42.744 -37.166 1.00 68.06 641 GLY A CA 1
ATOM 5086 C C . GLY A 1 641 ? -2.924 42.233 -38.401 1.00 68.06 641 GLY A C 1
ATOM 5087 O O . GLY A 1 641 ? -3.972 41.594 -38.344 1.00 68.06 641 GLY A O 1
ATOM 5088 N N . SER A 1 642 ? -2.353 42.536 -39.574 1.00 66.19 642 SER A N 1
ATOM 5089 C CA . SER A 1 642 ? -2.863 42.042 -40.869 1.00 66.19 642 SER A CA 1
ATOM 5090 C C . SER A 1 642 ? -2.570 40.556 -41.114 1.00 66.19 642 SER A C 1
ATOM 5092 O O . SER A 1 642 ? -3.218 39.930 -41.951 1.00 66.19 642 SER A O 1
ATOM 5094 N N . THR A 1 643 ? -1.596 40.009 -40.385 1.00 75.88 643 THR A N 1
ATOM 5095 C CA . THR A 1 643 ? -1.292 38.581 -40.279 1.00 75.88 643 THR A CA 1
ATOM 5096 C C . THR A 1 643 ? -1.382 38.245 -38.798 1.00 75.88 643 THR A C 1
ATOM 5098 O O . THR A 1 643 ? -0.750 38.932 -38.006 1.00 75.88 643 THR A O 1
ATOM 5101 N N . ILE A 1 644 ? -2.180 37.240 -38.447 1.00 82.50 644 ILE A N 1
ATOM 5102 C CA . ILE A 1 644 ? -2.425 36.796 -37.069 1.00 82.50 644 ILE A CA 1
ATOM 5103 C C . ILE A 1 644 ? -1.666 35.471 -36.918 1.00 82.50 644 ILE A C 1
ATOM 5105 O O . ILE A 1 644 ? -2.195 34.439 -37.340 1.00 82.50 644 ILE A O 1
ATOM 5109 N N . PRO A 1 645 ? -0.380 35.484 -36.521 1.00 86.88 645 PRO A N 1
ATOM 5110 C CA . PRO A 1 645 ? 0.394 34.258 -36.425 1.00 86.88 645 PRO A CA 1
ATOM 5111 C C . PRO A 1 645 ? -0.073 33.403 -35.247 1.00 86.88 645 PRO A C 1
ATOM 5113 O O . PRO A 1 645 ? -0.063 33.848 -34.109 1.00 86.88 645 PRO A O 1
ATOM 5116 N N . ASP A 1 646 ? -0.383 32.138 -35.517 1.00 93.81 646 ASP A N 1
ATOM 5117 C CA . ASP A 1 646 ? -0.542 31.132 -34.466 1.00 93.81 646 ASP A CA 1
ATOM 5118 C C . ASP A 1 646 ? 0.787 30.874 -33.741 1.00 93.81 646 ASP A C 1
ATOM 5120 O O . ASP A 1 646 ? 1.874 31.007 -34.328 1.00 93.81 646 ASP A O 1
ATOM 5124 N N . THR A 1 647 ? 0.682 30.417 -32.495 1.00 95.12 647 THR A N 1
ATOM 5125 C CA . THR A 1 647 ? 1.809 30.056 -31.628 1.00 95.12 647 THR A CA 1
ATOM 5126 C C . THR A 1 647 ? 1.874 28.552 -31.480 1.00 95.12 647 THR A C 1
ATOM 5128 O O . THR A 1 647 ? 0.899 27.903 -31.114 1.00 95.12 647 THR A O 1
ATOM 5131 N N . ILE A 1 648 ? 3.043 27.982 -31.744 1.00 96.75 648 ILE A N 1
ATOM 5132 C CA . ILE A 1 648 ? 3.272 26.545 -31.655 1.00 96.75 648 ILE A CA 1
ATOM 5133 C C . ILE A 1 648 ? 4.195 26.278 -30.473 1.00 96.75 648 ILE A C 1
ATOM 5135 O O . ILE A 1 648 ? 5.331 26.751 -30.472 1.00 96.75 648 ILE A O 1
ATOM 5139 N N . PHE A 1 649 ? 3.724 25.495 -29.505 1.00 97.69 649 PHE A N 1
ATOM 5140 C CA . PHE A 1 649 ? 4.492 24.978 -28.379 1.00 97.69 649 PHE A CA 1
ATOM 5141 C C . PHE A 1 649 ? 4.979 23.555 -28.660 1.00 97.69 649 PHE A C 1
ATOM 5143 O O . PHE A 1 649 ? 4.237 22.715 -29.165 1.00 97.69 649 PHE A O 1
ATOM 5150 N N . ASP A 1 650 ? 6.235 23.296 -28.311 1.00 94.94 650 ASP A N 1
ATOM 5151 C CA . ASP A 1 650 ? 6.864 21.973 -28.357 1.00 94.94 650 ASP A CA 1
ATOM 5152 C C . ASP A 1 650 ? 6.765 21.274 -26.996 1.00 94.94 650 ASP A C 1
ATOM 5154 O O . ASP A 1 650 ? 6.301 20.147 -26.904 1.00 94.94 650 ASP A O 1
ATOM 5158 N N . TYR A 1 651 ? 7.134 21.969 -25.921 1.00 95.75 651 TYR A N 1
ATOM 5159 C CA . TYR A 1 651 ? 6.949 21.474 -24.560 1.00 95.75 651 TYR A CA 1
ATOM 5160 C C . TYR A 1 651 ? 6.782 22.622 -23.570 1.00 95.75 651 TYR A C 1
ATOM 5162 O O . TYR A 1 651 ? 7.225 23.749 -23.820 1.00 95.75 651 TYR A O 1
ATOM 5170 N N . VAL A 1 652 ? 6.189 22.303 -22.422 1.00 97.31 652 VAL A N 1
ATOM 5171 C CA . VAL A 1 652 ? 6.057 23.167 -21.248 1.00 97.31 652 VAL A CA 1
ATOM 5172 C C . VAL A 1 652 ? 6.323 22.334 -20.000 1.00 97.31 652 VAL A C 1
ATOM 5174 O O . VAL A 1 652 ? 5.721 21.280 -19.803 1.00 97.31 652 VAL A O 1
ATOM 5177 N N . LEU A 1 653 ? 7.217 22.807 -19.137 1.00 96.00 653 LEU A N 1
ATOM 5178 C CA . LEU A 1 653 ? 7.544 22.143 -17.882 1.00 96.00 653 LEU A CA 1
ATOM 5179 C C . LEU A 1 653 ? 7.706 23.139 -16.737 1.00 96.00 653 LEU A C 1
ATOM 5181 O O . LEU A 1 653 ? 8.090 24.289 -16.947 1.00 96.00 653 LEU A O 1
ATOM 5185 N N . VAL A 1 654 ? 7.432 22.680 -15.518 1.00 95.44 654 VAL A N 1
ATOM 5186 C CA . VAL A 1 654 ? 7.607 23.447 -14.281 1.00 95.44 654 VAL A CA 1
ATOM 5187 C C . VAL A 1 654 ? 8.599 22.722 -13.382 1.00 95.44 654 VAL A C 1
ATOM 5189 O O . VAL A 1 654 ? 8.382 21.573 -12.994 1.00 95.44 654 VAL A O 1
ATOM 5192 N N . ARG A 1 655 ? 9.697 23.396 -13.041 1.00 92.81 655 ARG A N 1
ATOM 5193 C CA . ARG A 1 655 ? 10.768 22.868 -12.185 1.00 92.81 655 ARG A CA 1
ATOM 5194 C C . ARG A 1 655 ? 10.971 23.736 -10.952 1.00 92.81 655 ARG A C 1
ATOM 5196 O O . ARG A 1 655 ? 10.737 24.942 -10.988 1.00 92.81 655 ARG A O 1
ATOM 5203 N N . LYS A 1 656 ? 11.469 23.140 -9.872 1.00 91.56 656 LYS A N 1
ATOM 5204 C CA . LYS A 1 656 ? 11.905 23.884 -8.687 1.00 91.56 656 LYS A CA 1
ATOM 5205 C C . LYS A 1 656 ? 13.092 24.789 -9.046 1.00 91.56 656 LYS A C 1
ATOM 5207 O O . LYS A 1 656 ? 13.946 24.431 -9.860 1.00 91.56 656 LYS A O 1
ATOM 5212 N N . HIS A 1 657 ? 13.175 25.949 -8.409 1.00 86.06 657 HIS A N 1
ATOM 5213 C CA . HIS A 1 657 ? 14.263 26.907 -8.589 1.00 86.06 657 HIS A CA 1
ATOM 5214 C C . HIS A 1 657 ? 14.785 27.298 -7.211 1.00 86.06 657 HIS A C 1
ATOM 5216 O O . HIS A 1 657 ? 14.039 27.879 -6.437 1.00 86.06 657 HIS A O 1
ATOM 5222 N N . PRO A 1 658 ? 16.031 27.001 -6.846 1.00 76.69 658 PRO A N 1
ATOM 5223 C CA . PRO A 1 658 ? 16.472 27.225 -5.483 1.00 76.69 658 PRO A CA 1
ATOM 5224 C C . PRO A 1 658 ? 17.037 28.655 -5.336 1.00 76.69 658 PRO A C 1
ATOM 5226 O O . PRO A 1 658 ? 17.139 29.409 -6.311 1.00 76.69 658 PRO A O 1
ATOM 5229 N N . SER A 1 659 ? 17.281 29.102 -4.104 1.00 65.88 659 SER A N 1
ATOM 5230 C CA . SER A 1 659 ? 17.490 30.525 -3.789 1.00 65.88 659 SER A CA 1
ATOM 5231 C C . SER A 1 659 ? 18.851 31.081 -4.238 1.00 65.88 659 SER A C 1
ATOM 5233 O O . SER A 1 659 ? 19.002 32.293 -4.395 1.00 65.88 659 SER A O 1
ATOM 5235 N N . SER A 1 660 ? 19.815 30.198 -4.509 1.00 61.97 660 SER A N 1
ATOM 5236 C CA . SER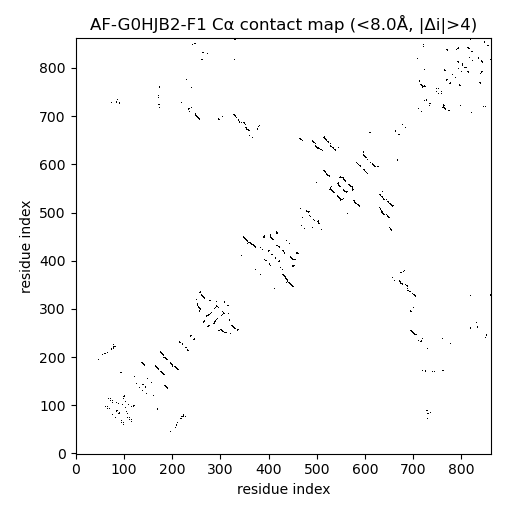 A 1 660 ? 21.146 30.480 -5.067 1.00 61.97 660 SER A CA 1
ATOM 5237 C C . SER A 1 660 ? 21.257 30.166 -6.575 1.00 61.97 660 SER A C 1
ATOM 5239 O O . SER A 1 660 ? 22.358 30.013 -7.107 1.00 61.97 660 SER A O 1
ATOM 5241 N N . GLY A 1 661 ? 20.113 30.104 -7.276 1.00 59.47 661 GLY A N 1
ATOM 5242 C CA . GLY A 1 661 ? 19.917 29.534 -8.621 1.00 59.47 661 GLY A CA 1
ATOM 5243 C C . GLY A 1 661 ? 20.786 30.035 -9.785 1.00 59.47 661 GLY A C 1
ATOM 5244 O O . GLY A 1 661 ? 20.825 29.374 -10.818 1.00 59.47 661 GLY A O 1
ATOM 5245 N N . ASP A 1 662 ? 21.573 31.106 -9.642 1.00 67.31 662 ASP A N 1
ATOM 5246 C CA . ASP A 1 662 ? 22.395 31.649 -10.740 1.00 67.31 662 ASP A CA 1
ATOM 5247 C C . ASP A 1 662 ? 23.373 30.620 -11.355 1.00 67.31 662 ASP A C 1
ATOM 5249 O O . ASP A 1 662 ? 23.655 30.685 -12.551 1.00 67.31 662 ASP A O 1
ATOM 5253 N N . LEU A 1 663 ? 23.871 29.649 -10.574 1.00 72.12 663 LEU A N 1
ATOM 5254 C CA . LEU A 1 663 ? 24.733 28.560 -11.071 1.00 72.12 663 LEU A CA 1
ATOM 5255 C C . LEU A 1 663 ? 23.950 27.376 -11.668 1.00 72.12 663 LEU A C 1
ATOM 5257 O O . LEU A 1 663 ? 24.508 26.571 -12.412 1.00 72.12 663 LEU A O 1
ATOM 5261 N N . LEU A 1 664 ? 22.674 27.223 -11.322 1.00 78.38 664 LEU A N 1
ATOM 5262 C CA . LEU A 1 664 ? 21.802 26.170 -11.854 1.00 78.38 664 LEU A CA 1
ATOM 5263 C C . LEU A 1 664 ? 21.040 26.618 -13.100 1.00 78.38 664 LEU A C 1
ATOM 5265 O O . LEU A 1 664 ? 20.431 25.786 -13.761 1.00 78.38 664 LEU A O 1
ATOM 5269 N N . ASP A 1 665 ? 21.124 27.898 -13.449 1.00 76.06 665 ASP A N 1
ATOM 5270 C CA . ASP A 1 665 ? 20.438 28.475 -14.605 1.00 76.06 665 ASP A CA 1
ATOM 5271 C C . ASP A 1 665 ? 21.407 29.059 -15.643 1.00 76.06 665 ASP A C 1
ATOM 5273 O O . ASP A 1 665 ? 20.986 29.660 -16.635 1.00 76.06 665 ASP A O 1
ATOM 5277 N N . ASP A 1 666 ? 22.718 28.922 -15.426 1.00 76.38 666 ASP A N 1
ATOM 5278 C CA . ASP A 1 666 ? 23.700 29.286 -16.440 1.00 76.38 666 ASP A CA 1
ATOM 5279 C C . ASP A 1 666 ? 23.692 28.274 -17.608 1.00 76.38 666 ASP A C 1
ATOM 5281 O O . ASP A 1 666 ? 23.320 27.114 -17.418 1.00 76.38 666 ASP A O 1
ATOM 5285 N N . PRO A 1 667 ? 24.146 28.656 -18.818 1.00 75.81 667 PRO A N 1
ATOM 5286 C CA . PRO A 1 667 ? 24.059 27.809 -20.016 1.00 75.81 667 PRO A CA 1
ATOM 5287 C C . PRO A 1 667 ? 24.725 26.430 -19.904 1.00 75.81 667 PRO A C 1
ATOM 5289 O O . PRO A 1 667 ? 24.438 25.533 -20.701 1.00 75.81 667 PRO A O 1
ATOM 5292 N N . ASN A 1 668 ? 25.652 26.271 -18.957 1.00 82.25 668 ASN A N 1
ATOM 5293 C CA . ASN A 1 668 ? 26.349 25.026 -18.690 1.00 82.25 668 ASN A CA 1
ATOM 5294 C C . ASN A 1 668 ? 25.887 24.354 -17.396 1.00 82.25 668 ASN A C 1
ATOM 5296 O O . ASN A 1 668 ? 26.393 23.271 -17.120 1.00 82.25 668 ASN A O 1
ATOM 5300 N N . PHE A 1 669 ? 24.963 24.920 -16.616 1.00 86.44 669 PHE A N 1
ATOM 5301 C CA . PHE A 1 669 ? 24.504 24.377 -15.333 1.00 86.44 669 PHE A CA 1
ATOM 5302 C C . PHE A 1 669 ? 25.669 24.110 -14.362 1.00 86.44 669 PHE A C 1
ATOM 5304 O O . PHE A 1 669 ? 25.863 22.977 -13.917 1.00 86.44 669 PHE A O 1
ATOM 5311 N N . ASN A 1 670 ? 26.543 25.086 -14.102 1.00 85.56 670 ASN A N 1
ATOM 5312 C CA . ASN A 1 670 ? 27.774 24.892 -13.317 1.00 85.56 670 ASN A CA 1
ATOM 5313 C C . ASN A 1 670 ? 27.528 24.507 -11.851 1.00 85.56 670 ASN A C 1
ATOM 5315 O O . ASN A 1 670 ? 28.419 23.932 -11.223 1.00 85.56 670 ASN A O 1
ATOM 5319 N N . GLY A 1 671 ? 26.326 24.756 -11.330 1.00 84.62 671 GLY A N 1
ATOM 5320 C CA . GLY A 1 671 ? 25.870 24.273 -10.029 1.00 84.62 671 GLY A CA 1
ATOM 5321 C C . GLY A 1 671 ? 25.772 22.748 -9.964 1.00 84.62 671 GLY A C 1
ATOM 5322 O O . GLY A 1 671 ? 25.828 22.187 -8.879 1.00 84.62 671 GLY A O 1
ATOM 5323 N N . ILE A 1 672 ? 25.724 22.058 -11.107 1.00 90.75 672 ILE A N 1
ATOM 5324 C CA . ILE A 1 672 ? 25.834 20.601 -11.190 1.00 90.75 672 ILE A CA 1
ATOM 5325 C C . ILE A 1 672 ? 27.139 20.236 -11.883 1.00 90.75 672 ILE A C 1
ATOM 5327 O O . ILE A 1 672 ? 27.345 20.503 -13.070 1.00 90.75 672 ILE A O 1
ATOM 5331 N N . LYS A 1 673 ? 28.042 19.569 -11.174 1.00 91.56 673 LYS A N 1
ATOM 5332 C CA . LYS A 1 673 ? 29.236 19.007 -11.805 1.00 91.56 673 LYS A CA 1
ATOM 5333 C C . LYS A 1 673 ? 28.941 17.588 -12.271 1.00 91.56 673 LYS A C 1
ATOM 5335 O O . LYS A 1 673 ? 28.502 16.763 -11.484 1.00 91.56 673 LYS A O 1
ATOM 5340 N N . VAL A 1 674 ? 29.242 17.306 -13.535 1.00 90.44 674 VAL A N 1
ATOM 5341 C CA . VAL A 1 674 ? 29.172 15.961 -14.119 1.00 90.44 674 VAL A CA 1
ATOM 5342 C C . VAL A 1 674 ? 30.585 15.539 -14.492 1.00 90.44 674 VAL A C 1
ATOM 5344 O O . VAL A 1 674 ? 31.288 16.274 -15.191 1.00 90.44 674 VAL A O 1
ATOM 5347 N N . SER A 1 675 ? 31.013 14.378 -14.007 1.00 87.25 675 SER A N 1
ATOM 5348 C CA . SER A 1 675 ? 32.340 13.819 -14.280 1.00 87.25 675 SER A CA 1
ATOM 5349 C C . SER A 1 675 ? 32.279 12.308 -14.470 1.00 87.25 675 SER A C 1
ATOM 5351 O O . SER A 1 675 ? 31.382 11.665 -13.938 1.00 87.25 675 SER A O 1
ATOM 5353 N N . SER A 1 676 ? 33.233 11.743 -15.210 1.00 80.06 676 SER A N 1
ATOM 5354 C CA . SER A 1 676 ? 33.464 10.293 -15.245 1.00 80.06 676 SER A CA 1
ATOM 5355 C C . SER A 1 676 ? 34.612 9.939 -14.287 1.00 80.06 676 SER A C 1
ATOM 5357 O O . SER A 1 676 ? 35.603 10.679 -14.245 1.00 80.06 676 SER A O 1
ATOM 5359 N N . PRO A 1 677 ? 34.527 8.844 -13.508 1.00 58.22 677 PRO A N 1
ATOM 5360 C CA . PRO A 1 677 ? 35.547 8.465 -12.527 1.00 58.22 677 PRO A CA 1
ATOM 5361 C C . PRO A 1 677 ? 36.920 8.089 -13.121 1.00 58.22 677 PRO A C 1
ATOM 5363 O O . PRO A 1 677 ? 37.895 7.991 -12.370 1.00 58.22 677 PRO A O 1
ATOM 5366 N N . GLN A 1 678 ? 37.055 7.896 -14.439 1.00 54.50 678 GLN A N 1
ATOM 5367 C CA . GLN A 1 678 ? 38.326 7.571 -15.096 1.00 54.50 678 GLN A CA 1
ATOM 5368 C C . GLN A 1 678 ? 38.597 8.593 -16.232 1.00 54.50 678 GLN A C 1
ATOM 5370 O O . GLN A 1 678 ? 37.739 9.375 -16.618 1.00 54.50 678 GLN A O 1
ATOM 5375 N N . LYS A 1 679 ? 39.856 8.765 -16.657 1.00 47.75 679 LYS A N 1
ATOM 5376 C CA . LYS A 1 679 ? 40.280 9.868 -17.563 1.00 47.75 679 LYS A CA 1
ATOM 5377 C C . LYS A 1 679 ? 40.731 9.389 -18.953 1.00 47.75 679 LYS A C 1
ATOM 5379 O O . LYS A 1 679 ? 41.441 10.115 -19.645 1.00 47.75 679 LYS A O 1
ATOM 5384 N N . LEU A 1 680 ? 40.390 8.164 -19.356 1.00 45.75 680 LEU A N 1
ATOM 5385 C CA . LEU A 1 680 ? 40.872 7.482 -20.574 1.00 45.75 680 LEU A CA 1
ATOM 5386 C C . LEU A 1 680 ? 39.842 6.427 -21.020 1.00 45.75 680 LEU A C 1
ATOM 5388 O O . LEU A 1 680 ? 39.054 6.009 -20.189 1.00 45.75 680 LEU A O 1
ATOM 5392 N N . ARG A 1 681 ? 39.931 5.942 -22.279 1.00 44.38 681 ARG A N 1
ATOM 5393 C CA . ARG A 1 681 ? 39.144 4.893 -23.006 1.00 44.38 681 ARG A CA 1
ATOM 5394 C C . ARG A 1 681 ? 38.514 3.691 -22.241 1.00 44.38 681 ARG A C 1
ATOM 5396 O O . ARG A 1 681 ? 37.887 2.869 -22.891 1.00 44.38 681 ARG A O 1
ATOM 5403 N N . ARG A 1 682 ? 38.699 3.548 -20.928 1.00 55.59 682 ARG A N 1
ATOM 5404 C CA . ARG A 1 682 ? 38.051 2.591 -20.014 1.00 55.59 682 ARG A CA 1
ATOM 5405 C C . ARG A 1 682 ? 36.805 3.149 -19.296 1.00 55.59 682 ARG A C 1
ATOM 5407 O O . ARG A 1 682 ? 36.259 2.453 -18.457 1.00 55.59 682 ARG A O 1
ATOM 5414 N N . ASP A 1 683 ? 36.396 4.388 -19.584 1.00 68.56 683 ASP A N 1
ATOM 5415 C CA . ASP A 1 683 ? 35.208 5.036 -18.987 1.00 68.56 683 ASP A CA 1
ATOM 5416 C C . ASP A 1 683 ? 33.871 4.445 -19.446 1.00 68.56 683 ASP A C 1
ATOM 5418 O O . ASP A 1 683 ? 32.866 4.552 -18.747 1.00 68.56 683 ASP A O 1
ATOM 5422 N N . ILE A 1 684 ? 33.865 3.871 -20.646 1.00 81.69 684 ILE A N 1
ATOM 5423 C CA . ILE A 1 684 ? 32.703 3.201 -21.210 1.00 81.69 684 ILE A CA 1
ATOM 5424 C C . ILE A 1 684 ? 32.938 1.717 -21.040 1.00 81.69 684 ILE A C 1
ATOM 5426 O O . ILE A 1 684 ? 33.937 1.171 -21.515 1.00 81.69 684 ILE A O 1
ATOM 5430 N N . GLU A 1 685 ? 32.018 1.099 -20.327 1.00 85.62 685 GLU A N 1
ATOM 5431 C CA . GLU A 1 685 ? 31.974 -0.335 -20.172 1.00 85.62 685 GLU A CA 1
ATOM 5432 C C . GLU A 1 685 ? 31.131 -0.905 -21.307 1.00 85.62 685 GLU A C 1
ATOM 5434 O O . GLU A 1 685 ? 30.160 -0.290 -21.748 1.00 85.62 685 GLU A O 1
ATOM 5439 N N . GLU A 1 686 ? 31.539 -2.062 -21.803 1.00 83.06 686 GLU A N 1
ATOM 5440 C CA . GLU A 1 686 ? 30.773 -2.849 -22.758 1.00 83.06 686 GLU A CA 1
ATOM 5441 C C . GLU A 1 686 ? 30.099 -3.969 -21.984 1.00 83.06 686 GLU A C 1
ATOM 5443 O O . GLU A 1 686 ? 30.688 -4.534 -21.051 1.00 83.06 686 GLU A O 1
ATOM 5448 N N . LYS A 1 687 ? 28.855 -4.256 -22.354 1.00 76.31 687 LYS A N 1
ATOM 5449 C CA . LYS A 1 687 ? 28.074 -5.344 -21.794 1.00 76.31 687 LYS A CA 1
ATOM 5450 C C . LYS A 1 687 ? 28.946 -6.590 -21.857 1.00 76.31 687 LYS A C 1
ATOM 5452 O O . LYS A 1 687 ? 29.422 -6.920 -22.945 1.00 76.31 687 LYS A O 1
ATOM 5457 N N . PRO A 1 688 ? 29.203 -7.266 -20.725 1.00 62.47 688 PRO A N 1
ATOM 5458 C CA . PRO A 1 688 ? 30.087 -8.415 -20.734 1.00 62.47 688 PRO A CA 1
ATOM 5459 C C . PRO A 1 688 ? 29.590 -9.428 -21.768 1.00 62.47 688 PRO A C 1
ATOM 5461 O O . PRO A 1 688 ? 28.463 -9.916 -21.655 1.00 62.47 688 PRO A O 1
ATOM 5464 N N . GLU A 1 689 ? 30.409 -9.727 -22.782 1.00 47.28 689 GLU A N 1
ATOM 5465 C CA . GLU A 1 689 ? 30.142 -10.854 -23.671 1.00 47.28 689 GLU A CA 1
ATOM 5466 C C . GLU A 1 689 ? 30.002 -12.089 -22.785 1.00 47.28 689 GLU A C 1
ATOM 5468 O O . GLU A 1 689 ? 30.870 -12.348 -21.946 1.00 47.28 689 GLU A O 1
ATOM 5473 N N . GLY A 1 690 ? 28.890 -12.814 -22.928 1.00 44.91 690 GLY A N 1
ATOM 5474 C CA . GLY A 1 690 ? 28.598 -13.990 -22.122 1.00 44.91 690 GLY A CA 1
ATOM 5475 C C . GLY A 1 690 ? 29.727 -15.006 -22.243 1.00 44.91 690 GLY A C 1
ATOM 5476 O O . GLY A 1 690 ? 29.753 -15.827 -23.158 1.00 44.91 690 GLY A O 1
ATOM 5477 N N . SER A 1 691 ? 30.675 -14.968 -21.308 1.00 37.28 691 SER A N 1
ATOM 5478 C CA . SER A 1 691 ? 31.618 -16.052 -21.135 1.00 37.28 691 SER A CA 1
ATOM 5479 C C . SER A 1 691 ? 30.806 -17.233 -20.639 1.00 37.28 691 SER A C 1
ATOM 5481 O O . SER A 1 691 ? 30.091 -17.123 -19.644 1.00 37.28 691 SER A O 1
ATOM 5483 N N . SER A 1 692 ? 30.925 -18.367 -21.318 1.00 41.69 692 SER A N 1
ATOM 5484 C CA . SER A 1 692 ? 30.334 -19.652 -20.952 1.00 41.69 692 SER A CA 1
ATOM 5485 C C . SER A 1 692 ? 30.979 -20.243 -19.683 1.00 41.69 692 SER A C 1
ATOM 5487 O O . SER A 1 692 ? 31.394 -21.401 -19.664 1.00 41.69 692 SER A O 1
ATOM 5489 N N . SER A 1 693 ? 31.128 -19.434 -18.629 1.00 51.53 693 SER A N 1
ATOM 5490 C CA . SER A 1 693 ? 31.417 -19.874 -17.270 1.00 51.53 693 SER A CA 1
ATOM 5491 C C . SER A 1 693 ? 30.101 -19.962 -16.511 1.00 51.53 693 SER A C 1
ATOM 5493 O O . SER A 1 693 ? 29.371 -18.980 -16.396 1.00 51.53 693 SER A O 1
ATOM 5495 N N . ILE A 1 694 ? 29.802 -21.149 -15.991 1.00 63.31 694 ILE A N 1
ATOM 5496 C CA . ILE A 1 694 ? 28.666 -21.365 -15.099 1.00 63.31 694 ILE A CA 1
ATOM 5497 C C . ILE A 1 694 ? 28.950 -20.581 -13.813 1.00 63.31 694 ILE A C 1
ATOM 5499 O O . ILE A 1 694 ? 29.750 -21.017 -12.986 1.00 63.31 694 ILE A O 1
ATOM 5503 N N . THR A 1 695 ? 28.346 -19.404 -13.667 1.00 68.88 695 THR A N 1
ATOM 5504 C CA . THR A 1 695 ? 28.281 -18.681 -12.397 1.00 68.88 695 THR A CA 1
ATOM 5505 C C . THR A 1 695 ? 27.298 -19.420 -11.502 1.00 68.88 695 THR A C 1
ATOM 5507 O O . THR A 1 695 ? 26.111 -19.474 -11.816 1.00 68.88 695 THR A O 1
ATOM 5510 N N . ILE A 1 696 ? 27.813 -20.030 -10.437 1.00 78.88 696 ILE A N 1
ATOM 5511 C CA . ILE A 1 696 ? 27.004 -20.668 -9.401 1.00 78.88 696 ILE A CA 1
ATOM 5512 C C . ILE A 1 696 ? 26.812 -19.643 -8.288 1.00 78.88 696 ILE A C 1
ATOM 5514 O O . ILE A 1 696 ? 27.800 -19.186 -7.710 1.00 78.88 696 ILE A O 1
ATOM 5518 N N . THR A 1 697 ? 25.566 -19.286 -8.001 1.00 82.62 697 THR A N 1
ATOM 5519 C CA . THR A 1 697 ? 25.204 -18.265 -7.009 1.00 82.62 697 THR A CA 1
ATOM 5520 C C . THR A 1 697 ? 24.194 -18.797 -6.009 1.00 82.62 697 THR A C 1
ATOM 5522 O O . THR A 1 697 ? 23.557 -19.815 -6.278 1.00 82.62 697 THR A O 1
ATOM 5525 N N . PRO A 1 698 ? 24.036 -18.162 -4.837 1.00 88.81 698 PRO A N 1
ATOM 5526 C CA . PRO A 1 698 ? 22.933 -18.503 -3.958 1.00 88.81 698 PRO A CA 1
ATOM 5527 C C . PRO A 1 698 ? 21.603 -18.342 -4.701 1.00 88.81 698 PRO A C 1
ATOM 5529 O O . PRO A 1 698 ? 21.385 -17.394 -5.459 1.00 88.81 698 PRO A O 1
ATOM 5532 N N . ALA A 1 699 ? 20.726 -19.319 -4.518 1.00 93.12 699 ALA A N 1
ATOM 5533 C CA . ALA A 1 699 ? 19.420 -19.349 -5.144 1.00 93.12 699 ALA A CA 1
ATOM 5534 C C . ALA A 1 699 ? 18.388 -19.954 -4.201 1.00 93.12 699 ALA A C 1
ATOM 5536 O O . ALA A 1 699 ? 18.705 -20.711 -3.276 1.00 93.12 699 ALA A O 1
ATOM 5537 N N . ARG A 1 700 ? 17.128 -19.605 -4.444 1.00 96.56 700 ARG A N 1
ATOM 5538 C CA . ARG A 1 700 ? 16.008 -19.932 -3.567 1.00 96.56 700 ARG A CA 1
ATOM 5539 C C . ARG A 1 700 ? 14.871 -20.516 -4.394 1.00 96.56 700 ARG A C 1
ATOM 5541 O O . ARG A 1 700 ? 14.477 -19.969 -5.419 1.00 96.56 700 ARG A O 1
ATOM 5548 N N . ALA A 1 701 ? 14.361 -21.660 -3.962 1.00 97.75 701 ALA A N 1
ATOM 5549 C CA . ALA A 1 701 ? 13.193 -22.309 -4.540 1.00 97.75 701 ALA A CA 1
ATOM 5550 C C . ALA A 1 701 ? 11.996 -22.079 -3.615 1.00 97.75 701 ALA A C 1
ATOM 5552 O O . ALA A 1 701 ? 11.983 -22.591 -2.494 1.00 97.75 701 ALA A O 1
ATOM 5553 N N . TYR A 1 702 ? 11.008 -21.327 -4.087 1.00 98.06 702 TYR A N 1
ATOM 5554 C CA . TYR A 1 702 ? 9.794 -20.998 -3.352 1.00 98.06 702 TYR A CA 1
ATOM 5555 C C . TYR A 1 702 ? 8.618 -21.869 -3.780 1.00 98.06 702 TYR A C 1
ATOM 5557 O O . TYR A 1 702 ? 8.381 -22.043 -4.970 1.00 98.06 702 TYR A O 1
ATOM 5565 N N . ASP A 1 703 ? 7.833 -22.330 -2.810 1.00 97.38 703 ASP A N 1
ATOM 5566 C CA . ASP A 1 703 ? 6.493 -22.890 -3.002 1.00 97.38 703 ASP A CA 1
ATOM 5567 C C . ASP A 1 703 ? 5.452 -21.873 -2.525 1.00 97.38 703 ASP A C 1
ATOM 5569 O O . ASP A 1 703 ? 5.389 -21.532 -1.338 1.00 97.38 703 ASP A O 1
ATOM 5573 N N . LEU A 1 704 ? 4.670 -21.377 -3.485 1.00 97.00 704 LEU A N 1
ATOM 5574 C CA . LEU A 1 704 ? 3.645 -20.348 -3.315 1.00 97.00 704 LEU A CA 1
ATOM 5575 C C . LEU A 1 704 ? 2.242 -20.938 -3.154 1.00 97.00 704 LEU A C 1
ATOM 5577 O O . LEU A 1 704 ? 1.295 -20.196 -2.879 1.00 97.00 704 LEU A O 1
ATOM 5581 N N . GLN A 1 705 ? 2.083 -22.253 -3.324 1.00 96.06 705 GLN A N 1
ATOM 5582 C CA . GLN A 1 705 ? 0.776 -22.900 -3.301 1.00 96.06 705 GLN A CA 1
ATOM 5583 C C . GLN A 1 705 ? -0.011 -22.632 -2.006 1.00 96.06 705 GLN A C 1
ATOM 5585 O O . GLN A 1 705 ? -1.198 -22.316 -2.114 1.00 96.06 705 GLN A O 1
ATOM 5590 N N . PRO A 1 706 ? 0.589 -22.659 -0.795 1.00 96.75 706 PRO A N 1
ATOM 5591 C CA . PRO A 1 706 ? -0.167 -22.393 0.428 1.00 96.75 706 PRO A CA 1
ATOM 5592 C C . PRO A 1 706 ? -0.733 -20.964 0.491 1.00 96.75 706 PRO A C 1
ATOM 5594 O O . PRO A 1 706 ? -1.823 -20.744 1.024 1.00 96.75 706 PRO A O 1
ATOM 5597 N N . PHE A 1 707 ? -0.032 -19.988 -0.091 1.00 97.56 707 PHE A N 1
ATOM 5598 C CA . PHE A 1 707 ? -0.522 -18.620 -0.215 1.00 97.56 707 PHE A CA 1
ATOM 5599 C C . PHE A 1 707 ? -1.653 -18.522 -1.237 1.00 97.56 707 PHE A C 1
ATOM 5601 O O . PHE A 1 707 ? -2.708 -17.969 -0.924 1.00 97.56 707 PHE A O 1
ATOM 5608 N N . VAL A 1 708 ? -1.471 -19.114 -2.421 1.00 95.94 708 VAL A N 1
ATOM 5609 C CA . VAL A 1 708 ? -2.488 -19.143 -3.484 1.00 95.94 708 VAL A CA 1
ATOM 5610 C C . VAL A 1 708 ? -3.779 -19.810 -3.011 1.00 95.94 708 VAL A C 1
ATOM 5612 O O . VAL A 1 708 ? -4.862 -19.306 -3.304 1.00 95.94 708 VAL A O 1
ATOM 5615 N N . GLU A 1 709 ? -3.694 -20.885 -2.225 1.00 96.00 709 GLU A N 1
ATOM 5616 C CA . GLU A 1 709 ? -4.858 -21.509 -1.587 1.00 96.00 709 GLU A CA 1
ATOM 5617 C C . GLU A 1 709 ? -5.611 -20.512 -0.701 1.00 96.00 709 GLU A C 1
ATOM 5619 O O . GLU A 1 709 ? -6.824 -20.371 -0.839 1.00 96.00 709 GLU A O 1
ATOM 5624 N N . CYS A 1 710 ? -4.909 -19.750 0.145 1.00 96.81 710 CYS A N 1
ATOM 5625 C CA . CYS A 1 710 ? -5.541 -18.722 0.972 1.00 96.81 710 CYS A CA 1
ATOM 5626 C C . CYS A 1 710 ? -6.124 -17.554 0.154 1.00 96.81 710 CYS A C 1
ATOM 5628 O O . CYS A 1 710 ? -7.145 -16.995 0.567 1.00 96.81 710 CYS A O 1
ATOM 5630 N N . LEU A 1 711 ? -5.547 -17.216 -1.007 1.00 96.62 711 LEU A N 1
ATOM 5631 C CA . LEU A 1 711 ? -6.123 -16.240 -1.939 1.00 96.62 711 LEU A CA 1
ATOM 5632 C C . LEU A 1 711 ? -7.437 -16.740 -2.552 1.00 96.62 711 LEU A C 1
ATOM 5634 O O . LEU A 1 711 ? -8.447 -16.042 -2.468 1.00 96.62 711 LEU A O 1
ATOM 5638 N N . MET A 1 712 ? -7.438 -17.947 -3.128 1.00 94.25 712 MET A N 1
ATOM 5639 C CA . MET A 1 712 ? -8.618 -18.541 -3.775 1.00 94.25 712 MET A CA 1
ATOM 5640 C C . MET A 1 712 ? -9.762 -18.775 -2.784 1.00 94.25 712 MET A C 1
ATOM 5642 O O . MET A 1 712 ? -10.927 -18.541 -3.096 1.00 94.25 712 MET A O 1
ATOM 5646 N N . ASP A 1 713 ? -9.429 -19.177 -1.558 1.00 94.31 713 ASP A N 1
ATOM 5647 C CA . ASP A 1 713 ? -10.402 -19.382 -0.487 1.00 94.31 713 ASP A CA 1
ATOM 5648 C C . ASP A 1 713 ? -10.845 -18.086 0.201 1.00 94.31 713 ASP A C 1
ATOM 5650 O O . ASP A 1 713 ? -11.666 -18.126 1.130 1.00 94.31 713 ASP A O 1
ATOM 5654 N N . GLN A 1 714 ? -10.303 -16.943 -0.224 1.00 94.75 714 GLN A N 1
ATOM 5655 C CA . GLN A 1 714 ? -10.627 -15.642 0.332 1.00 94.75 714 GLN A CA 1
ATOM 5656 C C . GLN A 1 714 ? -10.409 -15.609 1.858 1.00 94.75 714 GLN A C 1
ATOM 5658 O O . GLN A 1 714 ? -11.240 -15.109 2.627 1.00 94.75 714 GLN A O 1
ATOM 5663 N N . ARG A 1 715 ? -9.254 -16.095 2.317 1.00 96.56 715 ARG A N 1
ATOM 5664 C CA . ARG A 1 715 ? -8.870 -16.113 3.735 1.00 96.56 715 ARG A CA 1
ATOM 5665 C C . ARG A 1 715 ? -8.209 -14.811 4.191 1.00 96.56 715 ARG A C 1
ATOM 5667 O O . ARG A 1 715 ? -7.830 -13.971 3.377 1.00 96.56 715 ARG A O 1
ATOM 5674 N N . TYR A 1 716 ? -8.112 -14.659 5.508 1.00 97.94 716 TYR A N 1
ATOM 5675 C CA . TYR A 1 716 ? -7.536 -13.511 6.197 1.00 97.94 716 TYR A CA 1
ATOM 5676 C C . TYR A 1 716 ? -6.239 -13.874 6.923 1.00 97.94 716 TYR A C 1
ATOM 5678 O O . TYR A 1 716 ? -6.107 -14.966 7.481 1.00 97.94 716 TYR A O 1
ATOM 5686 N N . PHE A 1 717 ? -5.324 -12.916 6.969 1.00 98.19 717 PHE A N 1
ATOM 5687 C CA . PHE A 1 717 ? -4.057 -12.961 7.684 1.00 98.19 717 PHE A CA 1
ATOM 5688 C C . PHE A 1 717 ? -4.080 -11.948 8.828 1.00 98.19 717 PHE A C 1
ATOM 5690 O O . PHE A 1 717 ? -4.613 -10.846 8.686 1.00 98.19 717 PHE A O 1
ATOM 5697 N N . GLY A 1 718 ? -3.502 -12.328 9.962 1.00 97.62 718 GLY A N 1
ATOM 5698 C CA . GLY A 1 718 ? -3.235 -11.438 11.077 1.00 97.62 718 GLY A CA 1
ATOM 5699 C C . GLY A 1 718 ? -1.852 -10.811 10.944 1.00 97.62 718 GLY A C 1
ATOM 5700 O O . GLY A 1 718 ? -0.863 -11.540 11.013 1.00 97.62 718 GLY A O 1
ATOM 5701 N N . THR A 1 719 ? -1.784 -9.488 10.773 1.00 96.56 719 THR A N 1
ATOM 5702 C CA . THR A 1 719 ? -0.524 -8.742 10.581 1.00 96.56 719 THR A CA 1
ATOM 5703 C C . THR A 1 719 ? -0.418 -7.540 11.518 1.00 96.56 719 THR A C 1
ATOM 5705 O O . THR A 1 719 ? -1.430 -7.042 12.020 1.00 96.56 719 THR A O 1
ATOM 5708 N N . TYR A 1 720 ? 0.795 -7.061 11.794 1.00 94.56 720 TYR A N 1
ATOM 5709 C CA . TYR A 1 720 ? 0.997 -5.917 12.690 1.00 94.56 720 TYR A CA 1
ATOM 5710 C C . TYR A 1 720 ? 0.593 -4.578 12.073 1.00 94.56 720 TYR A C 1
ATOM 5712 O O . TYR A 1 720 ? 0.077 -3.734 12.799 1.00 94.56 720 TYR A O 1
ATOM 5720 N N . SER A 1 721 ? 0.805 -4.393 10.769 1.00 88.81 721 SER A N 1
ATOM 5721 C CA . SER A 1 721 ? 0.527 -3.139 10.051 1.00 88.81 721 SER A CA 1
ATOM 5722 C C . SER A 1 721 ? -0.892 -3.039 9.480 1.00 88.81 721 SER A C 1
ATOM 5724 O O . SER A 1 721 ? -1.338 -1.956 9.102 1.00 88.81 721 SER A O 1
ATOM 5726 N N . GLY A 1 722 ? -1.623 -4.155 9.405 1.00 92.31 722 GLY A N 1
ATOM 5727 C CA . GLY A 1 722 ? -2.967 -4.190 8.831 1.00 92.31 722 GLY A CA 1
ATOM 5728 C C . GLY A 1 722 ? -4.015 -3.478 9.690 1.00 92.31 722 GLY A C 1
ATOM 5729 O O . GLY A 1 722 ? -3.883 -3.363 10.909 1.00 92.31 722 GLY A O 1
ATOM 5730 N N . TRP A 1 723 ? -5.122 -3.060 9.072 1.00 94.69 723 TRP A N 1
ATOM 5731 C CA . TRP A 1 723 ? -6.263 -2.508 9.810 1.00 94.69 723 TRP A CA 1
ATOM 5732 C C . TRP A 1 723 ? -6.936 -3.584 10.658 1.00 94.69 723 TRP A C 1
ATOM 5734 O O . TRP A 1 723 ? -7.365 -4.623 10.151 1.00 94.69 723 TRP A O 1
ATOM 5744 N N . SER A 1 724 ? -7.082 -3.323 11.953 1.00 97.19 724 SER A N 1
ATOM 5745 C CA . SER A 1 724 ? -7.841 -4.179 12.858 1.00 97.19 724 SER A CA 1
ATOM 5746 C C . SER A 1 724 ? -9.329 -4.180 12.529 1.00 97.19 724 SER A C 1
ATOM 5748 O O . SER A 1 724 ? -9.853 -3.298 11.844 1.00 97.19 724 SER A O 1
ATOM 5750 N N . PHE A 1 725 ? -10.055 -5.144 13.093 1.00 98.00 725 PHE A N 1
ATOM 5751 C CA . PHE A 1 725 ? -11.509 -5.181 12.967 1.00 98.00 725 PHE A CA 1
ATOM 5752 C C . PHE A 1 725 ? -12.177 -3.870 13.416 1.00 98.00 725 PHE A C 1
ATOM 5754 O O . PHE A 1 725 ? -13.140 -3.439 12.798 1.00 98.00 725 PHE A O 1
ATOM 5761 N N . PHE A 1 726 ? -11.653 -3.184 14.439 1.00 98.19 726 PHE A N 1
ATOM 5762 C CA . PHE A 1 726 ? -12.232 -1.916 14.912 1.00 98.19 726 PHE A CA 1
ATOM 5763 C C . PHE A 1 726 ? -12.042 -0.786 13.906 1.00 98.19 726 PHE A C 1
ATOM 5765 O O . PHE A 1 726 ? -12.967 -0.018 13.658 1.00 98.19 726 PHE A O 1
ATOM 5772 N N . GLU A 1 727 ? -10.876 -0.727 13.274 1.00 96.88 727 GLU A N 1
ATOM 5773 C CA . GLU A 1 727 ? -10.581 0.251 12.226 1.00 96.88 727 GLU A CA 1
ATOM 5774 C C . GLU A 1 727 ? -11.424 0.007 10.975 1.00 96.88 727 GLU A C 1
ATOM 5776 O O . GLU A 1 727 ? -11.826 0.962 10.317 1.00 96.88 727 GLU A O 1
ATOM 5781 N N . ARG A 1 728 ? -11.794 -1.250 10.695 1.00 96.12 728 ARG A N 1
ATOM 5782 C CA . ARG A 1 728 ? -12.760 -1.602 9.639 1.00 96.12 728 ARG A CA 1
ATOM 5783 C C . ARG A 1 728 ? -14.180 -1.120 9.949 1.00 96.12 728 ARG A C 1
ATOM 5785 O O . ARG A 1 728 ? -14.891 -0.717 9.034 1.00 96.12 728 ARG A O 1
ATOM 5792 N N . LEU A 1 729 ? -14.589 -1.082 11.223 1.00 97.38 729 LEU A N 1
ATOM 5793 C CA . LEU A 1 729 ? -15.870 -0.477 11.637 1.00 97.38 729 LEU A CA 1
ATOM 5794 C C . LEU A 1 729 ? -15.857 1.060 11.537 1.00 97.38 729 LEU A C 1
ATOM 5796 O O . LEU A 1 729 ? -16.909 1.693 11.448 1.00 97.38 729 LEU A O 1
ATOM 5800 N N . GLU A 1 730 ? -14.672 1.665 11.557 1.00 96.12 730 GLU A N 1
ATOM 5801 C CA . GLU A 1 730 ? -14.460 3.116 11.465 1.00 96.12 730 GLU A CA 1
ATOM 5802 C C . GLU A 1 730 ? -14.079 3.578 10.048 1.00 96.12 730 GLU A C 1
ATOM 5804 O O . GLU A 1 730 ? -14.102 4.776 9.763 1.00 96.12 730 GLU A O 1
ATOM 5809 N N . ASN A 1 731 ? -13.702 2.636 9.177 1.00 94.00 731 ASN A N 1
ATOM 5810 C CA . ASN A 1 731 ? -12.998 2.858 7.914 1.00 94.00 731 ASN A CA 1
ATOM 5811 C C . ASN A 1 731 ? -11.882 3.917 8.043 1.00 94.00 731 ASN A C 1
ATOM 5813 O O . ASN A 1 731 ? -11.812 4.879 7.269 1.00 94.00 731 ASN A O 1
ATOM 5817 N N . SER A 1 732 ? -11.052 3.780 9.079 1.00 92.25 732 SER A N 1
ATOM 5818 C CA . SER A 1 732 ? -9.972 4.713 9.406 1.00 92.25 732 SER A CA 1
ATOM 5819 C C . SER A 1 732 ? -8.928 4.057 10.307 1.00 92.25 732 SER A C 1
ATOM 5821 O O . SER A 1 732 ? -9.286 3.383 11.268 1.00 92.25 732 SER A O 1
ATOM 5823 N N . ASN A 1 733 ? -7.646 4.346 10.067 1.00 91.62 733 ASN A N 1
ATOM 5824 C CA . ASN A 1 733 ? -6.524 3.919 10.914 1.00 91.62 733 ASN A CA 1
ATOM 5825 C C . ASN A 1 733 ? -6.147 4.925 12.018 1.00 91.62 733 ASN A C 1
ATOM 5827 O O . ASN A 1 733 ? -5.140 4.766 12.707 1.00 91.62 733 ASN A O 1
ATOM 5831 N N . ARG A 1 734 ? -6.937 5.989 12.222 1.00 94.25 734 ARG A N 1
ATOM 5832 C CA . ARG A 1 734 ? -6.605 7.071 13.169 1.00 94.25 734 ARG A CA 1
ATOM 5833 C C . ARG A 1 734 ? -6.344 6.572 14.596 1.00 94.25 734 ARG A C 1
ATOM 5835 O O . ARG A 1 734 ? -5.564 7.179 15.328 1.00 94.25 734 ARG A O 1
ATOM 5842 N N . ASN A 1 735 ? -7.017 5.495 14.994 1.00 95.56 735 ASN A N 1
ATOM 5843 C CA . ASN A 1 735 ? -6.945 4.922 16.336 1.00 95.56 735 ASN A CA 1
ATOM 5844 C C . ASN A 1 735 ? -6.001 3.714 16.447 1.00 95.56 735 ASN A C 1
ATOM 5846 O O . ASN A 1 735 ? -5.912 3.145 17.539 1.00 95.56 735 ASN A O 1
ATOM 5850 N N . HIS A 1 736 ? -5.274 3.355 15.378 1.00 95.12 736 HIS A N 1
ATOM 5851 C CA . HIS A 1 736 ? -4.439 2.150 15.297 1.00 95.12 736 HIS A CA 1
ATOM 5852 C C . HIS A 1 736 ? -3.538 1.968 16.524 1.00 95.12 736 HIS A C 1
ATOM 5854 O O . HIS A 1 736 ? -3.681 1.023 17.298 1.00 95.12 736 HIS A O 1
ATOM 5860 N N . GLU A 1 737 ? -2.681 2.956 16.785 1.00 96.06 737 GLU A N 1
ATOM 5861 C CA . GLU A 1 737 ? -1.742 2.961 17.911 1.00 96.06 737 GLU A CA 1
ATOM 5862 C C . GLU A 1 737 ? -2.436 2.855 19.275 1.00 96.06 737 GLU A C 1
ATOM 5864 O O . GLU A 1 737 ? -1.923 2.256 20.226 1.00 96.06 737 GLU A O 1
ATOM 5869 N N . GLY A 1 738 ? -3.629 3.445 19.394 1.00 96.88 738 GLY A N 1
ATOM 5870 C CA . GLY A 1 738 ? -4.459 3.327 20.587 1.00 96.88 738 GLY A CA 1
ATOM 5871 C C . GLY A 1 738 ? -4.919 1.889 20.811 1.00 96.88 738 GLY A C 1
ATOM 5872 O O . GLY A 1 738 ? -4.813 1.379 21.930 1.00 96.88 738 GLY A O 1
ATOM 5873 N N . TYR A 1 739 ? -5.372 1.228 19.748 1.00 98.12 739 TYR A N 1
ATOM 5874 C CA . TYR A 1 739 ? -5.822 -0.158 19.779 1.00 98.12 739 TYR A CA 1
ATOM 5875 C C . TYR A 1 739 ? -4.682 -1.148 19.987 1.00 98.12 739 TYR A C 1
ATOM 5877 O O . TYR A 1 739 ? -4.827 -2.032 20.827 1.00 98.12 739 TYR A O 1
ATOM 5885 N N . VAL A 1 740 ? -3.523 -0.951 19.355 1.00 97.81 740 VAL A N 1
ATOM 5886 C CA . VAL A 1 740 ? -2.328 -1.777 19.592 1.00 97.81 740 VAL A CA 1
ATOM 5887 C C . VAL A 1 740 ? -1.903 -1.708 21.059 1.00 97.81 740 VAL A C 1
ATOM 5889 O O . VAL A 1 740 ? -1.682 -2.741 21.695 1.00 97.81 740 VAL A O 1
ATOM 5892 N N . ARG A 1 741 ? -1.819 -0.504 21.646 1.00 97.44 741 ARG A N 1
ATOM 5893 C CA . ARG A 1 741 ? -1.469 -0.351 23.071 1.00 97.44 741 ARG A CA 1
ATOM 5894 C C . ARG A 1 741 ? -2.484 -1.017 23.992 1.00 97.44 741 ARG A C 1
ATOM 5896 O O . ARG A 1 741 ? -2.098 -1.583 25.017 1.00 97.44 741 ARG A O 1
ATOM 5903 N N . LEU A 1 742 ? -3.768 -0.923 23.655 1.00 97.19 742 LEU A N 1
ATOM 5904 C CA . LEU A 1 742 ? -4.825 -1.538 24.443 1.00 97.19 742 LEU A CA 1
ATOM 5905 C C . LEU A 1 742 ? -4.758 -3.067 24.353 1.00 97.19 742 LEU A C 1
ATOM 5907 O O . LEU A 1 742 ? -4.781 -3.723 25.389 1.00 97.19 742 LEU A O 1
ATOM 5911 N N . ALA A 1 743 ? -4.581 -3.619 23.154 1.00 97.88 743 ALA A N 1
ATOM 5912 C CA . ALA A 1 743 ? -4.439 -5.052 22.924 1.00 97.88 743 ALA A CA 1
ATOM 5913 C C . ALA A 1 743 ? -3.236 -5.636 23.671 1.00 97.88 743 ALA A C 1
ATOM 5915 O O . ALA A 1 743 ? -3.395 -6.608 24.404 1.00 97.88 743 ALA A O 1
ATOM 5916 N N . LYS A 1 744 ? -2.060 -4.992 23.589 1.00 97.38 744 LYS A N 1
ATOM 5917 C CA . LYS A 1 744 ? -0.854 -5.406 24.333 1.00 97.38 744 LYS A CA 1
ATOM 5918 C C . LYS A 1 744 ? -1.118 -5.500 25.836 1.00 97.38 744 LYS A C 1
ATOM 5920 O O . LYS A 1 744 ? -0.811 -6.518 26.447 1.00 97.38 744 LYS A O 1
ATOM 5925 N N . ARG A 1 745 ? -1.779 -4.486 26.409 1.00 97.00 745 ARG A N 1
ATOM 5926 C CA . ARG A 1 745 ? -2.173 -4.491 27.826 1.00 97.00 745 ARG A CA 1
ATOM 5927 C C . ARG A 1 745 ? -3.116 -5.648 28.155 1.00 97.00 745 ARG A C 1
ATOM 5929 O O . ARG A 1 745 ? -2.941 -6.300 29.176 1.00 97.00 745 ARG A O 1
ATOM 5936 N N . MET A 1 746 ? -4.112 -5.912 27.313 1.00 97.19 746 MET A N 1
ATOM 5937 C CA . MET A 1 746 ? -5.047 -7.015 27.555 1.00 97.19 746 MET A CA 1
ATOM 5938 C C . MET A 1 746 ? -4.366 -8.382 27.431 1.00 97.19 746 MET A C 1
ATOM 5940 O O . MET A 1 746 ? -4.647 -9.277 28.222 1.00 97.19 746 MET A O 1
ATOM 5944 N N . GLN A 1 747 ? -3.445 -8.535 26.479 1.00 97.31 747 GLN A N 1
ATOM 5945 C CA . GLN A 1 747 ? -2.636 -9.741 26.325 1.00 97.31 747 GLN A CA 1
ATOM 5946 C C . GLN A 1 747 ? -1.712 -9.971 27.533 1.00 97.31 747 GLN A C 1
ATOM 5948 O O . GLN A 1 747 ? -1.585 -11.108 27.985 1.00 97.31 747 GLN A O 1
ATOM 5953 N N . ASP A 1 748 ? -1.128 -8.906 28.098 1.00 96.38 748 ASP A N 1
ATOM 5954 C CA . ASP A 1 748 ? -0.369 -8.955 29.356 1.00 96.38 748 ASP A CA 1
ATOM 5955 C C . ASP A 1 748 ? -1.238 -9.415 30.530 1.00 96.38 748 ASP A C 1
ATOM 5957 O O . ASP A 1 748 ? -0.869 -10.340 31.251 1.00 96.38 748 ASP A O 1
ATOM 5961 N N . GLU A 1 749 ? -2.404 -8.787 30.708 1.00 95.06 749 GLU A N 1
ATOM 5962 C CA . GLU A 1 749 ? -3.327 -9.088 31.808 1.00 95.06 749 GLU A CA 1
ATOM 5963 C C . GLU A 1 749 ? -3.860 -10.530 31.741 1.00 95.06 749 GLU A C 1
ATOM 5965 O O . GLU A 1 749 ? -4.057 -11.164 32.778 1.00 95.06 749 GLU A O 1
ATOM 5970 N N . LEU A 1 750 ? -4.055 -11.069 30.533 1.00 94.88 750 LEU A N 1
ATOM 5971 C CA . LEU A 1 750 ? -4.518 -12.441 30.301 1.00 94.88 750 LEU A CA 1
ATOM 5972 C C . LEU A 1 750 ? -3.384 -13.474 30.204 1.00 94.88 750 LEU A C 1
ATOM 5974 O O . LEU A 1 750 ? -3.662 -14.672 30.148 1.00 94.88 750 LEU A O 1
ATOM 5978 N N . GLY A 1 751 ? -2.121 -13.040 30.167 1.00 94.50 751 GLY A N 1
ATOM 5979 C CA . GLY A 1 751 ? -0.968 -13.926 29.996 1.00 94.50 751 GLY A CA 1
ATOM 5980 C C . GLY A 1 751 ? -0.936 -14.649 28.645 1.00 94.50 751 GLY A C 1
ATOM 5981 O O . GLY A 1 751 ? -0.426 -15.766 28.564 1.00 94.50 751 GLY A O 1
ATOM 5982 N N . ILE A 1 752 ? -1.491 -14.045 27.589 1.00 91.56 752 ILE A N 1
ATOM 5983 C CA . ILE A 1 752 ? -1.542 -14.634 26.247 1.00 91.56 752 ILE A CA 1
ATOM 5984 C C . ILE A 1 752 ? -0.490 -13.990 25.339 1.00 91.56 752 ILE A C 1
ATOM 5986 O O . ILE A 1 752 ? -0.669 -12.910 24.792 1.00 91.56 752 ILE A O 1
ATOM 5990 N N . LYS A 1 753 ? 0.647 -14.663 25.183 1.00 90.75 753 LYS A N 1
ATOM 5991 C CA . LYS A 1 753 ? 1.735 -14.245 24.289 1.00 90.75 753 LYS A CA 1
ATOM 5992 C C . LYS A 1 753 ? 2.287 -15.438 23.537 1.00 90.75 753 LYS A C 1
ATOM 5994 O O . LYS A 1 753 ? 2.182 -16.572 24.009 1.00 90.75 753 LYS A O 1
ATOM 5999 N N . TYR A 1 754 ? 2.892 -15.178 22.387 1.00 88.62 754 TYR A N 1
ATOM 6000 C CA . TYR A 1 754 ? 3.681 -16.173 21.678 1.00 88.62 754 TYR A CA 1
ATOM 6001 C C . TYR A 1 754 ? 5.157 -15.966 22.032 1.00 88.62 754 TYR A C 1
ATOM 6003 O O . TYR A 1 754 ? 5.818 -15.058 21.534 1.00 88.62 754 TYR A O 1
ATOM 6011 N N . GLY A 1 755 ? 5.659 -16.748 22.991 1.00 88.50 755 GLY A N 1
ATOM 6012 C CA . GLY A 1 755 ? 6.969 -16.491 23.590 1.00 88.50 755 GLY A CA 1
ATOM 6013 C C . GLY A 1 755 ? 7.000 -15.123 24.281 1.00 88.50 755 GLY A C 1
ATOM 6014 O O . GLY A 1 755 ? 6.281 -14.907 25.255 1.00 88.50 755 GLY A O 1
ATOM 6015 N N . ASN A 1 756 ? 7.818 -14.203 23.765 1.00 89.44 756 ASN A N 1
ATOM 6016 C CA . ASN A 1 756 ? 7.926 -12.825 24.261 1.00 89.44 756 ASN A CA 1
ATOM 6017 C C . ASN A 1 756 ? 7.193 -11.799 23.377 1.00 89.44 756 ASN A C 1
ATOM 6019 O O . ASN A 1 756 ? 7.258 -10.601 23.658 1.00 89.44 756 ASN A O 1
ATOM 6023 N N . GLU A 1 757 ? 6.496 -12.253 22.336 1.00 94.38 757 GLU A N 1
ATOM 6024 C CA . GLU A 1 757 ? 5.853 -11.400 21.338 1.00 94.38 757 GLU A CA 1
ATOM 6025 C C . GLU A 1 757 ? 4.327 -11.381 21.502 1.00 94.38 757 GLU A C 1
ATOM 6027 O O . GLU A 1 757 ? 3.707 -12.330 21.995 1.00 94.38 757 GLU A O 1
ATOM 6032 N N . TYR A 1 758 ? 3.720 -10.254 21.127 1.00 96.38 758 TYR A N 1
ATOM 6033 C CA . TYR A 1 758 ? 2.274 -10.030 21.216 1.00 96.38 758 TYR A CA 1
ATOM 6034 C C . TYR A 1 758 ? 1.600 -1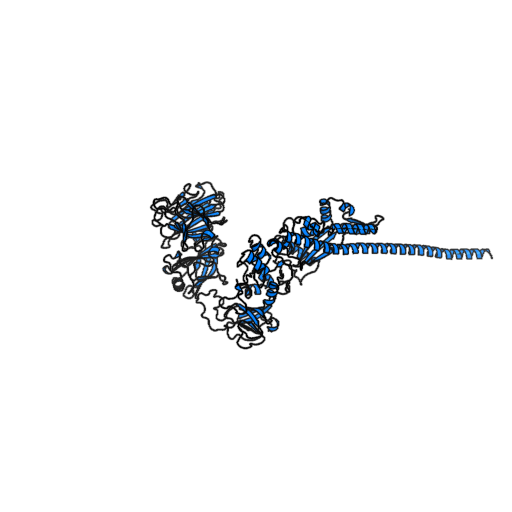0.445 19.917 1.00 96.38 758 TYR A C 1
ATOM 6036 O O . TYR A 1 758 ? 2.123 -10.138 18.854 1.00 96.38 758 TYR A O 1
ATOM 6044 N N . TYR A 1 759 ? 0.413 -11.036 19.975 1.00 97.12 759 TYR A N 1
ATOM 6045 C CA . TYR A 1 759 ? -0.372 -11.296 18.771 1.00 97.12 759 TYR A CA 1
ATOM 6046 C C . TYR A 1 759 ? -0.742 -9.981 18.062 1.00 97.12 759 TYR A C 1
ATOM 6048 O O . TYR A 1 759 ? -1.109 -9.016 18.748 1.00 97.12 759 TYR A O 1
ATOM 6056 N N . PRO A 1 760 ? -0.658 -9.920 16.720 1.00 97.31 760 PRO A N 1
ATOM 6057 C CA . PRO A 1 760 ? -1.089 -8.758 15.959 1.00 97.31 760 PRO A CA 1
ATOM 6058 C C . PRO A 1 760 ? -2.602 -8.557 16.067 1.00 97.31 760 PRO A C 1
ATOM 6060 O O . PRO A 1 760 ? -3.347 -9.490 16.375 1.00 97.31 760 PRO A O 1
ATOM 6063 N N . ILE A 1 761 ? -3.049 -7.329 15.797 1.00 97.75 761 ILE A N 1
ATOM 6064 C CA . ILE A 1 761 ? -4.476 -6.976 15.739 1.00 97.75 761 ILE A CA 1
ATOM 6065 C C . ILE A 1 761 ? -4.963 -6.682 14.324 1.00 97.75 761 ILE A C 1
ATOM 6067 O O . ILE A 1 761 ? -6.173 -6.622 14.110 1.00 97.75 761 ILE A O 1
ATOM 6071 N N . GLY A 1 762 ? -4.045 -6.457 13.382 1.00 96.88 762 GLY A N 1
ATOM 6072 C CA . GLY A 1 762 ? -4.382 -6.144 12.006 1.00 96.88 762 GLY A CA 1
ATOM 6073 C C . GLY A 1 762 ? -4.983 -7.352 11.321 1.00 96.88 762 GLY A C 1
ATOM 6074 O O . GLY A 1 762 ? -4.585 -8.489 11.568 1.00 96.88 762 GLY A O 1
ATOM 6075 N N . LEU A 1 763 ? -5.975 -7.102 10.486 1.00 96.38 763 LEU A N 1
ATOM 6076 C CA . LEU A 1 763 ? -6.676 -8.096 9.702 1.00 96.38 763 LEU A CA 1
ATOM 6077 C C . LEU A 1 763 ? -6.432 -7.719 8.240 1.00 96.38 763 LEU A C 1
ATOM 6079 O O . LEU A 1 763 ? -6.651 -6.567 7.876 1.00 96.38 763 LEU A O 1
ATOM 6083 N N . VAL A 1 764 ? -5.943 -8.640 7.414 1.00 96.38 764 VAL A N 1
ATOM 6084 C CA . VAL A 1 764 ? -5.634 -8.384 5.997 1.00 96.38 764 VAL A CA 1
ATOM 6085 C C . VAL A 1 764 ? -6.194 -9.506 5.148 1.00 96.38 764 VAL A C 1
ATOM 6087 O O . VAL A 1 764 ? -6.033 -10.680 5.469 1.00 96.38 764 VAL A O 1
ATOM 6090 N N . SER A 1 765 ? -6.833 -9.158 4.041 1.00 96.81 765 SER A N 1
ATOM 6091 C CA . SER A 1 765 ? -7.190 -10.112 3.000 1.00 96.81 765 SER A CA 1
ATOM 6092 C C . SER A 1 765 ? -7.015 -9.488 1.625 1.00 96.81 765 SER A C 1
ATOM 6094 O O . SER A 1 765 ? -6.721 -8.301 1.530 1.00 96.81 765 SER A O 1
ATOM 6096 N N . PHE A 1 766 ? -7.169 -10.276 0.561 1.00 97.06 766 PHE A N 1
ATOM 6097 C CA . PHE A 1 766 ? -6.930 -9.803 -0.801 1.00 97.06 766 PHE A CA 1
ATOM 6098 C C . PHE A 1 766 ? -8.188 -9.821 -1.664 1.00 97.06 766 PHE A C 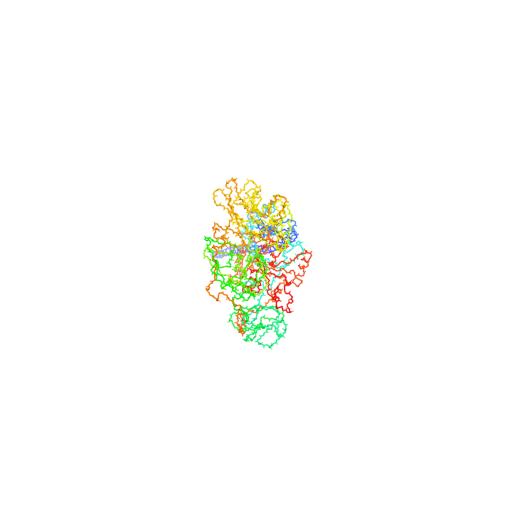1
ATOM 6100 O O . PHE A 1 766 ? -9.061 -10.679 -1.488 1.00 97.06 766 PHE A O 1
ATOM 6107 N N . MET A 1 767 ? -8.253 -8.871 -2.595 1.00 96.56 767 MET A N 1
ATOM 6108 C CA . MET A 1 767 ? -9.290 -8.721 -3.610 1.00 96.56 767 MET A CA 1
ATOM 6109 C C . MET A 1 767 ? -8.663 -8.789 -5.002 1.00 96.56 767 MET A C 1
ATOM 6111 O O . MET A 1 767 ? -7.800 -7.984 -5.341 1.00 96.56 767 MET A O 1
ATOM 6115 N N . ILE A 1 768 ? -9.089 -9.771 -5.800 1.00 97.12 768 ILE A N 1
ATOM 6116 C CA . ILE A 1 768 ? -8.494 -10.069 -7.108 1.00 97.12 768 ILE A CA 1
ATOM 6117 C C . ILE A 1 768 ? -9.627 -10.214 -8.127 1.00 97.12 768 ILE A C 1
ATOM 6119 O O . ILE A 1 768 ? -10.234 -11.283 -8.184 1.00 97.12 768 ILE A O 1
ATOM 6123 N N . PRO A 1 769 ? -9.957 -9.177 -8.921 1.00 96.12 769 PRO A N 1
ATOM 6124 C CA . PRO A 1 769 ? -11.041 -9.224 -9.907 1.00 96.12 769 PRO A CA 1
ATOM 6125 C C . PRO A 1 769 ? -10.667 -10.113 -11.109 1.00 96.12 769 PRO A C 1
ATOM 6127 O O . PRO A 1 769 ? -10.454 -9.639 -12.220 1.00 96.12 769 PRO A O 1
ATOM 6130 N N . HIS A 1 770 ? -10.586 -11.424 -10.887 1.00 95.50 770 HIS A N 1
ATOM 6131 C CA . HIS A 1 770 ? -10.200 -12.433 -11.868 1.00 95.50 770 HIS A CA 1
ATOM 6132 C C . HIS A 1 770 ? -11.078 -13.674 -11.725 1.00 95.50 770 HIS A C 1
ATOM 6134 O O . HIS A 1 770 ? -11.334 -14.125 -10.614 1.00 95.50 770 HIS A O 1
ATOM 6140 N N . ARG A 1 771 ? -11.496 -14.281 -12.842 1.00 92.38 771 ARG A N 1
ATOM 6141 C CA . ARG A 1 771 ? -12.480 -15.383 -12.851 1.00 92.38 771 ARG A CA 1
ATOM 6142 C C . ARG A 1 771 ? -12.102 -16.577 -11.973 1.00 92.38 771 ARG A C 1
ATOM 6144 O O . ARG A 1 771 ? -12.986 -17.212 -11.416 1.00 92.38 771 ARG A O 1
ATOM 6151 N N . VAL A 1 772 ? -10.808 -16.881 -11.876 1.00 91.38 772 VAL A N 1
ATOM 6152 C CA . VAL A 1 772 ? -10.301 -18.020 -11.093 1.00 91.38 772 VAL A CA 1
ATOM 6153 C C . VAL A 1 772 ? -10.207 -17.698 -9.599 1.00 91.38 772 VAL A C 1
ATOM 6155 O O . VAL A 1 772 ? -10.477 -18.565 -8.778 1.00 91.38 772 VAL A O 1
ATOM 6158 N N . TYR A 1 773 ? -9.853 -16.460 -9.242 1.00 93.88 773 TYR A N 1
ATOM 6159 C CA . TYR A 1 773 ? -9.616 -16.065 -7.848 1.00 93.88 773 TYR A CA 1
ATOM 6160 C C . TYR A 1 773 ? -10.879 -15.521 -7.172 1.00 93.88 773 TYR A C 1
ATOM 6162 O O . TYR A 1 773 ? -11.143 -15.818 -6.011 1.00 93.88 773 TYR A O 1
ATOM 6170 N N . ASP A 1 774 ? -11.667 -14.726 -7.895 1.00 95.38 774 ASP A N 1
ATOM 6171 C CA . ASP A 1 774 ? -12.909 -14.138 -7.409 1.00 95.38 774 ASP A CA 1
ATOM 6172 C C . ASP A 1 774 ? -13.862 -13.808 -8.567 1.00 95.38 774 ASP A C 1
ATOM 6174 O O . ASP A 1 774 ? -13.929 -12.688 -9.085 1.00 95.38 774 ASP A O 1
ATOM 6178 N N . GLU A 1 775 ? -14.646 -14.807 -8.971 1.00 94.94 775 GLU A N 1
ATOM 6179 C CA . GLU A 1 775 ? -15.641 -14.661 -10.036 1.00 94.94 775 GLU A CA 1
ATOM 6180 C C . GLU A 1 775 ? -16.694 -13.585 -9.715 1.00 94.94 775 GLU A C 1
ATOM 6182 O O . GLU A 1 775 ? -17.152 -12.866 -10.607 1.00 94.94 775 GLU A O 1
ATOM 6187 N N . LYS A 1 776 ? -17.079 -13.436 -8.441 1.00 94.81 776 LYS A N 1
ATOM 6188 C CA . LYS A 1 776 ? -18.090 -12.450 -8.038 1.00 94.81 776 LYS A CA 1
ATOM 6189 C C . LYS A 1 776 ? -17.562 -11.035 -8.220 1.00 94.81 776 LYS A C 1
ATOM 6191 O O . LYS A 1 776 ? -18.248 -10.213 -8.826 1.00 94.81 776 LYS A O 1
ATOM 6196 N N . LEU A 1 777 ? -16.352 -10.764 -7.738 1.00 96.25 777 LEU A N 1
ATOM 6197 C CA . LEU A 1 777 ? -15.716 -9.461 -7.899 1.00 96.25 777 LEU A CA 1
ATOM 6198 C C . LEU A 1 777 ? -15.433 -9.154 -9.372 1.00 96.25 777 LEU A C 1
ATOM 6200 O O . LEU A 1 777 ? -15.720 -8.045 -9.820 1.00 96.25 777 LEU A O 1
ATOM 6204 N N . PHE A 1 778 ? -14.962 -10.142 -10.140 1.00 96.38 778 PHE A N 1
ATOM 6205 C CA . PHE A 1 778 ? -14.786 -10.016 -11.589 1.00 96.38 778 PHE A CA 1
ATOM 6206 C C . PHE A 1 778 ? -16.085 -9.569 -12.278 1.00 96.38 778 PHE A C 1
ATOM 6208 O O . PHE A 1 778 ? -16.093 -8.598 -13.033 1.00 96.38 778 PHE A O 1
ATOM 6215 N N . ASN A 1 779 ? -17.211 -10.223 -11.975 1.00 96.31 779 ASN A N 1
ATOM 6216 C CA . ASN A 1 779 ? -18.509 -9.864 -12.551 1.00 96.31 779 ASN A CA 1
ATOM 6217 C C . ASN A 1 779 ? -18.968 -8.456 -12.140 1.00 96.31 779 ASN A C 1
ATOM 6219 O O . ASN A 1 779 ? -19.564 -7.749 -12.954 1.00 96.31 779 ASN A O 1
ATOM 6223 N N . ILE A 1 780 ? -18.671 -8.022 -10.909 1.00 95.62 780 ILE A N 1
ATOM 6224 C CA . ILE A 1 780 ? -18.946 -6.649 -10.461 1.00 95.62 780 ILE A CA 1
ATOM 6225 C C . ILE A 1 780 ? -18.134 -5.650 -11.287 1.00 95.62 780 ILE A C 1
ATOM 6227 O O . ILE A 1 780 ? -18.726 -4.718 -11.829 1.00 95.62 780 ILE A O 1
ATOM 6231 N N . PHE A 1 781 ? -16.827 -5.870 -11.443 1.00 95.94 781 PHE A N 1
ATOM 6232 C CA . PHE A 1 781 ? -15.938 -5.003 -12.223 1.00 95.94 781 PHE A CA 1
ATOM 6233 C C . PHE A 1 781 ? -16.401 -4.882 -13.675 1.00 95.94 781 PHE A C 1
ATOM 6235 O O . PHE A 1 781 ? -16.576 -3.773 -14.175 1.00 95.94 781 PHE A O 1
ATOM 6242 N N . VAL A 1 782 ? -16.730 -6.008 -14.315 1.00 94.62 782 VAL A N 1
ATOM 6243 C CA . VAL A 1 782 ? -17.295 -6.021 -15.673 1.00 94.62 782 VAL A CA 1
ATOM 6244 C C . VAL A 1 782 ? -18.617 -5.250 -15.737 1.00 94.62 782 VAL A C 1
ATOM 6246 O O . VAL A 1 782 ? -18.821 -4.457 -16.653 1.00 94.62 782 VAL A O 1
ATOM 6249 N N . SER A 1 783 ? -19.515 -5.442 -14.764 1.00 94.69 783 SER A N 1
ATOM 6250 C CA . SER A 1 783 ? -20.823 -4.770 -14.750 1.00 94.69 783 SER A CA 1
ATOM 6251 C C . SER A 1 783 ? -20.734 -3.258 -14.533 1.00 94.69 783 SER A C 1
ATOM 6253 O O . SER A 1 783 ? -21.564 -2.515 -15.053 1.00 94.69 783 SER A O 1
ATOM 6255 N N . LEU A 1 784 ? -19.736 -2.813 -13.767 1.00 93.12 784 LEU A N 1
ATOM 6256 C CA . LEU A 1 784 ? -19.481 -1.408 -13.460 1.00 93.12 784 LEU A CA 1
ATOM 6257 C C . LEU A 1 784 ? -18.505 -0.759 -14.447 1.00 93.12 784 LEU A C 1
ATOM 6259 O O . LEU A 1 784 ? -18.246 0.432 -14.322 1.00 93.12 784 LEU A O 1
ATOM 6263 N N . GLN A 1 785 ? -17.989 -1.521 -15.419 1.00 93.81 785 GLN A N 1
ATOM 6264 C CA . GLN A 1 785 ? -16.977 -1.077 -16.381 1.00 93.81 785 GLN A CA 1
ATOM 6265 C C . GLN A 1 785 ? -15.712 -0.525 -15.700 1.00 93.81 785 GLN A C 1
ATOM 6267 O O . GLN A 1 785 ? -15.109 0.435 -16.170 1.00 93.81 785 GLN A O 1
ATOM 6272 N N . ILE A 1 786 ? -15.312 -1.143 -14.585 1.00 92.00 786 ILE A N 1
ATOM 6273 C CA . ILE A 1 786 ? -14.085 -0.811 -13.858 1.00 92.00 786 ILE A CA 1
ATOM 6274 C C . ILE A 1 786 ? -12.965 -1.715 -14.373 1.00 92.00 786 ILE A C 1
ATOM 6276 O O . ILE A 1 786 ? -13.113 -2.940 -14.394 1.00 92.00 786 ILE A O 1
ATOM 6280 N N . ALA A 1 787 ? -11.843 -1.114 -14.765 1.00 90.19 787 ALA A N 1
ATOM 6281 C CA . ALA A 1 787 ? -10.614 -1.827 -15.085 1.00 90.19 787 ALA A CA 1
ATOM 6282 C C . ALA A 1 787 ? -9.665 -1.782 -13.873 1.00 90.19 787 ALA A C 1
ATOM 6284 O O . ALA A 1 787 ? -9.507 -0.711 -13.288 1.00 90.19 787 ALA A O 1
ATOM 6285 N N . PRO A 1 788 ? -9.049 -2.908 -13.475 1.00 91.44 788 PRO A N 1
ATOM 6286 C CA . PRO A 1 788 ? -8.003 -2.895 -12.458 1.00 91.44 788 PRO A CA 1
ATOM 6287 C C . PRO A 1 788 ? -6.782 -2.097 -12.941 1.00 91.44 788 PRO A C 1
ATOM 6289 O O . PRO A 1 788 ? -6.288 -2.336 -14.042 1.00 91.44 788 PRO A O 1
ATOM 6292 N N . GLU A 1 789 ? -6.306 -1.171 -12.115 1.00 90.06 789 GLU A N 1
ATOM 6293 C CA . GLU A 1 789 ? -5.139 -0.319 -12.352 1.00 90.06 789 GLU A CA 1
ATOM 6294 C C . GLU A 1 789 ? -3.862 -0.990 -11.798 1.00 90.06 789 GLU A C 1
ATOM 6296 O O . GLU A 1 789 ? -3.866 -1.557 -10.700 1.00 90.06 789 GLU A O 1
ATOM 6301 N N . GLU A 1 790 ? -2.766 -0.935 -12.564 1.00 88.88 790 GLU A N 1
ATOM 6302 C CA . GLU A 1 790 ? -1.424 -1.318 -12.095 1.00 88.88 790 GLU A CA 1
ATOM 6303 C C . GLU A 1 790 ? -1.011 -0.442 -10.907 1.00 88.88 790 GLU A C 1
ATOM 6305 O O . GLU A 1 790 ? -1.345 0.739 -10.847 1.00 88.88 790 GLU A O 1
ATOM 6310 N N . GLY A 1 791 ? -0.265 -1.002 -9.956 1.00 86.94 791 GLY A N 1
ATOM 6311 C CA . GLY A 1 791 ? 0.205 -0.235 -8.799 1.00 86.94 791 GLY A CA 1
ATOM 6312 C C . GLY A 1 791 ? -0.790 -0.131 -7.638 1.00 86.94 791 GLY A C 1
ATOM 6313 O O . GLY A 1 791 ? -0.399 0.288 -6.549 1.00 86.94 791 GLY A O 1
ATOM 6314 N N . VAL A 1 792 ? -2.052 -0.542 -7.802 1.00 90.88 792 VAL A N 1
ATOM 6315 C CA . VAL A 1 792 ? -3.050 -0.503 -6.719 1.00 90.88 792 VAL A CA 1
ATOM 6316 C C . VAL A 1 792 ? -3.022 -1.804 -5.919 1.00 90.88 792 VAL A C 1
ATOM 6318 O O . VAL A 1 792 ? -3.407 -2.855 -6.426 1.00 90.88 792 VAL A O 1
ATOM 6321 N N . SER A 1 793 ? -2.604 -1.734 -4.648 1.00 93.75 793 SER A N 1
ATOM 6322 C CA . SER A 1 793 ? -2.542 -2.899 -3.749 1.00 93.75 793 SER A CA 1
ATOM 6323 C C . SER A 1 793 ? -3.892 -3.626 -3.663 1.00 93.75 793 SER A C 1
ATOM 6325 O O . SER A 1 793 ? -4.932 -3.035 -3.370 1.00 93.75 793 SER A O 1
ATOM 6327 N N . SER A 1 794 ? -3.859 -4.941 -3.877 1.00 96.19 794 SER A N 1
ATOM 6328 C CA . SER A 1 794 ? -4.988 -5.860 -3.736 1.00 96.19 794 SER A CA 1
ATOM 6329 C C . SER A 1 794 ? -5.358 -6.127 -2.278 1.00 96.19 794 SER A C 1
ATOM 6331 O O . SER A 1 794 ? -6.320 -6.859 -2.044 1.00 96.19 794 SER A O 1
ATOM 6333 N N . ALA A 1 795 ? -4.622 -5.588 -1.297 1.00 95.56 795 ALA A N 1
ATOM 6334 C CA . ALA A 1 795 ? -5.033 -5.643 0.103 1.00 95.56 795 ALA A CA 1
ATOM 6335 C C . ALA A 1 795 ? -6.410 -4.976 0.265 1.00 95.56 795 ALA A C 1
ATOM 6337 O O . ALA A 1 795 ? -6.651 -3.878 -0.228 1.00 95.56 795 ALA A O 1
ATOM 6338 N N . ASP A 1 796 ? -7.334 -5.660 0.928 1.00 94.69 796 ASP A N 1
ATOM 6339 C CA . ASP A 1 796 ? -8.769 -5.380 0.891 1.00 94.69 796 ASP A CA 1
ATOM 6340 C C . ASP A 1 796 ? -9.165 -3.946 1.266 1.00 94.69 796 ASP A C 1
ATOM 6342 O O . ASP A 1 796 ? -9.928 -3.322 0.531 1.00 94.69 796 ASP A O 1
ATOM 6346 N N . TYR A 1 797 ? -8.646 -3.388 2.362 1.00 92.31 797 TYR A N 1
ATOM 6347 C CA . TYR A 1 797 ? -8.948 -2.009 2.756 1.00 92.31 797 TYR A CA 1
ATOM 6348 C C . TYR A 1 797 ? -8.400 -0.988 1.750 1.00 92.31 797 TYR A C 1
ATOM 6350 O O . TYR A 1 797 ? -9.082 0.002 1.481 1.00 92.31 797 TYR A O 1
ATOM 6358 N N . ASN A 1 798 ? -7.229 -1.231 1.151 1.00 91.94 798 ASN A N 1
ATOM 6359 C CA . ASN A 1 798 ? -6.673 -0.374 0.098 1.00 91.94 798 ASN A CA 1
ATOM 6360 C C . ASN A 1 798 ? -7.544 -0.455 -1.159 1.00 91.94 798 ASN A C 1
ATOM 6362 O O . ASN A 1 798 ? -8.022 0.560 -1.665 1.00 91.94 798 ASN A O 1
ATOM 6366 N N . PHE A 1 799 ? -7.821 -1.679 -1.604 1.00 94.19 799 PHE A N 1
ATOM 6367 C CA . PHE A 1 799 ? -8.605 -1.965 -2.795 1.00 94.19 799 PHE A CA 1
ATOM 6368 C C . PHE A 1 799 ? -10.016 -1.367 -2.710 1.00 94.19 799 PHE A C 1
ATOM 6370 O O . PHE A 1 799 ? -10.464 -0.684 -3.631 1.00 94.19 799 PHE A O 1
ATOM 6377 N N . LEU A 1 800 ? -10.730 -1.584 -1.601 1.00 94.25 800 LEU A N 1
ATOM 6378 C CA . LEU A 1 800 ? -12.104 -1.104 -1.455 1.00 94.25 800 LEU A CA 1
ATOM 6379 C C . LEU A 1 800 ? -12.187 0.423 -1.408 1.00 94.25 800 LEU A C 1
ATOM 6381 O O . LEU A 1 800 ? -13.069 1.001 -2.042 1.00 94.25 800 LEU A O 1
ATOM 6385 N N . ASN A 1 801 ? -11.288 1.087 -0.678 1.00 92.12 801 ASN A N 1
ATOM 6386 C CA . ASN A 1 801 ? -11.301 2.548 -0.607 1.00 92.12 801 ASN A CA 1
ATOM 6387 C C . ASN A 1 801 ? -10.921 3.183 -1.954 1.00 92.12 801 ASN A C 1
ATOM 6389 O O . ASN A 1 801 ? -11.530 4.182 -2.348 1.00 92.12 801 ASN A O 1
ATOM 6393 N N . HIS A 1 802 ? -9.993 2.569 -2.692 1.00 92.31 802 HIS A N 1
ATOM 6394 C CA . HIS A 1 802 ? -9.615 3.044 -4.015 1.00 92.31 802 HIS A CA 1
ATOM 6395 C C . HIS A 1 802 ? -10.772 2.905 -5.023 1.00 92.31 802 HIS A C 1
ATOM 6397 O O . HIS A 1 802 ? -11.230 3.902 -5.581 1.00 92.31 802 HIS A O 1
ATOM 6403 N N . TYR A 1 803 ? -11.311 1.696 -5.216 1.00 93.00 803 TYR A N 1
ATOM 6404 C CA . TYR A 1 803 ? -12.291 1.442 -6.284 1.00 93.00 803 TYR A CA 1
ATOM 6405 C C . TYR A 1 803 ? -13.740 1.812 -5.939 1.00 93.00 803 TYR A C 1
ATOM 6407 O O . TYR A 1 803 ? -14.529 2.057 -6.851 1.00 93.00 803 TYR A O 1
ATOM 6415 N N . PHE A 1 804 ? -14.121 1.842 -4.657 1.00 91.56 804 PHE A N 1
ATOM 6416 C CA . PHE A 1 804 ? -15.529 1.987 -4.255 1.00 91.56 804 PHE A CA 1
ATOM 6417 C C . PHE A 1 804 ? -15.836 3.203 -3.372 1.00 91.56 804 PHE A C 1
ATOM 6419 O O . PHE A 1 804 ? -16.999 3.409 -3.028 1.00 91.56 804 PHE A O 1
ATOM 6426 N N . LYS A 1 805 ? -14.842 4.032 -3.020 1.00 84.00 805 LYS A N 1
ATOM 6427 C CA . LYS A 1 805 ? -15.062 5.220 -2.179 1.00 84.00 805 LYS A CA 1
ATOM 6428 C C . LYS A 1 805 ? -14.664 6.534 -2.852 1.00 84.00 805 LYS A C 1
ATOM 6430 O O . LYS A 1 805 ? -15.545 7.284 -3.262 1.00 84.00 805 LYS A O 1
ATOM 6435 N N . SER A 1 806 ? -13.368 6.832 -2.936 1.00 72.44 806 SER A N 1
ATOM 6436 C CA . SER A 1 806 ? -12.875 8.159 -3.357 1.00 72.44 806 SER A CA 1
ATOM 6437 C C . SER A 1 806 ? -11.548 8.129 -4.118 1.00 72.44 806 SER A C 1
ATOM 6439 O O . SER A 1 806 ? -10.945 9.180 -4.301 1.00 72.44 806 SER A O 1
ATOM 6441 N N . ARG A 1 807 ? -11.103 6.954 -4.598 1.00 70.06 807 ARG A N 1
ATOM 6442 C CA . ARG A 1 807 ? -9.755 6.754 -5.170 1.00 70.06 807 ARG A CA 1
ATOM 6443 C C . ARG A 1 807 ? -8.618 7.075 -4.190 1.00 70.06 807 ARG A C 1
ATOM 6445 O O . ARG A 1 807 ? -7.494 7.323 -4.614 1.00 70.06 807 ARG A O 1
ATOM 6452 N N . ASP A 1 808 ? -8.888 7.019 -2.885 1.00 65.88 808 ASP A N 1
ATOM 6453 C CA . ASP A 1 808 ? -7.872 7.242 -1.855 1.00 65.88 808 ASP A CA 1
ATOM 6454 C C . ASP A 1 808 ? -6.759 6.191 -1.981 1.00 65.88 808 ASP A C 1
ATOM 6456 O O . ASP A 1 808 ? -7.015 4.984 -1.940 1.00 65.88 808 ASP A O 1
ATOM 6460 N N . VAL A 1 809 ? -5.513 6.649 -2.098 1.00 62.34 809 VAL A N 1
ATOM 6461 C CA . VAL A 1 809 ? -4.325 5.795 -2.010 1.00 62.34 809 VAL A CA 1
ATOM 6462 C C . VAL A 1 809 ? -3.925 5.714 -0.538 1.00 62.34 809 VAL A C 1
ATOM 6464 O O . VAL A 1 809 ? -3.400 6.669 0.028 1.00 62.34 809 VAL A O 1
ATOM 6467 N N . ILE A 1 810 ? -4.246 4.589 0.106 1.00 67.50 810 ILE A N 1
ATOM 6468 C CA . ILE A 1 810 ? -4.017 4.384 1.548 1.00 67.50 810 ILE A CA 1
ATOM 6469 C C . ILE A 1 810 ? -2.620 3.801 1.830 1.00 67.50 810 ILE A C 1
ATOM 6471 O O . ILE A 1 810 ? -2.065 4.045 2.901 1.00 67.50 810 ILE A O 1
ATOM 6475 N N . SER A 1 811 ? -2.033 3.068 0.879 1.00 65.69 811 SER A N 1
ATOM 6476 C CA . SER A 1 811 ? -0.714 2.435 1.003 1.00 65.69 811 SER A CA 1
ATOM 6477 C C . SER A 1 811 ? 0.250 2.867 -0.100 1.00 65.69 811 SER A C 1
ATOM 6479 O O . SER A 1 811 ? -0.132 3.518 -1.067 1.00 65.69 811 SER A O 1
ATOM 6481 N N . SER A 1 812 ? 1.508 2.441 0.027 1.00 71.38 812 SER A N 1
ATOM 6482 C CA . SER A 1 812 ? 2.496 2.511 -1.053 1.00 71.38 812 SER A CA 1
ATOM 6483 C C . SER A 1 812 ? 2.083 1.676 -2.278 1.00 71.38 812 SER A C 1
ATOM 6485 O O . SER A 1 812 ? 1.164 0.852 -2.206 1.00 71.38 812 SER A O 1
ATOM 6487 N N . THR A 1 813 ? 2.766 1.909 -3.404 1.00 86.31 813 THR A N 1
ATOM 6488 C CA . THR A 1 813 ? 2.558 1.217 -4.684 1.00 86.31 813 THR A CA 1
ATOM 6489 C C . THR A 1 813 ? 2.594 -0.305 -4.523 1.00 86.31 813 THR A C 1
ATOM 6491 O O . THR A 1 813 ? 3.512 -0.860 -3.916 1.00 86.31 813 THR A O 1
ATOM 6494 N N . GLY A 1 814 ? 1.590 -0.980 -5.081 1.00 89.44 814 GLY A N 1
ATOM 6495 C CA . GLY A 1 814 ? 1.508 -2.432 -5.175 1.00 89.44 814 GLY A CA 1
ATOM 6496 C C . GLY A 1 814 ? 2.304 -2.976 -6.360 1.00 89.44 814 GLY A C 1
ATOM 6497 O O . GLY A 1 814 ? 2.241 -2.441 -7.461 1.00 89.44 814 GLY A O 1
ATOM 6498 N N . TYR A 1 815 ? 3.017 -4.077 -6.153 1.00 94.06 815 TYR A N 1
ATOM 6499 C CA . TYR A 1 815 ? 3.832 -4.728 -7.178 1.00 94.06 815 TYR A CA 1
ATOM 6500 C C . TYR A 1 815 ? 3.230 -6.070 -7.577 1.00 94.06 815 TYR A C 1
ATOM 6502 O O . TYR A 1 815 ? 2.591 -6.741 -6.760 1.00 94.06 815 TYR A O 1
ATOM 6510 N N . ARG A 1 816 ? 3.454 -6.488 -8.826 1.00 95.38 816 ARG A N 1
ATOM 6511 C CA . ARG A 1 816 ? 3.078 -7.835 -9.270 1.00 95.38 816 ARG A CA 1
ATOM 6512 C C . ARG A 1 816 ? 3.939 -8.889 -8.572 1.00 95.38 816 ARG A C 1
ATOM 6514 O O . ARG A 1 816 ? 5.084 -8.626 -8.208 1.00 95.38 816 ARG A O 1
ATOM 6521 N N . VAL A 1 817 ? 3.396 -10.094 -8.424 1.00 96.50 817 VAL A N 1
ATOM 6522 C CA . VAL A 1 817 ? 4.052 -11.214 -7.744 1.00 96.50 817 VAL A CA 1
ATOM 6523 C C . VAL A 1 817 ? 4.455 -12.272 -8.764 1.00 96.50 817 VAL A C 1
ATOM 6525 O O . VAL A 1 817 ? 3.608 -12.767 -9.516 1.00 96.50 817 VAL A O 1
ATOM 6528 N N . TRP A 1 818 ? 5.737 -12.633 -8.783 1.00 95.25 818 TRP A N 1
ATOM 6529 C CA . TRP A 1 818 ? 6.273 -13.685 -9.644 1.00 95.25 818 TRP A CA 1
ATOM 6530 C C . TRP A 1 818 ? 5.497 -14.994 -9.464 1.00 95.25 818 TRP A C 1
ATOM 6532 O O . TRP A 1 818 ? 5.217 -15.425 -8.348 1.00 95.25 818 TRP A O 1
ATOM 6542 N N . GLY A 1 819 ? 5.106 -15.608 -10.581 1.00 91.94 819 GLY A N 1
ATOM 6543 C CA . GLY A 1 819 ? 4.342 -16.855 -10.623 1.00 91.94 819 GLY A CA 1
ATOM 6544 C C . GLY A 1 819 ? 2.837 -16.721 -10.375 1.00 91.94 819 GLY A C 1
ATOM 6545 O O . GLY A 1 819 ? 2.101 -17.616 -10.773 1.00 91.94 819 GLY A O 1
ATOM 6546 N N . ILE A 1 820 ? 2.357 -15.620 -9.783 1.00 95.06 820 ILE A N 1
ATOM 6547 C CA . ILE A 1 820 ? 0.918 -15.390 -9.539 1.00 95.06 820 ILE A CA 1
ATOM 6548 C C . ILE A 1 820 ? 0.352 -14.373 -10.529 1.00 95.06 820 ILE A C 1
ATOM 6550 O O . ILE A 1 820 ? -0.628 -14.652 -11.213 1.00 95.06 820 ILE A O 1
ATOM 6554 N N . SER A 1 821 ? 0.966 -13.190 -10.597 1.00 94.75 821 SER A N 1
ATOM 6555 C CA . SER A 1 821 ? 0.550 -12.099 -11.484 1.00 94.75 821 SER A CA 1
ATOM 6556 C C . SER A 1 821 ? 1.649 -11.623 -12.424 1.00 94.75 821 SER A C 1
ATOM 6558 O O . SER A 1 821 ? 1.449 -10.678 -13.185 1.00 94.75 821 SER A O 1
ATOM 6560 N N . TYR A 1 822 ? 2.821 -12.255 -12.405 1.00 92.75 822 TYR A N 1
ATOM 6561 C CA . TYR A 1 822 ? 3.899 -11.919 -13.323 1.00 92.75 822 TYR A CA 1
ATOM 6562 C C . TYR A 1 822 ? 4.700 -13.138 -13.766 1.00 92.75 822 TYR A C 1
ATOM 6564 O O . TYR A 1 822 ? 5.018 -14.026 -12.975 1.00 92.75 822 TYR A O 1
ATOM 6572 N N . GLU A 1 823 ? 5.076 -13.113 -15.038 1.00 87.81 823 GLU A N 1
ATOM 6573 C CA . GLU A 1 823 ? 6.135 -13.924 -15.625 1.00 87.81 823 GLU A CA 1
ATOM 6574 C C . GLU A 1 823 ? 6.884 -13.092 -16.679 1.00 87.81 823 GLU A C 1
ATOM 6576 O O . GLU A 1 823 ? 6.386 -12.057 -17.158 1.00 87.81 823 GLU A O 1
ATOM 6581 N N . ASP A 1 824 ? 8.087 -13.548 -17.028 1.00 81.31 824 ASP A N 1
ATOM 6582 C CA . ASP A 1 824 ? 8.904 -12.961 -18.087 1.00 81.31 824 ASP A CA 1
ATOM 6583 C C . ASP A 1 824 ? 8.218 -13.197 -19.447 1.00 81.31 824 ASP A C 1
ATOM 6585 O O . ASP A 1 824 ? 8.012 -14.350 -19.830 1.00 81.31 824 ASP A O 1
ATOM 6589 N N . PRO A 1 825 ? 7.854 -12.145 -20.206 1.00 77.44 825 PRO A N 1
ATOM 6590 C CA . PRO A 1 825 ? 7.139 -12.327 -21.464 1.00 77.44 825 PRO A CA 1
ATOM 6591 C C . PRO A 1 825 ? 8.035 -12.896 -22.565 1.00 77.44 825 PRO A C 1
ATOM 6593 O O . PRO A 1 825 ? 7.521 -13.415 -23.554 1.00 77.44 825 PRO A O 1
ATOM 6596 N N . ASN A 1 826 ? 9.358 -12.809 -22.404 1.00 74.50 826 ASN A N 1
ATOM 6597 C CA . ASN A 1 826 ? 10.322 -13.391 -23.330 1.00 74.50 826 ASN A CA 1
ATOM 6598 C C . ASN A 1 826 ? 10.536 -14.886 -23.062 1.00 74.50 826 ASN A C 1
ATOM 6600 O O . ASN A 1 826 ? 11.047 -15.594 -23.929 1.00 74.50 826 ASN A O 1
ATOM 6604 N N . ASN A 1 827 ? 10.137 -15.372 -21.884 1.00 71.44 827 ASN A N 1
ATOM 6605 C CA . ASN A 1 827 ? 10.243 -16.773 -21.493 1.00 71.44 827 ASN A CA 1
ATOM 6606 C C . ASN A 1 827 ? 8.975 -17.243 -20.750 1.00 71.44 827 ASN A C 1
ATOM 6608 O O . ASN A 1 827 ? 9.041 -17.550 -19.556 1.00 71.44 827 ASN A O 1
ATOM 6612 N N . PRO A 1 828 ? 7.811 -17.271 -21.429 1.00 79.00 828 PRO A N 1
ATOM 6613 C CA . PRO A 1 828 ? 6.553 -17.646 -20.797 1.00 79.00 828 PRO A CA 1
ATOM 6614 C C . PRO A 1 828 ? 6.542 -19.135 -20.449 1.00 79.00 828 PRO A C 1
ATOM 6616 O O . PRO A 1 828 ? 6.950 -19.983 -21.253 1.00 79.00 828 PRO A O 1
ATOM 6619 N N . ASN A 1 829 ? 6.020 -19.475 -19.271 1.00 83.94 829 ASN A N 1
ATOM 6620 C CA . ASN A 1 829 ? 5.853 -20.868 -18.890 1.00 83.94 829 ASN A CA 1
ATOM 6621 C C . ASN A 1 829 ? 4.507 -21.398 -19.423 1.00 83.94 829 ASN A C 1
ATOM 6623 O O . ASN A 1 829 ? 3.446 -20.913 -19.023 1.00 83.94 829 ASN A O 1
ATOM 6627 N N . PRO A 1 830 ? 4.497 -22.445 -20.270 1.00 83.75 830 PRO A N 1
ATOM 6628 C CA . PRO A 1 830 ? 3.262 -22.949 -20.871 1.00 83.75 830 PRO A CA 1
ATOM 6629 C C . PRO A 1 830 ? 2.245 -23.501 -19.855 1.00 83.75 830 PRO A C 1
ATOM 6631 O O . PRO A 1 830 ? 1.063 -23.597 -20.186 1.00 83.75 830 PRO A O 1
ATOM 6634 N N . ASN A 1 831 ? 2.674 -23.856 -18.639 1.00 85.81 831 ASN A N 1
ATOM 6635 C CA . ASN A 1 831 ? 1.823 -24.478 -17.621 1.00 85.81 831 ASN A CA 1
ATOM 6636 C C . ASN A 1 831 ? 1.219 -23.483 -16.618 1.00 85.81 831 ASN A C 1
ATOM 6638 O O . ASN A 1 831 ? 0.364 -23.886 -15.831 1.00 85.81 831 ASN A O 1
ATOM 6642 N N . LEU A 1 832 ? 1.623 -22.208 -16.626 1.00 81.56 832 LEU A N 1
ATOM 6643 C CA . LEU A 1 832 ? 1.130 -21.221 -15.655 1.00 81.56 832 LEU A CA 1
ATOM 6644 C C . LEU A 1 832 ? -0.170 -20.524 -16.064 1.00 81.56 832 LEU A C 1
ATOM 6646 O O . LEU A 1 832 ? -0.746 -19.802 -15.251 1.00 81.56 832 LEU A O 1
ATOM 6650 N N . HIS A 1 833 ? -0.646 -20.730 -17.301 1.00 77.62 833 HIS A N 1
ATOM 6651 C CA . HIS A 1 833 ? -1.558 -19.782 -17.964 1.00 77.62 833 HIS A CA 1
ATOM 6652 C C . HIS A 1 833 ? -0.952 -18.361 -17.966 1.00 77.62 833 HIS A C 1
ATOM 6654 O O . HIS A 1 833 ? 0.122 -18.172 -17.429 1.00 77.62 833 HIS A O 1
ATOM 6660 N N . ASN A 1 834 ? -1.551 -17.360 -18.618 1.00 84.19 834 ASN A N 1
ATOM 6661 C CA . ASN A 1 834 ? -0.942 -16.021 -18.704 1.00 84.19 834 ASN A CA 1
ATOM 6662 C C . ASN A 1 834 ? -1.092 -15.264 -17.362 1.00 84.19 834 ASN A C 1
ATOM 6664 O O . ASN A 1 834 ? -2.157 -14.683 -17.130 1.00 84.19 834 ASN A O 1
ATOM 6668 N N . PRO A 1 835 ? -0.079 -15.202 -16.471 1.00 87.94 835 PRO A N 1
ATOM 6669 C CA . PRO A 1 835 ? -0.241 -14.643 -15.129 1.00 87.94 835 PRO A CA 1
ATOM 6670 C C . PRO A 1 835 ? -0.474 -13.132 -15.181 1.00 87.94 835 PRO A C 1
ATOM 6672 O O . PRO A 1 835 ? -1.063 -12.554 -14.276 1.00 87.94 835 PRO A O 1
ATOM 6675 N N . ARG A 1 836 ? -0.073 -12.466 -16.270 1.00 87.69 836 ARG A N 1
ATOM 6676 C CA . ARG A 1 836 ? -0.249 -11.016 -16.449 1.00 87.69 836 ARG A CA 1
ATOM 6677 C C . ARG A 1 836 ? -1.719 -10.599 -16.503 1.00 87.69 836 ARG A C 1
ATOM 6679 O O . ARG A 1 836 ? -2.032 -9.455 -16.173 1.00 87.69 836 ARG A O 1
ATOM 6686 N N . GLU A 1 837 ? -2.610 -11.523 -16.863 1.00 90.62 837 GLU A N 1
ATOM 6687 C CA . GLU A 1 837 ? -4.064 -11.325 -16.823 1.00 90.62 837 GLU A CA 1
ATOM 6688 C C . GLU A 1 837 ? -4.628 -11.323 -15.398 1.00 90.62 837 GLU A C 1
ATOM 6690 O O . GLU A 1 837 ? -5.748 -10.858 -15.196 1.00 90.62 837 GLU A O 1
ATOM 6695 N N . VAL A 1 838 ? -3.870 -11.806 -14.407 1.00 94.50 838 VAL A N 1
ATOM 6696 C CA . VAL A 1 838 ? -4.250 -11.761 -12.994 1.00 94.50 838 VAL A CA 1
ATOM 6697 C C . VAL A 1 838 ? -3.891 -10.375 -12.438 1.00 94.50 838 VAL A C 1
ATOM 6699 O O . VAL A 1 838 ? -2.707 -10.062 -12.286 1.00 94.50 838 VAL A O 1
ATOM 6702 N N . PRO A 1 839 ? -4.878 -9.525 -12.101 1.00 94.88 839 PRO A N 1
ATOM 6703 C CA . PRO A 1 839 ? -4.655 -8.191 -11.560 1.00 94.88 839 PRO A CA 1
ATOM 6704 C C . PRO A 1 839 ? -4.438 -8.284 -10.044 1.00 94.88 839 PRO A C 1
ATOM 6706 O O . PRO A 1 839 ? -5.291 -7.888 -9.247 1.00 94.88 839 PRO A O 1
ATOM 6709 N N . PHE A 1 840 ? -3.330 -8.910 -9.651 1.00 97.12 840 PHE A N 1
ATOM 6710 C CA . PHE A 1 840 ? -2.941 -9.063 -8.255 1.00 97.12 840 PHE A CA 1
ATOM 6711 C C . PHE A 1 840 ? -1.665 -8.280 -7.972 1.00 97.12 840 PHE A C 1
ATOM 6713 O O . PHE A 1 840 ? -0.613 -8.561 -8.554 1.00 97.12 840 PHE A O 1
ATOM 6720 N N . PHE A 1 841 ? -1.769 -7.326 -7.055 1.00 96.00 841 PHE A N 1
ATOM 6721 C CA . PHE A 1 841 ? -0.682 -6.444 -6.658 1.00 96.00 841 PHE A CA 1
ATOM 6722 C C . PHE A 1 841 ? -0.589 -6.411 -5.140 1.00 96.00 841 PHE A C 1
ATOM 6724 O O . PHE A 1 841 ? -1.604 -6.408 -4.449 1.00 96.00 841 PHE A O 1
ATOM 6731 N N . ILE A 1 842 ? 0.615 -6.361 -4.598 1.00 95.31 842 ILE A N 1
ATOM 6732 C CA . ILE A 1 842 ? 0.821 -6.286 -3.152 1.00 95.31 842 ILE A CA 1
ATOM 6733 C C . ILE A 1 842 ? 1.910 -5.260 -2.860 1.00 95.31 842 ILE A C 1
ATOM 6735 O O . ILE A 1 842 ? 2.950 -5.232 -3.519 1.00 95.31 842 ILE A O 1
ATOM 6739 N N . ASP A 1 843 ? 1.645 -4.362 -1.918 1.00 93.06 843 ASP A N 1
ATOM 6740 C CA . ASP A 1 843 ? 2.631 -3.386 -1.464 1.00 93.06 843 ASP A CA 1
ATOM 6741 C C . ASP A 1 843 ? 3.751 -4.070 -0.669 1.00 93.06 843 ASP A C 1
ATOM 6743 O O . ASP A 1 843 ? 3.587 -5.163 -0.117 1.00 93.06 843 ASP A O 1
ATOM 6747 N N . TYR A 1 844 ? 4.917 -3.425 -0.620 1.00 91.25 844 TYR A N 1
ATOM 6748 C CA . TYR A 1 844 ? 6.103 -4.019 -0.005 1.00 91.25 844 TYR A CA 1
ATOM 6749 C C . TYR A 1 844 ? 5.924 -4.316 1.490 1.00 91.25 844 TYR A C 1
ATOM 6751 O O . TYR A 1 844 ? 6.437 -5.322 1.981 1.00 91.25 844 TYR A O 1
ATOM 6759 N N . GLU A 1 845 ? 5.190 -3.472 2.216 1.00 91.81 845 GLU A N 1
ATOM 6760 C CA . GLU A 1 845 ? 4.953 -3.649 3.649 1.00 91.81 845 GLU A CA 1
ATOM 6761 C C . GLU A 1 845 ? 4.095 -4.892 3.915 1.00 91.81 845 GLU A C 1
ATOM 6763 O O . GLU A 1 845 ? 4.486 -5.763 4.694 1.00 91.81 845 GLU A O 1
ATOM 6768 N N . THR A 1 846 ? 2.981 -5.038 3.194 1.00 94.88 846 THR A N 1
ATOM 6769 C CA . THR A 1 846 ? 2.109 -6.215 3.293 1.00 94.88 846 THR A CA 1
ATOM 6770 C C . THR A 1 846 ? 2.821 -7.482 2.818 1.00 94.88 846 THR A C 1
ATOM 6772 O O . THR A 1 846 ? 2.713 -8.532 3.455 1.00 94.88 846 THR A O 1
ATOM 6775 N N . ALA A 1 847 ? 3.604 -7.405 1.739 1.00 95.69 847 ALA A N 1
ATOM 6776 C CA . ALA A 1 847 ? 4.415 -8.530 1.280 1.00 95.69 847 ALA A CA 1
ATOM 6777 C C . ALA A 1 847 ? 5.470 -8.932 2.317 1.00 95.69 847 ALA A C 1
ATOM 6779 O O . ALA A 1 847 ? 5.673 -10.119 2.548 1.00 95.69 847 ALA A O 1
ATOM 6780 N N . THR A 1 848 ? 6.103 -7.968 2.989 1.00 95.56 848 THR A N 1
ATOM 6781 C CA . THR A 1 848 ? 7.072 -8.243 4.058 1.00 95.56 848 THR A CA 1
ATOM 6782 C C . THR A 1 848 ? 6.403 -8.917 5.251 1.00 95.56 848 THR A C 1
ATOM 6784 O O . THR A 1 848 ? 6.964 -9.861 5.801 1.00 95.56 848 THR A O 1
ATOM 6787 N N . ALA A 1 849 ? 5.190 -8.500 5.620 1.00 95.25 849 ALA A N 1
ATOM 6788 C CA . ALA A 1 849 ? 4.432 -9.152 6.683 1.00 95.25 849 ALA A CA 1
ATOM 6789 C C . ALA A 1 849 ? 4.100 -10.618 6.339 1.00 95.25 849 ALA A C 1
ATOM 6791 O O . ALA A 1 849 ? 4.203 -11.499 7.188 1.00 95.25 849 ALA A O 1
ATOM 6792 N N . ILE A 1 850 ? 3.736 -10.907 5.085 1.00 96.75 850 ILE A N 1
ATOM 6793 C CA . ILE A 1 850 ? 3.265 -12.241 4.680 1.00 96.75 850 ILE A CA 1
ATOM 6794 C C . ILE A 1 850 ? 4.415 -13.171 4.268 1.00 96.75 850 ILE A C 1
ATOM 6796 O O . ILE A 1 850 ? 4.483 -14.312 4.721 1.00 96.75 850 ILE A O 1
ATOM 6800 N N . PHE A 1 851 ? 5.319 -12.708 3.411 1.00 96.31 851 PHE A N 1
ATOM 6801 C CA . PHE A 1 851 ? 6.424 -13.489 2.842 1.00 96.31 851 PHE A CA 1
ATOM 6802 C C . PHE A 1 851 ? 7.724 -13.345 3.645 1.00 96.31 851 PHE A C 1
ATOM 6804 O O . PHE A 1 851 ? 8.627 -14.179 3.548 1.00 96.31 851 PHE A O 1
ATOM 6811 N N . GLY A 1 852 ? 7.823 -12.312 4.482 1.00 94.62 852 GLY A N 1
ATOM 6812 C CA . GLY A 1 852 ? 9.085 -11.854 5.054 1.00 94.62 852 GLY A CA 1
ATOM 6813 C C . GLY A 1 852 ? 9.880 -10.974 4.109 1.00 94.62 852 GLY A C 1
ATOM 6814 O O . GLY A 1 852 ? 9.604 -10.909 2.918 1.00 94.62 852 GLY A O 1
ATOM 6815 N N . THR A 1 853 ? 10.919 -10.335 4.641 1.00 91.88 853 THR A N 1
ATOM 6816 C CA . THR A 1 853 ? 11.772 -9.410 3.881 1.00 91.88 853 THR A CA 1
ATOM 6817 C C . THR A 1 853 ? 12.429 -10.069 2.668 1.00 91.88 853 THR A C 1
ATOM 6819 O O . THR A 1 853 ? 12.390 -9.503 1.584 1.00 91.88 853 THR A O 1
ATOM 6822 N N . GLU A 1 854 ? 12.989 -11.273 2.829 1.00 91.19 854 GLU A N 1
ATOM 6823 C CA . GLU A 1 854 ? 13.625 -12.006 1.725 1.00 91.19 854 GLU A CA 1
ATOM 6824 C C . GLU A 1 854 ? 12.600 -12.385 0.647 1.00 91.19 854 GLU A C 1
ATOM 6826 O O . GLU A 1 854 ? 12.736 -11.976 -0.502 1.00 91.19 854 GLU A O 1
ATOM 6831 N N . GLY A 1 855 ? 11.503 -13.045 1.033 1.00 92.56 855 GLY A N 1
ATOM 6832 C CA . GLY A 1 855 ? 10.439 -13.403 0.094 1.00 92.56 855 GLY A CA 1
ATOM 6833 C C . GLY A 1 855 ? 9.803 -12.187 -0.590 1.00 92.56 855 GLY A C 1
ATOM 6834 O O . GLY A 1 855 ? 9.471 -12.254 -1.765 1.00 92.56 855 GLY A O 1
ATOM 6835 N N . ALA A 1 856 ? 9.667 -11.050 0.096 1.00 93.50 856 ALA A N 1
ATOM 6836 C CA . ALA A 1 856 ? 9.164 -9.814 -0.504 1.00 93.50 856 ALA A CA 1
ATOM 6837 C C . ALA A 1 856 ? 10.155 -9.172 -1.490 1.00 93.50 856 ALA A C 1
ATOM 6839 O O . ALA A 1 856 ? 9.731 -8.460 -2.402 1.00 93.50 856 ALA A O 1
ATOM 6840 N N . ASN A 1 857 ? 11.460 -9.375 -1.318 1.00 91.00 857 ASN A N 1
ATOM 6841 C CA . ASN A 1 857 ? 12.466 -8.902 -2.268 1.00 91.00 857 ASN A CA 1
ATOM 6842 C C . ASN A 1 857 ? 12.540 -9.800 -3.503 1.00 91.00 857 ASN A C 1
ATOM 6844 O O . ASN A 1 857 ? 12.604 -9.278 -4.610 1.00 91.00 857 ASN A O 1
ATOM 6848 N N . ASP A 1 858 ? 12.433 -11.112 -3.316 1.00 92.56 858 ASP A N 1
ATOM 6849 C CA . ASP A 1 858 ? 12.524 -12.075 -4.414 1.00 92.56 858 ASP A CA 1
ATOM 6850 C C . ASP A 1 858 ? 11.223 -12.165 -5.224 1.00 92.56 858 ASP A C 1
ATOM 6852 O O . ASP A 1 858 ? 11.228 -12.237 -6.448 1.00 92.56 858 ASP A O 1
ATOM 6856 N N . LEU A 1 859 ? 10.065 -12.169 -4.561 1.00 96.06 859 LEU A N 1
ATOM 6857 C CA . LEU A 1 859 ? 8.800 -12.497 -5.225 1.00 96.06 859 LEU A CA 1
ATOM 6858 C C . LEU A 1 859 ? 8.083 -11.285 -5.820 1.00 96.06 859 LEU A C 1
ATOM 6860 O O . LEU A 1 859 ? 7.163 -11.473 -6.615 1.00 96.06 859 LEU A O 1
ATOM 6864 N N . LEU A 1 860 ? 8.476 -10.055 -5.480 1.00 92.44 860 LEU A N 1
ATOM 6865 C CA . LEU A 1 860 ? 7.870 -8.850 -6.050 1.00 92.44 860 LEU A CA 1
ATOM 6866 C C . LEU A 1 860 ? 8.622 -8.376 -7.289 1.00 92.44 860 LEU A C 1
ATOM 6868 O O . LEU A 1 860 ? 9.821 -8.110 -7.241 1.00 92.44 860 LEU A O 1
ATOM 6872 N N . LYS A 1 861 ? 7.893 -8.159 -8.387 1.00 90.00 861 LYS A N 1
ATOM 6873 C CA . LYS A 1 861 ? 8.426 -7.447 -9.547 1.00 90.00 861 LYS A CA 1
ATOM 6874 C C . LYS A 1 861 ? 8.389 -5.946 -9.274 1.00 90.00 861 LYS A C 1
ATOM 6876 O O . LYS A 1 861 ? 7.372 -5.300 -9.525 1.00 90.00 861 LYS A O 1
ATOM 6881 N N . ARG A 1 862 ? 9.497 -5.426 -8.751 1.00 79.38 862 ARG A N 1
ATOM 6882 C CA . ARG A 1 862 ? 9.732 -3.985 -8.614 1.00 79.38 862 ARG A CA 1
ATOM 6883 C C . ARG A 1 862 ? 10.361 -3.381 -9.858 1.00 79.38 862 ARG A C 1
ATOM 6885 O O . ARG A 1 862 ? 10.909 -4.158 -10.690 1.00 79.38 862 ARG A O 1
#

Mean predicted aligned error: 17.41 Å

Radius of gyration: 40.6 Å; Cα contacts (8 Å, |Δi|>4): 2017; chains: 1; bounding box: 78×91×156 Å